Protein AF-0000000071818007 (afdb_homodimer)

InterPro domains:
  IPR000819 Peptidase M17, leucyl aminopeptidase, C-terminal [PF00883] (171-484)
  IPR000819 Peptidase M17, leucyl aminopeptidase, C-terminal [PS00631] (337-344)
  IPR008283 Peptidase M17, leucyl aminopeptidase, N-terminal [PF02789] (18-135)
  IPR011356 Peptidase M17, leucine aminopeptidase/peptidase B [PR00481] (252-269)
  IPR011356 Peptidase M17, leucine aminopeptidase/peptidase B [PR00481] (274-295)
  IPR011356 Peptidase M17, leucine aminopeptidase/peptidase B [PR00481] (311-332)
  IPR011356 Peptidase M17, leucine aminopeptidase/peptidase B [PR00481] (333-353)
  IPR011356 Peptidase M17, leucine aminopeptidase/peptidase B [PR00481] (361-376)
  IPR011356 Peptidase M17, leucine aminopeptidase/peptidase B [PTHR11963] (17-487)
  IPR011356 Peptidase M17, leucine aminopeptidase/peptidase B [cd00433] (3-487)
  IPR023042 Peptidase M17, leucine aminopeptidase [MF_00181] (4-492)
  IPR043472 Macro domain-like [G3DSA:3.40.220.10] (1-168)
  IPR043472 Macro domain-like [SSF52949] (2-147)

pLDDT: mean 92.61, std 9.54, range [42.16, 98.94]

Foldseek 3Di:
DEAEEFEWADPDDLADQTHGFLLRVLVCVVLVNVSSVCVSPDPDLPQLDWDWDADSDPVHRIYIYFHQYDDPPDPPDPQLAPNNLLSLLSRLLNVLLVVLVVLDQEYAWECGPQVLSNLLSNLQSQDDDCVPPDPVPDRHRYHYHHDPSCVVDPVSVVSNVLSNLLNVLLSQLQNQLQDAQVCNAQVNVLVVLCVVCVPFPQKDKDKDWPVVCVVLQQFLLVQQFQQDPGTKIKMKMKGALAPVDLAAQEEEEFFAQAHDWLLQAPLGDDPPCRSSCNLQRLRVSLLSSLSSSCRVVSQRGMYMYIYTGHHGYYDPRHRDQQDWGQHSVRFIEHEHTSSQSRLSSLLNRQLVCCVSVHQAYEYEGLGDVLQCVVQAQSAWEKEWLDPVLVVLLSVLCNHQVHHYDYDDQDVVLLVQQADPVTRGYCFGPVGSVCTVNNNVSSSVVRHPRSRYMYINCNRNQFDCCVPPVSHHGGGRSPPSSSVNSSSNVSSVD/DEAEEFEWADPDDLADQTHGFLLRVLLCVVLVNVSSVCVSPDPDLPQLDWDWDADSDPVHRIYIYFHQYDDPPDPPDPQLAPNNLLSLLSRLLNVLLVVLVVLDQEYAWECGPFVLSNLLSNLQSQDDDCPPPDPVPDRHRYHYHHDPSCVVDPVSVVSNVLSNLLNVLLSQLQNQLQDAQVCNAQVNVLVVLCVVCVPFPQKDKDKDWPVVCVVLQQFLLVQQFQQDPGTKIKMKMKGALAPVDLAAQEEEEFFAQAHDWLLQAPLGDDPPCRRSCNLQRLRVSLLSSLSSSCRVVSQNGIYMYIYTGHHGYYDPRHRDQQDWGQHSVRFIEHEHTSSQSRLSSLLNRQLVCCVSVHQAYEYEGLGDVLQCVVQAQSAWEKEWLDPVLVVLLSVLCNHQVRHYDYDDQDVVLLVQQADPVTRGYCFGPVGSVCTVNNNVSSSVVRHPRSRYMYINCNRNQFDCCVPPVSHHGGGRSPPSSSVNSSSNVSSVD

Organism: Trichoplax adhaerens (NCBI:txid10228)

Radius of gyration: 30.99 Å; Cα contacts (8 Å, |Δi|>4): 2451; chains: 2; bounding box: 73×96×69 Å

Nearest PDB structures (foldseek):
  2ewb-assembly1_A  TM=9.638E-01  e=7.686E-60  Bos taurus
  2j9a-assembly1_A  TM=9.688E-01  e=3.015E-58  Bos taurus
  1bll-assembly1_E  TM=9.653E-01  e=3.129E-57  Bos taurus
  4x2t-assembly1_C  TM=8.576E-01  e=1.604E-35  Plasmodium falciparum 3D7
  6oad-assembly1_F  TM=8.407E-01  e=2.219E-32  Escherichia coli str. K-12 substr. MG1655

Secondary structure (DSSP, 8-state):
-EEEEEEEE--SSTTSPPEE-HHHHHHHHHTTTHHHHHHHH-TT--TT-EEEEESS-SS-SEEEEEEPPPP---TT--S-S-HHHHHHHHHHHHHHHHHHTTT-SEEEE--TT-HHHHHHHHHHHH----TTS-TTTPPPPPEEEE-GGGTT-HHHHHHHHHHHHHHHHHHHHHHHHHS-GGGS-HHHHHHHHHHHHTT-TTEEEEEE-HHHHHHTT-HHHHHHHTT-SSPPEEEEEEEE--TT----SEEEEE----SS----TTSPPPSTTGGGGGGTTHHHHHHHHHHHHHHHHT-SSEEEEEEEE-----STTS--TT-EEE-TTS-EEE-S-TT--HHHHHHHHHHHHGGG--SSEEEEE---HHHHHHHGGG-EEEEES-HHHHHHHHHHHHHHS--EEE----HHHHHTTB-SSSSEESS-TTTTTTHHHHHHHHHHTT---SSEEEEE-GGGSEEESSSSTT--EEE--TTHHHHHHHHHHHHH-/-EEEEEEEE--SSTTSPPEE-HHHHHHHHHTTTHHHHHHHH-TT--TT-EEEEESS-SS-SEEEEEEPPPP---TT--S-S-HHHHHHHHHHHHHHHHHHTTT-SEEEE--TT-HHHHHHHHHHHH----TTS-TTT-PPPPEEEE-GGGTT-HHHHHHHHHHHHHHHHHHHHHHHHHS-GGGS-HHHHHHHHHHHHTT-TTEEEEEE-HHHHHHTT-HHHHHHHTT-SSPPEEEEEEEE--TT----SEEEEE----SS----TTSPPPSTTGGGGGGTTHHHHHHHHHHHHHHHHT-SSEEEEEEEE-----STTS--TT-EEE-TTS-EEE-S-TT--HHHHHHHHHHHHGGG--SSEEEEE---HHHHHHHGGG-EEEEES-HHHHHHHHHHHHHHS--EEE----HHHHHTTB-SSSSEESS-TTTTTTHHHHHHHHHHTT---SSEEEEE-GGGSEEESSSSTT--EEE--TTHHHHHHHHHHHHH-

Sequence (986 aa):
GRGLLLAVRKDGDKTTQPELTGAAKAFDTKTNGRLSELLKTAPGFNKGAGSLFYGLDEDYPAVYVANIESSNENSESLENIDEEKENIRTGIAGGVKQLKSLELSTIEVDPCWDAKAAAEGAYLANYDFNDLKSDQEKKCKVELLLTHFMKDDQLISKDWGFGSILAESQNFARRLMDSPSNLMTPTIFASTVEKTMAGFNNITITSYDKEWAEENNMRAFLGVSQGSCEPPVFLVVNYRGNQSTEKHALAIVGKVINLYYCSGGISIKPAANMDMMKADMGGAAVTIGTLYAASKLNLPLNIIGVIPLCENMPSGSAVKPGDVLTAMSGKTIQVDNTDAEGRLILADALHFVHQFNPETLIDIATLTGAMAVATGAGAAGVFTNSKKLWQELYECSWKSGDRLWQMPLYDLYSKQIKSNVADIRNIGKAGGIGGACTAAAFLKEFVSNSRWAHLDIAGVMSSEGDYPAYLRNGMTGRPTRTLVEFARLLSSSGRGLLLAVRKDGDKTTQPELTGAAKAFDTKTNGRLSELLKTAPGFNKGAGSLFYGLDEDYPAVYVANIESSNENSESLENIDEEKENIRTGIAGGVKQLKSLELSTIEVDPCWDAKAAAEGAYLANYDFNDLKSDQEKKCKVELLLTHFMKDDQLISKDWGFGSILAESQNFARRLMDSPSNLMTPTIFASTVEKTMAGFNNITITSYDKEWAEENNMRAFLGVSQGSCEPPVFLVVNYRGNQSTEKHALAIVGKVINLYYCSGGISIKPAANMDMMKADMGGAAVTIGTLYAASKLNLPLNIIGVIPLCENMPSGSAVKPGDVLTAMSGKTIQVDNTDAEGRLILADALHFVHQFNPETLIDIATLTGAMAVATGAGAAGVFTNSKKLWQELYECSWKSGDRLWQMPLYDLYSKQIKSNVADIRNIGKAGGIGGACTAAAFLKEFVSNSRWAHLDIAGVMSSEGDYPAYLRNGMTGRPTRTLVEFARLLSSS

Structure (mmCIF, N/CA/C/O backbone):
data_AF-0000000071818007-model_v1
#
loop_
_entity.id
_entity.type
_entity.pdbx_description
1 polymer 'Cytosol aminopeptidase'
#
loop_
_atom_site.group_PDB
_atom_site.id
_atom_site.type_symbol
_atom_site.label_atom_id
_atom_site.label_alt_id
_atom_site.label_comp_id
_atom_site.label_asym_id
_atom_site.label_entity_id
_atom_site.label_seq_id
_atom_site.pdbx_PDB_ins_code
_atom_site.Cartn_x
_atom_site.Cartn_y
_atom_site.Cartn_z
_atom_site.occupancy
_atom_site.B_iso_or_equiv
_atom_site.auth_seq_id
_atom_site.auth_comp_id
_atom_site.auth_asym_id
_atom_site.auth_atom_id
_atom_site.pdbx_PDB_model_num
ATOM 1 N N . GLY A 1 1 ? 8.617 42.844 20.234 1 85.12 1 GLY A N 1
ATOM 2 C CA . GLY A 1 1 ? 9.047 43.469 18.984 1 85.12 1 GLY A CA 1
ATOM 3 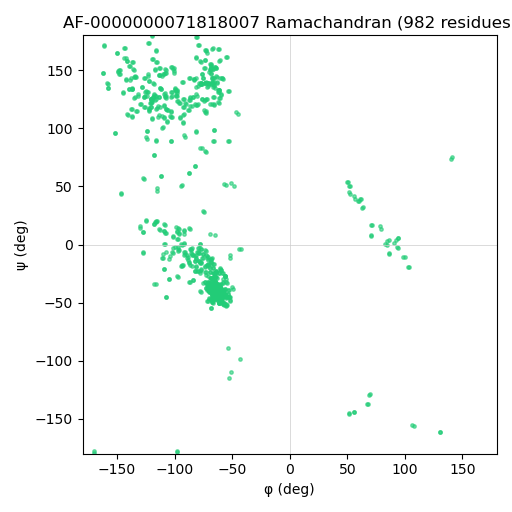C C . GLY A 1 1 ? 8.508 42.75 17.766 1 85.12 1 GLY A C 1
ATOM 4 O O . GLY A 1 1 ? 7.684 41.844 17.875 1 85.12 1 GLY A O 1
ATOM 5 N N . ARG A 1 2 ? 8.836 43.344 16.547 1 92.44 2 ARG A N 1
ATOM 6 C CA . ARG A 1 2 ? 8.352 42.844 15.266 1 92.44 2 ARG A CA 1
ATOM 7 C C . ARG A 1 2 ? 9.477 42.156 14.492 1 92.44 2 ARG A C 1
ATOM 9 O O . ARG A 1 2 ? 10.594 42.656 14.422 1 92.44 2 ARG A O 1
ATOM 16 N N . GLY A 1 3 ? 9.172 40.906 14.109 1 95.81 3 GLY A N 1
ATOM 17 C CA . GLY A 1 3 ? 10.078 40.219 13.203 1 95.81 3 GLY A CA 1
ATOM 18 C C . GLY A 1 3 ? 9.602 40.219 11.766 1 95.81 3 GLY A C 1
ATOM 19 O O . GLY A 1 3 ? 8.406 40.375 11.5 1 95.81 3 GLY A O 1
ATOM 20 N N . LEU A 1 4 ? 10.57 40.156 10.906 1 98.06 4 LEU A N 1
ATOM 21 C CA . LEU A 1 4 ? 10.273 40.094 9.477 1 98.06 4 LEU A CA 1
ATOM 22 C C . LEU A 1 4 ? 10.82 38.812 8.867 1 98.06 4 LEU A C 1
ATOM 24 O O . LEU A 1 4 ? 11.992 38.5 9.055 1 98.06 4 LEU A O 1
ATOM 28 N N . LEU A 1 5 ? 9.984 38.062 8.242 1 98.06 5 LEU A N 1
ATOM 29 C CA . LEU A 1 5 ? 10.375 36.875 7.531 1 98.06 5 LEU A CA 1
ATOM 30 C C . LEU A 1 5 ? 10.312 37.062 6.023 1 98.06 5 LEU A C 1
ATOM 32 O O . LEU A 1 5 ? 9.234 37.312 5.469 1 98.06 5 LEU A O 1
ATOM 36 N N . LEU A 1 6 ? 11.43 36.969 5.359 1 97.5 6 LEU A N 1
ATOM 37 C CA . LEU A 1 6 ? 11.547 37.125 3.912 1 97.5 6 LEU A CA 1
ATOM 38 C C . LEU A 1 6 ? 12.008 35.844 3.264 1 97.5 6 LEU A C 1
ATOM 40 O O . LEU A 1 6 ? 12.43 34.906 3.957 1 97.5 6 LEU A O 1
ATOM 44 N N . ALA A 1 7 ? 11.883 35.781 1.925 1 95.94 7 ALA A N 1
ATOM 45 C CA . ALA A 1 7 ? 12.297 34.562 1.219 1 95.94 7 ALA A CA 1
ATOM 46 C C . ALA A 1 7 ? 13.109 34.906 -0.03 1 95.94 7 ALA A C 1
ATOM 48 O O . ALA A 1 7 ? 12.922 35.969 -0.625 1 95.94 7 ALA A O 1
ATOM 49 N N . VAL A 1 8 ? 13.969 34.062 -0.381 1 93.31 8 VAL A N 1
ATOM 50 C CA . VAL A 1 8 ? 14.766 34.156 -1.604 1 93.31 8 VAL A CA 1
ATOM 51 C C . VAL A 1 8 ? 14.945 32.75 -2.197 1 93.31 8 VAL A C 1
ATOM 53 O O . VAL A 1 8 ? 14.594 31.75 -1.571 1 93.31 8 VAL A O 1
ATOM 56 N N . ARG A 1 9 ? 15.297 32.656 -3.498 1 89 9 ARG A N 1
ATOM 57 C CA . ARG A 1 9 ? 15.758 31.422 -4.125 1 89 9 ARG A CA 1
ATOM 58 C C . ARG A 1 9 ? 17.219 31.547 -4.559 1 89 9 ARG A C 1
ATOM 60 O O . ARG A 1 9 ? 17.562 32.406 -5.363 1 89 9 ARG A O 1
ATOM 67 N N . LYS A 1 10 ? 17.953 30.766 -4.031 1 78.5 10 LYS A N 1
ATOM 68 C CA . LYS A 1 10 ? 19.359 30.734 -4.43 1 78.5 10 LYS A CA 1
ATOM 69 C C . LYS A 1 10 ? 19.766 29.344 -4.887 1 78.5 10 LYS A C 1
ATOM 71 O O . LYS A 1 10 ? 19.703 28.391 -4.109 1 78.5 10 LYS A O 1
ATOM 76 N N . ASP A 1 11 ? 19.719 29.266 -6.395 1 67.69 11 ASP A N 1
ATOM 77 C CA . ASP A 1 11 ? 20.141 28 -7.004 1 67.69 11 ASP A CA 1
ATOM 78 C C . ASP A 1 11 ? 21.656 27.984 -7.223 1 67.69 11 ASP A C 1
ATOM 80 O O . ASP A 1 11 ? 22.266 29.031 -7.504 1 67.69 11 ASP A O 1
ATOM 84 N N . GLY A 1 12 ? 22.453 27.078 -6.797 1 61.38 12 GLY A N 1
ATOM 85 C CA . GLY A 1 12 ? 23.828 26.953 -7.281 1 61.38 12 GLY A CA 1
ATOM 86 C C . GLY A 1 12 ? 24.859 27.375 -6.266 1 61.38 12 GLY A C 1
ATOM 87 O O . GLY A 1 12 ? 24.609 27.344 -5.059 1 61.38 12 GLY A O 1
ATOM 88 N N . ASP A 1 13 ? 26.188 27.812 -6.742 1 60.62 13 ASP A N 1
ATOM 89 C CA . ASP A 1 13 ? 27.406 28.109 -5.996 1 60.62 13 ASP A CA 1
ATOM 90 C C . ASP A 1 13 ? 27.344 29.5 -5.367 1 60.62 13 ASP A C 1
ATOM 92 O O . ASP A 1 13 ? 26.391 30.25 -5.605 1 60.62 13 ASP A O 1
ATOM 96 N N . LYS A 1 14 ? 28.266 29.75 -4.586 1 59.03 14 LYS A N 1
ATOM 97 C CA . LYS A 1 14 ? 28.484 30.922 -3.748 1 59.03 14 LYS A CA 1
ATOM 98 C C . LYS A 1 14 ? 28.391 32.219 -4.566 1 59.03 14 LYS A C 1
ATOM 100 O O . LYS A 1 14 ? 28.125 33.281 -4.02 1 59.03 14 LYS A O 1
ATOM 105 N N . THR A 1 15 ? 28.328 32.125 -5.781 1 59.31 15 THR A N 1
ATOM 106 C CA . THR A 1 15 ? 28.531 33.344 -6.523 1 59.31 15 THR A CA 1
ATOM 107 C C . THR A 1 15 ? 27.219 33.812 -7.172 1 59.31 15 THR A C 1
ATOM 109 O O . THR A 1 15 ? 27.109 34.938 -7.625 1 59.31 15 THR A O 1
ATOM 112 N N . THR A 1 16 ? 26.219 33.031 -7.121 1 68.94 16 THR A N 1
ATOM 113 C CA . THR A 1 16 ? 24.984 33.375 -7.824 1 68.94 16 THR A CA 1
ATOM 114 C C . THR A 1 16 ? 24.094 34.25 -6.941 1 68.94 16 THR A C 1
ATOM 116 O O . THR A 1 16 ? 23.953 33.969 -5.742 1 68.94 16 THR A O 1
ATOM 119 N N . GLN A 1 17 ? 23.734 35.406 -7.473 1 75.88 17 GLN A N 1
ATOM 120 C CA . GLN A 1 17 ? 22.797 36.281 -6.777 1 75.88 17 GLN A CA 1
ATOM 121 C C . GLN A 1 17 ? 21.453 35.594 -6.547 1 75.88 17 GLN A C 1
ATOM 123 O O . GLN A 1 17 ? 20.891 35 -7.469 1 75.88 17 GLN A O 1
ATOM 128 N N . PRO A 1 18 ? 21.016 35.656 -5.336 1 86.31 18 PRO A N 1
ATOM 129 C CA . PRO A 1 18 ? 19.703 35.031 -5.07 1 86.31 18 PRO A CA 1
ATOM 130 C C . PRO A 1 18 ? 18.562 35.75 -5.746 1 86.31 18 PRO A C 1
ATOM 132 O O . PRO A 1 18 ? 18.609 37 -5.906 1 86.31 18 PRO A O 1
ATOM 135 N N . GLU A 1 19 ? 17.625 35.031 -6.195 1 89.88 19 GLU A N 1
ATOM 136 C CA . GLU A 1 19 ? 16.359 35.625 -6.645 1 89.88 19 GLU A CA 1
ATOM 137 C C . GLU A 1 19 ? 15.516 36.094 -5.465 1 89.88 19 GLU A C 1
ATOM 139 O O . GLU A 1 19 ? 15.086 35.25 -4.648 1 89.88 19 GLU A O 1
ATOM 144 N N . LEU A 1 20 ? 15.289 37.406 -5.309 1 94.06 20 LEU A N 1
ATOM 145 C CA . LEU A 1 20 ? 14.484 37.938 -4.219 1 94.06 20 LEU A CA 1
ATOM 146 C C . LEU A 1 20 ? 13 37.875 -4.547 1 94.06 20 LEU A C 1
ATOM 148 O O . LEU A 1 20 ? 12.602 38.062 -5.695 1 94.06 20 LEU A O 1
ATOM 152 N N . THR A 1 21 ? 12.227 37.594 -3.592 1 95.88 21 THR A N 1
ATOM 153 C CA . THR A 1 21 ? 10.781 37.75 -3.756 1 95.88 21 THR A CA 1
ATOM 154 C C . THR A 1 21 ? 10.43 39.219 -3.904 1 95.88 21 THR A C 1
ATOM 156 O O . THR A 1 21 ? 11.281 40.094 -3.732 1 95.88 21 THR A O 1
ATOM 159 N N . GLY A 1 22 ? 9.148 39.469 -4.301 1 95.19 22 GLY A N 1
ATOM 160 C CA . GLY A 1 22 ? 8.703 40.844 -4.352 1 95.19 22 GLY A CA 1
ATOM 161 C C . GLY A 1 22 ? 8.883 41.562 -3.037 1 95.19 22 GLY A C 1
ATOM 162 O O . GLY A 1 22 ? 9.359 42.719 -3.012 1 95.19 22 GLY A O 1
ATOM 163 N N . ALA A 1 23 ? 8.516 40.969 -1.929 1 97 23 ALA A N 1
ATOM 164 C CA . ALA A 1 23 ? 8.641 41.562 -0.601 1 97 23 ALA A CA 1
ATOM 165 C C . ALA A 1 23 ? 10.109 41.781 -0.239 1 97 23 ALA A C 1
ATOM 167 O O . ALA A 1 23 ? 10.469 42.812 0.337 1 97 23 ALA A O 1
ATOM 168 N N . ALA A 1 24 ? 10.945 40.812 -0.548 1 96.56 24 ALA A N 1
ATOM 169 C CA . ALA A 1 24 ? 12.375 40.938 -0.258 1 96.56 24 ALA A CA 1
ATOM 170 C C . ALA A 1 24 ? 13.008 42.062 -1.054 1 96.56 24 ALA A C 1
ATOM 172 O O . ALA A 1 24 ? 13.883 42.781 -0.552 1 96.56 24 ALA A O 1
ATOM 173 N N . LYS A 1 25 ? 12.57 42.25 -2.266 1 96.25 25 LYS A N 1
ATOM 174 C CA . LYS A 1 25 ? 13.062 43.344 -3.092 1 96.25 25 LYS A CA 1
ATOM 175 C C . LYS A 1 25 ? 12.68 44.688 -2.496 1 96.25 25 LYS A C 1
ATOM 177 O O . LYS A 1 25 ? 13.492 45.625 -2.459 1 96.25 25 LYS A O 1
ATOM 182 N N . ALA A 1 26 ? 11.43 44.781 -2.117 1 96.31 26 ALA A N 1
ATOM 183 C CA . ALA A 1 26 ? 10.953 46 -1.503 1 96.31 26 ALA A CA 1
ATOM 184 C C . ALA A 1 26 ? 11.734 46.344 -0.232 1 96.31 26 ALA A C 1
ATOM 186 O O . ALA A 1 26 ? 12.094 47.5 0.006 1 96.31 26 ALA A O 1
ATOM 187 N N . PHE A 1 27 ? 11.969 45.344 0.547 1 97.12 27 PHE A N 1
ATOM 188 C CA . PHE A 1 27 ? 12.719 45.562 1.779 1 97.12 27 PHE A CA 1
ATOM 189 C C . PHE A 1 27 ? 14.172 45.906 1.475 1 97.12 27 PHE A C 1
ATOM 191 O O . PHE A 1 27 ? 14.781 46.719 2.172 1 97.12 27 PHE A O 1
ATOM 198 N N . ASP A 1 28 ? 14.688 45.25 0.501 1 96.31 28 ASP A N 1
ATOM 199 C CA . ASP A 1 28 ? 16.047 45.562 0.081 1 96.31 28 ASP A CA 1
ATOM 200 C C . ASP A 1 28 ? 16.172 47.031 -0.32 1 96.31 28 ASP A C 1
ATOM 202 O O . ASP A 1 28 ? 17.172 47.688 -0.022 1 96.31 28 ASP A O 1
ATOM 206 N N . THR A 1 29 ? 15.211 47.5 -1 1 96.12 29 THR A N 1
ATOM 207 C CA . THR A 1 29 ? 15.172 48.938 -1.366 1 96.12 29 THR A CA 1
ATOM 208 C C . THR A 1 29 ? 15.125 49.812 -0.122 1 96.12 29 THR A C 1
ATOM 210 O O . THR A 1 29 ? 15.836 50.812 -0.034 1 96.12 29 THR A O 1
ATOM 213 N N . LYS A 1 30 ? 14.312 49.375 0.799 1 96.19 30 LYS A N 1
ATOM 214 C CA . LYS A 1 30 ? 14.195 50.125 2.049 1 96.19 30 LYS A CA 1
ATOM 215 C C . LYS A 1 30 ? 15.539 50.219 2.77 1 96.19 30 LYS A C 1
ATOM 217 O O . LYS A 1 30 ? 15.844 51.219 3.4 1 96.19 30 LYS A O 1
ATOM 222 N N . THR A 1 31 ? 16.297 49.25 2.67 1 96 31 THR A N 1
ATOM 223 C CA . THR A 1 31 ? 17.562 49.188 3.4 1 96 31 THR A CA 1
ATOM 224 C C . THR A 1 31 ? 18.719 49.625 2.512 1 96 31 THR A C 1
ATOM 226 O O . THR A 1 31 ? 19.891 49.344 2.812 1 96 31 THR A O 1
ATOM 229 N N . ASN A 1 32 ? 18.469 50.219 1.447 1 95.88 32 ASN A N 1
ATOM 230 C CA . ASN A 1 32 ? 19.438 50.75 0.506 1 95.88 32 ASN A CA 1
ATOM 231 C C . ASN A 1 32 ? 20.422 49.688 0.036 1 95.88 32 ASN A C 1
ATOM 233 O O . ASN A 1 32 ? 21.625 49.906 0.01 1 95.88 32 ASN A O 1
ATOM 237 N N . GLY A 1 33 ? 19.859 48.5 -0.224 1 94.38 33 GLY A N 1
ATOM 238 C CA . GLY A 1 33 ? 20.641 47.406 -0.822 1 94.38 33 GLY A CA 1
ATOM 239 C C . GLY A 1 33 ? 21.406 46.594 0.196 1 94.38 33 GLY A C 1
ATOM 240 O O . GLY A 1 33 ? 22.125 45.656 -0.164 1 94.38 33 GLY A O 1
ATOM 241 N N . ARG A 1 34 ? 21.297 46.844 1.412 1 93.94 34 ARG A N 1
ATOM 242 C CA . ARG A 1 34 ? 22.047 46.156 2.461 1 93.94 34 ARG A CA 1
ATOM 243 C C . ARG A 1 34 ? 21.672 44.688 2.545 1 93.94 34 ARG A C 1
ATOM 245 O O . ARG A 1 34 ? 22.531 43.844 2.795 1 93.94 34 ARG A O 1
ATOM 252 N N . LEU A 1 35 ? 20.391 44.344 2.4 1 93.5 35 LEU A N 1
ATOM 253 C CA . LEU A 1 35 ? 19.953 42.969 2.436 1 93.5 35 LEU A CA 1
ATOM 254 C C . LEU A 1 35 ? 20.688 42.156 1.374 1 93.5 35 LEU A C 1
ATOM 256 O O . LEU A 1 35 ? 21.25 41.094 1.676 1 93.5 35 LEU A O 1
ATOM 260 N N . SER A 1 36 ? 20.656 42.656 0.142 1 91.06 36 SER A N 1
ATOM 261 C CA . SER A 1 36 ? 21.297 41.969 -0.971 1 91.06 36 SER A CA 1
ATOM 262 C C . SER A 1 36 ? 22.797 41.781 -0.71 1 91.06 36 SER A C 1
ATOM 264 O O . SER A 1 36 ? 23.359 40.719 -1.045 1 91.06 36 SER A O 1
ATOM 266 N N . GLU A 1 37 ? 23.391 42.75 -0.161 1 88.75 37 GLU A N 1
ATOM 267 C CA . GLU A 1 37 ? 24.828 42.688 0.145 1 88.75 37 GLU A CA 1
ATOM 268 C C . GLU A 1 37 ? 25.109 41.594 1.164 1 88.75 37 GLU A C 1
ATOM 270 O O . GLU A 1 37 ? 26.078 40.812 1.014 1 88.75 37 GLU A O 1
ATOM 275 N N . LEU A 1 38 ? 24.344 41.469 2.123 1 87.75 38 LEU A N 1
ATOM 276 C CA . LEU A 1 38 ? 24.531 40.469 3.174 1 87.75 38 LEU A CA 1
ATOM 277 C C . LEU A 1 38 ? 24.266 39.062 2.646 1 87.75 38 LEU A C 1
ATOM 279 O O . LEU A 1 38 ? 24.906 38.125 3.068 1 87.75 38 LEU A O 1
ATOM 283 N N . LEU A 1 39 ? 23.266 38.875 1.822 1 87.25 39 LEU A N 1
ATOM 284 C CA . LEU A 1 39 ? 22.891 37.594 1.291 1 87.25 39 LEU A CA 1
ATOM 285 C C . LEU A 1 39 ? 24 37 0.415 1 87.25 39 LEU A C 1
ATOM 287 O O . LEU A 1 39 ? 24.109 35.781 0.259 1 87.25 39 LEU A O 1
ATOM 291 N N . LYS A 1 40 ? 24.766 37.844 -0.178 1 78.81 40 LYS A N 1
ATOM 292 C CA . LYS A 1 40 ? 25.906 37.406 -0.983 1 78.81 40 LYS A CA 1
ATOM 293 C C . LYS A 1 40 ? 26.938 36.688 -0.121 1 78.81 40 LYS A C 1
ATOM 295 O O . LYS A 1 40 ? 27.625 35.781 -0.585 1 78.81 40 LYS A O 1
ATOM 300 N N . THR A 1 41 ? 27.094 37.094 1.132 1 73.81 41 THR A N 1
ATOM 301 C CA . THR A 1 41 ? 28.172 36.594 1.981 1 73.81 41 THR A CA 1
ATOM 302 C C . THR A 1 41 ? 27.641 35.594 2.984 1 73.81 41 THR A C 1
ATOM 304 O O . THR A 1 41 ? 28.406 34.938 3.684 1 73.81 41 THR A O 1
ATOM 307 N N . ALA A 1 42 ? 26.375 35.531 3.043 1 72.12 42 ALA A N 1
ATOM 308 C CA . ALA A 1 42 ? 25.812 34.656 4.066 1 72.12 42 ALA A CA 1
ATOM 309 C C . ALA A 1 42 ? 26.078 33.188 3.752 1 72.12 42 ALA A C 1
ATOM 311 O O . ALA A 1 42 ? 25.797 32.75 2.645 1 72.12 42 ALA A O 1
ATOM 312 N N . PRO A 1 43 ? 26.781 32.469 4.699 1 61.12 43 PRO A N 1
ATOM 313 C CA . PRO A 1 43 ? 27.031 31.047 4.52 1 61.12 43 PRO A CA 1
ATOM 314 C C . PRO A 1 43 ? 25.766 30.203 4.652 1 61.12 43 PRO A C 1
ATOM 316 O O . PRO A 1 43 ? 24.844 30.594 5.359 1 61.12 43 PRO A O 1
ATOM 319 N N . GLY A 1 44 ? 25.719 29.234 4.008 1 57.59 44 GLY A N 1
ATOM 320 C CA . GLY A 1 44 ? 24.859 28.125 4.391 1 57.59 44 GLY A CA 1
ATOM 321 C C . GLY A 1 44 ? 23.484 28.188 3.746 1 57.59 44 GLY A C 1
ATOM 322 O O . GLY A 1 44 ? 22.547 27.578 4.242 1 57.59 44 GLY A O 1
ATOM 323 N N . PHE A 1 45 ? 23.359 29.172 2.904 1 58 45 PHE A N 1
ATOM 324 C CA . PHE A 1 45 ? 22.031 29.109 2.311 1 58 45 PHE A CA 1
ATOM 325 C C . PHE A 1 45 ? 21.797 27.766 1.645 1 58 45 PHE A C 1
ATOM 327 O O . PHE A 1 45 ? 22.062 27.594 0.448 1 58 45 PHE A O 1
ATOM 334 N N . ASN A 1 46 ? 22.078 26.719 2.543 1 55.66 46 ASN A N 1
ATOM 335 C CA . ASN A 1 46 ? 21.781 25.391 2.016 1 55.66 46 ASN A CA 1
ATOM 336 C C . ASN A 1 46 ? 20.281 25.141 1.913 1 55.66 46 ASN A C 1
ATOM 338 O O . ASN A 1 46 ? 19.484 25.906 2.443 1 55.66 46 ASN A O 1
ATOM 342 N N . LYS A 1 47 ? 19.969 24.141 1.192 1 56.62 47 LYS A N 1
ATOM 343 C CA . LYS A 1 47 ? 18.594 23.719 0.912 1 56.62 47 LYS A CA 1
ATOM 344 C C . LYS A 1 47 ? 17.75 23.734 2.18 1 56.62 47 LYS A C 1
ATOM 346 O O . LYS A 1 47 ? 17.969 22.938 3.09 1 56.62 47 LYS A O 1
ATOM 351 N N . GLY A 1 48 ? 16.797 24.625 2.26 1 61 48 GLY A N 1
ATOM 352 C CA . GLY A 1 48 ? 15.82 24.703 3.328 1 61 48 GLY A CA 1
ATOM 353 C C . GLY A 1 48 ? 16.312 25.469 4.539 1 61 48 GLY A C 1
ATOM 354 O O . GLY A 1 48 ? 15.594 25.625 5.527 1 61 48 GLY A O 1
ATOM 355 N N . ALA A 1 49 ? 17.562 25.922 4.402 1 76.19 49 ALA A N 1
ATOM 356 C CA . ALA A 1 49 ? 18.078 26.656 5.551 1 76.19 49 ALA A CA 1
ATOM 357 C C . ALA A 1 49 ? 18 28.172 5.305 1 76.19 49 ALA A C 1
ATOM 359 O O . ALA A 1 49 ? 17.938 28.609 4.16 1 76.19 49 ALA A O 1
ATOM 360 N N . GLY A 1 50 ? 17.797 29.016 6.27 1 88.81 50 GLY A N 1
ATOM 361 C CA . GLY A 1 50 ? 17.719 30.469 6.188 1 88.81 50 GLY A CA 1
ATOM 362 C C . GLY A 1 50 ? 18.734 31.172 7.062 1 88.81 50 GLY A C 1
ATOM 363 O O . GLY A 1 50 ? 19.641 30.531 7.605 1 88.81 50 GLY A O 1
ATOM 364 N N . SER A 1 51 ? 18.781 32.406 6.918 1 89.62 51 SER A N 1
ATOM 365 C CA . SER A 1 51 ? 19.703 33.219 7.703 1 89.62 51 SER A CA 1
ATOM 366 C C . SER A 1 51 ? 18.953 34.281 8.492 1 89.62 51 SER A C 1
ATOM 368 O O . SER A 1 51 ? 18 34.875 7.996 1 89.62 51 SER A O 1
ATOM 370 N N . LEU A 1 52 ? 19.469 34.438 9.703 1 92.25 52 LEU A N 1
ATOM 371 C CA . LEU A 1 52 ? 18.906 35.438 10.594 1 92.25 52 LEU A CA 1
ATOM 372 C C . LEU A 1 52 ? 19.812 36.688 10.641 1 92.25 52 LEU A C 1
ATOM 374 O O . LEU A 1 52 ? 21.016 36.562 10.844 1 92.25 52 LEU A O 1
ATOM 378 N N . PHE A 1 53 ? 19.281 37.844 10.406 1 92.69 53 PHE A N 1
ATOM 379 C CA . PHE A 1 53 ? 20.016 39.094 10.43 1 92.69 53 PHE A CA 1
ATOM 380 C C . PHE A 1 53 ? 19.453 40.031 11.5 1 92.69 53 PHE A C 1
ATOM 382 O O . PHE A 1 53 ? 18.234 40.156 11.664 1 92.69 53 PHE A O 1
ATOM 389 N N . TYR A 1 54 ? 20.391 40.656 12.164 1 92.38 54 TYR A N 1
ATOM 390 C CA . TYR A 1 54 ? 20.016 41.656 13.141 1 92.38 54 TYR A CA 1
ATOM 391 C C . TYR A 1 54 ? 20.469 43.031 12.688 1 92.38 54 TYR A C 1
ATOM 393 O O . TYR A 1 54 ? 21.453 43.188 11.977 1 92.38 54 TYR A O 1
ATOM 401 N N . GLY A 1 55 ? 19.641 44.062 13.047 1 89.31 55 GLY A N 1
ATOM 402 C CA . GLY A 1 55 ? 20.078 45.438 12.875 1 89.31 55 GLY A CA 1
ATOM 403 C C . GLY A 1 55 ? 19.953 45.938 11.445 1 89.31 55 GLY A C 1
ATOM 404 O O . GLY A 1 55 ? 20.547 46.938 11.086 1 89.31 55 GLY A O 1
ATOM 405 N N . LEU A 1 56 ? 19.234 45.219 10.594 1 91.69 56 LEU A N 1
ATOM 406 C CA . LEU A 1 56 ? 19.047 45.656 9.219 1 91.69 56 LEU A CA 1
ATOM 407 C C . LEU A 1 56 ? 18.078 46.844 9.133 1 91.69 56 LEU A C 1
ATOM 409 O O . LEU A 1 56 ? 18.125 47.625 8.18 1 91.69 56 LEU A O 1
ATOM 413 N N . ASP A 1 57 ? 17.188 46.875 9.977 1 92.06 57 ASP A N 1
ATOM 414 C CA . ASP A 1 57 ? 16.109 47.875 9.977 1 92.06 57 ASP A CA 1
ATOM 415 C C . ASP A 1 57 ? 15.664 48.188 11.398 1 92.06 57 ASP A C 1
ATOM 417 O O . ASP A 1 57 ? 15.641 47.312 12.266 1 92.06 57 ASP A O 1
ATOM 421 N N . GLU A 1 58 ? 15.258 49.406 11.711 1 92.44 58 GLU A N 1
ATOM 422 C CA . GLU A 1 58 ? 14.867 49.844 13.055 1 92.44 58 GLU A CA 1
ATOM 423 C C . GLU A 1 58 ? 13.523 49.25 13.453 1 92.44 58 GLU A C 1
ATOM 425 O O . GLU A 1 58 ? 13.289 48.969 14.633 1 92.44 58 GLU A O 1
ATOM 430 N N . ASP A 1 59 ? 12.734 49.094 12.484 1 93.06 59 ASP A N 1
ATOM 431 C CA . ASP A 1 59 ? 11.391 48.594 12.75 1 93.06 59 ASP A CA 1
ATOM 432 C C . ASP A 1 59 ? 11.398 47.062 12.992 1 93.06 59 ASP A C 1
ATOM 434 O O . ASP A 1 59 ? 10.492 46.531 13.617 1 93.06 59 ASP A O 1
ATOM 438 N N . TYR A 1 60 ? 12.398 46.406 12.461 1 96.06 60 TYR A N 1
ATOM 439 C CA . TYR A 1 60 ? 12.523 44.969 12.57 1 96.06 60 TYR A CA 1
ATOM 440 C C . TYR A 1 60 ? 13.852 44.562 13.195 1 96.06 60 TYR A C 1
ATOM 442 O O . TYR A 1 60 ? 14.828 44.312 12.484 1 96.06 60 TYR A O 1
ATOM 450 N N . PRO A 1 61 ? 13.836 44.438 14.461 1 93.06 61 PRO A N 1
ATOM 451 C CA . PRO A 1 61 ? 15.078 44.062 15.148 1 93.06 61 PRO A CA 1
ATOM 452 C C . PRO A 1 61 ? 15.68 42.781 14.625 1 93.06 61 PRO A C 1
ATOM 454 O O . PRO A 1 61 ? 16.891 42.562 14.727 1 93.06 61 PRO A O 1
ATOM 457 N N . ALA A 1 62 ? 14.82 41.875 14.133 1 95.38 62 ALA A N 1
ATOM 458 C CA . ALA A 1 62 ? 15.273 40.625 13.57 1 95.38 62 ALA A CA 1
ATOM 459 C C . ALA A 1 62 ? 14.609 40.344 12.219 1 95.38 62 ALA A C 1
ATOM 461 O O . ALA A 1 62 ? 13.398 40.5 12.078 1 95.38 62 ALA A O 1
ATOM 462 N N . VAL A 1 63 ? 15.43 40.031 11.219 1 96.44 63 VAL A N 1
ATOM 463 C CA . VAL A 1 63 ? 14.977 39.656 9.883 1 96.44 63 VAL A CA 1
ATOM 464 C C . VAL A 1 63 ? 15.508 38.281 9.516 1 96.44 63 VAL A C 1
ATOM 466 O O . VAL A 1 63 ? 16.719 38.062 9.5 1 96.44 63 VAL A O 1
ATOM 469 N N . TYR A 1 64 ? 14.57 37.344 9.359 1 95.88 64 TYR A N 1
ATOM 470 C CA . TYR A 1 64 ? 14.961 36.031 8.867 1 95.88 64 TYR A CA 1
ATOM 471 C C . TYR A 1 64 ? 14.703 35.906 7.367 1 95.88 64 TYR A C 1
ATOM 473 O O . TYR A 1 64 ? 13.656 36.344 6.871 1 95.88 64 TYR A O 1
ATOM 481 N N . VAL A 1 65 ? 15.656 35.438 6.621 1 95.38 65 VAL A N 1
ATOM 482 C CA . VAL A 1 65 ? 15.5 35.188 5.188 1 95.38 65 VAL A CA 1
ATOM 483 C C . VAL A 1 65 ? 15.578 33.688 4.891 1 95.38 65 VAL A C 1
ATOM 485 O O . VAL A 1 65 ? 16.641 33.094 5.02 1 95.38 65 VAL A O 1
ATOM 488 N N . ALA A 1 66 ? 14.438 33.156 4.496 1 94.69 66 ALA A N 1
ATOM 489 C CA . ALA A 1 66 ? 14.352 31.75 4.156 1 94.69 66 ALA A CA 1
ATOM 490 C C . ALA A 1 66 ? 14.844 31.5 2.732 1 94.69 66 ALA A C 1
ATOM 492 O O . ALA A 1 66 ? 14.5 32.25 1.81 1 94.69 66 ALA A O 1
ATOM 493 N N . ASN A 1 67 ? 15.648 30.484 2.521 1 92.06 67 ASN A N 1
ATOM 494 C CA . ASN A 1 67 ? 16 30.016 1.189 1 92.06 67 ASN A CA 1
ATOM 495 C C . ASN A 1 67 ? 15.055 28.922 0.706 1 92.06 67 ASN A C 1
ATOM 497 O O . ASN A 1 67 ? 15.062 27.797 1.234 1 92.06 67 ASN A O 1
ATOM 501 N N . ILE A 1 68 ? 14.266 29.266 -0.311 1 92.25 68 ILE A N 1
ATOM 502 C CA . ILE A 1 68 ? 13.297 28.312 -0.853 1 92.25 68 ILE A CA 1
ATOM 503 C C . ILE A 1 68 ? 13.922 27.516 -1.993 1 92.25 68 ILE A C 1
ATOM 505 O O . ILE A 1 68 ? 14.352 28.094 -2.998 1 92.25 68 ILE A O 1
ATOM 509 N N . GLU A 1 69 ? 13.945 26.203 -1.835 1 84.81 69 GLU A N 1
ATOM 510 C CA . GLU A 1 69 ? 14.523 25.344 -2.865 1 84.81 69 GLU A CA 1
ATOM 511 C C . GLU A 1 69 ? 13.703 25.406 -4.152 1 84.81 69 GLU A C 1
ATOM 513 O O . GLU A 1 69 ? 12.477 25.453 -4.105 1 84.81 69 GLU A O 1
ATOM 518 N N . SER A 1 70 ? 14.461 25.422 -5.266 1 80.25 70 SER A N 1
ATOM 519 C CA . SER A 1 70 ? 13.766 25.359 -6.551 1 80.25 70 SER A CA 1
ATOM 520 C C . SER A 1 70 ? 13.305 23.938 -6.863 1 80.25 70 SER A C 1
ATOM 522 O O . SER A 1 70 ? 13.906 22.969 -6.41 1 80.25 70 SER A O 1
ATOM 524 N N . SER A 1 71 ? 12.07 23.922 -7.383 1 76.62 71 SER A N 1
ATOM 525 C CA . SER A 1 71 ? 11.555 22.609 -7.746 1 76.62 71 SER A CA 1
ATOM 526 C C . SER A 1 71 ? 12.078 22.172 -9.109 1 76.62 71 SER A C 1
ATOM 528 O O . SER A 1 71 ? 12.234 23 -10.016 1 76.62 71 SER A O 1
ATOM 530 N N . ASN A 1 72 ? 12.812 21.016 -9.133 1 64.12 72 ASN A N 1
ATOM 531 C CA . ASN A 1 72 ? 13.125 20.438 -10.438 1 64.12 72 ASN A CA 1
ATOM 532 C C . ASN A 1 72 ? 11.914 19.734 -11.047 1 64.12 72 ASN A C 1
ATOM 534 O O . ASN A 1 72 ? 11.398 18.781 -10.469 1 64.12 72 ASN A O 1
ATOM 538 N N . GLU A 1 73 ? 11.039 20.516 -11.688 1 59.41 73 GLU A N 1
ATOM 539 C CA . GLU A 1 73 ? 9.859 19.938 -12.312 1 59.41 73 GLU A CA 1
ATOM 540 C C . GLU A 1 73 ? 10.234 18.719 -13.164 1 59.41 73 GLU A C 1
ATOM 542 O O . GLU A 1 73 ? 10.594 18.875 -14.336 1 59.41 73 GLU A O 1
ATOM 547 N N . ASN A 1 74 ? 10.984 17.812 -12.57 1 62.59 74 ASN A N 1
ATOM 548 C CA . ASN A 1 74 ? 11.227 16.656 -13.414 1 62.59 74 ASN A CA 1
ATOM 549 C C . ASN A 1 74 ? 10.047 15.688 -13.398 1 62.59 74 ASN A C 1
ATOM 551 O O . ASN A 1 74 ? 9.461 15.43 -12.344 1 62.59 74 ASN A O 1
ATOM 555 N N . SER A 1 75 ? 9.469 15.477 -14.648 1 63.41 75 SER A N 1
ATOM 556 C CA . SER A 1 75 ? 8.359 14.57 -14.945 1 63.41 75 SER A CA 1
ATOM 557 C C . SER A 1 75 ? 8.539 13.234 -14.242 1 63.41 75 SER A C 1
ATOM 559 O O . SER A 1 75 ? 7.582 12.484 -14.07 1 63.41 75 SER A O 1
ATOM 561 N N . GLU A 1 76 ? 9.641 13.023 -13.555 1 70.5 76 GLU A N 1
ATOM 562 C CA . GLU A 1 76 ? 9.867 11.688 -13.023 1 70.5 76 GLU A CA 1
ATOM 563 C C . GLU A 1 76 ? 9.898 11.703 -11.492 1 70.5 76 GLU A C 1
ATOM 565 O O . GLU A 1 76 ? 10.32 10.727 -10.867 1 70.5 76 GLU A O 1
ATOM 570 N N . SER A 1 77 ? 9.312 12.789 -10.961 1 85.81 77 SER A N 1
ATOM 571 C CA . SER A 1 77 ? 9.328 12.844 -9.508 1 85.81 77 SER A CA 1
ATOM 572 C C . SER A 1 77 ? 8.461 11.742 -8.906 1 85.81 77 SER A C 1
ATOM 574 O O . SER A 1 77 ? 7.363 11.477 -9.398 1 85.81 77 SER A O 1
ATOM 576 N N . LEU A 1 78 ? 8.969 11.148 -7.836 1 90.88 78 LEU A N 1
ATOM 577 C CA . LEU A 1 78 ? 8.273 10.078 -7.141 1 90.88 78 LEU A CA 1
ATOM 578 C C . LEU A 1 78 ? 7.59 10.602 -5.883 1 90.88 78 LEU A C 1
ATOM 580 O O . LEU A 1 78 ? 6.984 9.836 -5.133 1 90.88 78 LEU A O 1
ATOM 584 N N . GLU A 1 79 ? 7.594 11.922 -5.68 1 93.56 79 GLU A N 1
ATOM 585 C CA . GLU A 1 79 ? 7.191 12.477 -4.387 1 93.56 79 GLU A CA 1
ATOM 586 C C . GLU A 1 79 ? 5.684 12.703 -4.328 1 93.56 79 GLU A C 1
ATOM 588 O O . GLU A 1 79 ? 5.125 12.906 -3.25 1 93.56 79 GLU A O 1
ATOM 593 N N . ASN A 1 80 ? 4.953 12.719 -5.418 1 93.69 80 ASN A N 1
ATOM 594 C CA . ASN A 1 80 ? 3.504 12.867 -5.473 1 93.69 80 ASN A CA 1
ATOM 595 C C . ASN A 1 80 ? 3.035 14.086 -4.688 1 93.69 80 ASN A C 1
ATOM 597 O O . ASN A 1 80 ? 2.105 13.992 -3.885 1 93.69 80 ASN A O 1
ATOM 601 N N . ILE A 1 81 ? 3.715 15.203 -4.832 1 94.94 81 ILE A N 1
ATOM 602 C CA . ILE A 1 81 ? 3.381 16.469 -4.18 1 94.94 81 ILE A CA 1
ATOM 603 C C . ILE A 1 81 ? 3.803 17.641 -5.066 1 94.94 81 ILE A C 1
ATOM 605 O O . ILE A 1 81 ? 4.68 17.484 -5.918 1 94.94 81 ILE A O 1
ATOM 609 N N . ASP A 1 82 ? 3.109 18.781 -5.035 1 95.12 82 ASP A N 1
ATOM 610 C CA . ASP A 1 82 ? 3.611 20.016 -5.633 1 95.12 82 ASP A CA 1
ATOM 611 C C . ASP A 1 82 ? 4.855 20.516 -4.898 1 95.12 82 ASP A C 1
ATOM 613 O O . ASP A 1 82 ? 4.75 21.234 -3.9 1 95.12 82 ASP A O 1
ATOM 617 N N . GLU A 1 83 ? 5.98 20.234 -5.418 1 93.12 83 GLU A N 1
ATOM 618 C CA . GLU A 1 83 ? 7.246 20.453 -4.727 1 93.12 83 GLU A CA 1
ATOM 619 C C . GLU A 1 83 ? 7.492 21.938 -4.488 1 93.12 83 GLU A C 1
ATOM 621 O O . GLU A 1 83 ? 8.078 22.328 -3.477 1 93.12 83 GLU A O 1
ATOM 626 N N . GLU A 1 84 ? 7.07 22.766 -5.41 1 93.44 84 GLU A N 1
ATOM 627 C CA . GLU A 1 84 ? 7.223 24.203 -5.23 1 93.44 84 GLU A CA 1
ATOM 628 C C . GLU A 1 84 ? 6.457 24.688 -4 1 93.44 84 GLU A C 1
ATOM 630 O O . GLU A 1 84 ? 7.012 25.406 -3.16 1 93.44 84 GLU A O 1
ATOM 635 N N . LYS A 1 85 ? 5.25 24.344 -3.9 1 96 85 LYS A N 1
ATOM 636 C CA . LYS A 1 85 ? 4.434 24.734 -2.754 1 96 85 LYS A CA 1
ATOM 637 C C . LYS A 1 85 ? 4.992 24.141 -1.459 1 96 85 LYS A C 1
ATOM 639 O O . LYS A 1 85 ? 5 24.812 -0.425 1 96 85 LYS A O 1
ATOM 644 N N . GLU A 1 86 ? 5.426 22.891 -1.559 1 95.44 86 GLU A N 1
ATOM 645 C CA . GLU A 1 86 ? 5.961 22.219 -0.378 1 95.44 86 GLU A CA 1
ATOM 646 C C . GLU A 1 86 ? 7.234 22.906 0.111 1 95.44 86 GLU A C 1
ATOM 648 O O . GLU A 1 86 ? 7.449 23.031 1.318 1 95.44 86 GLU A O 1
ATOM 653 N N . ASN A 1 87 ? 8.078 23.328 -0.813 1 93.75 87 ASN A N 1
ATOM 654 C CA . ASN A 1 87 ? 9.305 24.031 -0.453 1 93.75 87 ASN A CA 1
ATOM 655 C C . ASN A 1 87 ? 9.016 25.359 0.231 1 93.75 87 ASN A C 1
ATOM 657 O O . ASN A 1 87 ? 9.719 25.75 1.162 1 93.75 87 ASN A O 1
ATOM 661 N N . ILE A 1 88 ? 8.016 26 -0.242 1 96.19 88 ILE A N 1
ATOM 662 C CA . ILE A 1 88 ? 7.613 27.266 0.361 1 96.19 88 ILE A CA 1
ATOM 663 C C . ILE A 1 88 ? 7.094 27.031 1.775 1 96.19 88 ILE A C 1
ATOM 665 O O . ILE A 1 88 ? 7.504 27.703 2.721 1 96.19 88 ILE A O 1
ATOM 669 N N . ARG A 1 89 ? 6.199 26.047 1.975 1 96.94 89 ARG A N 1
ATOM 670 C CA . ARG A 1 89 ? 5.703 25.703 3.305 1 96.94 89 ARG A CA 1
ATOM 671 C C . ARG A 1 89 ? 6.855 25.438 4.266 1 96.94 89 ARG A C 1
ATOM 673 O O . ARG A 1 89 ? 6.871 25.938 5.387 1 96.94 89 ARG A O 1
ATOM 680 N N . THR A 1 90 ? 7.781 24.688 3.764 1 95.12 90 THR A N 1
ATOM 681 C CA . THR A 1 90 ? 8.906 24.25 4.586 1 95.12 90 THR A CA 1
ATOM 682 C C . THR A 1 90 ? 9.797 25.438 4.957 1 95.12 90 THR A C 1
ATOM 684 O O . THR A 1 90 ? 10.18 25.594 6.117 1 95.12 90 THR A O 1
ATOM 687 N N . GLY A 1 91 ? 10.18 26.234 3.982 1 94.5 91 GLY A N 1
ATOM 688 C CA . GLY A 1 91 ? 11.039 27.391 4.227 1 94.5 91 GLY A CA 1
ATOM 689 C C . GLY A 1 91 ? 10.422 28.391 5.184 1 94.5 91 GLY A C 1
ATOM 690 O O . GLY A 1 91 ? 11.086 28.844 6.117 1 94.5 91 GLY A O 1
ATOM 691 N N . ILE A 1 92 ? 9.172 28.672 4.945 1 96.69 92 ILE A N 1
ATOM 692 C CA . ILE A 1 92 ? 8.484 29.656 5.781 1 96.69 92 ILE A CA 1
ATOM 693 C C . ILE A 1 92 ? 8.336 29.094 7.199 1 96.69 92 ILE A C 1
ATOM 695 O O . ILE A 1 92 ? 8.523 29.828 8.172 1 96.69 92 ILE A O 1
ATOM 699 N N . ALA A 1 93 ? 7.996 27.844 7.301 1 95.94 93 ALA A N 1
ATOM 700 C CA . ALA A 1 93 ? 7.887 27.219 8.609 1 95.94 93 ALA A CA 1
ATOM 701 C C . ALA A 1 93 ? 9.195 27.344 9.391 1 95.94 93 ALA A C 1
ATOM 703 O O . ALA A 1 93 ? 9.18 27.625 10.594 1 95.94 93 ALA A O 1
ATOM 704 N N . GLY A 1 94 ? 10.32 27.094 8.695 1 93.56 94 GLY A N 1
ATOM 705 C CA . GLY A 1 94 ? 11.617 27.25 9.336 1 93.56 94 GLY A CA 1
ATOM 706 C C . GLY A 1 94 ? 11.852 28.641 9.867 1 93.56 94 GLY A C 1
ATOM 707 O O . GLY A 1 94 ? 12.367 28.828 10.977 1 93.56 94 GLY A O 1
ATOM 708 N N . GLY A 1 95 ? 11.492 29.625 9.133 1 95.25 95 GLY A N 1
ATOM 709 C CA . GLY A 1 95 ? 11.633 31 9.547 1 95.25 95 GLY A CA 1
ATOM 710 C C . GLY A 1 95 ? 10.766 31.359 10.742 1 95.25 95 GLY A C 1
ATOM 711 O O . GLY A 1 95 ? 11.211 32.062 11.656 1 95.25 95 GLY A O 1
ATOM 712 N N . VAL A 1 96 ? 9.523 30.891 10.719 1 95.44 96 VAL A N 1
ATOM 713 C CA . VAL A 1 96 ? 8.609 31.156 11.828 1 95.44 96 VAL A CA 1
ATOM 714 C C . VAL A 1 96 ? 9.164 30.547 13.109 1 95.44 96 VAL A C 1
ATOM 716 O O . VAL A 1 96 ? 9.156 31.188 14.164 1 95.44 96 VAL A O 1
ATOM 719 N N . LYS A 1 97 ? 9.648 29.328 13.016 1 92.31 97 LYS A N 1
ATOM 720 C CA . LYS A 1 97 ? 10.227 28.656 14.18 1 92.31 97 LYS A CA 1
ATOM 721 C C . LYS A 1 97 ? 11.398 29.438 14.75 1 92.31 97 LYS A C 1
ATOM 723 O O . LYS A 1 97 ? 11.508 29.625 15.961 1 92.31 97 LYS A O 1
ATOM 728 N N . GLN A 1 98 ? 12.227 29.938 13.867 1 92.62 98 GLN A N 1
ATOM 729 C CA . GLN A 1 98 ? 13.414 30.688 14.281 1 92.62 98 GLN A CA 1
ATOM 730 C C . GLN A 1 98 ? 13.016 32 14.938 1 92.62 98 GLN A C 1
ATOM 732 O O . GLN A 1 98 ? 13.539 32.375 15.992 1 92.62 98 GLN A O 1
ATOM 737 N N . LEU A 1 99 ? 12.156 32.75 14.32 1 94.62 99 LEU A N 1
ATOM 738 C CA . LEU A 1 99 ? 11.766 34.062 14.828 1 94.62 99 LEU A CA 1
ATOM 739 C C . LEU A 1 99 ? 10.953 33.906 16.109 1 94.62 99 LEU A C 1
ATOM 741 O O . LEU A 1 99 ? 11.047 34.75 17 1 94.62 99 LEU A O 1
ATOM 745 N N . LYS A 1 100 ? 10.102 32.906 16.188 1 91.25 100 LYS A N 1
ATOM 746 C CA . LYS A 1 100 ? 9.312 32.656 17.391 1 91.25 100 LYS A CA 1
ATOM 747 C C . LYS A 1 100 ? 10.211 32.438 18.594 1 91.25 100 LYS A C 1
ATOM 749 O O . LYS A 1 100 ? 9.859 32.781 19.719 1 91.25 100 LYS A O 1
ATOM 754 N N . SER A 1 101 ? 11.383 31.844 18.375 1 90.06 101 SER A N 1
ATOM 755 C CA . SER A 1 101 ? 12.312 31.547 19.469 1 90.06 101 SER A CA 1
ATOM 756 C C . SER A 1 101 ? 12.883 32.844 20.062 1 90.06 101 SER A C 1
ATOM 758 O O . SER A 1 101 ? 13.422 32.812 21.172 1 90.06 101 SER A O 1
ATOM 760 N N . LEU A 1 102 ? 12.68 34 19.375 1 90.81 102 LEU A N 1
ATOM 761 C CA . LEU A 1 102 ? 13.195 35.281 19.844 1 90.81 102 LEU A CA 1
ATOM 762 C C . LEU A 1 102 ? 12.156 36 20.703 1 90.81 102 LEU A C 1
ATOM 764 O O . LEU A 1 102 ? 12.398 37.125 21.156 1 90.81 102 LEU A O 1
ATOM 768 N N . GLU A 1 103 ? 10.961 35.406 20.938 1 86.5 103 GLU A N 1
ATOM 769 C CA . GLU A 1 103 ? 9.891 35.938 21.781 1 86.5 103 GLU A CA 1
ATOM 770 C C . GLU A 1 103 ? 9.375 37.281 21.266 1 86.5 103 GLU A C 1
ATOM 772 O O . GLU A 1 103 ? 9.227 38.219 22.047 1 86.5 103 GLU A O 1
ATOM 777 N N . LEU A 1 104 ? 9.305 37.312 19.984 1 88.75 104 LEU A N 1
ATOM 778 C CA . LEU A 1 104 ? 8.695 38.469 19.344 1 88.75 104 LEU A CA 1
ATOM 779 C C . LEU A 1 104 ? 7.172 38.406 19.438 1 88.75 104 LEU A C 1
ATOM 781 O O . LEU A 1 104 ? 6.605 37.312 19.594 1 88.75 104 LEU A O 1
ATOM 785 N N . SER A 1 105 ? 6.504 39.562 19.344 1 91.56 105 SER A N 1
ATOM 786 C CA . SER A 1 105 ? 5.047 39.594 19.438 1 91.56 105 SER A CA 1
ATOM 787 C C . SER A 1 105 ? 4.391 39.375 18.078 1 91.56 105 SER A C 1
ATOM 789 O O . SER A 1 105 ? 3.273 38.875 18 1 91.56 105 SER A O 1
ATOM 791 N N . THR A 1 106 ? 5.125 39.875 17.078 1 95.75 106 THR A N 1
ATOM 792 C CA . THR A 1 106 ? 4.555 39.781 15.742 1 95.75 106 THR A CA 1
ATOM 793 C C . THR A 1 106 ? 5.613 39.375 14.727 1 95.75 106 THR A C 1
ATOM 795 O O . THR A 1 106 ? 6.785 39.719 14.859 1 95.75 106 THR A O 1
ATOM 798 N N . ILE A 1 107 ? 5.227 38.562 13.758 1 97.44 107 ILE A N 1
ATOM 799 C CA . ILE A 1 107 ? 6.062 38.219 12.617 1 97.44 107 ILE A CA 1
ATOM 800 C C . ILE A 1 107 ? 5.34 38.594 11.32 1 97.44 107 ILE A C 1
ATOM 802 O O . ILE A 1 107 ? 4.234 38.125 11.062 1 97.44 107 ILE A O 1
ATOM 806 N N . GLU A 1 108 ? 5.883 39.5 10.555 1 97.88 108 GLU A N 1
ATOM 807 C CA . GLU A 1 108 ? 5.406 39.75 9.203 1 97.88 108 GLU A CA 1
ATOM 808 C C . GLU A 1 108 ? 6.016 38.781 8.203 1 97.88 108 GLU A C 1
ATOM 810 O O . GLU A 1 108 ? 7.234 38.594 8.164 1 97.88 108 GLU A O 1
ATOM 815 N N . VAL A 1 109 ? 5.188 38.156 7.473 1 98.31 109 VAL A N 1
ATOM 816 C CA . VAL A 1 109 ? 5.629 37 6.684 1 98.31 109 VAL A CA 1
ATOM 817 C C . VAL A 1 109 ? 5.562 37.344 5.195 1 98.31 109 VAL A C 1
ATOM 819 O O . VAL A 1 109 ? 4.547 37.844 4.719 1 98.31 109 VAL A O 1
ATOM 822 N N . ASP A 1 110 ? 6.609 37 4.438 1 98.12 110 ASP A N 1
ATOM 823 C CA . ASP A 1 110 ? 6.707 37.094 2.984 1 98.12 110 ASP A CA 1
ATOM 824 C C . ASP A 1 110 ? 5.73 36.125 2.312 1 98.12 110 ASP A C 1
ATOM 826 O O . ASP A 1 110 ? 5.727 34.938 2.613 1 98.12 110 ASP A O 1
ATOM 830 N N . PRO A 1 111 ? 4.887 36.625 1.398 1 97.94 111 PRO A N 1
ATOM 831 C CA . PRO A 1 111 ? 3.984 35.719 0.685 1 97.94 111 PRO A CA 1
ATOM 832 C C . PRO A 1 111 ? 4.707 34.844 -0.34 1 97.94 111 PRO A C 1
ATOM 834 O O . PRO A 1 111 ? 4.105 33.938 -0.925 1 97.94 111 PRO A O 1
ATOM 837 N N . CYS A 1 112 ? 5.98 35.062 -0.543 1 96.56 112 CYS A N 1
ATOM 838 C CA . CYS A 1 112 ? 6.789 34.312 -1.494 1 96.56 112 CYS A CA 1
ATOM 839 C C . CYS A 1 112 ? 6.137 34.281 -2.871 1 96.56 112 CYS A C 1
ATOM 841 O O . CYS A 1 112 ? 5.613 35.312 -3.326 1 96.56 112 CYS A O 1
ATOM 843 N N . TRP A 1 113 ? 6.234 33.219 -3.668 1 95.25 113 TRP A N 1
ATOM 844 C CA . TRP A 1 113 ? 5.652 33.094 -5 1 95.25 113 TRP A CA 1
ATOM 845 C C . TRP A 1 113 ? 4.285 32.406 -4.93 1 95.25 113 TRP A C 1
ATOM 847 O O . TRP A 1 113 ? 3.625 32.219 -5.953 1 95.25 113 TRP A O 1
ATOM 857 N N . ASP A 1 114 ? 3.873 32.062 -3.701 1 96.88 114 ASP A N 1
ATOM 858 C CA . ASP A 1 114 ? 2.582 31.422 -3.422 1 96.88 114 ASP A CA 1
ATOM 859 C C . ASP A 1 114 ? 2.105 31.766 -2.012 1 96.88 114 ASP A C 1
ATOM 861 O O . ASP A 1 114 ? 2.422 31.047 -1.057 1 96.88 114 ASP A O 1
ATOM 865 N N . ALA A 1 115 ? 1.266 32.781 -1.895 1 98.12 115 ALA A N 1
ATOM 866 C CA . ALA A 1 115 ? 0.859 33.344 -0.6 1 98.12 115 ALA A CA 1
ATOM 867 C C . ALA A 1 115 ? 0.081 32.281 0.207 1 98.12 115 ALA A C 1
ATOM 869 O O . ALA A 1 115 ? 0.169 32.25 1.437 1 98.12 115 ALA A O 1
ATOM 870 N N . LYS A 1 116 ? -0.665 31.469 -0.488 1 98.25 116 LYS A N 1
ATOM 871 C CA . LYS A 1 116 ? -1.402 30.406 0.184 1 98.25 116 LYS A CA 1
ATOM 872 C C . LYS A 1 116 ? -0.453 29.438 0.887 1 98.25 116 LYS A C 1
ATOM 874 O O . LYS A 1 116 ? -0.62 29.156 2.074 1 98.25 116 LYS A O 1
ATOM 879 N N . ALA A 1 117 ? 0.529 28.969 0.169 1 98.31 117 ALA A N 1
ATOM 880 C CA . ALA A 1 117 ? 1.505 28.031 0.728 1 98.31 117 ALA A CA 1
ATOM 881 C C . ALA A 1 117 ? 2.301 28.688 1.856 1 98.31 117 ALA A C 1
ATOM 883 O O . ALA A 1 117 ? 2.604 28.047 2.863 1 98.31 117 ALA A O 1
ATOM 884 N N . ALA A 1 118 ? 2.645 29.938 1.673 1 98.38 118 ALA A N 1
ATOM 885 C CA . ALA A 1 118 ? 3.377 30.672 2.709 1 98.38 118 ALA A CA 1
ATOM 886 C C . ALA A 1 118 ? 2.566 30.75 3.998 1 98.38 118 ALA A C 1
ATOM 888 O O . ALA A 1 118 ? 3.088 30.5 5.086 1 98.38 118 ALA A O 1
ATOM 889 N N . ALA A 1 119 ? 1.304 31.094 3.865 1 98.56 119 ALA A N 1
ATOM 890 C CA . ALA A 1 119 ? 0.424 31.172 5.027 1 98.56 119 ALA A CA 1
ATOM 891 C C . ALA A 1 119 ? 0.283 29.812 5.707 1 98.56 119 ALA A C 1
ATOM 893 O O . ALA A 1 119 ? 0.329 29.719 6.938 1 98.56 119 ALA A O 1
ATOM 894 N N . GLU A 1 120 ? 0.091 28.781 4.91 1 98.56 120 GLU A N 1
ATOM 895 C CA . GLU A 1 120 ? -0.01 27.422 5.465 1 98.56 120 GLU A CA 1
ATOM 896 C C . GLU A 1 120 ? 1.216 27.094 6.309 1 98.56 120 GLU A C 1
ATOM 898 O O . GLU A 1 120 ? 1.088 26.672 7.461 1 98.56 120 GLU A O 1
ATOM 903 N N . GLY A 1 121 ? 2.42 27.281 5.688 1 97.69 121 GLY A N 1
ATOM 904 C CA . GLY A 1 121 ? 3.646 27 6.418 1 97.69 121 GLY A CA 1
ATOM 905 C C . GLY A 1 121 ? 3.775 27.797 7.699 1 97.69 121 GLY A C 1
ATOM 906 O O . GLY A 1 121 ? 4.188 27.266 8.734 1 97.69 121 GLY A O 1
ATOM 907 N N . ALA A 1 122 ? 3.387 29.016 7.656 1 97.88 122 ALA A N 1
ATOM 908 C CA . ALA A 1 122 ? 3.527 29.922 8.797 1 97.88 122 ALA A CA 1
ATOM 909 C C . ALA A 1 122 ? 2.6 29.5 9.938 1 97.88 122 ALA A C 1
ATOM 911 O O . ALA A 1 122 ? 3.047 29.312 11.07 1 97.88 122 ALA A O 1
ATOM 912 N N . TYR A 1 123 ? 1.315 29.375 9.625 1 98 123 TYR A N 1
ATOM 913 C CA . TYR A 1 123 ? 0.323 29.125 10.664 1 98 123 TYR A CA 1
ATOM 914 C C . TYR A 1 123 ? 0.477 27.719 11.234 1 98 123 TYR A C 1
ATOM 916 O O . TYR A 1 123 ? 0.262 27.5 12.43 1 98 123 TYR A O 1
ATOM 924 N N . LEU A 1 124 ? 0.828 26.719 10.445 1 97.5 124 LEU A N 1
ATOM 925 C CA . LEU A 1 124 ? 1.031 25.359 10.945 1 97.5 124 LEU A CA 1
ATOM 926 C C . LEU A 1 124 ? 2.25 25.297 11.859 1 97.5 124 LEU A C 1
ATOM 928 O O . LEU A 1 124 ? 2.234 24.594 12.875 1 97.5 124 LEU A O 1
ATOM 932 N N . ALA A 1 125 ? 3.291 26.031 11.5 1 95.69 125 ALA A N 1
ATOM 933 C CA . ALA A 1 125 ? 4.508 26.031 12.305 1 95.69 125 ALA A CA 1
ATOM 934 C C . ALA A 1 125 ? 4.297 26.797 13.609 1 95.69 125 ALA A C 1
ATOM 936 O O . ALA A 1 125 ? 4.934 26.5 14.625 1 95.69 125 ALA A O 1
ATOM 937 N N . ASN A 1 126 ? 3.41 27.703 13.594 1 95.69 126 ASN A N 1
ATOM 938 C CA . ASN A 1 126 ? 3.168 28.578 14.734 1 95.69 126 ASN A CA 1
ATOM 939 C C . ASN A 1 126 ? 2.361 27.875 15.82 1 95.69 126 ASN A C 1
ATOM 941 O O . ASN A 1 126 ? 2.309 28.344 16.969 1 95.69 126 ASN A O 1
ATOM 945 N N . TYR A 1 127 ? 1.734 26.766 15.539 1 93.81 127 TYR A N 1
ATOM 946 C CA . TYR A 1 127 ? 0.842 26.047 16.438 1 93.81 127 TYR A CA 1
ATOM 947 C C . TYR A 1 127 ? 1.605 25.484 17.625 1 93.81 127 TYR A C 1
ATOM 949 O O . TYR A 1 127 ? 2.723 24.984 17.484 1 93.81 127 TYR A O 1
ATOM 957 N N . ASP A 1 128 ? 1.025 25.656 18.766 1 89.25 128 ASP A N 1
ATOM 958 C CA . ASP A 1 128 ? 1.46 25.016 20 1 89.25 128 ASP A CA 1
ATOM 959 C C . ASP A 1 128 ? 0.263 24.609 20.859 1 89.25 128 ASP A C 1
ATOM 961 O O . ASP A 1 128 ? -0.739 25.328 20.922 1 89.25 128 ASP A O 1
ATOM 965 N N . PHE A 1 129 ? 0.372 23.453 21.516 1 89.56 129 PHE A N 1
ATOM 966 C CA . PHE A 1 129 ? -0.635 23.031 22.484 1 89.56 129 PHE A CA 1
ATOM 967 C C . PHE A 1 129 ? -0.135 23.234 23.906 1 89.56 129 PHE A C 1
ATOM 969 O O . PHE A 1 129 ? 0.492 22.344 24.484 1 89.56 129 PHE A O 1
ATOM 976 N N . ASN A 1 130 ? -0.381 24.375 24.422 1 86.69 130 ASN A N 1
ATOM 977 C CA . ASN A 1 130 ? 0.061 24.703 25.781 1 86.69 130 ASN A CA 1
ATOM 978 C C . ASN A 1 130 ? -1.104 25.156 26.656 1 86.69 130 ASN A C 1
ATOM 980 O O . ASN A 1 130 ? -0.897 25.766 27.703 1 86.69 130 ASN A O 1
ATOM 984 N N . ASP A 1 131 ? -2.211 24.781 26.234 1 81.81 131 ASP A N 1
ATOM 985 C CA . ASP A 1 131 ? -3.432 25.281 26.859 1 81.81 131 ASP A CA 1
ATOM 986 C C . ASP A 1 131 ? -3.557 24.781 28.297 1 81.81 131 ASP A C 1
ATOM 988 O O . ASP A 1 131 ? -4.234 25.406 29.109 1 81.81 131 ASP A O 1
ATOM 992 N N . LEU A 1 132 ? -2.926 23.688 28.547 1 87.31 132 LEU A N 1
ATOM 993 C CA . LEU A 1 132 ? -3.098 23.078 29.859 1 87.31 132 LEU A CA 1
ATOM 994 C C . LEU A 1 132 ? -1.917 23.406 30.781 1 87.31 132 LEU A C 1
ATOM 996 O O . LEU A 1 132 ? -1.919 23.047 31.953 1 87.31 132 LEU A O 1
ATOM 1000 N N . LYS A 1 133 ? -0.944 24.141 30.188 1 86.44 133 LYS A N 1
ATOM 1001 C CA . LYS A 1 133 ? 0.212 24.531 30.984 1 86.44 133 LYS A CA 1
ATOM 1002 C C . LYS A 1 133 ? -0.098 25.766 31.828 1 86.44 133 LYS A C 1
ATOM 1004 O O . LYS A 1 133 ? -1.016 26.531 31.516 1 86.44 133 LYS A O 1
ATOM 1009 N N . SER A 1 134 ? 0.689 25.969 32.812 1 85.12 134 SER A N 1
ATOM 1010 C CA . SER A 1 134 ? 0.56 27.156 33.656 1 85.12 134 SER A CA 1
ATOM 1011 C C . SER A 1 134 ? 0.958 28.406 32.875 1 85.12 134 SER A C 1
ATOM 1013 O O . SER A 1 134 ? 1.667 28.328 31.875 1 85.12 134 SER A O 1
ATOM 1015 N N . ASP A 1 135 ? 0.357 29.562 33.25 1 74 135 ASP A N 1
ATOM 1016 C CA . ASP A 1 135 ? 0.572 30.828 32.562 1 74 135 ASP A CA 1
ATOM 1017 C C . ASP A 1 135 ? 2.062 31.125 32.375 1 74 135 ASP A C 1
ATOM 1019 O O . ASP A 1 135 ? 2.48 31.672 31.375 1 74 135 ASP A O 1
ATOM 1023 N N . GLN A 1 136 ? 2.762 30.781 33.281 1 67.44 136 GLN A N 1
ATOM 1024 C CA . GLN A 1 136 ? 4.199 31.016 33.25 1 67.44 136 GLN A CA 1
ATOM 1025 C C . GLN A 1 136 ? 4.859 30.203 32.125 1 67.44 136 GLN A C 1
ATOM 1027 O O . GLN A 1 136 ? 5.891 30.609 31.594 1 67.44 136 GLN A O 1
ATOM 1032 N N . GLU A 1 137 ? 4.203 29.172 31.859 1 67.06 137 GLU A N 1
ATOM 1033 C CA . GLU A 1 137 ? 4.836 28.25 30.922 1 67.06 137 GLU A CA 1
ATOM 1034 C C . GLU A 1 137 ? 4.23 28.375 29.531 1 67.06 137 GLU A C 1
ATOM 1036 O O . GLU A 1 137 ? 4.801 27.891 28.547 1 67.06 137 GLU A O 1
ATOM 1041 N N . LYS A 1 138 ? 3.238 29.172 29.594 1 67.44 138 LYS A N 1
ATOM 1042 C CA . LYS A 1 138 ? 2.611 29.344 28.281 1 67.44 138 LYS A CA 1
ATOM 1043 C C . LYS A 1 138 ? 3.467 30.219 27.375 1 67.44 138 LYS A C 1
ATOM 1045 O O . LYS A 1 138 ? 3.932 31.281 27.797 1 67.44 138 LYS A O 1
ATOM 1050 N N . LYS A 1 139 ? 3.912 29.625 26.344 1 65.19 139 LYS A N 1
ATOM 1051 C CA . LYS A 1 139 ? 4.68 30.391 25.359 1 65.19 139 LYS A CA 1
ATOM 1052 C C . LYS A 1 139 ? 3.846 31.516 24.781 1 65.19 139 LYS A C 1
ATOM 1054 O O . LYS A 1 139 ? 2.619 31.422 24.688 1 65.19 139 LYS A O 1
ATOM 1059 N N . CYS A 1 140 ? 4.512 32.625 24.531 1 64.94 140 CYS A N 1
ATOM 1060 C CA . CYS A 1 140 ? 3.895 33.812 23.953 1 64.94 140 CYS A CA 1
ATOM 1061 C C . CYS A 1 140 ? 3.32 33.5 22.578 1 64.94 140 CYS A C 1
ATOM 1063 O O . CYS A 1 140 ? 3.959 32.812 21.766 1 64.94 140 CYS A O 1
ATOM 1065 N N . LYS A 1 141 ? 2.033 33.812 22.422 1 76.94 141 LYS A N 1
ATOM 1066 C CA . LYS A 1 141 ? 1.388 33.719 21.125 1 76.94 141 LYS A CA 1
ATOM 1067 C C . LYS A 1 141 ? 1.965 34.719 20.141 1 76.94 141 LYS A C 1
ATOM 1069 O O . LYS A 1 141 ? 2.061 35.906 20.438 1 76.94 141 LYS A O 1
ATOM 1074 N N . VAL A 1 142 ? 2.48 34.281 19.109 1 91.38 142 VAL A N 1
ATOM 1075 C CA . VAL A 1 142 ? 3.018 35.156 18.078 1 91.38 142 VAL A CA 1
ATOM 1076 C C . VAL A 1 142 ? 1.942 35.438 17.031 1 91.38 142 VAL A C 1
ATOM 1078 O O . VAL A 1 142 ? 1.273 34.531 16.562 1 91.38 142 VAL A O 1
ATOM 1081 N N . GLU A 1 143 ? 1.692 36.719 16.797 1 96 143 GLU A N 1
ATOM 1082 C CA . GLU A 1 143 ? 0.764 37.125 15.742 1 96 143 GLU A CA 1
ATOM 1083 C C . GLU A 1 143 ? 1.44 37.094 14.375 1 96 143 GLU A C 1
ATOM 1085 O O . GLU A 1 143 ? 2.539 37.625 14.211 1 96 143 GLU A O 1
ATOM 1090 N N . LEU A 1 144 ? 0.815 36.406 13.414 1 97.31 144 LEU A N 1
ATOM 1091 C CA . LEU A 1 144 ? 1.324 36.375 12.047 1 97.31 144 LEU A CA 1
ATOM 1092 C C . LEU A 1 144 ? 0.584 37.344 11.156 1 97.31 144 LEU A C 1
ATOM 1094 O O . LEU A 1 144 ? -0.637 37.5 11.258 1 97.31 144 LEU A O 1
ATOM 1098 N N . LEU A 1 145 ? 1.366 38.094 10.359 1 96.5 145 LEU A N 1
ATOM 1099 C CA . LEU A 1 145 ? 0.784 39.031 9.422 1 96.5 145 LEU A CA 1
ATOM 1100 C C . LEU A 1 145 ? 1.451 38.938 8.055 1 96.5 145 LEU A C 1
ATOM 1102 O O . LEU A 1 145 ? 2.652 38.688 7.969 1 96.5 145 LEU A O 1
ATOM 1106 N N . LEU A 1 146 ? 0.634 39.125 7.062 1 97 146 LEU A N 1
ATOM 1107 C CA . LEU A 1 146 ? 1.225 39.375 5.754 1 97 146 LEU A CA 1
ATOM 1108 C C . LEU A 1 146 ? 2.049 40.656 5.758 1 97 146 LEU A C 1
ATOM 1110 O O . LEU A 1 146 ? 1.585 41.688 6.23 1 97 146 LEU A O 1
ATOM 1114 N N . THR A 1 147 ? 3.211 40.594 5.238 1 96.69 147 THR A N 1
ATOM 1115 C CA . THR A 1 147 ? 4.078 41.75 5.281 1 96.69 147 THR A CA 1
ATOM 1116 C C . THR A 1 147 ? 3.471 42.906 4.492 1 96.69 147 THR A C 1
ATOM 1118 O O . THR A 1 147 ? 2.85 42.688 3.447 1 96.69 147 THR A O 1
ATOM 1121 N N . HIS A 1 148 ? 3.689 44.094 5.004 1 92.75 148 HIS A N 1
ATOM 1122 C CA . HIS A 1 148 ? 3.164 45.281 4.348 1 92.75 148 HIS A CA 1
ATOM 1123 C C . HIS A 1 148 ? 3.936 45.594 3.07 1 92.75 148 HIS A C 1
ATOM 1125 O O . HIS A 1 148 ? 3.498 46.438 2.262 1 92.75 148 HIS A O 1
ATOM 1131 N N . PHE A 1 149 ? 4.992 44.906 2.877 1 91.31 149 PHE A N 1
ATOM 1132 C CA . PHE A 1 149 ? 5.777 45.094 1.665 1 91.31 149 PHE A CA 1
ATOM 1133 C C . PHE A 1 149 ? 5.027 44.594 0.443 1 91.31 149 PHE A C 1
ATOM 1135 O O . PHE A 1 149 ? 5.363 44.938 -0.691 1 91.31 149 PHE A O 1
ATOM 1142 N N . MET A 1 150 ? 3.988 43.781 0.616 1 84.31 150 MET A N 1
ATOM 1143 C CA . MET A 1 150 ? 3.146 43.281 -0.462 1 84.31 150 MET A CA 1
ATOM 1144 C C . MET A 1 150 ? 1.67 43.5 -0.152 1 84.31 150 MET A C 1
ATOM 1146 O O . MET A 1 150 ? 0.798 42.906 -0.788 1 84.31 150 MET A O 1
ATOM 1150 N N . LYS A 1 151 ? 1.256 44.25 0.751 1 71.19 151 LYS A N 1
ATOM 1151 C CA . LYS A 1 151 ? -0.101 44.406 1.272 1 71.19 151 LYS A CA 1
ATOM 1152 C C . LYS A 1 151 ? -1.025 45.031 0.236 1 71.19 151 LYS A C 1
ATOM 1154 O O . LYS A 1 151 ? -2.236 44.781 0.257 1 71.19 151 LYS A O 1
ATOM 1159 N N . ASP A 1 152 ? -0.567 45.531 -0.805 1 76.06 152 ASP A N 1
ATOM 1160 C CA . ASP A 1 152 ? -1.458 46.281 -1.692 1 76.06 152 ASP A CA 1
ATOM 1161 C C . ASP A 1 152 ? -1.926 45.406 -2.855 1 76.06 152 ASP A C 1
ATOM 1163 O O . ASP A 1 152 ? -2.713 45.844 -3.693 1 76.06 152 ASP A O 1
ATOM 1167 N N . ASP A 1 153 ? -1.717 44.188 -2.668 1 87.06 153 ASP A N 1
ATOM 1168 C CA . ASP A 1 153 ? -2.15 43.25 -3.719 1 87.06 153 ASP A CA 1
ATOM 1169 C C . ASP A 1 153 ? -3.32 42.406 -3.248 1 87.06 153 ASP A C 1
ATOM 1171 O O . ASP A 1 153 ? -3.152 41.531 -2.396 1 87.06 153 ASP A O 1
ATOM 1175 N N . GLN A 1 154 ? -4.477 42.594 -3.77 1 91.5 154 GLN A N 1
ATOM 1176 C CA . GLN A 1 154 ? -5.719 41.969 -3.336 1 91.5 154 GLN A CA 1
ATOM 1177 C C . GLN A 1 154 ? -5.66 40.438 -3.533 1 91.5 154 GLN A C 1
ATOM 1179 O O . GLN A 1 154 ? -6.172 39.688 -2.707 1 91.5 154 GLN A O 1
ATOM 1184 N N . LEU A 1 155 ? -5.102 40.062 -4.629 1 94.31 155 LEU A N 1
ATOM 1185 C CA . LEU A 1 155 ? -5.004 38.656 -4.91 1 94.31 155 LEU A CA 1
ATOM 1186 C C . LEU A 1 155 ? -4.098 37.938 -3.9 1 94.31 155 LEU A C 1
ATOM 1188 O O . LEU A 1 155 ? -4.406 36.844 -3.438 1 94.31 155 LEU A O 1
ATOM 1192 N N . ILE A 1 156 ? -3.002 38.562 -3.568 1 96.5 156 ILE A N 1
ATOM 1193 C CA . ILE A 1 156 ? -2.057 38.031 -2.602 1 96.5 156 ILE A CA 1
ATOM 1194 C C . ILE A 1 156 ? -2.719 37.938 -1.229 1 96.5 156 ILE A C 1
ATOM 1196 O O . ILE A 1 156 ? -2.582 36.938 -0.531 1 96.5 156 ILE A O 1
ATOM 1200 N N . SER A 1 157 ? -3.426 38.969 -0.872 1 96.25 157 SER A N 1
ATOM 1201 C CA . SER A 1 157 ? -4.117 39 0.414 1 96.25 157 SER A CA 1
ATOM 1202 C C . SER A 1 157 ? -5.184 37.906 0.485 1 96.25 157 SER A C 1
ATOM 1204 O O . SER A 1 157 ? -5.359 37.281 1.524 1 96.25 157 SER A O 1
ATOM 1206 N N . LYS A 1 158 ? -5.871 37.75 -0.583 1 96.38 158 LYS A N 1
ATOM 1207 C CA . LYS A 1 158 ? -6.898 36.719 -0.643 1 96.38 158 LYS A CA 1
ATOM 1208 C C . LYS A 1 158 ? -6.289 35.344 -0.493 1 96.38 158 LYS A C 1
ATOM 1210 O O . LYS A 1 158 ? -6.793 34.5 0.267 1 96.38 158 LYS A O 1
ATOM 1215 N N . ASP A 1 159 ? -5.219 35.062 -1.194 1 97.19 159 ASP A N 1
ATOM 1216 C CA . ASP A 1 159 ? -4.547 33.781 -1.137 1 97.19 159 ASP A CA 1
ATOM 1217 C C . ASP A 1 159 ? -3.965 33.531 0.251 1 97.19 159 ASP A C 1
ATOM 1219 O O . ASP A 1 159 ? -4.004 32.406 0.747 1 97.19 159 ASP A O 1
ATOM 1223 N N . TRP A 1 160 ? -3.424 34.562 0.831 1 97.81 160 TRP A N 1
ATOM 1224 C CA . TRP A 1 160 ? -2.92 34.469 2.197 1 97.81 160 TRP A CA 1
ATOM 1225 C C . TRP A 1 160 ? -4.043 34.125 3.166 1 97.81 160 TRP A C 1
ATOM 1227 O O . TRP A 1 160 ? -3.871 33.25 4.027 1 97.81 160 TRP A O 1
ATOM 1237 N N . GLY A 1 161 ? -5.145 34.812 2.984 1 97.56 161 GLY A N 1
ATOM 1238 C CA . GLY A 1 161 ? -6.305 34.5 3.811 1 97.56 161 GLY A CA 1
ATOM 1239 C C . GLY A 1 161 ? -6.781 33.062 3.67 1 97.56 161 GLY A C 1
ATOM 1240 O O . GLY A 1 161 ? -7.094 32.406 4.664 1 97.56 161 GLY A O 1
ATOM 1241 N N . PHE A 1 162 ? -6.793 32.594 2.482 1 97.56 162 PHE A N 1
ATOM 1242 C CA . PHE A 1 162 ? -7.195 31.234 2.213 1 97.56 162 PHE A CA 1
ATOM 1243 C C . PHE A 1 162 ? -6.25 30.25 2.893 1 97.56 162 PHE A C 1
ATOM 1245 O O . PHE A 1 162 ? -6.695 29.312 3.564 1 97.56 162 PHE A O 1
ATOM 1252 N N . GLY A 1 163 ? -4.977 30.453 2.723 1 98.44 163 GLY A N 1
ATOM 1253 C CA . GLY A 1 163 ? -3.988 29.594 3.352 1 98.44 163 GLY A CA 1
ATOM 1254 C C . GLY A 1 163 ? -4.07 29.609 4.867 1 98.44 163 GLY A C 1
ATOM 1255 O O . GLY A 1 163 ? -3.895 28.562 5.508 1 98.44 163 GLY A O 1
ATOM 1256 N N . SER A 1 164 ? -4.328 30.766 5.418 1 98.44 164 SER A N 1
ATOM 1257 C CA . SER A 1 164 ? -4.465 30.875 6.867 1 98.44 164 SER A CA 1
ATOM 1258 C C . SER A 1 164 ? -5.664 30.078 7.371 1 98.44 164 SER A C 1
ATOM 1260 O O . SER A 1 164 ? -5.586 29.422 8.414 1 98.44 164 SER A O 1
ATOM 1262 N N . ILE A 1 165 ? -6.77 30.109 6.625 1 98.38 165 ILE A N 1
ATOM 1263 C CA . ILE A 1 165 ? -7.977 29.391 7.016 1 98.38 165 ILE A CA 1
ATOM 1264 C C . ILE A 1 165 ? -7.719 27.891 6.949 1 98.38 165 ILE A C 1
ATOM 1266 O O . ILE A 1 165 ? -8.102 27.141 7.855 1 98.38 165 ILE A O 1
ATOM 1270 N N . LEU A 1 166 ? -7.035 27.438 5.906 1 98.62 166 LEU A N 1
ATOM 1271 C CA . LEU A 1 166 ? -6.699 26.016 5.773 1 98.62 166 LEU A CA 1
ATOM 1272 C C . LEU A 1 166 ? -5.844 25.562 6.945 1 98.62 166 LEU A C 1
ATOM 1274 O O . LEU A 1 166 ? -6.145 24.531 7.57 1 98.62 166 LEU A O 1
ATOM 1278 N N . ALA A 1 167 ? -4.832 26.297 7.238 1 98.69 167 ALA A N 1
ATOM 1279 C CA . ALA A 1 167 ? -3.904 25.938 8.305 1 98.69 167 ALA A CA 1
ATOM 1280 C C . ALA A 1 167 ? -4.594 25.969 9.664 1 98.69 167 ALA A C 1
ATOM 1282 O O . ALA A 1 167 ? -4.406 25.062 10.484 1 98.69 167 ALA A O 1
ATOM 1283 N N . GLU A 1 168 ? -5.375 26.969 9.883 1 98 168 GLU A N 1
ATOM 1284 C CA . GLU A 1 168 ? -6.055 27.109 11.164 1 98 168 GLU A CA 1
ATOM 1285 C C . GLU A 1 168 ? -7.102 26.016 11.352 1 98 168 GLU A C 1
ATOM 1287 O O . GLU A 1 168 ? -7.328 25.547 12.477 1 98 168 GLU A O 1
ATOM 1292 N N . SER A 1 169 ? -7.762 25.625 10.289 1 98.56 169 SER A N 1
ATOM 1293 C CA . SER A 1 169 ? -8.711 24.516 10.367 1 98.56 169 SER A CA 1
ATOM 1294 C C . SER A 1 169 ? -8.016 23.203 10.727 1 98.56 169 SER A C 1
ATOM 1296 O O . SER A 1 169 ? -8.539 22.422 11.508 1 98.56 169 SER A O 1
ATOM 1298 N N . GLN A 1 170 ? -6.852 22.984 10.141 1 98.62 170 GLN A N 1
ATOM 1299 C CA . GLN A 1 170 ? -6.055 21.828 10.531 1 98.62 170 GLN A CA 1
ATOM 1300 C C . GLN A 1 170 ? -5.586 21.938 11.977 1 98.62 170 GLN A C 1
ATOM 1302 O O . GLN A 1 170 ? -5.551 20.953 12.703 1 98.62 170 GLN A O 1
ATOM 1307 N N . ASN A 1 171 ? -5.199 23.156 12.375 1 97.81 171 ASN A N 1
ATOM 1308 C CA . ASN A 1 171 ? -4.781 23.359 13.758 1 97.81 171 ASN A CA 1
ATOM 1309 C C . ASN A 1 171 ? -5.922 23.109 14.734 1 97.81 171 ASN A C 1
ATOM 1311 O O . ASN A 1 171 ? -5.691 22.641 15.852 1 97.81 171 ASN A O 1
ATOM 1315 N N . PHE A 1 172 ? -7.117 23.438 14.336 1 96.81 172 PHE A N 1
ATOM 1316 C CA . PHE A 1 172 ? -8.266 23.109 15.172 1 96.81 172 PHE A CA 1
ATOM 1317 C C . PHE A 1 172 ? -8.383 21.594 15.352 1 96.81 172 PHE A C 1
ATOM 1319 O O . PHE A 1 172 ? -8.57 21.109 16.469 1 96.81 172 PHE A O 1
ATOM 1326 N N . ALA A 1 173 ? -8.258 20.859 14.258 1 97.5 173 ALA A N 1
ATOM 1327 C CA . ALA A 1 173 ? -8.25 19.406 14.336 1 97.5 173 ALA A CA 1
ATOM 1328 C C . ALA A 1 173 ? -7.141 18.906 15.266 1 97.5 173 ALA A C 1
ATOM 1330 O O . ALA A 1 173 ? -7.367 18.016 16.094 1 97.5 173 ALA A O 1
ATOM 1331 N N . ARG A 1 174 ? -5.949 19.5 15.164 1 96.69 174 ARG A N 1
ATOM 1332 C CA . ARG A 1 174 ? -4.828 19.141 16.031 1 96.69 174 ARG A CA 1
ATOM 1333 C C . ARG A 1 174 ? -5.176 19.359 17.5 1 96.69 174 ARG A C 1
ATOM 1335 O O . ARG A 1 174 ? -4.852 18.516 18.344 1 96.69 174 ARG A O 1
ATOM 1342 N N . ARG A 1 175 ? -5.773 20.406 17.734 1 94.56 175 ARG A N 1
ATOM 1343 C CA . ARG A 1 175 ? -6.121 20.734 19.125 1 94.56 175 ARG A CA 1
ATOM 1344 C C . ARG A 1 175 ? -7.074 19.703 19.703 1 94.56 175 ARG A C 1
ATOM 1346 O O . ARG A 1 175 ? -6.926 19.297 20.859 1 94.56 175 ARG A O 1
ATOM 1353 N N . LEU A 1 176 ? -8.086 19.344 18.938 1 94.44 176 LEU A N 1
ATOM 1354 C CA . LEU A 1 176 ? -8.984 18.297 19.375 1 94.44 176 LEU A CA 1
ATOM 1355 C C . LEU A 1 176 ? -8.219 17.016 19.672 1 94.44 176 LEU A C 1
ATOM 1357 O O . LEU A 1 176 ? -8.391 16.406 20.719 1 94.44 176 LEU A O 1
ATOM 1361 N N . MET A 1 177 ? -7.316 16.656 18.828 1 94.5 177 MET A N 1
ATOM 1362 C CA . MET A 1 177 ? -6.57 15.406 18.922 1 94.5 177 MET A CA 1
ATOM 1363 C C . MET A 1 177 ? -5.562 15.453 20.062 1 94.5 177 MET A C 1
ATOM 1365 O O . MET A 1 177 ? -5.281 14.43 20.688 1 94.5 177 MET A O 1
ATOM 1369 N N . ASP A 1 178 ? -4.996 16.641 20.297 1 92.88 178 ASP A N 1
ATOM 1370 C CA . ASP A 1 178 ? -3.975 16.812 21.312 1 92.88 178 ASP A CA 1
ATOM 1371 C C . ASP A 1 178 ? -4.598 16.844 22.703 1 92.88 178 ASP A C 1
ATOM 1373 O O . ASP A 1 178 ? -3.9 16.688 23.719 1 92.88 178 ASP A O 1
ATOM 1377 N N . SER A 1 179 ? -5.867 17.031 22.797 1 91.44 179 SER A N 1
ATOM 1378 C CA . SER A 1 179 ? -6.539 17.156 24.094 1 91.44 179 SER A CA 1
ATOM 1379 C C . SER A 1 179 ? -6.57 15.812 24.828 1 91.44 179 SER A C 1
ATOM 1381 O O . SER A 1 179 ? -6.828 14.773 24.219 1 91.44 179 SER A O 1
ATOM 1383 N N . PRO A 1 180 ? -6.316 15.891 26.172 1 88.62 180 PRO A N 1
ATOM 1384 C CA . PRO A 1 180 ? -6.414 14.648 26.938 1 88.62 180 PRO A CA 1
ATOM 1385 C C . PRO A 1 180 ? -7.824 14.07 26.953 1 88.62 180 PRO A C 1
ATOM 1387 O O . PRO A 1 180 ? -8.805 14.82 26.953 1 88.62 180 PRO A O 1
ATOM 1390 N N . SER A 1 181 ? -7.855 12.773 27.094 1 85.69 181 SER A N 1
ATOM 1391 C CA . SER A 1 181 ? -9.117 12.047 26.953 1 85.69 181 SER A CA 1
ATOM 1392 C C . SER A 1 181 ? -10.117 12.469 28.016 1 85.69 181 SER A C 1
ATOM 1394 O O . SER A 1 181 ? -11.328 12.484 27.781 1 85.69 181 SER A O 1
ATOM 1396 N N . ASN A 1 182 ? -9.625 12.758 29.25 1 88 182 ASN A N 1
ATOM 1397 C CA . ASN A 1 182 ? -10.531 13.156 30.312 1 88 182 ASN A CA 1
ATOM 1398 C C . ASN A 1 182 ? -11.148 14.531 30.047 1 88 182 ASN A C 1
ATOM 1400 O O . ASN A 1 182 ? -12.164 14.883 30.656 1 88 182 ASN A O 1
ATOM 1404 N N . LEU A 1 183 ? -10.57 15.258 29.109 1 90.19 183 LEU A N 1
ATOM 1405 C CA . LEU A 1 183 ? -11.078 16.578 28.75 1 90.19 183 LEU A CA 1
ATOM 1406 C C . LEU A 1 183 ? -11.727 16.562 27.375 1 90.19 183 LEU A C 1
ATOM 1408 O O . LEU A 1 183 ? -12.008 17.625 26.812 1 90.19 183 LEU A O 1
ATOM 1412 N N . MET A 1 184 ? -11.945 15.375 26.859 1 91.88 184 MET A N 1
ATOM 1413 C CA . MET A 1 184 ? -12.523 15.25 25.531 1 91.88 184 MET A CA 1
ATOM 1414 C C . MET A 1 184 ? -13.414 14.016 25.438 1 91.88 184 MET A C 1
ATOM 1416 O O . MET A 1 184 ? -13.273 13.219 24.5 1 91.88 184 MET A O 1
ATOM 1420 N N . THR A 1 185 ? -14.203 13.844 26.453 1 91.81 185 THR A N 1
ATOM 1421 C CA . THR A 1 185 ? -15.203 12.781 26.406 1 91.81 185 THR A CA 1
ATOM 1422 C C . THR A 1 185 ? -16.188 13.016 25.266 1 91.81 185 THR A C 1
ATOM 1424 O O . THR A 1 185 ? -16.203 14.086 24.656 1 91.81 185 THR A O 1
ATOM 1427 N N . PRO A 1 186 ? -17 11.977 24.969 1 94.06 186 PRO A N 1
ATOM 1428 C CA . PRO A 1 186 ? -17.969 12.164 23.875 1 94.06 186 PRO A CA 1
ATOM 1429 C C . PRO A 1 186 ? -18.844 13.406 24.062 1 94.06 186 PRO A C 1
ATOM 1431 O O . PRO A 1 186 ? -19.016 14.18 23.125 1 94.06 186 PRO A O 1
ATOM 1434 N N . THR A 1 187 ? -19.297 13.625 25.25 1 95 187 THR A N 1
ATOM 1435 C CA . THR A 1 187 ? -20.156 14.758 25.531 1 95 187 THR A CA 1
ATOM 1436 C C . THR A 1 187 ? -19.375 16.062 25.438 1 95 187 THR A C 1
ATOM 1438 O O . THR A 1 187 ? -19.891 17.062 24.906 1 95 187 THR A O 1
ATOM 1441 N N . ILE A 1 188 ? -18.156 16.094 25.906 1 94.38 188 ILE A N 1
ATOM 1442 C CA . ILE A 1 188 ? -17.328 17.297 25.844 1 94.38 188 ILE A CA 1
ATOM 1443 C C . ILE A 1 188 ? -17 17.609 24.391 1 94.38 188 ILE A C 1
ATOM 1445 O O . ILE A 1 188 ? -17.016 18.781 23.984 1 94.38 188 ILE A O 1
ATOM 1449 N N . PHE A 1 189 ? -16.688 16.609 23.594 1 95.38 189 PHE A N 1
ATOM 1450 C CA . PHE A 1 189 ? -16.406 16.797 22.188 1 95.38 189 PHE A CA 1
ATOM 1451 C C . PHE A 1 189 ? -17.578 17.453 21.484 1 95.38 189 PHE A C 1
ATOM 1453 O O . PHE A 1 189 ? -17.422 18.453 20.781 1 95.38 189 PHE A O 1
ATOM 1460 N N . ALA A 1 190 ? -18.766 16.891 21.672 1 96.31 190 ALA A N 1
ATOM 1461 C CA . ALA A 1 190 ? -19.969 17.438 21.031 1 96.31 190 ALA A CA 1
ATOM 1462 C C . ALA A 1 190 ? -20.188 18.891 21.438 1 96.31 190 ALA A C 1
ATOM 1464 O O . ALA A 1 190 ? -20.469 19.734 20.578 1 96.31 190 ALA A O 1
ATOM 1465 N N . SER A 1 191 ? -20.016 19.172 22.672 1 96.69 191 SER A N 1
ATOM 1466 C CA . SER A 1 191 ? -20.188 20.531 23.188 1 96.69 191 SER A CA 1
ATOM 1467 C C . SER A 1 191 ? -19.156 21.469 22.609 1 96.69 191 SER A C 1
ATOM 1469 O O . SER A 1 191 ? -19.453 22.625 22.281 1 96.69 191 SER A O 1
ATOM 1471 N N . THR A 1 192 ? -17.938 21 22.547 1 95.38 192 THR A N 1
ATOM 1472 C CA . THR A 1 192 ? -16.859 21.812 21.969 1 95.38 192 THR A CA 1
ATOM 1473 C C . THR A 1 192 ? -17.156 22.172 20.531 1 95.38 192 THR A C 1
ATOM 1475 O O . THR A 1 192 ? -16.938 23.312 20.109 1 95.38 192 THR A O 1
ATOM 1478 N N . VAL A 1 193 ? -17.641 21.219 19.766 1 96.38 193 VAL A N 1
ATOM 1479 C CA . VAL A 1 193 ? -17.984 21.469 18.375 1 96.38 193 VAL A CA 1
ATOM 1480 C C . VAL A 1 193 ? -19.109 22.484 18.281 1 96.38 193 VAL A C 1
ATOM 1482 O O . VAL A 1 193 ? -19.047 23.438 17.5 1 96.38 193 VAL A O 1
ATOM 1485 N N . GLU A 1 194 ? -20.141 22.328 19.109 1 97.06 194 GLU A N 1
ATOM 1486 C CA . GLU A 1 194 ? -21.281 23.25 19.125 1 97.06 194 GLU A CA 1
ATOM 1487 C C . GLU A 1 194 ? -20.828 24.672 19.453 1 97.06 194 GLU A C 1
ATOM 1489 O O . GLU A 1 194 ? -21.25 25.625 18.781 1 97.06 194 GLU A O 1
ATOM 1494 N N . LYS A 1 195 ? -19.984 24.781 20.406 1 96.88 195 LYS A N 1
ATOM 1495 C CA . LYS A 1 195 ? -19.5 26.094 20.828 1 96.88 195 LYS A CA 1
ATOM 1496 C C . LYS A 1 195 ? -18.641 26.75 19.75 1 96.88 195 LYS A C 1
ATOM 1498 O O . LYS A 1 195 ? -18.797 27.938 19.469 1 96.88 195 LYS A O 1
ATOM 1503 N N . THR A 1 196 ? -17.781 25.984 19.188 1 95.12 196 THR A N 1
ATOM 1504 C CA . THR A 1 196 ? -16.859 26.5 18.188 1 95.12 196 THR A CA 1
ATOM 1505 C C . THR A 1 196 ? -17.594 26.938 16.938 1 95.12 196 THR A C 1
ATOM 1507 O O . THR A 1 196 ? -17.219 27.922 16.281 1 95.12 196 THR A O 1
ATOM 1510 N N . MET A 1 197 ? -18.688 26.25 16.625 1 95.69 197 MET A N 1
ATOM 1511 C CA . MET A 1 197 ? -19.391 26.484 15.367 1 95.69 197 MET A CA 1
ATOM 1512 C C . MET A 1 197 ? -20.562 27.438 15.586 1 95.69 197 MET A C 1
ATOM 1514 O O . MET A 1 197 ? -21.266 27.812 14.633 1 95.69 197 MET A O 1
ATOM 1518 N N . ALA A 1 198 ? -20.891 27.891 16.75 1 94.06 198 ALA A N 1
ATOM 1519 C CA . ALA A 1 198 ? -22.078 28.672 17.109 1 94.06 198 ALA A CA 1
ATOM 1520 C C . ALA A 1 198 ? -22.125 29.969 16.297 1 94.06 198 ALA A C 1
ATOM 1522 O O . ALA A 1 198 ? -23.203 30.469 15.984 1 94.06 198 ALA A O 1
ATOM 1523 N N . GLY A 1 199 ? -21.109 30.5 15.812 1 91.88 199 GLY A N 1
ATOM 1524 C CA . GLY A 1 199 ? -21.109 31.766 15.109 1 91.88 199 GLY A CA 1
ATOM 1525 C C . GLY A 1 199 ? -21.453 31.625 13.641 1 91.88 199 GLY A C 1
ATOM 1526 O O . GLY A 1 199 ? -21.766 32.625 12.969 1 91.88 199 GLY A O 1
ATOM 1527 N N . PHE A 1 200 ? -21.641 30.438 13.164 1 95.62 200 PHE A N 1
ATOM 1528 C CA . PHE A 1 200 ? -21.938 30.219 11.758 1 95.62 200 PHE A CA 1
ATOM 1529 C C . PHE A 1 200 ? -23.438 30.016 11.555 1 95.62 200 PHE A C 1
ATOM 1531 O O . PHE A 1 200 ? -24.047 29.188 12.234 1 95.62 200 PHE A O 1
ATOM 1538 N N . ASN A 1 201 ? -24.062 30.672 10.594 1 92.81 201 ASN A N 1
ATOM 1539 C CA . ASN A 1 201 ? -25.5 30.594 10.352 1 92.81 201 ASN A CA 1
ATOM 1540 C C . ASN A 1 201 ? -25.844 29.469 9.391 1 92.81 201 ASN A C 1
ATOM 1542 O O . ASN A 1 201 ? -27.016 29.078 9.281 1 92.81 201 ASN A O 1
ATOM 1546 N N . ASN A 1 202 ? -24.953 28.844 8.766 1 93.81 202 ASN A N 1
ATOM 1547 C CA . ASN A 1 202 ? -25.219 27.828 7.758 1 93.81 202 ASN A CA 1
ATOM 1548 C C . ASN A 1 202 ? -24.859 26.438 8.266 1 93.81 202 ASN A C 1
ATOM 1550 O O . ASN A 1 202 ? -24.625 25.516 7.469 1 93.81 202 ASN A O 1
ATOM 1554 N N . ILE A 1 203 ? -24.734 26.328 9.547 1 96.69 203 ILE A N 1
ATOM 1555 C CA . ILE A 1 203 ? -24.406 25.031 10.133 1 96.69 203 ILE A CA 1
ATOM 1556 C C . ILE A 1 203 ? -25.469 24.656 11.164 1 96.69 203 ILE A C 1
ATOM 1558 O O . ILE A 1 203 ? -25.938 25.5 11.93 1 96.69 203 ILE A O 1
ATOM 1562 N N . THR A 1 204 ? -25.969 23.469 11.078 1 97.19 204 THR A N 1
ATOM 1563 C CA . THR A 1 204 ? -26.859 22.875 12.086 1 97.19 204 THR A CA 1
ATOM 1564 C C . THR A 1 204 ? -26.219 21.641 12.695 1 97.19 204 THR A C 1
ATOM 1566 O O . THR A 1 204 ? -25.75 20.75 11.977 1 97.19 204 THR A O 1
ATOM 1569 N N . ILE A 1 205 ? -26.203 21.625 14.031 1 98.12 205 ILE A N 1
ATOM 1570 C CA . ILE A 1 205 ? -25.594 20.5 14.75 1 98.12 205 ILE A CA 1
ATOM 1571 C C . ILE A 1 205 ? -26.656 19.781 15.57 1 98.12 205 ILE A C 1
ATOM 1573 O O . ILE A 1 205 ? -27.422 20.422 16.297 1 98.12 205 ILE A O 1
ATOM 1577 N N . THR A 1 206 ? -26.75 18.469 15.406 1 98.12 206 THR A N 1
ATOM 1578 C CA . THR A 1 206 ? -27.625 17.625 16.188 1 98.12 206 THR A CA 1
ATOM 1579 C C . THR A 1 206 ? -26.828 16.547 16.938 1 98.12 206 THR A C 1
ATOM 1581 O O . THR A 1 206 ? -26.062 15.812 16.328 1 98.12 206 THR A O 1
ATOM 1584 N N . SER A 1 207 ? -27.047 16.531 18.266 1 97.88 207 SER A N 1
ATOM 1585 C CA . SER A 1 207 ? -26.453 15.5 19.109 1 97.88 207 SER A CA 1
ATOM 1586 C C . SER A 1 207 ? -27.5 14.492 19.562 1 97.88 207 SER A C 1
ATOM 1588 O O . SER A 1 207 ? -28.312 14.781 20.453 1 97.88 207 SER A O 1
ATOM 1590 N N . TYR A 1 208 ? -27.469 13.305 18.984 1 98.31 208 TYR A N 1
ATOM 1591 C CA . TYR A 1 208 ? -28.375 12.242 19.406 1 98.31 208 TYR A CA 1
ATOM 1592 C C . TYR A 1 208 ? -27.797 11.453 20.562 1 98.31 208 TYR A C 1
ATOM 1594 O O . TYR A 1 208 ? -26.578 11.195 20.609 1 98.31 208 TYR A O 1
ATOM 1602 N N . ASP A 1 209 ? -28.656 11.039 21.5 1 97.94 209 ASP A N 1
ATOM 1603 C CA . ASP A 1 209 ? -28.188 10.359 22.703 1 97.94 209 ASP A CA 1
ATOM 1604 C C . ASP A 1 209 ? -28.312 8.844 22.562 1 97.94 209 ASP A C 1
ATOM 1606 O O . ASP A 1 209 ? -28.625 8.336 21.484 1 97.94 209 ASP A O 1
ATOM 1610 N N . LYS A 1 210 ? -27.938 8.172 23.625 1 97.88 210 LYS A N 1
ATOM 1611 C CA . LYS A 1 210 ? -27.938 6.711 23.672 1 97.88 210 LYS A CA 1
ATOM 1612 C C . LYS A 1 210 ? -29.312 6.145 23.375 1 97.88 210 LYS A C 1
ATOM 1614 O O . LYS A 1 210 ? -29.438 5.164 22.641 1 97.88 210 LYS A O 1
ATOM 1619 N N . GLU A 1 211 ? -30.359 6.699 23.906 1 98.31 211 GLU A N 1
ATOM 1620 C CA . GLU A 1 211 ? -31.719 6.227 23.703 1 98.31 211 GLU A CA 1
ATOM 1621 C C . GLU A 1 211 ? -32.125 6.281 22.219 1 98.31 211 GLU A C 1
ATOM 1623 O O . GLU A 1 211 ? -32.719 5.355 21.703 1 98.31 211 GLU A O 1
ATOM 1628 N N . TRP A 1 212 ? -31.75 7.324 21.656 1 98.62 212 TRP A N 1
ATOM 1629 C CA . TRP A 1 212 ? -32.031 7.465 20.219 1 98.62 212 TRP A CA 1
ATOM 1630 C C . TRP A 1 212 ? -31.312 6.371 19.422 1 98.62 212 TRP A C 1
ATOM 1632 O O . TRP A 1 212 ? -31.906 5.793 18.516 1 98.62 212 TRP A O 1
ATOM 1642 N N . ALA A 1 213 ? -30.094 6.117 19.734 1 98.5 213 ALA A N 1
ATOM 1643 C CA . ALA A 1 213 ? -29.328 5.078 19.047 1 98.5 213 ALA A CA 1
ATOM 1644 C C . ALA A 1 213 ? -29.969 3.709 19.234 1 98.5 213 ALA A C 1
ATOM 1646 O O . ALA A 1 213 ? -29.984 2.887 18.312 1 98.5 213 ALA A O 1
ATOM 1647 N N . GLU A 1 214 ? -30.469 3.459 20.453 1 98.25 214 GLU A N 1
ATOM 1648 C CA . GLU A 1 214 ? -31.172 2.213 20.75 1 98.25 214 GLU A CA 1
ATOM 1649 C C . GLU A 1 214 ? -32.438 2.082 19.906 1 98.25 214 GLU A C 1
ATOM 1651 O O . GLU A 1 214 ? -32.688 1.024 19.328 1 98.25 214 GLU A O 1
ATOM 1656 N N . GLU A 1 215 ? -33.125 3.141 19.781 1 98.5 215 GLU A N 1
ATOM 1657 C CA . GLU A 1 215 ? -34.344 3.15 19 1 98.5 215 GLU A CA 1
ATOM 1658 C C . GLU A 1 215 ? -34.062 2.934 17.516 1 98.5 215 GLU A C 1
ATOM 1660 O O . GLU A 1 215 ? -34.906 2.395 16.797 1 98.5 215 GLU A O 1
ATOM 1665 N N . ASN A 1 216 ? -32.938 3.33 17.109 1 98.44 216 ASN A N 1
ATOM 1666 C CA . ASN A 1 216 ? -32.594 3.201 15.711 1 98.44 216 ASN A CA 1
ATOM 1667 C C . ASN A 1 216 ? -31.75 1.948 15.461 1 98.44 216 ASN A C 1
ATOM 1669 O O . ASN A 1 216 ? -31.156 1.797 14.391 1 98.44 216 ASN A O 1
ATOM 1673 N N . ASN A 1 217 ? -31.641 1.1 16.391 1 98.19 217 ASN A N 1
ATOM 1674 C CA . ASN A 1 217 ? -31.031 -0.22 16.297 1 98.19 217 ASN A CA 1
ATOM 1675 C C . ASN A 1 217 ? -29.562 -0.126 15.891 1 98.19 217 ASN A C 1
ATOM 1677 O O . ASN A 1 217 ? -29.094 -0.916 15.078 1 98.19 217 ASN A O 1
ATOM 1681 N N . MET A 1 218 ? -28.859 0.893 16.391 1 98.5 218 MET A N 1
ATOM 1682 C CA . MET A 1 218 ? -27.438 1.053 16.125 1 98.5 218 MET A CA 1
ATOM 1683 C C . MET A 1 218 ? -26.594 0.188 17.062 1 98.5 218 MET A C 1
ATOM 1685 O O . MET A 1 218 ? -25.75 0.7 17.781 1 98.5 218 MET A O 1
ATOM 1689 N N . ARG A 1 219 ? -26.703 -1.105 16.891 1 98.19 219 ARG A N 1
ATOM 1690 C CA . ARG A 1 219 ? -26.172 -2.018 17.906 1 98.19 219 ARG A CA 1
ATOM 1691 C C . ARG A 1 219 ? -24.672 -2.23 17.719 1 98.19 219 ARG A C 1
ATOM 1693 O O . ARG A 1 219 ? -23.984 -2.646 18.656 1 98.19 219 ARG A O 1
ATOM 1700 N N . ALA A 1 220 ? -24.141 -2.023 16.547 1 98.44 220 ALA A N 1
ATOM 1701 C CA . ALA A 1 220 ? -22.688 -2.043 16.406 1 98.44 220 ALA A CA 1
ATOM 1702 C C . ALA A 1 220 ? -22.047 -0.885 17.172 1 98.44 220 ALA A C 1
ATOM 1704 O O . ALA A 1 220 ? -21.062 -1.07 17.875 1 98.44 220 ALA A O 1
ATOM 1705 N N . PHE A 1 221 ? -22.656 0.292 17.062 1 98 221 PHE A N 1
ATOM 1706 C CA . PHE A 1 221 ? -22.234 1.49 17.766 1 98 221 PHE A CA 1
ATOM 1707 C C . PHE A 1 221 ? -22.422 1.328 19.281 1 98 221 PHE A C 1
ATOM 1709 O O . PHE A 1 221 ? -21.5 1.554 20.062 1 98 221 PHE A O 1
ATOM 1716 N N . LEU A 1 222 ? -23.547 0.825 19.641 1 97.94 222 LEU A N 1
ATOM 1717 C CA . LEU A 1 222 ? -23.891 0.658 21.047 1 97.94 222 LEU A CA 1
ATOM 1718 C C . LEU A 1 222 ? -23.062 -0.451 21.688 1 97.94 222 LEU A C 1
ATOM 1720 O O . LEU A 1 222 ? -22.703 -0.369 22.859 1 97.94 222 LEU A O 1
ATOM 1724 N N . GLY A 1 223 ? -22.828 -1.499 20.906 1 96.94 223 GLY A N 1
ATOM 1725 C CA . GLY A 1 223 ? -22 -2.586 21.391 1 96.94 223 GLY A CA 1
ATOM 1726 C C . GLY A 1 223 ? -20.625 -2.131 21.828 1 96.94 223 GLY A C 1
ATOM 1727 O O . GLY A 1 223 ? -20.125 -2.545 22.891 1 96.94 223 GLY A O 1
ATOM 1728 N N . VAL A 1 224 ? -20.016 -1.271 21.094 1 96.12 224 VAL A N 1
ATOM 1729 C CA . VAL A 1 224 ? -18.688 -0.749 21.422 1 96.12 224 VAL A CA 1
ATOM 1730 C C . VAL A 1 224 ? -18.781 0.152 22.656 1 96.12 224 VAL A C 1
ATOM 1732 O O . VAL A 1 224 ? -17.922 0.112 23.531 1 96.12 224 VAL A O 1
ATOM 1735 N N . SER A 1 225 ? -19.828 0.886 22.781 1 95.12 225 SER A N 1
ATOM 1736 C CA . SER A 1 225 ? -19.938 1.933 23.781 1 95.12 225 SER A CA 1
ATOM 1737 C C . SER A 1 225 ? -20.328 1.354 25.141 1 95.12 225 SER A C 1
ATOM 1739 O O . SER A 1 225 ? -20.125 1.987 26.172 1 95.12 225 SER A O 1
ATOM 1741 N N . GLN A 1 226 ? -20.859 0.208 25.172 1 95.25 226 GLN A N 1
ATOM 1742 C CA . GLN A 1 226 ? -21.516 -0.296 26.375 1 95.25 226 GLN A CA 1
ATOM 1743 C C . GLN A 1 226 ? -20.5 -0.625 27.469 1 95.25 226 GLN A C 1
ATOM 1745 O O . GLN A 1 226 ? -20.875 -0.823 28.625 1 95.25 226 GLN A O 1
ATOM 1750 N N . GLY A 1 227 ? -19.25 -0.631 27.141 1 92.31 227 GLY A N 1
ATOM 1751 C CA . GLY A 1 227 ? -18.25 -0.875 28.156 1 92.31 227 GLY A CA 1
ATOM 1752 C C . GLY A 1 227 ? -17.891 0.366 28.953 1 92.31 227 GLY A C 1
ATOM 1753 O O . GLY A 1 227 ? -17.25 0.272 30 1 92.31 227 GLY A O 1
ATOM 1754 N N . SER A 1 228 ? -18.266 1.517 28.5 1 92 228 SER A N 1
ATOM 1755 C CA . SER A 1 228 ? -17.891 2.779 29.125 1 92 228 SER A CA 1
ATOM 1756 C C . SER A 1 228 ? -19.047 3.357 29.938 1 92 228 SER A C 1
ATOM 1758 O O . SER A 1 228 ? -20.219 3.115 29.625 1 92 228 SER A O 1
ATOM 1760 N N . CYS A 1 229 ? -18.688 4.121 30.938 1 91.38 229 CYS A N 1
ATOM 1761 C CA . CYS A 1 229 ? -19.672 4.848 31.719 1 91.38 229 CYS A CA 1
ATOM 1762 C C . CYS A 1 229 ? -20.016 6.184 31.062 1 91.38 229 CYS A C 1
ATOM 1764 O O . CYS A 1 229 ? -21.016 6.812 31.406 1 91.38 229 CYS A O 1
ATOM 1766 N N . GLU A 1 230 ? -19.172 6.664 30.172 1 92.31 230 GLU A N 1
ATOM 1767 C CA . GLU A 1 230 ? -19.469 7.871 29.422 1 92.31 230 GLU A CA 1
ATOM 1768 C C . GLU A 1 230 ? -20.547 7.605 28.375 1 92.31 230 GLU A C 1
ATOM 1770 O O . GLU A 1 230 ? -20.438 6.672 27.578 1 92.31 230 GLU A O 1
ATOM 1775 N N . PRO A 1 231 ? -21.625 8.375 28.406 1 95.06 231 PRO A N 1
ATOM 1776 C CA . PRO A 1 231 ? -22.672 8.125 27.422 1 95.06 231 PRO A CA 1
ATOM 1777 C C . PRO A 1 231 ? -22.203 8.414 25.984 1 95.06 231 PRO A C 1
ATOM 1779 O O . PRO A 1 231 ? -21.484 9.383 25.75 1 95.06 231 PRO A O 1
ATOM 1782 N N . PRO A 1 232 ? -22.578 7.496 25.062 1 96.06 232 PRO A N 1
ATOM 1783 C CA . PRO A 1 232 ? -22.266 7.781 23.656 1 96.06 232 PRO A CA 1
ATOM 1784 C C . PRO A 1 232 ? -23.078 8.945 23.094 1 96.06 232 PRO A C 1
ATOM 1786 O O . PRO A 1 232 ? -24.156 9.242 23.609 1 96.06 232 PRO A O 1
ATOM 1789 N N . VAL A 1 233 ? -22.547 9.656 22.141 1 97.56 233 VAL A N 1
ATOM 1790 C CA . VAL A 1 233 ? -23.219 10.742 21.422 1 97.56 233 VAL A CA 1
ATOM 1791 C C . VAL A 1 233 ? -23.078 10.531 19.922 1 97.56 233 VAL A C 1
ATOM 1793 O O . VAL A 1 233 ? -21.969 10.336 19.406 1 97.56 233 VAL A O 1
ATOM 1796 N N . PHE A 1 234 ? -24.203 10.422 19.203 1 98.25 234 PHE A N 1
ATOM 1797 C CA . PHE A 1 234 ? -24.188 10.375 17.75 1 98.25 234 PHE A CA 1
ATOM 1798 C C . PHE A 1 234 ? -24.359 11.773 17.156 1 98.25 234 PHE A C 1
ATOM 1800 O O . PHE A 1 234 ? -25.469 12.312 17.141 1 98.25 234 PHE A O 1
ATOM 1807 N N . LEU A 1 235 ? -23.234 12.344 16.641 1 98.25 235 LEU A N 1
ATOM 1808 C CA . LEU A 1 235 ? -23.188 13.75 16.25 1 98.25 235 LEU A CA 1
ATOM 1809 C C . LEU A 1 235 ? -23.391 13.906 14.75 1 98.25 235 LEU A C 1
ATOM 1811 O O . LEU A 1 235 ? -22.719 13.234 13.961 1 98.25 235 LEU A O 1
ATOM 1815 N N . VAL A 1 236 ? -24.328 14.758 14.32 1 98.62 236 VAL A N 1
ATOM 1816 C CA . VAL A 1 236 ? -24.578 15.094 12.922 1 98.62 236 VAL A CA 1
ATOM 1817 C C . VAL A 1 236 ? -24.406 16.594 12.711 1 98.62 236 VAL A C 1
ATOM 1819 O O . VAL A 1 236 ? -25.031 17.406 13.398 1 98.62 236 VAL A O 1
ATOM 1822 N N . VAL A 1 237 ? -23.5 16.953 11.82 1 98.44 237 VAL A N 1
ATOM 1823 C CA . VAL A 1 237 ? -23.219 18.344 11.492 1 98.44 237 VAL A CA 1
ATOM 1824 C C . VAL A 1 237 ? -23.594 18.609 10.039 1 98.44 237 VAL A C 1
ATOM 1826 O O . VAL A 1 237 ? -23.016 18.031 9.117 1 98.44 237 VAL A O 1
ATOM 1829 N N . ASN A 1 238 ? -24.547 19.484 9.828 1 98.19 238 ASN A N 1
ATOM 1830 C CA . ASN A 1 238 ? -25.062 19.797 8.5 1 98.19 238 ASN A CA 1
ATOM 1831 C C . ASN A 1 238 ? -24.641 21.188 8.047 1 98.19 238 ASN A C 1
ATOM 1833 O O . ASN A 1 238 ? -25.094 22.188 8.602 1 98.19 238 ASN A O 1
ATOM 1837 N N . TYR A 1 239 ? -23.75 21.312 7.082 1 98.5 239 TYR A N 1
ATOM 1838 C CA . TYR A 1 239 ? -23.328 22.562 6.457 1 98.5 239 TYR A CA 1
ATOM 1839 C C . TYR A 1 239 ? -24.094 22.812 5.172 1 98.5 239 TYR A C 1
ATOM 1841 O O . TYR A 1 239 ? -24.047 22 4.238 1 98.5 239 TYR A O 1
ATOM 1849 N N . ARG A 1 240 ? -24.781 23.969 5.133 1 97.69 240 ARG A N 1
ATOM 1850 C CA . ARG A 1 240 ? -25.594 24.359 3.977 1 97.69 240 ARG A CA 1
ATOM 1851 C C . ARG A 1 240 ? -25.031 25.625 3.33 1 97.69 240 ARG A C 1
ATOM 1853 O O . ARG A 1 240 ? -25.531 26.719 3.588 1 97.69 240 ARG A O 1
ATOM 1860 N N . GLY A 1 241 ? -24.109 25.375 2.393 1 97.12 241 GLY A N 1
ATOM 1861 C CA . GLY A 1 241 ? -23.5 26.5 1.699 1 97.12 241 GLY A CA 1
ATOM 1862 C C . GLY A 1 241 ? -24.203 26.844 0.395 1 97.12 241 GLY A C 1
ATOM 1863 O O . GLY A 1 241 ? -24.016 27.938 -0.147 1 97.12 241 GLY A O 1
ATOM 1864 N N . ASN A 1 242 ? -24.969 25.922 -0.123 1 96.12 242 ASN A N 1
ATOM 1865 C CA . ASN A 1 242 ? -25.797 26.141 -1.312 1 96.12 242 ASN A CA 1
ATOM 1866 C C . ASN A 1 242 ? -27.281 25.938 -1.015 1 96.12 242 ASN A C 1
ATOM 1868 O O . ASN A 1 242 ? -27.766 24.797 -1.008 1 96.12 242 ASN A O 1
ATOM 1872 N N . GLN A 1 243 ? -28.016 26.953 -0.986 1 92.31 243 GLN A N 1
ATOM 1873 C CA . GLN A 1 243 ? -29.406 26.922 -0.576 1 92.31 243 GLN A CA 1
ATOM 1874 C C . GLN A 1 243 ? -30.328 26.547 -1.747 1 92.31 243 GLN A C 1
ATOM 1876 O O . GLN A 1 243 ? -31.5 26.234 -1.553 1 92.31 243 GLN A O 1
ATOM 1881 N N . SER A 1 244 ? -29.75 26.516 -2.844 1 93.56 244 SER A N 1
ATOM 1882 C CA . SER A 1 244 ? -30.562 26.266 -4.031 1 93.56 244 SER A CA 1
ATOM 1883 C C . SER A 1 244 ? -30.828 24.766 -4.207 1 93.56 244 SER A C 1
ATOM 1885 O O . SER A 1 244 ? -31.641 24.375 -5.055 1 93.56 244 SER A O 1
ATOM 1887 N N . THR A 1 245 ? -30.188 23.969 -3.438 1 94.25 245 THR A N 1
ATOM 1888 C CA . THR A 1 245 ? -30.391 22.516 -3.539 1 94.25 245 THR A CA 1
ATOM 1889 C C . THR A 1 245 ? -30.438 21.891 -2.152 1 94.25 245 THR A C 1
ATOM 1891 O O . THR A 1 245 ? -29.891 22.422 -1.193 1 94.25 245 THR A O 1
ATOM 1894 N N . GLU A 1 246 ? -31.125 20.766 -2.059 1 93.56 246 GLU A N 1
ATOM 1895 C CA . GLU A 1 246 ? -31.156 19.984 -0.824 1 93.56 246 GLU A CA 1
ATOM 1896 C C . GLU A 1 246 ? -30.141 18.859 -0.854 1 93.56 246 GLU A C 1
ATOM 1898 O O . GLU A 1 246 ? -29.906 18.203 0.16 1 93.56 246 GLU A O 1
ATOM 1903 N N . LYS A 1 247 ? -29.531 18.766 -2.025 1 94.94 247 LYS A N 1
ATOM 1904 C CA . LYS A 1 247 ? -28.594 17.656 -2.199 1 94.94 247 LYS A CA 1
ATOM 1905 C C . LYS A 1 247 ? -27.266 17.953 -1.493 1 94.94 247 LYS A C 1
ATOM 1907 O O . LYS A 1 247 ? -26.797 19.078 -1.504 1 94.94 247 LYS A O 1
ATOM 1912 N N . HIS A 1 248 ? -26.766 16.922 -0.87 1 97.5 248 HIS A N 1
ATOM 1913 C CA . HIS A 1 248 ? -25.422 17.016 -0.314 1 97.5 248 HIS A CA 1
ATOM 1914 C C . HIS A 1 248 ? -24.391 16.516 -1.313 1 97.5 248 HIS A C 1
ATOM 1916 O O . HIS A 1 248 ? -24.375 15.336 -1.678 1 97.5 248 HIS A O 1
ATOM 1922 N N . ALA A 1 249 ? -23.516 17.438 -1.67 1 97.94 249 ALA A N 1
ATOM 1923 C CA . ALA A 1 249 ? -22.438 17.078 -2.592 1 97.94 249 ALA A CA 1
ATOM 1924 C C . ALA A 1 249 ? -21.453 16.125 -1.931 1 97.94 249 ALA A C 1
ATOM 1926 O O . ALA A 1 249 ? -20.797 15.328 -2.607 1 97.94 249 ALA A O 1
ATOM 1927 N N . LEU A 1 250 ? -21.328 16.234 -0.621 1 98.75 250 LEU A N 1
ATOM 1928 C CA . LEU A 1 250 ? -20.312 15.492 0.117 1 98.75 250 LEU A CA 1
ATOM 1929 C C . LEU A 1 250 ? -20.828 15.078 1.492 1 98.75 250 LEU A C 1
ATOM 1931 O O . LEU A 1 250 ? -21.453 15.883 2.186 1 98.75 250 LEU A O 1
ATOM 1935 N N . ALA A 1 251 ? -20.672 13.859 1.842 1 98.88 251 ALA A N 1
ATOM 1936 C CA . ALA A 1 251 ? -20.797 13.375 3.215 1 98.88 251 ALA A CA 1
ATOM 1937 C C . ALA A 1 251 ? -19.438 12.914 3.752 1 98.88 251 ALA A C 1
ATOM 1939 O O . ALA A 1 251 ? -18.656 12.281 3.031 1 98.88 251 ALA A O 1
ATOM 1940 N N . ILE A 1 252 ? -19.109 13.312 4.957 1 98.94 252 ILE A N 1
ATOM 1941 C CA . ILE A 1 252 ? -17.906 12.867 5.641 1 98.94 252 ILE A CA 1
ATOM 1942 C C . ILE A 1 252 ? -18.281 12.164 6.945 1 98.94 252 ILE A C 1
ATOM 1944 O O . ILE A 1 252 ? -18.938 12.758 7.809 1 98.94 252 ILE A O 1
ATOM 1948 N N . VAL A 1 253 ? -17.938 10.891 7.062 1 98.81 253 VAL A N 1
ATOM 1949 C CA . VAL A 1 253 ? -18.125 10.125 8.297 1 98.81 253 VAL A CA 1
ATOM 1950 C C . VAL A 1 253 ? -16.781 9.984 9.016 1 98.81 253 VAL A C 1
ATOM 1952 O O . VAL A 1 253 ? -15.852 9.367 8.492 1 98.81 253 VAL A O 1
ATOM 1955 N N . GLY A 1 254 ? -16.672 10.578 10.195 1 98.12 254 GLY A N 1
ATOM 1956 C CA . GLY A 1 254 ? -15.406 10.602 10.914 1 98.12 254 GLY A CA 1
ATOM 1957 C C . GLY A 1 254 ? -15.398 9.703 12.141 1 98.12 254 GLY A C 1
ATOM 1958 O O . GLY A 1 254 ? -16.281 9.812 13 1 98.12 254 GLY A O 1
ATOM 1959 N N . LYS A 1 255 ? -14.375 8.844 12.211 1 89.75 255 LYS A N 1
ATOM 1960 C CA . LYS A 1 255 ? -14.234 7.914 13.328 1 89.75 255 LYS A CA 1
ATOM 1961 C C . LYS A 1 255 ? -13.672 8.617 14.555 1 89.75 255 LYS A C 1
ATOM 1963 O O . LYS A 1 255 ? -12.773 9.461 14.438 1 89.75 255 LYS A O 1
ATOM 1968 N N . VAL A 1 256 ? -14.242 8.258 15.641 1 81.56 256 VAL A N 1
ATOM 1969 C CA . VAL A 1 256 ? -13.703 8.68 16.922 1 81.56 256 VAL A CA 1
ATOM 1970 C C . VAL A 1 256 ? -13.812 7.543 17.938 1 81.56 256 VAL A C 1
ATOM 1972 O O . VAL A 1 256 ? -14.859 6.891 18.031 1 81.56 256 VAL A O 1
ATOM 1975 N N . ILE A 1 257 ? -12.781 7.094 18.266 1 68.19 257 ILE A N 1
ATOM 1976 C CA . ILE A 1 257 ? -12.805 6.281 19.469 1 68.19 257 ILE A CA 1
ATOM 1977 C C . ILE A 1 257 ? -11.969 6.953 20.562 1 68.19 257 ILE A C 1
ATOM 1979 O O . ILE A 1 257 ? -10.75 7.078 20.438 1 68.19 257 ILE A O 1
ATOM 1983 N N . ASN A 1 258 ? -12.312 8.234 20.672 1 50.69 258 ASN A N 1
ATOM 1984 C CA . ASN A 1 258 ? -11.469 9.133 21.453 1 50.69 258 ASN A CA 1
ATOM 1985 C C . ASN A 1 258 ? -11.023 8.484 22.75 1 50.69 258 ASN A C 1
ATOM 1987 O O . ASN A 1 258 ? -9.844 8.516 23.094 1 50.69 258 ASN A O 1
ATOM 1991 N N . LEU A 1 259 ? -11.891 9.008 23.562 1 42.59 259 LEU A N 1
ATOM 1992 C CA . LEU A 1 259 ? -11.453 9.586 24.828 1 42.59 259 LEU A CA 1
ATOM 1993 C C . LEU A 1 259 ? -10.602 8.594 25.609 1 42.59 259 LEU A C 1
ATOM 1995 O O . LEU A 1 259 ? -9.484 8.914 26.031 1 42.59 259 LEU A O 1
ATOM 1999 N N . TYR A 1 260 ? -11.195 8.297 26.641 1 42.16 260 TYR A N 1
ATOM 2000 C CA . TYR A 1 260 ? -10.547 7.973 27.906 1 42.16 260 TYR A CA 1
ATOM 2001 C C . TYR A 1 260 ? -9.727 6.695 27.797 1 42.16 260 TYR A C 1
ATOM 2003 O O . TYR A 1 260 ? -8.992 6.332 28.719 1 42.16 260 TYR A O 1
ATOM 2011 N N . TYR A 1 261 ? -9.625 6.199 26.422 1 51.84 261 TYR A N 1
ATOM 2012 C CA . TYR A 1 261 ? -8.711 5.062 26.5 1 51.84 261 TYR A CA 1
ATOM 2013 C C . TYR A 1 261 ? -9.18 3.922 25.609 1 51.84 261 TYR A C 1
ATOM 2015 O O . TYR A 1 261 ? -10.148 3.23 25.938 1 51.84 261 TYR A O 1
ATOM 2023 N N . CYS A 1 262 ? -8.914 4.309 24.047 1 64.56 262 CYS A N 1
ATOM 2024 C CA . CYS A 1 262 ? -9.023 3.037 23.344 1 64.56 262 CYS A CA 1
ATOM 2025 C C . CYS A 1 262 ? -8.117 1.984 23.969 1 64.56 262 CYS A C 1
ATOM 2027 O O . CYS A 1 262 ? -6.941 1.889 23.609 1 64.56 262 CYS A O 1
ATOM 2029 N N . SER A 1 263 ? -8.844 1.488 24.828 1 76.44 263 SER A N 1
ATOM 2030 C CA . SER A 1 263 ? -8.078 0.48 25.547 1 76.44 263 SER A CA 1
ATOM 2031 C C . SER A 1 263 ? -7.984 -0.817 24.75 1 76.44 263 SER A C 1
ATOM 2033 O O . SER A 1 263 ? -7.152 -1.677 25.047 1 76.44 263 SER A O 1
ATOM 2035 N N . GLY A 1 264 ? -8.852 -0.856 23.734 1 86.88 264 GLY A N 1
ATOM 2036 C CA . GLY A 1 264 ? -9 -2.119 23.031 1 86.88 264 GLY A CA 1
ATOM 2037 C C . GLY A 1 264 ? -10.141 -2.971 23.562 1 86.88 264 GLY A C 1
ATOM 2038 O O . GLY A 1 264 ? -10.492 -3.988 22.969 1 86.88 264 GLY A O 1
ATOM 2039 N N . GLY A 1 265 ? -10.805 -2.457 24.656 1 90.31 265 GLY A N 1
ATOM 2040 C CA . GLY A 1 265 ? -11.812 -3.283 25.281 1 90.31 265 GLY A CA 1
ATOM 2041 C C . GLY A 1 265 ? -11.242 -4.512 25.969 1 90.31 265 GLY A C 1
ATOM 2042 O O . GLY A 1 265 ? -10.25 -4.426 26.688 1 90.31 265 GLY A O 1
ATOM 2043 N N . ILE A 1 266 ? -11.969 -5.609 25.734 1 87.25 266 ILE A N 1
ATOM 2044 C CA . ILE A 1 266 ? -11.516 -6.848 26.359 1 87.25 266 ILE A CA 1
ATOM 2045 C C . ILE A 1 266 ? -10.211 -7.309 25.703 1 87.25 266 ILE A C 1
ATOM 2047 O O . ILE A 1 266 ? -9.328 -7.84 26.375 1 87.25 266 ILE A O 1
ATOM 2051 N N . SER A 1 267 ? -10.148 -7.18 24.359 1 89.62 267 SER A N 1
ATOM 2052 C CA . SER A 1 267 ? -8.859 -7.328 23.688 1 89.62 267 SER A CA 1
ATOM 2053 C C . SER A 1 267 ? -7.965 -6.117 23.938 1 89.62 267 SER A C 1
ATOM 2055 O O . SER A 1 267 ? -7.715 -5.328 23.031 1 89.62 267 SER A O 1
ATOM 2057 N N . ILE A 1 268 ? -7.352 -6.066 25.047 1 86.81 268 ILE A N 1
ATOM 2058 C CA . ILE A 1 268 ? -6.723 -4.867 25.594 1 86.81 268 ILE A CA 1
ATOM 2059 C C . ILE A 1 268 ? -5.402 -4.605 24.875 1 86.81 268 ILE A C 1
ATOM 2061 O O . ILE A 1 268 ? -4.648 -5.539 24.578 1 86.81 268 ILE A O 1
ATOM 2065 N N . LYS A 1 269 ? -5.156 -3.297 24.562 1 86.19 269 LYS A N 1
ATOM 2066 C CA . LYS A 1 269 ? -3.887 -2.898 23.969 1 86.19 269 LYS A CA 1
ATOM 2067 C C . LYS A 1 269 ? -2.738 -3.041 24.953 1 86.19 269 LYS A C 1
ATOM 2069 O O . LYS A 1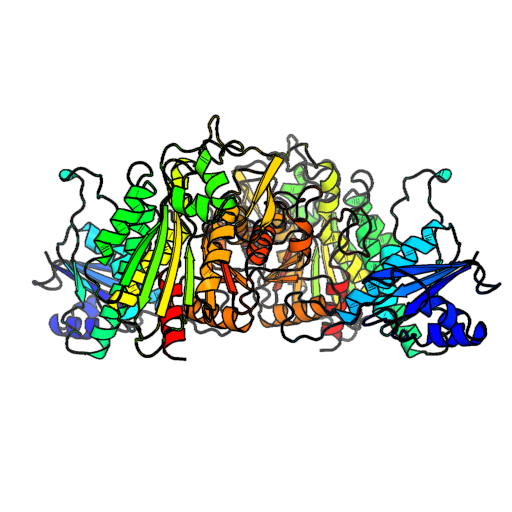 269 ? -2.945 -2.951 26.172 1 86.19 269 LYS A O 1
ATOM 2074 N N . PRO A 1 270 ? -1.506 -3.242 24.438 1 82.75 270 PRO A N 1
ATOM 2075 C CA . PRO A 1 270 ? -0.35 -3.148 25.328 1 82.75 270 PRO A CA 1
ATOM 2076 C C . PRO A 1 270 ? -0.202 -1.765 25.953 1 82.75 270 PRO A C 1
ATOM 2078 O O . PRO A 1 270 ? -0.672 -0.773 25.391 1 82.75 270 PRO A O 1
ATOM 2081 N N . ALA A 1 271 ? 0.492 -1.695 27.062 1 80.5 271 ALA A N 1
ATOM 2082 C CA . ALA A 1 271 ? 0.663 -0.446 27.797 1 80.5 271 ALA A CA 1
ATOM 2083 C C . ALA A 1 271 ? 1.505 0.548 27 1 80.5 271 ALA A C 1
ATOM 2085 O O . ALA A 1 271 ? 1.267 1.757 27.047 1 80.5 271 ALA A O 1
ATOM 2086 N N . ALA A 1 272 ? 2.42 -0.059 26.266 1 78.69 272 ALA A N 1
ATOM 2087 C CA . ALA A 1 272 ? 3.338 0.796 25.516 1 78.69 272 ALA A CA 1
ATOM 2088 C C . ALA A 1 272 ? 2.582 1.663 24.516 1 78.69 272 ALA A C 1
ATOM 2090 O O . ALA A 1 272 ? 1.776 1.158 23.734 1 78.69 272 ALA A O 1
ATOM 2091 N N . ASN A 1 273 ? 2.689 3.008 24.578 1 79.19 273 ASN A N 1
ATOM 2092 C CA . ASN A 1 273 ? 2.166 4.023 23.672 1 79.19 273 ASN A CA 1
ATOM 2093 C C . ASN A 1 273 ? 0.648 4.137 23.781 1 79.19 273 ASN A C 1
ATOM 2095 O O . ASN A 1 273 ? 0.001 4.691 22.891 1 79.19 273 ASN A O 1
ATOM 2099 N N . MET A 1 274 ? 0.068 3.611 24.844 1 80.88 274 MET A N 1
ATOM 2100 C CA . MET A 1 274 ? -1.379 3.707 25.016 1 80.88 274 MET A CA 1
ATOM 2101 C C . MET A 1 274 ? -1.81 5.156 25.203 1 80.88 274 MET A C 1
ATOM 2103 O O . MET A 1 274 ? -2.947 5.516 24.891 1 80.88 274 MET A O 1
ATOM 2107 N N . ASP A 1 275 ? -0.898 5.949 25.672 1 78.94 275 ASP A N 1
ATOM 2108 C CA . ASP A 1 275 ? -1.174 7.371 25.859 1 78.94 275 ASP A CA 1
ATOM 2109 C C . ASP A 1 275 ? -1.438 8.055 24.516 1 78.94 275 ASP A C 1
ATOM 2111 O O . ASP A 1 275 ? -2.178 9.039 24.453 1 78.94 275 ASP A O 1
ATOM 2115 N N . MET A 1 276 ? -0.923 7.473 23.438 1 79.12 276 MET A N 1
ATOM 2116 C CA . MET A 1 276 ? -1.066 8.055 22.109 1 79.12 276 MET A CA 1
ATOM 2117 C C . MET A 1 276 ? -2.449 7.766 21.531 1 79.12 276 MET A C 1
ATOM 2119 O O . MET A 1 276 ? -2.84 8.352 20.516 1 79.12 276 MET A O 1
ATOM 2123 N N . MET A 1 277 ? -3.248 7.027 22.219 1 82.19 277 MET A N 1
ATOM 2124 C CA . MET A 1 277 ? -4.559 6.625 21.703 1 82.19 277 MET A CA 1
ATOM 2125 C C . MET A 1 277 ? -5.555 7.777 21.797 1 82.19 277 MET A C 1
ATOM 2127 O O . MET A 1 277 ? -6.652 7.695 21.25 1 82.19 277 MET A O 1
ATOM 2131 N N . LYS A 1 278 ? -5.125 8.906 22.391 1 79.56 278 LYS A N 1
ATOM 2132 C CA . LYS A 1 278 ? -5.934 10.117 22.266 1 79.56 278 LYS A CA 1
ATOM 2133 C C . LYS A 1 278 ? -6.105 10.516 20.797 1 79.56 278 LYS A C 1
ATOM 2135 O O . LYS A 1 278 ? -7.07 11.195 20.453 1 79.56 278 LYS A O 1
ATOM 2140 N N . ALA A 1 279 ? -5.152 10.016 19.969 1 83.06 279 ALA A N 1
ATOM 2141 C CA . ALA A 1 279 ? -5.184 10.312 18.547 1 83.06 279 ALA A CA 1
ATOM 2142 C C . ALA A 1 279 ? -6.27 9.5 17.844 1 83.06 279 ALA A C 1
ATOM 2144 O O . ALA A 1 279 ? -6.617 9.781 16.688 1 83.06 279 ALA A O 1
ATOM 2145 N N . ASP A 1 280 ? -6.879 8.555 18.578 1 89.19 280 ASP A N 1
ATOM 2146 C CA . ASP A 1 280 ? -7.859 7.656 17.984 1 89.19 280 ASP A CA 1
ATOM 2147 C C . ASP A 1 280 ? -9.188 8.375 17.734 1 89.19 280 ASP A C 1
ATOM 2149 O O . ASP A 1 280 ? -10.258 7.777 17.891 1 89.19 280 ASP A O 1
ATOM 2153 N N . MET A 1 281 ? -9.164 9.695 17.516 1 93.44 281 MET A N 1
ATOM 2154 C CA . MET A 1 281 ? -10.297 10.547 17.156 1 93.44 281 MET A CA 1
ATOM 2155 C C . MET A 1 281 ? -9.977 11.367 15.906 1 93.44 281 MET A C 1
ATOM 2157 O O . MET A 1 281 ? -10.695 12.312 15.586 1 93.44 281 MET A O 1
ATOM 2161 N N . GLY A 1 282 ? -8.867 11.023 15.25 1 95.5 282 GLY A N 1
ATOM 2162 C CA . GLY A 1 282 ? -8.406 11.781 14.094 1 95.5 282 GLY A CA 1
ATOM 2163 C C . GLY A 1 282 ? -9.469 11.953 13.031 1 95.5 282 GLY A C 1
ATOM 2164 O O . GLY A 1 282 ? -9.586 13.023 12.422 1 95.5 282 GLY A O 1
ATOM 2165 N N . GLY A 1 283 ? -10.289 10.883 12.781 1 97.62 283 GLY A N 1
ATOM 2166 C CA . GLY A 1 283 ? -11.359 10.977 11.797 1 97.62 283 GLY A CA 1
ATOM 2167 C C . GLY A 1 283 ? -12.367 12.055 12.125 1 97.62 283 GLY A C 1
ATOM 2168 O O . GLY A 1 283 ? -12.734 12.859 11.258 1 97.62 283 GLY A O 1
ATOM 2169 N N . ALA A 1 284 ? -12.805 12.086 13.336 1 97.5 284 ALA A N 1
ATOM 2170 C CA . ALA A 1 284 ? -13.75 13.102 13.797 1 97.5 284 ALA A CA 1
ATOM 2171 C C . ALA A 1 284 ? -13.148 14.5 13.719 1 97.5 284 ALA A C 1
ATOM 2173 O O . ALA A 1 284 ? -13.797 15.438 13.25 1 97.5 284 ALA A O 1
ATOM 2174 N N . ALA A 1 285 ? -11.906 14.617 14.172 1 97.5 285 ALA A N 1
ATOM 2175 C CA . ALA A 1 285 ? -11.227 15.914 14.195 1 97.5 285 ALA A CA 1
ATOM 2176 C C . ALA A 1 285 ? -11.078 16.484 12.789 1 97.5 285 ALA A C 1
ATOM 2178 O O . ALA A 1 285 ? -11.367 17.656 12.562 1 97.5 285 ALA A O 1
ATOM 2179 N N . VAL A 1 286 ? -10.68 15.672 11.852 1 98.56 286 VAL A N 1
ATOM 2180 C CA . VAL A 1 286 ? -10.484 16.094 10.477 1 98.56 286 VAL A CA 1
ATOM 2181 C C . VAL A 1 286 ? -11.828 16.469 9.852 1 98.56 286 VAL A C 1
ATOM 2183 O O . VAL A 1 286 ? -11.922 17.438 9.086 1 98.56 286 VAL A O 1
ATOM 2186 N N . THR A 1 287 ? -12.859 15.711 10.164 1 98.69 287 THR A N 1
ATOM 2187 C CA . THR A 1 287 ? -14.203 16.016 9.68 1 98.69 287 THR A CA 1
ATOM 2188 C C . THR A 1 287 ? -14.641 17.406 10.141 1 98.69 287 THR A C 1
ATOM 2190 O O . THR A 1 287 ? -15.055 18.234 9.32 1 98.69 287 THR A O 1
ATOM 2193 N N . ILE A 1 288 ? -14.484 17.656 11.43 1 98.25 288 ILE A N 1
ATOM 2194 C CA . ILE A 1 288 ? -14.906 18.938 11.984 1 98.25 288 ILE A CA 1
ATOM 2195 C C . ILE A 1 288 ? -14.023 20.062 11.438 1 98.25 288 ILE A C 1
ATOM 2197 O O . ILE A 1 288 ? -14.508 21.141 11.133 1 98.25 288 ILE A O 1
ATOM 2201 N N . GLY A 1 289 ? -12.688 19.797 11.328 1 98.62 289 GLY A N 1
ATOM 2202 C CA . GLY A 1 289 ? -11.797 20.766 10.711 1 98.62 289 GLY A CA 1
ATOM 2203 C C . GLY A 1 289 ? -12.195 21.125 9.297 1 98.62 289 GLY A C 1
ATOM 2204 O O . GLY A 1 289 ? -12.125 22.297 8.906 1 98.62 289 GLY A O 1
ATOM 2205 N N . THR A 1 290 ? -12.633 20.188 8.523 1 98.81 290 THR A N 1
ATOM 2206 C CA . THR A 1 290 ? -13.055 20.406 7.148 1 98.81 290 THR A CA 1
ATOM 2207 C C . THR A 1 290 ? -14.328 21.25 7.109 1 98.81 290 THR A C 1
ATOM 2209 O O . THR A 1 290 ? -14.438 22.188 6.316 1 98.81 290 THR A O 1
ATOM 2212 N N . LEU A 1 291 ? -15.266 20.953 7.98 1 98.62 291 LEU A N 1
ATOM 2213 C CA . LEU A 1 291 ? -16.516 21.703 8.039 1 98.62 291 LEU A CA 1
ATOM 2214 C C . LEU A 1 291 ? -16.281 23.125 8.531 1 98.62 291 LEU A C 1
ATOM 2216 O O . LEU A 1 291 ? -16.938 24.062 8.062 1 98.62 291 LEU A O 1
ATOM 2220 N N . TYR A 1 292 ? -15.367 23.25 9.469 1 98.25 292 TYR A N 1
ATOM 2221 C CA . TYR A 1 292 ? -14.977 24.578 9.945 1 98.25 292 TYR A CA 1
ATOM 2222 C C . TYR A 1 292 ? -14.445 25.422 8.797 1 98.25 292 TYR A C 1
ATOM 2224 O O . TYR A 1 292 ? -14.859 26.562 8.617 1 98.25 292 TYR A O 1
ATOM 2232 N N . ALA A 1 293 ? -13.57 24.906 7.984 1 98.5 293 ALA A N 1
ATOM 2233 C CA . ALA A 1 293 ? -13.008 25.609 6.836 1 98.5 293 ALA A CA 1
ATOM 2234 C C . ALA A 1 293 ? -14.094 25.953 5.82 1 98.5 293 ALA A C 1
ATOM 2236 O O . ALA A 1 293 ? -14.117 27.062 5.289 1 98.5 293 ALA A O 1
ATOM 2237 N N . ALA A 1 294 ? -14.945 24.984 5.547 1 98.19 294 ALA A N 1
ATOM 2238 C CA . ALA A 1 294 ? -16.016 25.219 4.59 1 98.19 294 ALA A CA 1
ATOM 2239 C C . ALA A 1 294 ? -16.906 26.375 5.023 1 98.19 294 ALA A C 1
ATOM 2241 O O . ALA A 1 294 ? -17.328 27.188 4.195 1 98.19 294 ALA A O 1
ATOM 2242 N N . SER A 1 295 ? -17.172 26.453 6.277 1 97.75 295 SER A N 1
ATOM 2243 C CA . SER A 1 295 ? -18 27.516 6.828 1 97.75 295 SER A CA 1
ATOM 2244 C C . SER A 1 295 ? -17.297 28.875 6.738 1 97.75 295 SER A C 1
ATOM 2246 O O . SER A 1 295 ? -17.906 29.859 6.309 1 97.75 295 SER A O 1
ATOM 2248 N N . LYS A 1 296 ? -16.047 28.906 7.133 1 97.12 296 LYS A N 1
ATOM 2249 C CA . LYS A 1 296 ? -15.266 30.125 7.09 1 97.12 296 LYS A CA 1
ATOM 2250 C C . LYS A 1 296 ? -15.133 30.656 5.664 1 97.12 296 LYS A C 1
ATOM 2252 O O . LYS A 1 296 ? -15.117 31.859 5.441 1 97.12 296 LYS A O 1
ATOM 2257 N N . LEU A 1 297 ? -15.062 29.75 4.688 1 97 297 LEU A N 1
ATOM 2258 C CA . LEU A 1 297 ? -14.844 30.109 3.289 1 97 297 LEU A CA 1
ATOM 2259 C C . LEU A 1 297 ? -16.172 30.297 2.562 1 97 297 LEU A C 1
ATOM 2261 O O . LEU A 1 297 ? -16.203 30.719 1.406 1 97 297 LEU A O 1
ATOM 2265 N N . ASN A 1 298 ? -17.266 29.938 3.209 1 96.62 298 ASN A N 1
ATOM 2266 C CA . ASN A 1 298 ? -18.578 29.969 2.605 1 96.62 298 ASN A CA 1
ATOM 2267 C C . ASN A 1 298 ? -18.609 29.219 1.278 1 96.62 298 ASN A C 1
ATOM 2269 O O . ASN A 1 298 ? -19.031 29.766 0.256 1 96.62 298 ASN A O 1
ATOM 2273 N N . LEU A 1 299 ? -18.109 28 1.28 1 97.81 299 LEU A N 1
ATOM 2274 C CA . LEU A 1 299 ? -18.094 27.219 0.056 1 97.81 299 LEU A CA 1
ATOM 2275 C C . LEU A 1 299 ? -19.516 26.938 -0.428 1 97.81 299 LEU A C 1
ATOM 2277 O O . LEU A 1 299 ? -20.391 26.594 0.37 1 97.81 299 LEU A O 1
ATOM 2281 N N . PRO A 1 300 ? -19.75 27.016 -1.718 1 97.81 300 PRO A N 1
ATOM 2282 C CA . PRO A 1 300 ? -21.125 26.875 -2.238 1 97.81 300 PRO A CA 1
ATOM 2283 C C . PRO A 1 300 ? -21.516 25.422 -2.506 1 97.81 300 PRO A C 1
ATOM 2285 O O . PRO A 1 300 ? -21.844 25.078 -3.637 1 97.81 300 PRO A O 1
ATOM 2288 N N . LEU A 1 301 ? -21.531 24.609 -1.488 1 98.31 301 LEU A N 1
ATOM 2289 C CA . LEU A 1 301 ? -22.016 23.219 -1.509 1 98.31 301 LEU A CA 1
ATOM 2290 C C . LEU A 1 301 ? -22.578 22.828 -0.149 1 98.31 301 LEU A C 1
ATOM 2292 O O . LEU A 1 301 ? -22.438 23.562 0.828 1 98.31 301 LEU A O 1
ATOM 2296 N N . ASN A 1 302 ? -23.281 21.766 -0.151 1 98.56 302 ASN A N 1
ATOM 2297 C CA . ASN A 1 302 ? -23.766 21.203 1.1 1 98.56 302 ASN A CA 1
ATOM 2298 C C . ASN A 1 302 ? -22.953 19.984 1.523 1 98.56 302 ASN A C 1
ATOM 2300 O O . ASN A 1 302 ? -22.641 19.125 0.698 1 98.56 302 ASN A O 1
ATOM 2304 N N . ILE A 1 303 ? -22.531 19.984 2.797 1 98.75 303 ILE A N 1
ATOM 2305 C CA . ILE A 1 303 ? -21.766 18.891 3.367 1 98.75 303 ILE A CA 1
ATOM 2306 C C . ILE A 1 303 ? -22.469 18.375 4.625 1 98.75 303 ILE A C 1
ATOM 2308 O O . ILE A 1 303 ? -22.906 19.156 5.465 1 98.75 303 ILE A O 1
ATOM 2312 N N . ILE A 1 304 ? -22.641 17.078 4.762 1 98.75 304 ILE A N 1
ATOM 2313 C CA . ILE A 1 304 ? -23.125 16.484 5.996 1 98.75 304 ILE A CA 1
ATOM 2314 C C . ILE A 1 304 ? -22 15.711 6.68 1 98.75 304 ILE A C 1
ATOM 2316 O O . ILE A 1 304 ? -21.328 14.883 6.055 1 98.75 304 ILE A O 1
ATOM 2320 N N . GLY A 1 305 ? -21.625 16.094 7.906 1 98.69 305 GLY A N 1
ATOM 2321 C CA . GLY A 1 305 ? -20.672 15.375 8.758 1 98.69 305 GLY A CA 1
ATOM 2322 C C . GLY A 1 305 ? -21.359 14.492 9.789 1 98.69 305 GLY A C 1
ATOM 2323 O O . GLY A 1 305 ? -22.312 14.914 10.445 1 98.69 305 GLY A O 1
ATOM 2324 N N . VAL A 1 306 ? -20.938 13.227 9.875 1 98.75 306 VAL A N 1
ATOM 2325 C CA . VAL A 1 306 ? -21.5 12.273 10.836 1 98.75 306 VAL A CA 1
ATOM 2326 C C . VAL A 1 306 ? -20.375 11.672 11.672 1 98.75 306 VAL A C 1
ATOM 2328 O O . VAL A 1 306 ? -19.375 11.18 11.133 1 98.75 306 VAL A O 1
ATOM 2331 N N . ILE A 1 307 ? -20.516 11.719 13.031 1 98.31 307 ILE A N 1
ATOM 2332 C CA . ILE A 1 307 ? -19.453 11.266 13.938 1 98.31 307 ILE A CA 1
ATOM 2333 C C . ILE A 1 307 ? -20.078 10.453 15.078 1 98.31 307 ILE A C 1
ATOM 2335 O O . ILE A 1 307 ? -20.734 11.008 15.953 1 98.31 307 ILE A O 1
ATOM 2339 N N . PRO A 1 308 ? -19.828 9.141 15.078 1 98.06 308 PRO A N 1
ATOM 2340 C CA . PRO A 1 308 ? -20.281 8.305 16.203 1 98.06 308 PRO A CA 1
ATOM 2341 C C . PRO A 1 308 ? -19.344 8.367 17.391 1 98.06 308 PRO A C 1
ATOM 2343 O O . PRO A 1 308 ? -18.438 7.535 17.516 1 98.06 308 PRO A O 1
ATOM 2346 N N . LEU A 1 309 ? -19.641 9.211 18.375 1 96.12 309 LEU A N 1
ATOM 2347 C CA . LEU A 1 309 ? -18.766 9.453 19.531 1 96.12 309 LEU A CA 1
ATOM 2348 C C . LEU A 1 309 ? -19 8.414 20.625 1 96.12 309 LEU A C 1
ATOM 2350 O O . LEU A 1 309 ? -20.109 8.305 21.156 1 96.12 309 LEU A O 1
ATOM 2354 N N . CYS A 1 310 ? -17.938 7.664 20.938 1 93.56 310 CYS A N 1
ATOM 2355 C CA . CYS A 1 310 ? -18.047 6.75 22.062 1 93.56 310 CYS A CA 1
ATOM 2356 C C . CYS A 1 310 ? -16.672 6.34 22.562 1 93.56 310 CYS A C 1
ATOM 2358 O O . CYS A 1 310 ? -15.648 6.746 22 1 93.56 310 CYS A O 1
ATOM 2360 N N . GLU A 1 311 ? -16.672 5.633 23.703 1 92 311 GLU A N 1
ATOM 2361 C CA . GLU A 1 311 ? -15.453 5.059 24.281 1 92 311 GLU A CA 1
ATOM 2362 C C . GLU A 1 311 ? -15.484 3.533 24.219 1 92 311 GLU A C 1
ATOM 2364 O O . GLU A 1 311 ? -16.562 2.928 24.25 1 92 311 GLU A O 1
ATOM 2369 N N . ASN A 1 312 ? -14.328 3.004 24.031 1 93.12 312 ASN A N 1
ATOM 2370 C CA . ASN A 1 312 ? -14.148 1.559 24.109 1 93.12 312 ASN A CA 1
ATOM 2371 C C . ASN A 1 312 ? -13.328 1.162 25.328 1 93.12 312 ASN A C 1
ATOM 2373 O O . ASN A 1 312 ? -12.102 1.239 25.312 1 93.12 312 ASN A O 1
ATOM 2377 N N . MET A 1 313 ? -14.047 0.703 26.406 1 91.62 313 MET A N 1
ATOM 2378 C CA . MET A 1 313 ? -13.414 0.398 27.688 1 91.62 313 MET A CA 1
ATOM 2379 C C . MET A 1 313 ? -13.688 -1.043 28.094 1 91.62 313 MET A C 1
ATOM 2381 O O . MET A 1 313 ? -14.75 -1.593 27.781 1 91.62 313 MET A O 1
ATOM 2385 N N . PRO A 1 314 ? -12.711 -1.629 28.766 1 91.69 314 PRO A N 1
ATOM 2386 C CA . PRO A 1 314 ? -13.039 -2.91 29.391 1 91.69 314 PRO A CA 1
ATOM 2387 C C . PRO A 1 314 ? -13.922 -2.756 30.625 1 91.69 314 PRO A C 1
ATOM 2389 O O . PRO A 1 314 ? -13.773 -1.788 31.375 1 91.69 314 PRO A O 1
ATOM 2392 N N . SER A 1 315 ? -14.836 -3.594 30.75 1 93.38 315 SER A N 1
ATOM 2393 C CA . SER A 1 315 ? -15.719 -3.635 31.922 1 93.38 315 SER A CA 1
ATOM 2394 C C . SER A 1 315 ? -16.562 -4.902 31.922 1 93.38 315 SER A C 1
ATOM 2396 O O . SER A 1 315 ? -16.438 -5.738 31.016 1 93.38 315 SER A O 1
ATOM 2398 N N . GLY A 1 316 ? -17.391 -4.969 32.906 1 89.75 316 GLY A N 1
ATOM 2399 C CA . GLY A 1 316 ? -18.281 -6.105 33 1 89.75 316 GLY A CA 1
ATOM 2400 C C . GLY A 1 316 ? -19.375 -6.09 31.938 1 89.75 316 GLY A C 1
ATOM 2401 O O . GLY A 1 316 ? -20 -7.117 31.672 1 89.75 316 GLY A O 1
ATOM 2402 N N . SER A 1 317 ? -19.562 -4.961 31.266 1 93.88 317 SER A N 1
ATOM 2403 C CA . SER A 1 317 ? -20.609 -4.844 30.25 1 93.88 317 SER A CA 1
ATOM 2404 C C . SER A 1 317 ? -20.016 -4.785 28.844 1 93.88 317 SER A C 1
ATOM 2406 O O . SER A 1 317 ? -20.75 -4.746 27.859 1 93.88 317 SER A O 1
ATOM 2408 N N . ALA A 1 318 ? -18.75 -4.863 28.797 1 94.44 318 ALA A N 1
ATOM 2409 C CA . ALA A 1 318 ? -18.062 -4.664 27.516 1 94.44 318 ALA A CA 1
ATOM 2410 C C . ALA A 1 318 ? -18.359 -5.812 26.547 1 94.44 318 ALA A C 1
ATOM 2412 O O . ALA A 1 318 ? -18.609 -6.941 26.984 1 94.44 318 ALA A O 1
ATOM 2413 N N . VAL A 1 319 ? -18.422 -5.484 25.234 1 93.62 319 VAL A N 1
ATOM 2414 C CA . VAL A 1 319 ? -18.484 -6.508 24.203 1 93.62 319 VAL A CA 1
ATOM 2415 C C . VAL A 1 319 ? -17.281 -7.43 24.297 1 93.62 319 VAL A C 1
ATOM 2417 O O . VAL A 1 319 ? -16.172 -6.984 24.641 1 93.62 319 VAL A O 1
ATOM 2420 N N . LYS A 1 320 ? -17.531 -8.766 24.031 1 94.06 320 LYS A N 1
ATOM 2421 C CA . LYS A 1 320 ? -16.484 -9.781 24.141 1 94.06 320 LYS A CA 1
ATOM 2422 C C . LYS A 1 320 ? -16.203 -10.43 22.797 1 94.06 320 LYS A C 1
ATOM 2424 O O . LYS A 1 320 ? -17.094 -10.508 21.938 1 94.06 320 LYS A O 1
ATOM 2429 N N . PRO A 1 321 ? -14.914 -10.859 22.656 1 93.69 321 PRO A N 1
ATOM 2430 C CA . PRO A 1 321 ? -14.68 -11.688 21.484 1 93.69 321 PRO A CA 1
ATOM 2431 C C . PRO A 1 321 ? -15.648 -12.867 21.391 1 93.69 321 PRO A C 1
ATOM 2433 O O . PRO A 1 321 ? -15.906 -13.539 22.391 1 93.69 321 PRO A O 1
ATOM 2436 N N . GLY A 1 322 ? -16.219 -13.023 20.172 1 93.69 322 GLY A N 1
ATOM 2437 C CA . GLY A 1 322 ? -17.172 -14.094 19.984 1 93.69 322 GLY A CA 1
ATOM 2438 C C . GLY A 1 322 ? -18.609 -13.609 19.984 1 93.69 322 GLY A C 1
ATOM 2439 O O . GLY A 1 322 ? -19.5 -14.312 19.484 1 93.69 322 GLY A O 1
ATOM 2440 N N . ASP A 1 323 ? -18.859 -12.438 20.516 1 95.81 323 ASP A N 1
ATOM 2441 C CA . ASP A 1 323 ? -20.203 -11.852 20.484 1 95.81 323 ASP A CA 1
ATOM 2442 C C . ASP A 1 323 ? -20.625 -11.562 19.047 1 95.81 323 ASP A C 1
ATOM 2444 O O . ASP A 1 323 ? -19.781 -11.445 18.156 1 95.81 323 ASP A O 1
ATOM 2448 N N . VAL A 1 324 ? -21.906 -11.57 18.797 1 97.81 324 VAL A N 1
ATOM 2449 C CA . VAL A 1 324 ? -22.484 -11.188 17.516 1 97.81 324 VAL A CA 1
ATOM 2450 C C . VAL A 1 324 ? -23.375 -9.953 17.703 1 97.81 324 VAL A C 1
ATOM 2452 O O . VAL A 1 324 ? -24.234 -9.922 18.562 1 97.81 324 VAL A O 1
ATOM 2455 N N . LEU A 1 325 ? -23.094 -8.906 16.938 1 98.19 325 LEU A N 1
ATOM 2456 C CA . LEU A 1 325 ? -23.875 -7.664 16.938 1 98.19 325 LEU A CA 1
ATOM 2457 C C . LEU A 1 325 ? -24.688 -7.535 15.648 1 98.19 325 LEU A C 1
ATOM 2459 O O . LEU A 1 325 ? -24.281 -8.008 14.594 1 98.19 325 LEU A O 1
ATOM 2463 N N . THR A 1 326 ? -25.828 -6.934 15.758 1 98.44 326 THR A N 1
ATOM 2464 C CA . THR A 1 326 ? -26.625 -6.602 14.586 1 98.44 326 THR A CA 1
ATOM 2465 C C . THR A 1 326 ? -26.562 -5.105 14.289 1 98.44 326 THR A C 1
ATOM 2467 O O . THR A 1 326 ? -27.078 -4.297 15.055 1 98.44 326 THR A O 1
ATOM 2470 N N . ALA A 1 327 ? -26.016 -4.719 13.172 1 98.62 327 ALA A N 1
ATOM 2471 C CA . ALA A 1 327 ? -25.859 -3.314 12.789 1 98.62 327 ALA A CA 1
ATOM 2472 C C . ALA A 1 327 ? -27.203 -2.697 12.398 1 98.62 327 ALA A C 1
ATOM 2474 O O . ALA A 1 327 ? -28.188 -3.41 12.219 1 98.62 327 ALA A O 1
ATOM 2475 N N . MET A 1 328 ? -27.156 -1.409 12.297 1 98.56 328 MET A N 1
ATOM 2476 C CA . MET A 1 328 ? -28.344 -0.664 11.875 1 98.56 328 MET A CA 1
ATOM 2477 C C . MET A 1 328 ? -28.859 -1.18 10.539 1 98.56 328 MET A C 1
ATOM 2479 O O . MET A 1 328 ? -30.078 -1.19 10.305 1 98.56 328 MET A O 1
ATOM 2483 N N . SER A 1 329 ? -28.031 -1.642 9.664 1 98.19 329 SER A N 1
ATOM 2484 C CA . SER A 1 329 ? -28.375 -2.135 8.336 1 98.19 329 SER A CA 1
ATOM 2485 C C . SER A 1 329 ? -29.094 -3.48 8.414 1 98.19 329 SER A C 1
ATOM 2487 O O . SER A 1 329 ? -29.672 -3.934 7.426 1 98.19 329 SER A O 1
ATOM 2489 N N . GLY A 1 330 ? -29.016 -4.176 9.523 1 98.38 330 GLY A N 1
ATOM 2490 C CA . GLY A 1 330 ? -29.531 -5.527 9.672 1 98.38 330 GLY A CA 1
ATOM 2491 C C . GLY A 1 330 ? -28.469 -6.594 9.531 1 98.38 330 GLY A C 1
ATOM 2492 O O . GLY A 1 330 ? -28.672 -7.746 9.922 1 98.38 330 GLY A O 1
ATOM 2493 N N . LYS A 1 331 ? -27.312 -6.258 9.094 1 98.25 331 LYS A N 1
ATOM 2494 C CA . LYS A 1 331 ? -26.219 -7.207 8.938 1 98.25 331 LYS A CA 1
ATOM 2495 C C . LYS A 1 331 ? -25.672 -7.641 10.297 1 98.25 331 LYS A C 1
ATOM 2497 O O . LYS A 1 331 ? -25.469 -6.812 11.188 1 98.25 331 LYS A O 1
ATOM 2502 N N . THR A 1 332 ? -25.422 -8.93 10.438 1 98.5 332 THR A N 1
ATOM 2503 C CA . THR A 1 332 ? -24.844 -9.445 11.68 1 98.5 332 THR A CA 1
ATOM 2504 C C . THR A 1 332 ? -23.328 -9.523 11.594 1 98.5 332 THR A C 1
ATOM 2506 O O . THR A 1 332 ? -22.781 -9.852 10.539 1 98.5 332 THR A O 1
ATOM 2509 N N . ILE A 1 333 ? -22.688 -9.141 12.75 1 98.62 333 ILE A N 1
ATOM 2510 C CA . ILE A 1 333 ? -21.234 -9.047 12.789 1 98.62 333 ILE A CA 1
ATOM 2511 C C . ILE A 1 333 ? -20.688 -9.883 13.945 1 98.62 333 ILE A C 1
ATOM 2513 O O . ILE A 1 333 ? -21 -9.617 15.109 1 98.62 333 ILE A O 1
ATOM 2517 N N . GLN A 1 334 ? -19.906 -10.859 13.648 1 97.88 334 GLN A N 1
ATOM 2518 C CA . GLN A 1 334 ? -19.125 -11.562 14.672 1 97.88 334 GLN A CA 1
ATOM 2519 C C . GLN A 1 334 ? -17.922 -10.734 15.102 1 97.88 334 GLN A C 1
ATOM 2521 O O . GLN A 1 334 ? -17.109 -10.32 14.266 1 97.88 334 GLN A O 1
ATOM 2526 N N . VAL A 1 335 ? -17.812 -10.484 16.406 1 97.12 335 VAL A N 1
ATOM 2527 C CA . VAL A 1 335 ? -16.703 -9.703 16.938 1 97.12 335 VAL A CA 1
ATOM 2528 C C . VAL A 1 335 ? -1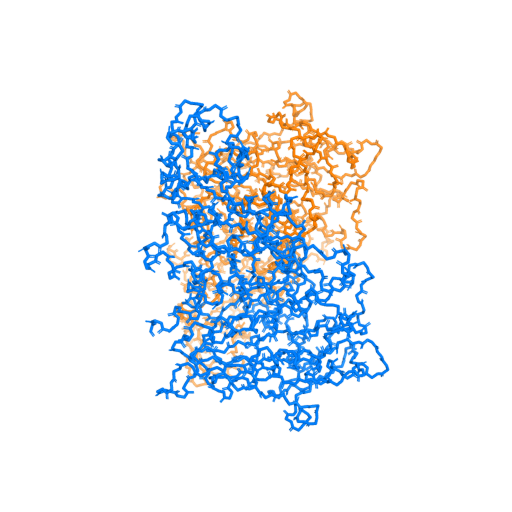5.594 -10.641 17.406 1 97.12 335 VAL A C 1
ATOM 2530 O O . VAL A 1 335 ? -15.703 -11.258 18.469 1 97.12 335 VAL A O 1
ATOM 2533 N N . ASP A 1 336 ? -14.492 -10.641 16.656 1 95.5 336 ASP A N 1
ATOM 2534 C CA . ASP A 1 336 ? -13.375 -11.508 17.016 1 95.5 336 ASP A CA 1
ATOM 2535 C C . ASP A 1 336 ? -12.312 -10.742 17.812 1 95.5 336 ASP A C 1
ATOM 2537 O O . ASP A 1 336 ? -11.555 -11.336 18.578 1 95.5 336 ASP A O 1
ATOM 2541 N N . ASN A 1 337 ? -12.172 -9.469 17.625 1 94.94 337 ASN A N 1
ATOM 2542 C CA . ASN A 1 337 ? -11.242 -8.586 18.297 1 94.94 337 ASN A CA 1
ATOM 2543 C C . ASN A 1 337 ? -11.898 -7.262 18.688 1 94.94 337 ASN A C 1
ATOM 2545 O O . ASN A 1 337 ? -12.273 -6.477 17.812 1 94.94 337 ASN A O 1
ATOM 2549 N N . THR A 1 338 ? -12 -6.961 19.938 1 94.12 338 THR A N 1
ATOM 2550 C CA . THR A 1 338 ? -12.719 -5.793 20.422 1 94.12 338 THR A CA 1
ATOM 2551 C C . THR A 1 338 ? -11.883 -4.527 20.266 1 94.12 338 THR A C 1
ATOM 2553 O O . THR A 1 338 ? -12.375 -3.418 20.453 1 94.12 338 THR A O 1
ATOM 2556 N N . ASP A 1 339 ? -10.555 -4.707 19.844 1 91.81 339 ASP A N 1
ATOM 2557 C CA . ASP A 1 339 ? -9.703 -3.572 19.516 1 91.81 339 ASP A CA 1
ATOM 2558 C C . ASP A 1 339 ? -9.93 -3.123 18.062 1 91.81 339 ASP A C 1
ATOM 2560 O O . ASP A 1 339 ? -9.422 -2.08 17.656 1 91.81 339 ASP A O 1
ATOM 2564 N N . ALA A 1 340 ? -10.656 -3.906 17.344 1 94.31 340 ALA A N 1
ATOM 2565 C CA . ALA A 1 340 ? -11.117 -3.482 16.016 1 94.31 340 ALA A CA 1
ATOM 2566 C C . ALA A 1 340 ? -12.508 -2.846 16.109 1 94.31 340 ALA A C 1
ATOM 2568 O O . ALA A 1 340 ? -13.414 -3.217 15.359 1 94.31 340 ALA A O 1
ATOM 2569 N N . GLU A 1 341 ? -12.672 -1.918 16.984 1 94.31 341 GLU A N 1
ATOM 2570 C CA . GLU A 1 341 ? -13.945 -1.303 17.344 1 94.31 341 GLU A CA 1
ATOM 2571 C C . GLU A 1 341 ? -14.305 -0.181 16.375 1 94.31 341 GLU A C 1
ATOM 2573 O O . GLU A 1 341 ? -15.484 0.124 16.188 1 94.31 341 GLU A O 1
ATOM 2578 N N . GLY A 1 342 ? -13.305 0.548 15.773 1 96.12 342 GLY A N 1
ATOM 2579 C CA . GLY A 1 342 ? -13.562 1.673 14.883 1 96.12 342 GLY A CA 1
ATOM 2580 C C . GLY A 1 342 ? -14.469 1.321 13.719 1 96.12 342 GLY A C 1
ATOM 2581 O O . GLY A 1 342 ? -15.383 2.074 13.391 1 96.12 342 GLY A O 1
ATOM 2582 N N . ARG A 1 343 ? -14.164 0.159 13.109 1 97.19 343 ARG A N 1
ATOM 2583 C CA . ARG A 1 343 ? -14.969 -0.229 11.953 1 97.19 343 ARG A CA 1
ATOM 2584 C C . ARG A 1 343 ? -16.375 -0.604 12.375 1 97.19 343 ARG A C 1
ATOM 2586 O O . ARG A 1 343 ? -17.328 -0.466 11.586 1 97.19 343 ARG A O 1
ATOM 2593 N N . LEU A 1 344 ? -16.641 -1.006 13.617 1 97.62 344 LEU A N 1
ATOM 2594 C CA . LEU A 1 344 ? -17.969 -1.312 14.109 1 97.62 344 LEU A CA 1
ATOM 2595 C C . LEU A 1 344 ? -18.812 -0.044 14.234 1 97.62 344 LEU A C 1
ATOM 2597 O O . LEU A 1 344 ? -19.953 0.003 13.758 1 97.62 344 LEU A O 1
ATOM 2601 N N . ILE A 1 345 ? -18.234 0.998 14.82 1 97.56 345 ILE A N 1
ATOM 2602 C CA . ILE A 1 345 ? -19.016 2.217 14.992 1 97.56 345 ILE A CA 1
ATOM 2603 C C . ILE A 1 345 ? -19.234 2.881 13.633 1 97.56 345 ILE A C 1
ATOM 2605 O O . ILE A 1 345 ? -20.281 3.486 13.398 1 97.56 345 ILE A O 1
ATOM 2609 N N . LEU A 1 346 ? -18.297 2.766 12.742 1 98.62 346 LEU A N 1
ATOM 2610 C CA . LEU A 1 346 ? -18.453 3.324 11.406 1 98.62 346 LEU A CA 1
ATOM 2611 C C . LEU A 1 346 ? -19.516 2.578 10.617 1 98.62 346 LEU A C 1
ATOM 2613 O O . LEU A 1 346 ? -20.172 3.158 9.75 1 98.62 346 LEU A O 1
ATOM 2617 N N . ALA A 1 347 ? -19.719 1.271 10.914 1 98.69 347 ALA A N 1
ATOM 2618 C CA . ALA A 1 347 ? -20.75 0.489 10.219 1 98.69 347 ALA A CA 1
ATOM 2619 C C . ALA A 1 347 ? -22.109 1.156 10.32 1 98.69 347 ALA A C 1
ATOM 2621 O O . ALA A 1 347 ? -22.766 1.405 9.305 1 98.69 347 ALA A O 1
ATOM 2622 N N . ASP A 1 348 ? -22.516 1.481 11.5 1 98.75 348 ASP A N 1
ATOM 2623 C CA . ASP A 1 348 ? -23.812 2.111 11.711 1 98.75 348 ASP A CA 1
ATOM 2624 C C . ASP A 1 348 ? -23.859 3.52 11.125 1 98.75 348 ASP A C 1
ATOM 2626 O O . ASP A 1 348 ? -24.844 3.918 10.508 1 98.75 348 ASP A O 1
ATOM 2630 N N . ALA A 1 349 ? -22.766 4.27 11.297 1 98.81 349 ALA A N 1
ATOM 2631 C CA . ALA A 1 349 ? -22.719 5.645 10.805 1 98.81 349 ALA A CA 1
ATOM 2632 C C . ALA A 1 349 ? -22.766 5.684 9.281 1 98.81 349 ALA A C 1
ATOM 2634 O O . ALA A 1 349 ? -23.438 6.539 8.695 1 98.81 349 ALA A O 1
ATOM 2635 N N . LEU A 1 350 ? -22.047 4.789 8.641 1 98.88 350 LEU A N 1
ATOM 2636 C CA . LEU A 1 350 ? -22.031 4.723 7.18 1 98.88 350 LEU A CA 1
ATOM 2637 C C . LEU A 1 350 ? -23.406 4.359 6.637 1 98.88 350 LEU A C 1
ATOM 2639 O O . LEU A 1 350 ? -23.844 4.914 5.629 1 98.88 350 LEU A O 1
ATOM 2643 N N . HIS A 1 351 ? -24.016 3.42 7.25 1 98.75 351 HIS A N 1
ATOM 2644 C CA . HIS A 1 351 ? -25.375 3.098 6.828 1 98.75 351 HIS A CA 1
ATOM 2645 C C . HIS A 1 351 ? -26.312 4.285 7.027 1 98.75 351 HIS A C 1
ATOM 2647 O O . HIS A 1 351 ? -27.094 4.621 6.137 1 98.75 351 HIS A O 1
ATOM 2653 N N . PHE A 1 352 ? -26.25 4.938 8.18 1 98.69 352 PHE A N 1
ATOM 2654 C CA . PHE A 1 352 ? -27.109 6.062 8.547 1 98.69 352 PHE A CA 1
ATOM 2655 C C . PHE A 1 352 ? -27 7.184 7.523 1 98.69 352 PHE A C 1
ATOM 2657 O O . PHE A 1 352 ? -28.016 7.766 7.133 1 98.69 352 PHE A O 1
ATOM 2664 N N . VAL A 1 353 ? -25.812 7.508 7.051 1 98.5 353 VAL A N 1
ATOM 2665 C CA . VAL A 1 353 ? -25.578 8.711 6.262 1 98.5 353 VAL A CA 1
ATOM 2666 C C . VAL A 1 353 ? -26.234 8.57 4.891 1 98.5 353 VAL A C 1
ATOM 2668 O O . VAL A 1 353 ? -26.516 9.562 4.223 1 98.5 353 VAL A O 1
ATOM 2671 N N . HIS A 1 354 ? -26.531 7.348 4.461 1 98.31 354 HIS A N 1
ATOM 2672 C CA . HIS A 1 354 ? -27.141 7.109 3.154 1 98.31 354 HIS A CA 1
ATOM 2673 C C . HIS A 1 354 ? -28.531 7.723 3.072 1 98.31 354 HIS A C 1
ATOM 2675 O O . HIS A 1 354 ? -29.031 8.008 1.979 1 98.31 354 HIS A O 1
ATOM 2681 N N . GLN A 1 355 ? -29.172 7.934 4.246 1 97.75 355 GLN A N 1
ATOM 2682 C CA . GLN A 1 355 ? -30.5 8.547 4.246 1 97.75 355 GLN A CA 1
ATOM 2683 C C . GLN A 1 355 ? -30.469 9.938 3.633 1 97.75 355 GLN A C 1
ATOM 2685 O O . GLN A 1 355 ? -31.484 10.438 3.148 1 97.75 355 GLN A O 1
ATOM 2690 N N . PHE A 1 356 ? -29.297 10.586 3.576 1 97.75 356 PHE A N 1
ATOM 2691 C CA . PHE A 1 356 ? -29.156 11.93 3.027 1 97.75 356 PHE A CA 1
ATOM 2692 C C . PHE A 1 356 ? -28.828 11.875 1.541 1 97.75 356 PHE A C 1
ATOM 2694 O O . PHE A 1 356 ? -28.719 12.914 0.887 1 97.75 356 PHE A O 1
ATOM 2701 N N . ASN A 1 357 ? -28.594 10.727 0.967 1 97.12 357 ASN A N 1
ATOM 2702 C CA . ASN A 1 357 ? -28.297 10.477 -0.441 1 97.12 357 ASN A CA 1
ATOM 2703 C C . ASN A 1 357 ? -27.188 11.383 -0.955 1 97.12 357 ASN A C 1
ATOM 2705 O O . ASN A 1 357 ? -27.375 12.102 -1.943 1 97.12 357 ASN A O 1
ATOM 2709 N N . PRO A 1 358 ? -26.047 11.406 -0.299 1 98.5 358 PRO A N 1
ATOM 2710 C CA . PRO A 1 358 ? -24.953 12.258 -0.759 1 98.5 358 PRO A CA 1
ATOM 2711 C C . PRO A 1 358 ? -24.391 11.82 -2.109 1 98.5 358 PRO A C 1
ATOM 2713 O O . PRO A 1 358 ? -24.391 10.633 -2.424 1 98.5 358 PRO A O 1
ATOM 2716 N N . GLU A 1 359 ? -23.875 12.758 -2.867 1 98.25 359 GLU A N 1
ATOM 2717 C CA . GLU A 1 359 ? -23.25 12.445 -4.156 1 98.25 359 GLU A CA 1
ATOM 2718 C C . GLU A 1 359 ? -21.922 11.734 -3.975 1 98.25 359 GLU A C 1
ATOM 2720 O O . GLU A 1 359 ? -21.562 10.875 -4.781 1 98.25 359 GLU A O 1
ATOM 2725 N N . THR A 1 360 ? -21.188 12.141 -3.035 1 98.75 360 THR A N 1
ATOM 2726 C CA . THR A 1 360 ? -19.891 11.555 -2.684 1 98.75 360 THR A CA 1
ATOM 2727 C C . THR A 1 360 ? -19.844 11.227 -1.192 1 98.75 360 THR A C 1
ATOM 2729 O O . THR A 1 360 ? -20.312 12.016 -0.364 1 98.75 360 THR A O 1
ATOM 2732 N N . LEU A 1 361 ? -19.344 10.055 -0.869 1 98.88 361 LEU A N 1
ATOM 2733 C CA . LEU A 1 361 ? -19.203 9.625 0.52 1 98.88 361 LEU A CA 1
ATOM 2734 C C . LEU A 1 361 ? -17.75 9.336 0.868 1 98.88 361 LEU A C 1
ATOM 2736 O O . LEU A 1 361 ? -17.109 8.516 0.214 1 98.88 361 LEU A O 1
ATOM 2740 N N . ILE A 1 362 ? -17.219 10.039 1.914 1 98.94 362 ILE A N 1
ATOM 2741 C CA . ILE A 1 362 ? -15.891 9.789 2.445 1 98.94 362 ILE A CA 1
ATOM 2742 C C . ILE A 1 362 ? -15.984 9.398 3.918 1 98.94 362 ILE A C 1
ATOM 2744 O O . ILE A 1 362 ? -16.656 10.07 4.703 1 98.94 362 ILE A O 1
ATOM 2748 N N . ASP A 1 363 ? -15.438 8.312 4.254 1 98.88 363 ASP A N 1
ATOM 2749 C CA . ASP A 1 363 ? -15.188 8.102 5.676 1 98.88 363 ASP A CA 1
ATOM 2750 C C . ASP A 1 363 ? -13.695 8.156 5.984 1 98.88 363 ASP A C 1
ATOM 2752 O O . ASP A 1 363 ? -12.867 7.824 5.133 1 98.88 363 ASP A O 1
ATOM 2756 N N . ILE A 1 364 ? -13.375 8.648 7.152 1 98.75 364 ILE A N 1
ATOM 2757 C CA . ILE A 1 364 ? -12 8.891 7.566 1 98.75 364 ILE A CA 1
ATOM 2758 C C . ILE A 1 364 ? -11.797 8.422 9.008 1 98.75 364 ILE A C 1
ATOM 2760 O O . ILE A 1 364 ? -12.672 8.617 9.859 1 98.75 364 ILE A O 1
ATOM 2764 N N . ALA A 1 365 ? -10.641 7.691 9.211 1 98.25 365 ALA A N 1
ATOM 2765 C CA . ALA A 1 365 ? -10.453 7.07 10.523 1 98.25 365 ALA A CA 1
ATOM 2766 C C . ALA A 1 365 ? -8.984 6.785 10.789 1 98.25 365 ALA A C 1
ATOM 2768 O O . ALA A 1 365 ? -8.25 6.363 9.891 1 98.25 365 ALA A O 1
ATOM 2769 N N . THR A 1 366 ? -8.516 7.117 12 1 96.56 366 THR A N 1
ATOM 2770 C CA . THR A 1 366 ? -7.375 6.367 12.508 1 96.56 366 THR A CA 1
ATOM 2771 C C . THR A 1 366 ? -7.754 4.91 12.766 1 96.56 366 THR A C 1
ATOM 2773 O O . THR A 1 366 ? -8.109 4.547 13.891 1 96.56 366 THR A O 1
ATOM 2776 N N . LEU A 1 367 ? -7.609 4.059 11.758 1 96.31 367 LEU A N 1
ATOM 2777 C CA . LEU A 1 367 ? -8.344 2.799 11.828 1 96.31 367 LEU A CA 1
ATOM 2778 C C . LEU A 1 367 ? -7.395 1.637 12.109 1 96.31 367 LEU A C 1
ATOM 2780 O O . LEU A 1 367 ? -7.695 0.768 12.93 1 96.31 367 LEU A O 1
ATOM 2784 N N . THR A 1 368 ? -6.285 1.581 11.438 1 95.88 368 THR A N 1
ATOM 2785 C CA . THR A 1 368 ? -5.539 0.333 11.555 1 95.88 368 THR A CA 1
ATOM 2786 C C . THR A 1 368 ? -4.051 0.607 11.727 1 95.88 368 THR A C 1
ATOM 2788 O O . THR A 1 368 ? -3.482 1.452 11.031 1 95.88 368 THR A O 1
ATOM 2791 N N . GLY A 1 369 ? -3.42 -0.093 12.711 1 94.38 369 GLY A N 1
ATOM 2792 C CA . GLY A 1 369 ? -1.966 -0.125 12.766 1 94.38 369 GLY A CA 1
ATOM 2793 C C . GLY A 1 369 ? -1.333 -0.635 11.484 1 94.38 369 GLY A C 1
ATOM 2794 O O . GLY A 1 369 ? -0.233 -0.215 11.125 1 94.38 369 GLY A O 1
ATOM 2795 N N . ALA A 1 370 ? -2.045 -1.45 10.773 1 97.31 370 ALA A N 1
ATOM 2796 C CA . ALA A 1 370 ? -1.574 -2.014 9.516 1 97.31 370 ALA A CA 1
ATOM 2797 C C . ALA A 1 370 ? -1.272 -0.913 8.5 1 97.31 370 ALA A C 1
ATOM 2799 O O . ALA A 1 370 ? -0.336 -1.031 7.707 1 97.31 370 ALA A O 1
ATOM 2800 N N . MET A 1 371 ? -2.062 0.113 8.477 1 97.75 371 MET A N 1
ATOM 2801 C CA . MET A 1 371 ? -1.81 1.208 7.547 1 97.75 371 MET A CA 1
ATOM 2802 C C . MET A 1 371 ? -0.52 1.939 7.902 1 97.75 371 MET A C 1
ATOM 2804 O O . MET A 1 371 ? 0.218 2.373 7.016 1 97.75 371 MET A O 1
ATOM 2808 N N . ALA A 1 372 ? -0.273 2.148 9.203 1 96.44 372 ALA A N 1
ATOM 2809 C CA . ALA A 1 372 ? 0.994 2.736 9.633 1 96.44 372 ALA A CA 1
ATOM 2810 C C . ALA A 1 372 ? 2.176 1.893 9.164 1 96.44 372 ALA A C 1
ATOM 2812 O O . ALA A 1 372 ? 3.189 2.43 8.711 1 96.44 372 ALA A O 1
ATOM 2813 N N . VAL A 1 373 ? 2.023 0.616 9.25 1 97.5 373 VAL A N 1
ATOM 2814 C CA . VAL A 1 373 ? 3.076 -0.293 8.805 1 97.5 373 VAL A CA 1
ATOM 2815 C C . VAL A 1 373 ? 3.283 -0.148 7.297 1 97.5 373 VAL A C 1
ATOM 2817 O O . VAL A 1 373 ? 4.414 -0.213 6.812 1 97.5 373 VAL A O 1
ATOM 2820 N N . ALA A 1 374 ? 2.26 0.053 6.539 1 98.25 374 ALA A N 1
ATOM 2821 C CA . ALA A 1 374 ? 2.311 0.067 5.082 1 98.25 374 ALA A CA 1
ATOM 2822 C C . ALA A 1 374 ? 3.018 1.316 4.57 1 98.25 374 ALA A C 1
ATOM 2824 O O . ALA A 1 374 ? 3.91 1.229 3.721 1 98.25 374 ALA A O 1
ATOM 2825 N N . THR A 1 375 ? 2.609 2.555 5.102 1 97.62 375 THR A N 1
ATOM 2826 C CA . THR A 1 375 ? 3.115 3.76 4.453 1 97.62 375 THR A CA 1
ATOM 2827 C C . THR A 1 375 ? 3.762 4.691 5.473 1 97.62 375 THR A C 1
ATOM 2829 O O . THR A 1 375 ? 4.355 5.707 5.102 1 97.62 375 THR A O 1
ATOM 2832 N N . GLY A 1 376 ? 3.656 4.379 6.777 1 96.38 376 GLY A N 1
ATOM 2833 C CA . GLY A 1 376 ? 4.18 5.281 7.793 1 96.38 376 GLY A CA 1
ATOM 2834 C C . GLY A 1 376 ? 3.604 6.684 7.695 1 96.38 376 GLY A C 1
ATOM 2835 O O . GLY A 1 376 ? 2.42 6.855 7.402 1 96.38 376 GLY A O 1
ATOM 2836 N N . ALA A 1 377 ? 4.438 7.668 7.988 1 95.88 377 ALA A N 1
ATOM 2837 C CA . ALA A 1 377 ? 4.02 9.062 7.977 1 95.88 377 ALA A CA 1
ATOM 2838 C C . ALA A 1 377 ? 3.941 9.602 6.551 1 95.88 377 ALA A C 1
ATOM 2840 O O . ALA A 1 377 ? 3.545 10.75 6.336 1 95.88 377 ALA A O 1
ATOM 2841 N N . GLY A 1 378 ? 4.234 8.766 5.574 1 96.69 378 GLY A N 1
ATOM 2842 C CA . GLY A 1 378 ? 4.395 9.234 4.207 1 96.69 378 GLY A CA 1
ATOM 2843 C C . GLY A 1 378 ? 3.084 9.617 3.547 1 96.69 378 GLY A C 1
ATOM 2844 O O . GLY A 1 378 ? 3.029 10.57 2.768 1 96.69 378 GLY A O 1
ATOM 2845 N N . ALA A 1 379 ? 2.064 8.852 3.854 1 98.12 379 ALA A N 1
ATOM 2846 C CA . ALA A 1 379 ? 0.784 9.102 3.195 1 98.12 379 ALA A CA 1
ATOM 2847 C C . ALA A 1 379 ? -0.363 8.445 3.963 1 98.12 379 ALA A C 1
ATOM 2849 O O . ALA A 1 379 ? -0.184 7.398 4.586 1 98.12 379 ALA A O 1
ATOM 2850 N N . ALA A 1 380 ? -1.51 9.07 3.914 1 98.44 380 ALA A N 1
ATOM 2851 C CA . ALA A 1 380 ? -2.734 8.398 4.336 1 98.44 380 ALA A CA 1
ATOM 2852 C C . ALA A 1 380 ? -3.195 7.391 3.287 1 98.44 380 ALA A C 1
ATOM 2854 O O . ALA A 1 380 ? -3.057 7.633 2.086 1 98.44 380 ALA A O 1
ATOM 2855 N N . GLY A 1 381 ? -3.719 6.293 3.771 1 98.81 381 GLY A N 1
ATOM 2856 C CA . GLY A 1 381 ? -4.211 5.277 2.855 1 98.81 381 GLY A CA 1
ATOM 2857 C C . GLY A 1 381 ? -5.617 5.551 2.359 1 98.81 381 GLY A C 1
ATOM 2858 O O . GLY A 1 381 ? -6.473 6.004 3.121 1 98.81 381 GLY A O 1
ATOM 2859 N N . VAL A 1 382 ? -5.871 5.238 1.039 1 98.88 382 VAL A N 1
ATOM 2860 C CA . VAL A 1 382 ? -7.195 5.434 0.463 1 98.88 382 VAL A CA 1
ATOM 2861 C C . VAL A 1 382 ? -7.676 4.133 -0.181 1 98.88 382 VAL A C 1
ATOM 2863 O O . VAL A 1 382 ? -6.953 3.525 -0.974 1 98.88 382 VAL A O 1
ATOM 2866 N N . PHE A 1 383 ? -8.797 3.705 0.182 1 98.88 383 PHE A N 1
ATOM 2867 C CA . PHE A 1 383 ? -9.547 2.615 -0.434 1 98.88 383 PHE A CA 1
ATOM 2868 C C . PHE A 1 383 ? -10.828 3.135 -1.07 1 98.88 383 PHE A C 1
ATOM 2870 O O . PHE A 1 383 ? -11.617 3.828 -0.421 1 98.88 383 PHE A O 1
ATOM 2877 N N . THR A 1 384 ? -11.07 2.836 -2.373 1 98.69 384 THR A N 1
ATOM 2878 C CA . THR A 1 384 ? -12.211 3.463 -3.023 1 98.69 384 THR A CA 1
ATOM 2879 C C . THR A 1 384 ? -12.812 2.535 -4.078 1 98.69 384 THR A C 1
ATOM 2881 O O . THR A 1 384 ? -12.117 1.673 -4.617 1 98.69 384 THR A O 1
ATOM 2884 N N . ASN A 1 385 ? -14.102 2.648 -4.309 1 97.25 385 ASN A N 1
ATOM 2885 C CA . ASN A 1 385 ? -14.789 1.918 -5.367 1 97.25 385 ASN A CA 1
ATOM 2886 C C . ASN A 1 385 ? -14.938 2.764 -6.629 1 97.25 385 ASN A C 1
ATOM 2888 O O . ASN A 1 385 ? -15.68 2.4 -7.543 1 97.25 385 ASN A O 1
ATOM 2892 N N . SER A 1 386 ? -14.25 3.955 -6.66 1 97.38 386 SER A N 1
ATOM 2893 C CA . SER A 1 386 ? -14.391 4.879 -7.781 1 97.38 386 SER A CA 1
ATOM 2894 C C . SER A 1 386 ? -13.031 5.375 -8.266 1 97.38 386 SER A C 1
ATOM 2896 O O . SER A 1 386 ? -12.352 6.121 -7.555 1 97.38 386 SER A O 1
ATOM 2898 N N . LYS A 1 387 ? -12.68 5.012 -9.508 1 95.69 387 LYS A N 1
ATOM 2899 C CA . LYS A 1 387 ? -11.414 5.453 -10.086 1 95.69 387 LYS A CA 1
ATOM 2900 C C . LYS A 1 387 ? -11.375 6.973 -10.234 1 95.69 387 LYS A C 1
ATOM 2902 O O . LYS A 1 387 ? -10.344 7.598 -10.008 1 95.69 387 LYS A O 1
ATOM 2907 N N . LYS A 1 388 ? -12.523 7.496 -10.57 1 97.06 388 LYS A N 1
ATOM 2908 C CA . LYS A 1 388 ? -12.617 8.945 -10.727 1 97.06 388 LYS A CA 1
ATOM 2909 C C . LYS A 1 388 ? -12.422 9.656 -9.391 1 97.06 388 LYS A C 1
ATOM 2911 O O . LYS A 1 388 ? -11.711 10.656 -9.312 1 97.06 388 LYS A O 1
ATOM 2916 N N . LEU A 1 389 ? -13.047 9.164 -8.352 1 98.25 389 LEU A N 1
ATOM 2917 C CA . LEU A 1 389 ? -12.898 9.758 -7.031 1 98.25 389 LEU A CA 1
ATOM 2918 C C . LEU A 1 389 ? -11.445 9.719 -6.578 1 98.25 389 LEU A C 1
ATOM 2920 O O . LEU A 1 389 ? -10.938 10.695 -6.008 1 98.25 389 LEU A O 1
ATOM 2924 N N . TRP A 1 390 ? -10.75 8.625 -6.879 1 98.19 390 TRP A N 1
ATOM 2925 C CA . TRP A 1 390 ? -9.336 8.539 -6.531 1 98.19 390 TRP A CA 1
ATOM 2926 C C . TRP A 1 390 ? -8.539 9.648 -7.207 1 98.19 390 TRP A C 1
ATOM 2928 O O . TRP A 1 390 ? -7.73 10.32 -6.562 1 98.19 390 TRP A O 1
ATOM 2938 N N . GLN A 1 391 ? -8.773 9.82 -8.445 1 98.12 391 GLN A N 1
ATOM 2939 C CA . GLN A 1 391 ? -8.016 10.82 -9.195 1 98.12 391 GLN A CA 1
ATOM 2940 C C . GLN A 1 391 ? -8.25 12.219 -8.633 1 98.12 391 GLN A C 1
ATOM 2942 O O . GLN A 1 391 ? -7.312 13.016 -8.531 1 98.12 391 GLN A O 1
ATOM 2947 N N . GLU A 1 392 ? -9.461 12.523 -8.312 1 98.69 392 GLU A N 1
ATOM 2948 C CA . GLU A 1 392 ? -9.797 13.828 -7.75 1 98.69 392 GLU A CA 1
ATOM 2949 C C . GLU A 1 392 ? -9.133 14.023 -6.391 1 98.69 392 GLU A C 1
ATOM 2951 O O . GLU A 1 392 ? -8.57 15.086 -6.121 1 98.69 392 GLU A O 1
ATOM 2956 N N . LEU A 1 393 ? -9.195 12.977 -5.555 1 98.81 393 LEU A N 1
ATOM 2957 C CA . LEU A 1 393 ? -8.562 13.055 -4.242 1 98.81 393 LEU A CA 1
ATOM 2958 C C . LEU A 1 393 ? -7.051 13.18 -4.379 1 98.81 393 LEU A C 1
ATOM 2960 O O . LEU A 1 393 ? -6.418 13.938 -3.641 1 98.81 393 LEU A O 1
ATOM 2964 N N . TYR A 1 394 ? -6.488 12.477 -5.312 1 98.25 394 TYR A N 1
ATOM 2965 C CA . TYR A 1 394 ? -5.051 12.523 -5.555 1 98.25 394 TYR A CA 1
ATOM 2966 C C . TYR A 1 394 ? -4.613 13.938 -5.941 1 98.25 394 TYR A C 1
ATOM 2968 O O . TYR A 1 394 ? -3.623 14.453 -5.414 1 98.25 394 TYR A O 1
ATOM 2976 N N . GLU A 1 395 ? -5.355 14.539 -6.816 1 98.06 395 GLU A N 1
ATOM 2977 C CA . GLU A 1 395 ? -5.023 15.891 -7.258 1 98.06 395 GLU A CA 1
ATOM 2978 C C . GLU A 1 395 ? -5.055 16.875 -6.094 1 98.06 395 GLU A C 1
ATOM 2980 O O . GLU A 1 395 ? -4.184 17.734 -5.984 1 98.06 395 GLU A O 1
ATOM 2985 N N . CYS A 1 396 ? -6.023 16.719 -5.277 1 98.5 396 CYS A N 1
ATOM 2986 C CA . CYS A 1 396 ? -6.145 17.594 -4.117 1 98.5 396 CYS A CA 1
ATOM 2987 C C . CYS A 1 396 ? -5.008 17.359 -3.131 1 98.5 396 CYS A C 1
ATOM 2989 O O . CYS A 1 396 ? -4.48 18.312 -2.541 1 98.5 396 CYS A O 1
ATOM 2991 N N . SER A 1 397 ? -4.641 16.094 -2.979 1 98.38 397 SER A N 1
ATOM 2992 C CA . SER A 1 397 ? -3.547 15.766 -2.068 1 98.38 397 SER A CA 1
ATOM 2993 C C . SER A 1 397 ? -2.211 16.266 -2.605 1 98.38 397 SER A C 1
ATOM 2995 O O . SER A 1 397 ? -1.342 16.688 -1.834 1 98.38 397 SER A O 1
ATOM 2997 N N . TRP A 1 398 ? -2.049 16.266 -3.949 1 96.69 398 TRP A N 1
ATOM 2998 C CA . TRP A 1 398 ? -0.846 16.781 -4.598 1 96.69 398 TRP A CA 1
ATOM 2999 C C . TRP A 1 398 ? -0.675 18.266 -4.316 1 96.69 398 TRP A C 1
ATOM 3001 O O . TRP A 1 398 ? 0.427 18.719 -4.004 1 96.69 398 TRP A O 1
ATOM 3011 N N . LYS A 1 399 ? -1.737 18.969 -4.312 1 96.38 399 LYS A N 1
ATOM 3012 C CA . LYS A 1 399 ? -1.716 20.422 -4.125 1 96.38 399 LYS A CA 1
ATOM 3013 C C . LYS A 1 399 ? -1.506 20.781 -2.658 1 96.38 399 LYS A C 1
ATOM 3015 O O . LYS A 1 399 ? -0.77 21.719 -2.342 1 96.38 399 LYS A O 1
ATOM 3020 N N . SER A 1 400 ? -2.164 20.031 -1.798 1 97.38 400 SER A N 1
ATOM 3021 C CA . SER A 1 400 ? -2.168 20.375 -0.381 1 97.38 400 SER A CA 1
ATOM 3022 C C . SER A 1 400 ? -0.882 19.922 0.304 1 97.38 400 SER A C 1
ATOM 3024 O O . SER A 1 400 ? -0.545 20.422 1.385 1 97.38 400 SER A O 1
ATOM 3026 N N . GLY A 1 401 ? -0.189 18.953 -0.245 1 95.94 401 GLY A N 1
ATOM 3027 C CA . GLY A 1 401 ? 1.021 18.422 0.362 1 95.94 401 GLY A CA 1
ATOM 3028 C C . GLY A 1 401 ? 0.75 17.328 1.379 1 95.94 401 GLY A C 1
ATOM 3029 O O . GLY A 1 401 ? 1.683 16.734 1.91 1 95.94 401 GLY A O 1
ATOM 3030 N N . ASP A 1 402 ? -0.477 17.094 1.698 1 96.88 402 ASP A N 1
ATOM 3031 C CA . ASP A 1 402 ? -0.855 15.945 2.529 1 96.88 402 ASP A CA 1
ATOM 3032 C C . ASP A 1 402 ? -1.196 14.734 1.67 1 96.88 402 ASP A C 1
ATOM 3034 O O . ASP A 1 402 ? -2.369 14.469 1.39 1 96.88 402 ASP A O 1
ATOM 3038 N N . ARG A 1 403 ? -0.214 13.938 1.485 1 96.94 403 ARG A N 1
ATOM 3039 C CA . ARG A 1 403 ? -0.218 12.883 0.473 1 96.94 403 ARG A CA 1
ATOM 3040 C C . ARG A 1 403 ? -1.218 11.789 0.824 1 96.94 403 ARG A C 1
ATOM 3042 O O . ARG A 1 403 ? -1.341 11.406 1.989 1 96.94 403 ARG A O 1
ATOM 3049 N N . LEU A 1 404 ? -1.92 11.352 -0.176 1 98.69 404 LEU A N 1
ATOM 3050 C CA . LEU A 1 404 ? -2.729 10.133 -0.143 1 98.69 404 LEU A CA 1
ATOM 3051 C C . LEU A 1 404 ? -2.086 9.031 -0.979 1 98.69 404 LEU A C 1
ATOM 3053 O O . LEU A 1 404 ? -1.354 9.312 -1.93 1 98.69 404 LEU A O 1
ATOM 3057 N N . TRP A 1 405 ? -2.314 7.84 -0.594 1 98.69 405 TRP A N 1
ATOM 3058 C CA . TRP A 1 405 ? -1.853 6.691 -1.366 1 98.69 405 TRP A CA 1
ATOM 3059 C C . TRP A 1 405 ? -2.955 5.648 -1.503 1 98.69 405 TRP A C 1
ATOM 3061 O O . TRP A 1 405 ? -3.555 5.234 -0.507 1 98.69 405 TRP A O 1
ATOM 3071 N N . GLN A 1 406 ? -3.215 5.27 -2.729 1 98.56 406 GLN A N 1
ATOM 3072 C CA . GLN A 1 406 ? -4.266 4.281 -2.965 1 98.56 406 GLN A CA 1
ATOM 3073 C C . GLN A 1 406 ? -3.809 2.885 -2.551 1 98.56 406 GLN A C 1
ATOM 3075 O O . GLN A 1 406 ? -2.664 2.5 -2.803 1 98.56 406 GLN A O 1
ATOM 3080 N N . MET A 1 407 ? -4.699 2.141 -1.924 1 98.75 407 MET A N 1
ATOM 3081 C CA . MET A 1 407 ? -4.492 0.744 -1.553 1 98.75 407 MET A CA 1
ATOM 3082 C C . MET A 1 407 ? -5.52 -0.158 -2.229 1 98.75 407 MET A C 1
ATOM 3084 O O . MET A 1 407 ? -6.566 0.312 -2.672 1 98.75 407 MET A O 1
ATOM 3088 N N . PRO A 1 408 ? -5.242 -1.462 -2.346 1 98 408 PRO A N 1
ATOM 3089 C CA . PRO A 1 408 ? -6.148 -2.346 -3.084 1 98 408 PRO A CA 1
ATOM 3090 C C . PRO A 1 408 ? -7.406 -2.699 -2.289 1 98 408 PRO A C 1
ATOM 3092 O O . PRO A 1 408 ? -7.34 -2.869 -1.069 1 98 408 PRO A O 1
ATOM 3095 N N . LEU A 1 409 ? -8.461 -2.861 -2.979 1 97.81 409 LEU A N 1
ATOM 3096 C CA . LEU A 1 409 ? -9.758 -3.277 -2.453 1 97.81 409 LEU A CA 1
ATOM 3097 C C . LEU A 1 409 ? -10.289 -4.48 -3.219 1 97.81 409 LEU A C 1
ATOM 3099 O O . LEU A 1 409 ? -11.422 -4.457 -3.709 1 97.81 409 LEU A O 1
ATOM 3103 N N . TYR A 1 410 ? -9.547 -5.523 -3.27 1 96.31 410 TYR A N 1
ATOM 3104 C CA . TYR A 1 410 ? -9.883 -6.727 -4.027 1 96.31 410 TYR A CA 1
ATOM 3105 C C . TYR A 1 410 ? -11 -7.512 -3.338 1 96.31 410 TYR A C 1
ATOM 3107 O O . TYR A 1 410 ? -11.164 -7.426 -2.119 1 96.31 410 TYR A O 1
ATOM 3115 N N . ASP A 1 411 ? -11.703 -8.383 -4.125 1 94.81 411 ASP A N 1
ATOM 3116 C CA . ASP A 1 411 ? -12.727 -9.281 -3.605 1 94.81 411 ASP A CA 1
ATOM 3117 C C . ASP A 1 411 ? -12.141 -10.258 -2.592 1 94.81 411 ASP A C 1
ATOM 3119 O O . ASP A 1 411 ? -12.836 -10.719 -1.685 1 94.81 411 ASP A O 1
ATOM 3123 N N . LEU A 1 412 ? -10.906 -10.477 -2.719 1 95.19 412 LEU A N 1
ATOM 3124 C CA . LEU A 1 412 ? -10.188 -11.336 -1.785 1 95.19 412 LEU A CA 1
ATOM 3125 C C . LEU A 1 412 ? -10.43 -10.898 -0.345 1 95.19 412 LEU A C 1
ATOM 3127 O O . LEU A 1 412 ? -10.703 -11.727 0.523 1 95.19 412 LEU A O 1
ATOM 3131 N N . TYR A 1 413 ? -10.352 -9.641 -0.117 1 97.12 413 TYR A N 1
ATOM 3132 C CA . TYR A 1 413 ? -10.445 -9.109 1.238 1 97.12 413 TYR A CA 1
ATOM 3133 C C . TYR A 1 413 ? -11.867 -9.234 1.774 1 97.12 413 TYR A C 1
ATOM 3135 O O . TYR A 1 413 ? -12.062 -9.469 2.969 1 97.12 413 TYR A O 1
ATOM 3143 N N . SER A 1 414 ? -12.844 -9.07 0.908 1 96.69 414 SER A N 1
ATOM 3144 C CA . SER A 1 414 ? -14.227 -9.297 1.303 1 96.69 414 SER A CA 1
ATOM 3145 C C . SER A 1 414 ? -14.453 -10.758 1.689 1 96.69 414 SER A C 1
ATOM 3147 O O . SER A 1 414 ? -15.172 -11.047 2.65 1 96.69 414 SER A O 1
ATOM 3149 N N . LYS A 1 415 ? -13.875 -11.656 0.992 1 95.19 415 LYS A N 1
ATOM 3150 C CA . LYS A 1 415 ? -14 -13.078 1.296 1 95.19 415 LYS A CA 1
ATOM 3151 C C . LYS A 1 415 ? -13.367 -13.406 2.643 1 95.19 415 LYS A C 1
ATOM 3153 O O . LYS A 1 415 ? -13.844 -14.297 3.355 1 95.19 415 LYS A O 1
ATOM 3158 N N . GLN A 1 416 ? -12.391 -12.719 2.984 1 96.12 416 GLN A N 1
ATOM 3159 C CA . GLN A 1 416 ? -11.617 -13.016 4.188 1 96.12 416 GLN A CA 1
ATOM 3160 C C . GLN A 1 416 ? -12.367 -12.586 5.445 1 96.12 416 GLN A C 1
ATOM 3162 O O . GLN A 1 416 ? -12 -12.961 6.559 1 96.12 416 GLN A O 1
ATOM 3167 N N . ILE A 1 417 ? -13.453 -11.805 5.297 1 97.19 417 ILE A N 1
ATOM 3168 C CA . ILE A 1 417 ? -14.164 -11.359 6.492 1 97.19 417 ILE A CA 1
ATOM 3169 C C . ILE A 1 417 ? -15.5 -12.102 6.598 1 97.19 417 ILE A C 1
ATOM 3171 O O . ILE A 1 417 ? -16.359 -11.719 7.387 1 97.19 417 ILE A O 1
ATOM 3175 N N . LYS A 1 418 ? -15.703 -13.07 5.828 1 96 418 LYS A N 1
ATOM 3176 C CA . LYS A 1 418 ? -16.891 -13.906 5.973 1 96 418 LYS A CA 1
ATOM 3177 C C . LYS A 1 418 ? -16.875 -14.688 7.281 1 96 418 LYS A C 1
ATOM 3179 O O . LYS A 1 418 ? -15.797 -15.078 7.754 1 96 418 LYS A O 1
ATOM 3184 N N . SER A 1 419 ? -18.062 -14.828 7.863 1 95.31 419 SER A N 1
ATOM 3185 C CA . SER A 1 419 ? -18.203 -15.516 9.141 1 95.31 419 SER A CA 1
ATOM 3186 C C . SER A 1 419 ? -19 -16.812 8.977 1 95.31 419 SER A C 1
ATOM 3188 O O . SER A 1 419 ? -19.828 -16.938 8.078 1 95.31 419 SER A O 1
ATOM 3190 N N . ASN A 1 420 ? -18.734 -17.766 9.828 1 92.62 420 ASN A N 1
ATOM 3191 C CA . ASN A 1 420 ? -19.5 -19.016 9.852 1 92.62 420 ASN A CA 1
ATOM 3192 C C . ASN A 1 420 ? -20.719 -18.891 10.773 1 92.62 420 ASN A C 1
ATOM 3194 O O . ASN A 1 420 ? -21.609 -19.734 10.727 1 92.62 420 ASN A O 1
ATOM 3198 N N . VAL A 1 421 ? -20.75 -17.875 11.562 1 95.25 421 VAL A N 1
ATOM 3199 C CA . VAL A 1 421 ? -21.797 -17.75 12.578 1 95.25 421 VAL A CA 1
ATOM 3200 C C . VAL A 1 421 ? -22.656 -16.516 12.289 1 95.25 421 VAL A C 1
ATOM 3202 O O . VAL A 1 421 ? -23.859 -16.5 12.602 1 95.25 421 VAL A O 1
ATOM 3205 N N . ALA A 1 422 ? -22.078 -15.453 11.758 1 97.44 422 ALA A N 1
ATOM 3206 C CA . ALA A 1 422 ? -22.734 -14.211 11.375 1 97.44 422 ALA A CA 1
ATOM 3207 C C . ALA A 1 422 ? -22.562 -13.938 9.883 1 97.44 422 ALA A C 1
ATOM 3209 O O . ALA A 1 422 ? -22.016 -14.758 9.148 1 97.44 422 ALA A O 1
ATOM 3210 N N . ASP A 1 423 ? -23.141 -12.82 9.422 1 98 423 ASP A N 1
ATOM 3211 C CA . ASP A 1 423 ? -22.922 -12.461 8.023 1 98 423 ASP A CA 1
ATOM 3212 C C . ASP A 1 423 ? -21.438 -12.203 7.754 1 98 423 ASP A C 1
ATOM 3214 O O . ASP A 1 423 ? -20.891 -12.656 6.742 1 98 423 ASP A O 1
ATOM 3218 N N . ILE A 1 424 ? -20.797 -11.453 8.633 1 98.12 424 ILE A N 1
ATOM 3219 C CA . ILE A 1 424 ? -19.391 -11.141 8.469 1 98.12 424 ILE A CA 1
ATOM 3220 C C . ILE A 1 424 ? -18.703 -11.109 9.836 1 98.12 424 ILE A C 1
ATOM 3222 O O . ILE A 1 424 ? -19.375 -11.211 10.875 1 98.12 424 ILE A O 1
ATOM 3226 N N . ARG A 1 425 ? -17.406 -11.055 9.867 1 97.25 425 ARG A N 1
ATOM 3227 C CA . ARG A 1 425 ? -16.609 -10.836 11.07 1 97.25 425 ARG A CA 1
ATOM 3228 C C . ARG A 1 425 ? -15.836 -9.523 10.984 1 97.25 425 ARG A C 1
ATOM 3230 O O . ARG A 1 425 ? -15.57 -9.023 9.891 1 97.25 425 ARG A O 1
ATOM 3237 N N . ASN A 1 426 ? -15.453 -8.969 12.172 1 96.5 426 ASN A N 1
ATOM 3238 C CA . ASN A 1 426 ? -14.922 -7.613 12.164 1 96.5 426 ASN A CA 1
ATOM 3239 C C . ASN A 1 426 ? -13.422 -7.598 11.891 1 96.5 426 ASN A C 1
ATOM 3241 O O . ASN A 1 426 ? -12.82 -6.527 11.766 1 96.5 426 ASN A O 1
ATOM 3245 N N . ILE A 1 427 ? -12.75 -8.758 11.773 1 94.88 427 ILE A N 1
ATOM 3246 C CA . ILE A 1 427 ? -11.359 -8.82 11.336 1 94.88 427 ILE A CA 1
ATOM 3247 C C . ILE A 1 427 ? -11.18 -9.969 10.344 1 94.88 427 ILE A C 1
ATOM 3249 O O . ILE A 1 427 ? -11.961 -10.922 10.344 1 94.88 427 ILE A O 1
ATOM 3253 N N . GLY A 1 428 ? -10.148 -9.836 9.539 1 92.06 428 GLY A N 1
ATOM 3254 C CA . GLY A 1 428 ? -9.883 -10.883 8.57 1 92.06 428 GLY A CA 1
ATOM 3255 C C . GLY A 1 428 ? -9.422 -12.18 9.203 1 92.06 428 GLY A C 1
ATOM 3256 O O . GLY A 1 428 ? -8.781 -12.172 10.258 1 92.06 428 GLY A O 1
ATOM 3257 N N . LYS A 1 429 ? -9.633 -13.25 8.523 1 86.94 429 LYS A N 1
ATOM 3258 C CA . LYS A 1 429 ? -9.234 -14.578 8.984 1 86.94 429 LYS A CA 1
ATOM 3259 C C . LYS A 1 429 ? -7.719 -14.703 9.078 1 86.94 429 LYS A C 1
ATOM 3261 O O . LYS A 1 429 ? -7.199 -15.461 9.898 1 86.94 429 LYS A O 1
ATOM 3266 N N . ALA A 1 430 ? -7.078 -13.977 8.289 1 80.81 430 ALA A N 1
ATOM 3267 C CA . ALA A 1 430 ? -5.621 -14.055 8.234 1 80.81 430 ALA A CA 1
ATOM 3268 C C . ALA A 1 430 ? -4.977 -13.141 9.273 1 80.81 430 ALA A C 1
ATOM 3270 O O . ALA A 1 430 ? -3.783 -12.844 9.195 1 80.81 430 ALA A O 1
ATOM 3271 N N . GLY A 1 431 ? -5.805 -12.648 10.219 1 80.06 431 GLY A N 1
ATOM 3272 C CA . GLY A 1 431 ? -5.27 -11.781 11.266 1 80.06 431 GLY A CA 1
ATOM 3273 C C . GLY A 1 431 ? -4.832 -10.43 10.75 1 80.06 431 GLY A C 1
ATOM 3274 O O . GLY A 1 431 ? -5.586 -9.75 10.055 1 80.06 431 GLY A O 1
ATOM 3275 N N . GLY A 1 432 ? -3.572 -10.055 11.117 1 88.06 432 GLY A N 1
ATOM 3276 C CA . GLY A 1 432 ? -3.045 -8.742 10.773 1 88.06 432 GLY A CA 1
ATOM 3277 C C . GLY A 1 432 ? -2.549 -8.664 9.336 1 88.06 432 GLY A C 1
ATOM 3278 O O . GLY A 1 432 ? -2.285 -7.566 8.828 1 88.06 432 GLY A O 1
ATOM 3279 N N . ILE A 1 433 ? -2.508 -9.727 8.602 1 93.94 433 ILE A N 1
ATOM 3280 C CA . ILE A 1 433 ? -2.029 -9.773 7.223 1 93.94 433 ILE A CA 1
ATOM 3281 C C . ILE A 1 433 ? -3.068 -9.148 6.293 1 93.94 433 ILE A C 1
ATOM 3283 O O . ILE A 1 433 ? -4.227 -9.562 6.277 1 93.94 433 ILE A O 1
ATOM 3287 N N . GLY A 1 434 ? -2.674 -8.117 5.512 1 97 434 GLY A N 1
ATOM 3288 C CA . GLY A 1 434 ? -3.629 -7.355 4.723 1 97 434 GLY A CA 1
ATOM 3289 C C . GLY A 1 434 ? -4.648 -6.617 5.57 1 97 434 GLY A C 1
ATOM 3290 O O . GLY A 1 434 ? -5.801 -6.449 5.164 1 97 434 GLY A O 1
ATOM 3291 N N . GLY A 1 435 ? -4.238 -6.211 6.715 1 97.62 435 GLY A N 1
ATOM 3292 C CA . GLY A 1 435 ? -5.172 -5.766 7.738 1 97.62 435 GLY A CA 1
ATOM 3293 C C . GLY A 1 435 ? -5.961 -4.539 7.332 1 97.62 435 GLY A C 1
ATOM 3294 O O . GLY A 1 435 ? -7.168 -4.461 7.578 1 97.62 435 GLY A O 1
ATOM 3295 N N . ALA A 1 436 ? -5.305 -3.537 6.785 1 98.5 436 ALA A N 1
ATOM 3296 C CA . ALA A 1 436 ? -6.012 -2.326 6.367 1 98.5 436 ALA A CA 1
ATOM 3297 C C . ALA A 1 436 ? -6.973 -2.619 5.223 1 98.5 436 ALA A C 1
ATOM 3299 O O . ALA A 1 436 ? -8.047 -2.023 5.141 1 98.5 436 ALA A O 1
ATOM 3300 N N . CYS A 1 437 ? -6.586 -3.527 4.34 1 98.56 437 CYS A N 1
ATOM 3301 C CA . CYS A 1 437 ? -7.426 -3.898 3.209 1 98.56 437 CYS A CA 1
ATOM 3302 C C . CYS A 1 437 ? -8.703 -4.594 3.678 1 98.56 437 CYS A C 1
ATOM 3304 O O . CYS A 1 437 ? -9.797 -4.273 3.209 1 98.56 437 CYS A O 1
ATOM 3306 N N . THR A 1 438 ? -8.594 -5.508 4.613 1 98.19 438 THR A N 1
ATOM 3307 C CA . THR A 1 438 ? -9.773 -6.207 5.117 1 98.19 438 THR A CA 1
ATOM 3308 C C . THR A 1 438 ? -10.672 -5.258 5.902 1 98.19 438 THR A C 1
ATOM 3310 O O . THR A 1 438 ? -11.898 -5.402 5.891 1 98.19 438 THR A O 1
ATOM 3313 N N . ALA A 1 439 ? -10.031 -4.32 6.629 1 98.5 439 ALA A N 1
ATOM 3314 C CA . ALA A 1 439 ? -10.828 -3.32 7.336 1 98.5 439 ALA A CA 1
ATOM 3315 C C . ALA A 1 439 ? -11.672 -2.498 6.363 1 98.5 439 ALA A C 1
ATOM 3317 O O . ALA A 1 439 ? -12.852 -2.238 6.613 1 98.5 439 ALA A O 1
ATOM 3318 N N . ALA A 1 440 ? -11.07 -2.074 5.297 1 98.69 440 ALA A N 1
ATOM 3319 C CA . ALA A 1 440 ? -11.789 -1.319 4.273 1 98.69 440 ALA A CA 1
ATOM 3320 C C . ALA A 1 440 ? -12.891 -2.162 3.643 1 98.69 440 ALA A C 1
ATOM 3322 O O . ALA A 1 440 ? -13.984 -1.658 3.354 1 98.69 440 ALA A O 1
ATOM 3323 N N . ALA A 1 441 ? -12.586 -3.443 3.396 1 98.5 441 ALA A N 1
ATOM 3324 C CA . ALA A 1 441 ? -13.594 -4.348 2.861 1 98.5 441 ALA A CA 1
ATOM 3325 C C . ALA A 1 441 ? -14.789 -4.453 3.807 1 98.5 441 ALA A C 1
ATOM 3327 O O . ALA A 1 441 ? -15.938 -4.512 3.359 1 98.5 441 ALA A O 1
ATOM 3328 N N . PHE A 1 442 ? -14.531 -4.508 5.047 1 98.62 442 PHE A N 1
ATOM 3329 C CA . PHE A 1 442 ? -15.594 -4.523 6.051 1 98.62 442 PHE A CA 1
ATOM 3330 C C . PHE A 1 442 ? -16.469 -3.289 5.918 1 98.62 442 PHE A C 1
ATOM 3332 O O . PHE A 1 442 ? -17.703 -3.4 5.891 1 98.62 442 PHE A O 1
ATOM 3339 N N . LEU A 1 443 ? -15.852 -2.109 5.867 1 98.88 443 LEU A N 1
ATOM 3340 C CA . LEU A 1 443 ? -16.609 -0.867 5.754 1 98.88 443 LEU A CA 1
ATOM 3341 C C . LEU A 1 443 ? -17.453 -0.86 4.484 1 98.88 443 LEU A C 1
ATOM 3343 O O . LEU A 1 443 ? -18.578 -0.375 4.488 1 98.88 443 LEU A O 1
ATOM 3347 N N . LYS A 1 444 ? -16.891 -1.387 3.434 1 98.62 444 LYS A N 1
ATOM 3348 C CA . LYS A 1 444 ? -17.562 -1.434 2.141 1 98.62 444 LYS A CA 1
ATOM 3349 C C . LYS A 1 444 ? -18.906 -2.152 2.246 1 98.62 444 LYS A C 1
ATOM 3351 O O . LYS A 1 444 ? -19.844 -1.832 1.518 1 98.62 444 LYS A O 1
ATOM 3356 N N . GLU A 1 445 ? -19.078 -3.059 3.191 1 98.44 445 GLU A N 1
ATOM 3357 C CA . GLU A 1 445 ? -20.297 -3.832 3.385 1 98.44 445 GLU A CA 1
ATOM 3358 C C . GLU A 1 445 ? -21.469 -2.936 3.805 1 98.44 445 GLU A C 1
ATOM 3360 O O . GLU A 1 445 ? -22.625 -3.32 3.68 1 98.44 445 GLU A O 1
ATOM 3365 N N . PHE A 1 446 ? -21.172 -1.779 4.242 1 98.75 446 PHE A N 1
ATOM 3366 C CA . PHE A 1 446 ? -22.219 -0.901 4.762 1 98.75 446 PHE A CA 1
ATOM 3367 C C . PHE A 1 446 ? -22.391 0.315 3.861 1 98.75 446 PHE A C 1
ATOM 3369 O O . PHE A 1 446 ? -22.984 1.318 4.277 1 98.75 446 PHE A O 1
ATOM 3376 N N . VAL A 1 447 ? -21.828 0.308 2.674 1 98.5 447 VAL A N 1
ATOM 3377 C CA . VAL A 1 447 ? -21.844 1.412 1.721 1 98.5 447 VAL A CA 1
ATOM 3378 C C . VAL A 1 447 ? -22.547 0.971 0.433 1 98.5 447 VAL A C 1
ATOM 3380 O O . VAL A 1 447 ? -22.219 -0.079 -0.126 1 98.5 447 VAL A O 1
ATOM 3383 N N . SER A 1 448 ? -23.5 1.678 -0.009 1 97.88 448 SER A N 1
ATOM 3384 C CA . SER A 1 448 ? -24.141 1.445 -1.302 1 97.88 448 SER A CA 1
ATOM 3385 C C . SER A 1 448 ? -23.812 2.562 -2.287 1 97.88 448 SER A C 1
ATOM 3387 O O . SER A 1 448 ? -24.047 2.426 -3.49 1 97.88 448 SER A O 1
ATOM 3389 N N . ASN A 1 449 ? -23.234 3.654 -1.778 1 97.69 449 ASN A N 1
ATOM 3390 C CA . ASN A 1 449 ? -22.812 4.77 -2.625 1 97.69 449 ASN A CA 1
ATOM 3391 C C . ASN A 1 449 ? -21.75 4.344 -3.629 1 97.69 449 ASN A C 1
ATOM 3393 O O . ASN A 1 449 ? -20.766 3.695 -3.26 1 97.69 449 ASN A O 1
ATOM 3397 N N . SER A 1 450 ? -21.938 4.691 -4.887 1 96.62 450 SER A N 1
ATOM 3398 C CA . SER A 1 450 ? -21.016 4.27 -5.941 1 96.62 450 SER A CA 1
ATOM 3399 C C . SER A 1 450 ? -19.781 5.164 -5.988 1 96.62 450 SER A C 1
ATOM 3401 O O . SER A 1 450 ? -18.828 4.871 -6.707 1 96.62 450 SER A O 1
ATOM 3403 N N . ARG A 1 451 ? -19.844 6.266 -5.301 1 98.19 451 ARG A N 1
ATOM 3404 C CA . ARG A 1 451 ? -18.734 7.203 -5.195 1 98.19 451 ARG A CA 1
ATOM 3405 C C . ARG A 1 451 ? -18.266 7.336 -3.748 1 98.19 451 ARG A C 1
ATOM 3407 O O . ARG A 1 451 ? -18.5 8.367 -3.109 1 98.19 451 ARG A O 1
ATOM 3414 N N . TRP A 1 452 ? -17.516 6.293 -3.314 1 98.69 452 TRP A N 1
ATOM 3415 C CA . TRP A 1 452 ? -17.109 6.172 -1.919 1 98.69 452 TRP A CA 1
ATOM 3416 C C . TRP A 1 452 ? -15.594 6.008 -1.804 1 98.69 452 TRP A C 1
ATOM 3418 O O . TRP A 1 452 ? -14.969 5.344 -2.635 1 98.69 452 TRP A O 1
ATOM 3428 N N . ALA A 1 453 ? -14.984 6.645 -0.707 1 98.88 453 ALA A N 1
ATOM 3429 C CA . ALA A 1 453 ? -13.594 6.414 -0.34 1 98.88 453 ALA A CA 1
ATOM 3430 C C . ALA A 1 453 ? -13.43 6.328 1.175 1 98.88 453 ALA A C 1
ATOM 3432 O O . ALA A 1 453 ? -14.055 7.09 1.917 1 98.88 453 ALA A O 1
ATOM 3433 N N . HIS A 1 454 ? -12.703 5.348 1.611 1 98.94 454 HIS A N 1
ATOM 3434 C CA . HIS A 1 454 ? -12.219 5.262 2.984 1 98.94 454 HIS A CA 1
ATOM 3435 C C . HIS A 1 454 ? -10.789 5.77 3.102 1 98.94 454 HIS A C 1
ATOM 3437 O O . HIS A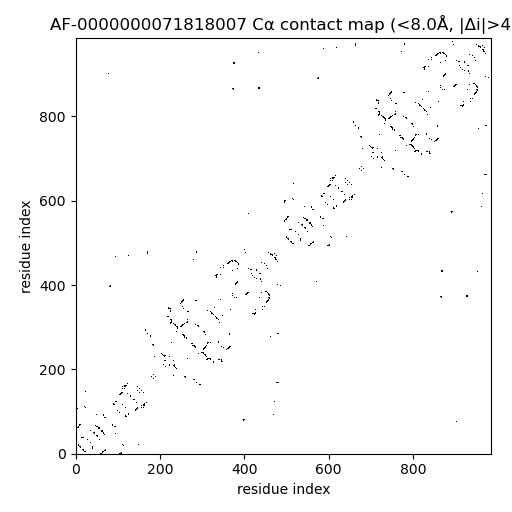 1 454 ? -9.906 5.312 2.375 1 98.94 454 HIS A O 1
ATOM 3443 N N . LEU A 1 455 ? -10.578 6.75 3.973 1 98.88 455 LEU A N 1
ATOM 3444 C CA . LEU A 1 455 ? -9.242 7.238 4.293 1 98.88 455 LEU A CA 1
ATOM 3445 C C . LEU A 1 455 ? -8.773 6.699 5.641 1 98.88 455 LEU A C 1
ATOM 3447 O O . LEU A 1 455 ? -9.336 7.051 6.68 1 98.88 455 LEU A O 1
ATOM 3451 N N . ASP A 1 456 ? -7.812 5.809 5.633 1 98.75 456 ASP A N 1
ATOM 3452 C CA . ASP A 1 456 ? -7.133 5.379 6.852 1 98.75 456 ASP A CA 1
ATOM 3453 C C . ASP A 1 456 ? -5.945 6.289 7.168 1 98.75 456 ASP A C 1
ATOM 3455 O O . ASP A 1 456 ? -4.938 6.273 6.461 1 98.75 456 ASP A O 1
ATOM 3459 N N . ILE A 1 457 ? -6.016 7.012 8.32 1 98.19 457 ILE A N 1
ATOM 3460 C CA . ILE A 1 457 ? -5.047 8.078 8.562 1 98.19 457 ILE A CA 1
ATOM 3461 C C . ILE A 1 457 ? -4.191 7.723 9.781 1 98.19 457 ILE A C 1
ATOM 3463 O O . ILE A 1 457 ? -3.576 8.602 10.391 1 98.19 457 ILE A O 1
ATOM 3467 N N . ALA A 1 458 ? -4.16 6.434 10.125 1 96.38 458 ALA A N 1
ATOM 3468 C CA . ALA A 1 458 ? -3.393 5.984 11.289 1 96.38 458 ALA A CA 1
ATOM 3469 C C . ALA A 1 458 ? -1.911 6.309 11.125 1 96.38 458 ALA A C 1
ATOM 3471 O O . ALA A 1 458 ? -1.249 6.711 12.086 1 96.38 458 ALA A O 1
ATOM 3472 N N . GLY A 1 459 ? -1.413 6.215 9.969 1 95.44 459 GLY A N 1
ATOM 3473 C CA . GLY A 1 459 ? 0.01 6.41 9.742 1 95.44 459 GLY A CA 1
ATOM 3474 C C . GLY A 1 459 ? 0.437 7.863 9.828 1 95.44 459 GLY A C 1
ATOM 3475 O O . GLY A 1 459 ? 1.614 8.156 10.047 1 95.44 459 GLY A O 1
ATOM 3476 N N . VAL A 1 460 ? -0.473 8.797 9.711 1 97 460 VAL A N 1
ATOM 3477 C CA . VAL A 1 460 ? -0.091 10.203 9.625 1 97 460 VAL A CA 1
ATOM 3478 C C . VAL A 1 460 ? -0.669 10.969 10.805 1 97 460 VAL A C 1
ATOM 3480 O O . VAL A 1 460 ? -0.731 12.203 10.789 1 97 460 VAL A O 1
ATOM 3483 N N . MET A 1 461 ? -1.069 10.297 11.828 1 94.81 461 MET A N 1
ATOM 3484 C CA . MET A 1 461 ? -1.839 10.914 12.898 1 94.81 461 MET A CA 1
ATOM 3485 C C . MET A 1 461 ? -0.936 11.734 13.812 1 94.81 461 MET A C 1
ATOM 3487 O O . MET A 1 461 ? -1.397 12.664 14.477 1 94.81 461 MET A O 1
ATOM 3491 N N . SER A 1 462 ? 0.364 11.43 13.812 1 93.69 462 SER A N 1
ATOM 3492 C CA . SER A 1 462 ? 1.271 12.109 14.734 1 93.69 462 SER A CA 1
ATOM 3493 C C . SER A 1 462 ? 2.611 12.406 14.062 1 93.69 462 SER A C 1
ATOM 3495 O O . SER A 1 462 ? 2.934 11.836 13.023 1 93.69 462 SER A O 1
ATOM 3497 N N . SER A 1 463 ? 3.273 13.383 14.633 1 92.44 463 SER A N 1
ATOM 3498 C CA . SER A 1 463 ? 4.613 13.766 14.203 1 92.44 463 SER A CA 1
ATOM 3499 C C . SER A 1 463 ? 5.543 13.961 15.391 1 92.44 463 SER A C 1
ATOM 3501 O O . SER A 1 463 ? 5.121 14.438 16.453 1 92.44 463 SER A O 1
ATOM 3503 N N . GLU A 1 464 ? 6.809 13.586 15.172 1 86.94 464 GLU A N 1
ATOM 3504 C CA . GLU A 1 464 ? 7.82 13.867 16.188 1 86.94 464 GLU A CA 1
ATOM 3505 C C . GLU A 1 464 ? 8.5 15.211 15.93 1 86.94 464 GLU A C 1
ATOM 3507 O O . GLU A 1 464 ? 9.562 15.492 16.5 1 86.94 464 GLU A O 1
ATOM 3512 N N . GLY A 1 465 ? 7.949 15.906 15.086 1 84.88 465 GLY A N 1
ATOM 3513 C CA . GLY A 1 465 ? 8.484 17.234 14.781 1 84.88 465 GLY A CA 1
ATOM 3514 C C . GLY A 1 465 ? 9.43 17.219 13.602 1 84.88 465 GLY A C 1
ATOM 3515 O O . GLY A 1 465 ? 9.961 18.281 13.219 1 84.88 465 GLY A O 1
ATOM 3516 N N . ASP A 1 466 ? 9.539 16.078 12.961 1 81.38 466 ASP A N 1
ATOM 3517 C CA . ASP A 1 466 ? 10.516 15.977 11.883 1 81.38 466 ASP A CA 1
ATOM 3518 C C . ASP A 1 466 ? 9.828 15.898 10.523 1 81.38 466 ASP A C 1
ATOM 3520 O O . ASP A 1 466 ? 10.438 16.203 9.492 1 81.38 466 ASP A O 1
ATOM 3524 N N . TYR A 1 467 ? 8.586 15.508 10.508 1 89.12 467 TYR A N 1
ATOM 3525 C CA . TYR A 1 467 ? 7.863 15.383 9.242 1 89.12 467 TYR A CA 1
ATOM 3526 C C . TYR A 1 467 ? 6.359 15.461 9.461 1 89.12 467 TYR A C 1
ATOM 3528 O O . TYR A 1 467 ? 5.82 14.828 10.375 1 89.12 467 TYR A O 1
ATOM 3536 N N . PRO A 1 468 ? 5.691 16.219 8.508 1 92.38 468 PRO A N 1
ATOM 3537 C CA . PRO A 1 468 ? 6.262 17.25 7.641 1 92.38 468 PRO A CA 1
ATOM 3538 C C . PRO A 1 468 ? 6.969 18.344 8.43 1 92.38 468 PRO A C 1
ATOM 3540 O O . PRO A 1 468 ? 6.66 18.578 9.602 1 92.38 468 PRO A O 1
ATOM 3543 N N . ALA A 1 469 ? 7.832 19.109 7.758 1 91.06 469 ALA A N 1
ATOM 3544 C CA . ALA A 1 469 ? 8.734 20.031 8.422 1 91.06 469 ALA A CA 1
ATOM 3545 C C . ALA A 1 469 ? 7.961 21.172 9.094 1 91.06 469 ALA A C 1
ATOM 3547 O O . ALA A 1 469 ? 8.461 21.797 10.023 1 91.06 469 ALA A O 1
ATOM 3548 N N . TYR A 1 470 ? 6.758 21.391 8.664 1 94.88 470 TYR A N 1
ATOM 3549 C CA . TYR A 1 470 ? 6 22.516 9.172 1 94.88 470 TYR A CA 1
ATOM 3550 C C . TYR A 1 470 ? 5.062 22.094 10.289 1 94.88 470 TYR A C 1
ATOM 3552 O O . TYR A 1 470 ? 4.254 22.891 10.773 1 94.88 470 TYR A O 1
ATOM 3560 N N . LEU A 1 471 ? 5.125 20.812 10.711 1 94.31 471 LEU A N 1
ATOM 3561 C CA . LEU A 1 471 ? 4.355 20.328 11.852 1 94.31 471 LEU A CA 1
ATOM 3562 C C . LEU A 1 471 ? 5.266 20.062 13.047 1 94.31 471 LEU A C 1
ATOM 3564 O O . LEU A 1 471 ? 6.324 19.438 12.898 1 94.31 471 LEU A O 1
ATOM 3568 N N . ARG A 1 472 ? 4.93 20.562 14.172 1 88.81 472 ARG A N 1
ATOM 3569 C CA . ARG A 1 472 ? 5.684 20.328 15.398 1 88.81 472 ARG A CA 1
ATOM 3570 C C . ARG A 1 472 ? 5.312 18.984 16.016 1 88.81 472 ARG A C 1
ATOM 3572 O O . ARG A 1 472 ? 4.5 18.25 15.469 1 88.81 472 ARG A O 1
ATOM 3579 N N . ASN A 1 473 ? 5.965 18.688 17.094 1 91.25 473 ASN A N 1
ATOM 3580 C CA . ASN A 1 473 ? 5.688 17.453 17.812 1 91.25 473 ASN A CA 1
ATOM 3581 C C . ASN A 1 473 ? 4.242 17.406 18.312 1 91.25 473 ASN A C 1
ATOM 3583 O O . ASN A 1 473 ? 3.727 18.391 18.828 1 91.25 473 ASN A O 1
ATOM 3587 N N . GLY A 1 474 ? 3.582 16.25 18.078 1 93.31 474 GLY A N 1
ATOM 3588 C CA . GLY A 1 474 ? 2.199 16.094 18.5 1 93.31 474 GLY A CA 1
ATOM 3589 C C . GLY A 1 474 ? 1.303 15.562 17.391 1 93.31 474 GLY A C 1
ATOM 3590 O O . GLY A 1 474 ? 1.773 14.891 16.469 1 93.31 474 GLY A O 1
ATOM 3591 N N . MET A 1 475 ? -0.007 15.766 17.578 1 95.44 475 MET A N 1
ATOM 3592 C CA . MET A 1 475 ? -0.981 15.305 16.594 1 95.44 475 MET A CA 1
ATOM 3593 C C . MET A 1 475 ? -0.961 16.203 15.359 1 95.44 475 MET A C 1
ATOM 3595 O O . MET A 1 475 ? -0.604 17.375 15.438 1 95.44 475 MET A O 1
ATOM 3599 N N . THR A 1 476 ? -1.304 15.656 14.219 1 96.94 476 THR A N 1
ATOM 3600 C CA . THR A 1 476 ? -0.994 16.359 12.969 1 96.94 476 THR A CA 1
ATOM 3601 C C . THR A 1 476 ? -2.25 16.984 12.383 1 96.94 476 THR A C 1
ATOM 3603 O O . THR A 1 476 ? -2.164 17.953 11.625 1 96.94 476 THR A O 1
ATOM 3606 N N . GLY A 1 477 ? -3.445 16.375 12.633 1 97.62 477 GLY A N 1
ATOM 3607 C CA . GLY A 1 477 ? -4.66 16.859 11.992 1 97.62 477 GLY A CA 1
ATOM 3608 C C . GLY A 1 477 ? -4.707 16.562 10.5 1 97.62 477 GLY A C 1
ATOM 3609 O O . GLY A 1 477 ? -5.582 17.047 9.789 1 97.62 477 GLY A O 1
ATOM 3610 N N . ARG A 1 478 ? -3.771 15.789 9.945 1 97.69 478 ARG A N 1
ATOM 3611 C CA . ARG A 1 478 ? -3.748 15.375 8.555 1 97.69 478 ARG A CA 1
ATOM 3612 C C . ARG A 1 478 ? -4.852 14.359 8.266 1 97.69 478 ARG A C 1
ATOM 3614 O O . ARG A 1 478 ? -5.223 13.57 9.141 1 97.69 478 ARG A O 1
ATOM 3621 N N . PRO A 1 479 ? -5.543 14.5 7.062 1 98.5 479 PRO A N 1
ATOM 3622 C CA . PRO A 1 479 ? -5.27 15.414 5.957 1 98.5 479 PRO A CA 1
ATOM 3623 C C . PRO A 1 479 ? -6.348 16.484 5.793 1 98.5 479 PRO A C 1
ATOM 3625 O O . PRO A 1 479 ? -6.871 16.672 4.691 1 98.5 479 PRO A O 1
ATOM 3628 N N . THR A 1 480 ? -6.609 17.281 6.766 1 98.81 480 THR A N 1
ATOM 3629 C CA . THR A 1 480 ? -7.68 18.281 6.777 1 98.81 480 THR A CA 1
ATOM 3630 C C . THR A 1 480 ? -7.609 19.156 5.531 1 98.81 480 THR A C 1
ATOM 3632 O O . THR A 1 480 ? -8.617 19.359 4.852 1 98.81 480 THR A O 1
ATOM 3635 N N . ARG A 1 481 ? -6.453 19.688 5.164 1 98.75 481 ARG A N 1
ATOM 3636 C CA . ARG A 1 481 ? -6.316 20.609 4.043 1 98.75 481 ARG A CA 1
ATOM 3637 C C . ARG A 1 481 ? -6.66 19.922 2.723 1 98.75 481 ARG A C 1
ATOM 3639 O O . ARG A 1 481 ? -7.215 20.547 1.817 1 98.75 481 ARG A O 1
ATOM 3646 N N . THR A 1 482 ? -6.305 18.656 2.633 1 98.75 482 THR A N 1
ATOM 3647 C CA . THR A 1 482 ? -6.648 17.891 1.438 1 98.75 482 THR A CA 1
ATOM 3648 C C . THR A 1 482 ? -8.164 17.797 1.273 1 98.75 482 THR A C 1
ATOM 3650 O O . THR A 1 482 ? -8.688 17.984 0.172 1 98.75 482 THR A O 1
ATOM 3653 N N . LEU A 1 483 ? -8.891 17.562 2.33 1 98.81 483 LEU A N 1
ATOM 3654 C CA . LEU A 1 483 ? -10.336 17.438 2.24 1 98.81 483 LEU A CA 1
ATOM 3655 C C . LEU A 1 483 ? -10.992 18.781 1.949 1 98.81 483 LEU A C 1
ATOM 3657 O O . LEU A 1 483 ? -12.016 18.844 1.26 1 98.81 483 LEU A O 1
ATOM 3661 N N . VAL A 1 484 ? -10.43 19.859 2.428 1 98.69 484 VAL A N 1
ATOM 3662 C CA . VAL A 1 484 ? -10.953 21.172 2.109 1 98.69 484 VAL A CA 1
ATOM 3663 C C . VAL A 1 484 ? -10.766 21.469 0.621 1 98.69 484 VAL A C 1
ATOM 3665 O O . VAL A 1 484 ? -11.672 21.969 -0.042 1 98.69 484 VAL A O 1
ATOM 3668 N N . GLU A 1 485 ? -9.539 21.172 0.082 1 98.38 485 GLU A N 1
ATOM 3669 C CA . GLU A 1 485 ? -9.312 21.312 -1.353 1 98.38 485 GLU A CA 1
ATOM 3670 C C . GLU A 1 485 ? -10.312 20.484 -2.158 1 98.38 485 GLU A C 1
ATOM 3672 O O . GLU A 1 485 ? -10.781 20.922 -3.211 1 98.38 485 GLU A O 1
ATOM 3677 N N . PHE A 1 486 ? -10.609 19.328 -1.664 1 98.75 486 PHE A N 1
ATOM 3678 C CA . PHE A 1 486 ? -11.547 18.453 -2.357 1 98.75 486 PHE A CA 1
ATOM 3679 C C . PHE A 1 486 ? -12.953 19.047 -2.336 1 98.75 486 PHE A C 1
ATOM 3681 O O . PHE A 1 486 ? -13.656 19.031 -3.35 1 98.75 486 PHE A O 1
ATOM 3688 N N . ALA A 1 487 ? -13.359 19.562 -1.192 1 98.62 487 ALA A N 1
ATOM 3689 C CA . ALA A 1 487 ? -14.648 20.234 -1.104 1 98.62 487 ALA A CA 1
ATOM 3690 C C . ALA A 1 487 ? -14.734 21.406 -2.086 1 98.62 487 ALA A C 1
ATOM 3692 O O . ALA A 1 487 ? -15.758 21.609 -2.734 1 98.62 487 ALA A O 1
ATOM 3693 N N . ARG A 1 488 ? -13.703 22.094 -2.178 1 97.69 488 ARG A N 1
ATOM 3694 C CA . ARG A 1 488 ? -13.656 23.219 -3.117 1 97.69 488 ARG A CA 1
ATOM 3695 C C . ARG A 1 488 ? -13.781 22.719 -4.555 1 97.69 488 ARG A C 1
ATOM 3697 O O . ARG A 1 488 ? -14.469 23.344 -5.367 1 97.69 488 ARG A O 1
ATOM 3704 N N . LEU A 1 489 ? -13.07 21.656 -4.828 1 97.62 489 LEU A N 1
ATOM 3705 C CA . LEU A 1 489 ? -13.148 21.078 -6.164 1 97.62 489 LEU A CA 1
ATOM 3706 C C . LEU A 1 489 ? -14.586 20.688 -6.492 1 97.62 489 LEU A C 1
ATOM 3708 O O . LEU A 1 489 ? -15.07 20.953 -7.598 1 97.62 489 LEU A O 1
ATOM 3712 N N . LEU A 1 490 ? -15.266 20.094 -5.551 1 97.25 490 LEU A N 1
ATOM 3713 C CA . LEU A 1 490 ? -16.641 19.672 -5.746 1 97.25 490 LEU A CA 1
ATOM 3714 C C . LEU A 1 490 ? -17.562 20.875 -5.965 1 97.25 490 LEU A C 1
ATOM 3716 O O . LEU A 1 490 ? -18.547 20.781 -6.703 1 97.25 490 LEU A O 1
ATOM 3720 N N . SER A 1 491 ? -17.281 21.953 -5.344 1 94.62 491 SER A N 1
ATOM 3721 C CA . SER A 1 491 ? -18.109 23.141 -5.43 1 94.62 491 SER A CA 1
ATOM 3722 C C . SER A 1 491 ? -17.969 23.812 -6.793 1 94.62 491 SER A C 1
ATOM 3724 O O . SER A 1 491 ? -18.875 24.547 -7.219 1 94.62 491 SER A O 1
ATOM 3726 N N . SER A 1 492 ? -16.875 23.578 -7.461 1 89.06 492 SER A N 1
ATOM 3727 C CA . SER A 1 492 ? -16.625 24.203 -8.758 1 89.06 492 SER A CA 1
ATOM 3728 C C . SER A 1 492 ? -17.094 23.312 -9.898 1 89.06 492 SER A C 1
ATOM 3730 O O . SER A 1 492 ? -17.172 23.75 -11.047 1 89.06 492 SER A O 1
ATOM 3732 N N . SER A 1 493 ? -17.328 22.031 -9.711 1 77.62 493 SER A N 1
ATOM 3733 C CA . SER A 1 493 ? -17.734 21.094 -10.75 1 77.62 493 SER A CA 1
ATOM 3734 C C . SER A 1 493 ? -19.25 21.062 -10.898 1 77.62 493 SER A C 1
ATOM 3736 O O . SER A 1 493 ? -19.984 21.219 -9.914 1 77.62 493 SER A O 1
ATOM 3738 N N . GLY B 1 1 ? -7.062 -44.906 -15.961 1 85.38 1 GLY B N 1
ATOM 3739 C CA . GLY B 1 1 ? -7.977 -44.469 -17 1 85.38 1 GLY B CA 1
ATOM 3740 C C . GLY B 1 1 ? -7.785 -43.031 -17.406 1 85.38 1 GLY B C 1
ATOM 3741 O O . GLY B 1 1 ? -6.84 -42.375 -16.969 1 85.38 1 GLY B O 1
ATOM 3742 N N . ARG B 1 2 ? -8.586 -42.594 -18.469 1 92.5 2 ARG B N 1
ATOM 3743 C CA . ARG B 1 2 ? -8.484 -41.25 -19.031 1 92.5 2 ARG B CA 1
ATOM 3744 C C . ARG B 1 2 ? -9.688 -40.406 -18.625 1 92.5 2 ARG B C 1
ATOM 3746 O O . ARG B 1 2 ? -10.82 -40.875 -18.641 1 92.5 2 ARG B O 1
ATOM 3753 N N . GLY B 1 3 ? -9.336 -39.25 -18.078 1 95.88 3 GLY B N 1
ATOM 3754 C CA . GLY B 1 3 ? -10.375 -38.25 -17.812 1 95.88 3 GLY B CA 1
ATOM 3755 C C . GLY B 1 3 ? -10.414 -37.156 -18.844 1 95.88 3 GLY B C 1
ATOM 3756 O O . GLY B 1 3 ? -9.414 -36.875 -19.531 1 95.88 3 GLY B O 1
ATOM 3757 N N . LEU B 1 4 ? -11.602 -36.625 -19 1 98.06 4 LEU B N 1
ATOM 3758 C CA . LEU B 1 4 ? -11.789 -35.5 -19.922 1 98.06 4 LEU B CA 1
ATOM 3759 C C . LEU B 1 4 ? -12.32 -34.281 -19.188 1 98.06 4 LEU B C 1
ATOM 3761 O O . LEU B 1 4 ? -13.297 -34.375 -18.438 1 98.06 4 LEU B O 1
ATOM 3765 N N . LEU B 1 5 ? -11.641 -33.219 -19.312 1 98.12 5 LEU B N 1
ATOM 3766 C CA . LEU B 1 5 ? -12.055 -31.938 -18.734 1 98.12 5 LEU B CA 1
ATOM 3767 C C . LEU B 1 5 ? -12.539 -30.984 -19.828 1 98.12 5 LEU B C 1
ATOM 3769 O O . LEU B 1 5 ? -11.758 -30.594 -20.688 1 98.12 5 LEU B O 1
ATOM 3773 N N . LEU B 1 6 ? -13.789 -30.609 -19.797 1 97.62 6 LEU B N 1
ATOM 3774 C CA . LEU B 1 6 ? -14.398 -29.688 -20.734 1 97.62 6 LEU B CA 1
ATOM 3775 C C . LEU B 1 6 ? -14.852 -28.422 -20.031 1 97.62 6 LEU B C 1
ATOM 3777 O O . LEU B 1 6 ? -14.875 -28.359 -18.797 1 97.62 6 LEU B O 1
ATOM 3781 N N . ALA B 1 7 ? -15.188 -27.406 -20.844 1 96.06 7 ALA B N 1
ATOM 3782 C CA . ALA B 1 7 ? -15.625 -26.141 -20.25 1 96.06 7 ALA B CA 1
ATOM 3783 C C . ALA B 1 7 ? -16.844 -25.594 -20.984 1 96.06 7 ALA B C 1
ATOM 3785 O O . ALA B 1 7 ? -17.031 -25.844 -22.172 1 96.06 7 ALA B O 1
ATOM 3786 N N . VAL B 1 8 ? -17.641 -24.875 -20.281 1 93.38 8 VAL B N 1
ATOM 3787 C CA . VAL B 1 8 ? -18.797 -24.172 -20.828 1 93.38 8 VAL B CA 1
ATOM 3788 C C . VAL B 1 8 ? -18.969 -22.828 -20.109 1 93.38 8 VAL B C 1
ATOM 3790 O O . VAL B 1 8 ? -18.281 -22.562 -19.125 1 93.38 8 VAL B O 1
ATOM 3793 N N . ARG B 1 9 ? -19.703 -21.891 -20.719 1 89.12 9 ARG B N 1
ATOM 3794 C CA . ARG B 1 9 ? -20.156 -20.672 -20.062 1 89.12 9 ARG B CA 1
ATOM 3795 C C . ARG B 1 9 ? -21.672 -20.672 -19.906 1 89.12 9 ARG B C 1
ATOM 3797 O O . ARG B 1 9 ? -22.406 -20.719 -20.906 1 89.12 9 ARG B O 1
ATOM 3804 N N . LYS B 1 10 ? -22.078 -20.641 -18.797 1 78.75 10 LYS B N 1
ATOM 3805 C CA . LYS B 1 10 ? -23.5 -20.547 -18.531 1 78.75 10 LYS B CA 1
ATOM 3806 C C . LYS B 1 10 ? -23.828 -19.344 -17.656 1 78.75 10 LYS B C 1
ATOM 3808 O O . LYS B 1 10 ? -23.375 -19.25 -16.531 1 78.75 10 LYS B O 1
ATOM 3813 N N . ASP B 1 11 ? -24.281 -18.203 -18.516 1 67.75 11 ASP B N 1
ATOM 3814 C CA . ASP B 1 11 ? -24.688 -16.969 -17.828 1 67.75 11 ASP B CA 1
ATOM 3815 C C . ASP B 1 11 ? -26.172 -17.031 -17.438 1 67.75 11 ASP B C 1
ATOM 3817 O O . ASP B 1 11 ? -26.984 -17.625 -18.156 1 67.75 11 ASP B O 1
ATOM 3821 N N . GLY B 1 12 ? -26.641 -16.828 -16.266 1 61.53 12 GLY B N 1
ATOM 3822 C CA . GLY B 1 12 ? -28.047 -16.594 -16 1 61.53 12 GLY B CA 1
ATOM 3823 C C . GLY B 1 12 ? -28.734 -17.781 -15.367 1 61.53 12 GLY B C 1
ATOM 3824 O O . GLY B 1 12 ? -28.094 -18.609 -14.711 1 61.53 12 GLY B O 1
ATOM 3825 N N . ASP B 1 13 ? -30.188 -17.938 -15.531 1 60.59 13 ASP B N 1
ATOM 3826 C CA . ASP B 1 13 ? -31.109 -18.859 -14.891 1 60.59 13 ASP B CA 1
ATOM 3827 C C . ASP B 1 13 ? -31.047 -20.234 -15.539 1 60.59 13 ASP B C 1
ATOM 3829 O O . ASP B 1 13 ? -30.359 -20.422 -16.547 1 60.59 13 ASP B O 1
ATOM 3833 N N . LYS B 1 14 ? -31.688 -21.094 -14.945 1 58.94 14 LYS B N 1
ATOM 3834 C CA . LYS B 1 14 ? -31.781 -22.531 -15.227 1 58.94 14 LYS B CA 1
ATOM 3835 C C . LYS B 1 14 ? -32.156 -22.781 -16.688 1 58.94 14 LYS B C 1
ATOM 3837 O O . LYS B 1 14 ? -31.906 -23.859 -17.219 1 58.94 14 LYS B O 1
ATOM 3842 N N . THR B 1 15 ? -32.531 -21.844 -17.359 1 59 15 THR B N 1
ATOM 3843 C CA . THR B 1 15 ? -33.125 -22.172 -18.656 1 59 15 THR B CA 1
ATOM 3844 C C . THR B 1 15 ? -32.188 -21.797 -19.797 1 59 15 THR B C 1
ATOM 3846 O O . THR B 1 15 ? -32.406 -22.219 -20.938 1 59 15 THR B O 1
ATOM 3849 N N . THR B 1 16 ? -31.125 -21.172 -19.547 1 68.56 16 THR B N 1
ATOM 3850 C CA . THR B 1 16 ? -30.266 -20.703 -20.625 1 68.56 16 THR B CA 1
ATOM 3851 C C . THR B 1 16 ? -29.266 -21.797 -21.016 1 68.56 16 THR B C 1
ATOM 3853 O O . THR B 1 16 ? -28.688 -22.453 -20.156 1 68.56 16 THR B O 1
ATOM 3856 N N . GLN B 1 17 ? -29.281 -22.141 -22.297 1 76 17 GLN B N 1
ATOM 3857 C CA . GLN B 1 17 ? -28.312 -23.094 -22.828 1 76 17 GLN B CA 1
ATOM 3858 C C . GLN B 1 17 ? -26.891 -22.594 -22.641 1 76 17 GLN B C 1
ATOM 3860 O O . GLN B 1 17 ? -26.578 -21.438 -22.953 1 76 17 GLN B O 1
ATOM 3865 N N . PRO B 1 18 ? -26.078 -23.438 -22.078 1 86.38 18 PRO B N 1
ATOM 3866 C CA . PRO B 1 18 ? -24.688 -23 -21.906 1 86.38 18 PRO B CA 1
ATOM 3867 C C . PRO B 1 18 ? -23.953 -22.844 -23.234 1 86.38 18 PRO B C 1
ATOM 3869 O O . PRO B 1 18 ? -24.234 -23.562 -24.203 1 86.38 18 PRO B O 1
ATOM 3872 N N . GLU B 1 19 ? -23.141 -21.891 -23.297 1 90 19 GLU B N 1
ATOM 3873 C CA . GLU B 1 19 ? -22.203 -21.766 -24.406 1 90 19 GLU B CA 1
ATOM 3874 C C . GLU B 1 19 ? -21.078 -22.797 -24.312 1 90 19 GLU B C 1
ATOM 3876 O O . GLU B 1 19 ? -20.297 -22.781 -23.375 1 90 19 GLU B O 1
ATOM 3881 N N . LEU B 1 20 ? -21.016 -23.781 -25.266 1 94.19 20 LEU B N 1
ATOM 3882 C CA . LEU B 1 20 ? -19.984 -24.812 -25.266 1 94.19 20 LEU B CA 1
ATOM 3883 C C . LEU B 1 20 ? -18.703 -24.297 -25.891 1 94.19 20 LEU B C 1
ATOM 3885 O O . LEU B 1 20 ? -18.734 -23.531 -26.875 1 94.19 20 LEU B O 1
ATOM 3889 N N . THR B 1 21 ? -17.625 -24.688 -25.375 1 96.06 21 THR B N 1
ATOM 3890 C CA . THR B 1 21 ? -16.359 -24.453 -26.062 1 96.06 21 THR B CA 1
ATOM 3891 C C . THR B 1 21 ? -16.297 -25.297 -27.344 1 96.06 21 THR B C 1
ATOM 3893 O O . THR B 1 21 ? -17.172 -26.141 -27.594 1 96.06 21 THR B O 1
ATOM 3896 N N . GLY B 1 22 ? -15.273 -24.969 -28.188 1 95.38 22 GLY B N 1
ATOM 3897 C CA . GLY B 1 22 ? -15.086 -25.797 -29.359 1 95.38 22 GLY B CA 1
ATOM 3898 C C . GLY B 1 22 ? -14.914 -27.266 -29.047 1 95.38 22 GLY B C 1
ATOM 3899 O O . GLY B 1 22 ? -15.523 -28.125 -29.688 1 95.38 22 GLY B O 1
ATOM 3900 N N . ALA B 1 23 ? -14.109 -27.594 -28.047 1 97.12 23 ALA B N 1
ATOM 3901 C CA . ALA B 1 23 ? -13.875 -28.969 -27.641 1 97.12 23 ALA B CA 1
ATOM 3902 C C . ALA B 1 23 ? -15.156 -29.609 -27.078 1 97.12 23 ALA B C 1
ATOM 3904 O O . ALA B 1 23 ? -15.445 -30.766 -27.359 1 97.12 23 ALA B O 1
ATOM 3905 N N . ALA B 1 24 ? -15.891 -28.859 -26.297 1 96.69 24 ALA B N 1
ATOM 3906 C CA . ALA B 1 24 ? -17.141 -29.375 -25.734 1 96.69 24 ALA B CA 1
ATOM 3907 C C . ALA B 1 24 ? -18.156 -29.656 -26.828 1 96.69 24 ALA B C 1
ATOM 3909 O O . ALA B 1 24 ? -18.922 -30.625 -26.734 1 96.69 24 ALA B O 1
ATOM 3910 N N . LYS B 1 25 ? -18.188 -28.828 -27.828 1 96.44 25 LYS B N 1
ATOM 3911 C CA . LYS B 1 25 ? -19.078 -29.047 -28.953 1 96.44 25 LYS B CA 1
ATOM 3912 C C . LYS B 1 25 ? -18.734 -30.328 -29.703 1 96.44 25 LYS B C 1
ATOM 3914 O O . LYS B 1 25 ? -19.609 -31.094 -30.078 1 96.44 25 LYS B O 1
ATOM 3919 N N . ALA B 1 26 ? -17.453 -30.469 -29.953 1 96.5 26 ALA B N 1
ATOM 3920 C CA . ALA B 1 26 ? -17 -31.688 -30.625 1 96.5 26 ALA B CA 1
ATOM 3921 C C . ALA B 1 26 ? -17.344 -32.938 -29.828 1 96.5 26 ALA B C 1
ATOM 3923 O O . ALA B 1 26 ? -17.781 -33.938 -30.406 1 96.5 26 ALA B O 1
ATOM 3924 N N . PHE B 1 27 ? -17.141 -32.875 -28.578 1 97.19 27 PHE B N 1
ATOM 3925 C CA . PHE B 1 27 ? -17.469 -34 -27.719 1 97.19 27 PHE B CA 1
ATOM 3926 C C . PHE B 1 27 ? -18.969 -34.219 -27.672 1 97.19 27 PHE B C 1
ATOM 3928 O O . PHE B 1 27 ? -19.422 -35.375 -27.625 1 97.19 27 PHE B O 1
ATOM 3935 N N . ASP B 1 28 ? -19.672 -33.156 -27.625 1 96.31 28 ASP B N 1
ATOM 3936 C CA . ASP B 1 28 ? -21.125 -33.281 -27.656 1 96.31 28 ASP B CA 1
ATOM 3937 C C . ASP B 1 28 ? -21.594 -34 -28.906 1 96.31 28 ASP B C 1
ATOM 3939 O O . ASP B 1 28 ? -22.531 -34.812 -28.859 1 96.31 28 ASP B O 1
ATOM 3943 N N . THR B 1 29 ? -21 -33.688 -30 1 96.25 29 THR B N 1
ATOM 3944 C CA . THR B 1 29 ? -21.312 -34.375 -31.25 1 96.25 29 THR B CA 1
ATOM 3945 C C . THR B 1 29 ? -20.969 -35.844 -31.156 1 96.25 29 THR B C 1
ATOM 3947 O O . THR B 1 29 ? -21.766 -36.719 -31.594 1 96.25 29 THR B O 1
ATOM 3950 N N . LYS B 1 30 ? -19.844 -36.125 -30.547 1 96.25 30 LYS B N 1
ATOM 3951 C CA . LYS B 1 30 ? -19.422 -37.5 -30.375 1 96.25 30 LYS B CA 1
ATOM 3952 C C . LYS B 1 30 ? -20.453 -38.281 -29.547 1 96.25 30 LYS B C 1
ATOM 3954 O O . LYS B 1 30 ? -20.672 -39.469 -29.797 1 96.25 30 LYS B O 1
ATOM 3959 N N . THR B 1 31 ? -21.047 -37.688 -28.656 1 96 31 THR B N 1
ATOM 3960 C CA . THR B 1 31 ? -21.969 -38.344 -27.75 1 96 31 THR B CA 1
ATOM 3961 C C . THR B 1 31 ? -23.422 -38.188 -28.219 1 96 31 THR B C 1
ATOM 3963 O O . THR B 1 31 ? -24.359 -38.375 -27.453 1 96 31 THR B O 1
ATOM 3966 N N . ASN B 1 32 ? -23.609 -37.781 -29.391 1 95.81 32 ASN B N 1
ATOM 3967 C CA . ASN B 1 32 ? -24.906 -37.625 -30.016 1 95.81 32 ASN B CA 1
ATOM 3968 C C . ASN B 1 32 ? -25.812 -36.688 -29.203 1 95.81 32 ASN B C 1
ATOM 3970 O O . ASN B 1 32 ? -26.984 -37 -28.984 1 95.81 32 ASN B O 1
ATOM 3974 N N . GLY B 1 33 ? -25.203 -35.625 -28.672 1 94.38 33 GLY B N 1
ATOM 3975 C CA . GLY B 1 33 ? -25.984 -34.562 -28 1 94.38 33 GLY B CA 1
ATOM 3976 C C . GLY B 1 33 ? -26.234 -34.875 -26.547 1 94.38 33 GLY B C 1
ATOM 3977 O O . GLY B 1 33 ? -26.891 -34.094 -25.844 1 94.38 33 GLY B O 1
ATOM 3978 N N . ARG B 1 34 ? -25.75 -35.875 -26.016 1 93.88 34 ARG B N 1
ATOM 3979 C CA . ARG B 1 34 ? -26 -36.312 -24.641 1 93.88 34 ARG B CA 1
ATOM 3980 C C . ARG B 1 34 ? -25.406 -35.312 -23.641 1 93.88 34 ARG B C 1
ATOM 3982 O O . ARG B 1 34 ? -26 -35.062 -22.594 1 93.88 34 ARG B O 1
ATOM 3989 N N . LEU B 1 35 ? -24.219 -34.812 -23.938 1 93.5 35 LEU B N 1
ATOM 3990 C CA . LEU B 1 35 ? -23.594 -33.812 -23.047 1 93.5 35 LEU B CA 1
ATOM 3991 C C . LEU B 1 35 ? -24.5 -32.594 -22.859 1 93.5 35 LEU B C 1
ATOM 3993 O O . LEU B 1 35 ? -24.766 -32.188 -21.719 1 93.5 35 LEU B O 1
ATOM 3997 N N . SER B 1 36 ? -24.953 -32.062 -23.984 1 91.12 36 SER B N 1
ATOM 3998 C CA . SER B 1 36 ? -25.828 -30.875 -23.938 1 91.12 36 SER B CA 1
ATOM 3999 C C . SER B 1 36 ? -27.109 -31.156 -23.156 1 91.12 36 SER B C 1
ATOM 4001 O O . SER B 1 36 ? -27.594 -30.297 -22.422 1 91.12 36 SER B O 1
ATOM 4003 N N . GLU B 1 37 ? -27.625 -32.312 -23.312 1 88.81 37 GLU B N 1
ATOM 4004 C CA . GLU B 1 37 ? -28.844 -32.688 -22.609 1 88.81 37 GLU B CA 1
ATOM 4005 C C . GLU B 1 37 ? -28.609 -32.75 -21.094 1 88.81 37 GLU B C 1
ATOM 4007 O O . GLU B 1 37 ? -29.438 -32.25 -20.328 1 88.81 37 GLU B O 1
ATOM 4012 N N . LEU B 1 38 ? -27.562 -33.25 -20.688 1 87.69 38 LEU B N 1
ATOM 4013 C CA . LEU B 1 38 ? -27.234 -33.375 -19.281 1 87.69 38 LEU B CA 1
ATOM 4014 C C . LEU B 1 38 ? -26.953 -31.984 -18.672 1 87.69 38 LEU B C 1
ATOM 4016 O O . LEU B 1 38 ? -27.281 -31.75 -17.5 1 87.69 38 LEU B O 1
ATOM 4020 N N . LEU B 1 39 ? -26.266 -31.125 -19.375 1 87.31 39 LEU B N 1
ATOM 4021 C CA . LEU B 1 39 ? -25.906 -29.797 -18.875 1 87.31 39 LEU B CA 1
ATOM 4022 C C . LEU B 1 39 ? -27.141 -28.953 -18.625 1 87.31 39 LEU B C 1
ATOM 4024 O O . LEU B 1 39 ? -27.125 -28.031 -17.812 1 87.31 39 LEU B O 1
ATOM 4028 N N . LYS B 1 40 ? -28.188 -29.188 -19.312 1 78.94 40 LYS B N 1
ATOM 4029 C CA . LYS B 1 40 ? -29.438 -28.484 -19.094 1 78.94 40 LYS B CA 1
ATOM 4030 C C . LYS B 1 40 ? -30.016 -28.797 -17.719 1 78.94 40 LYS B C 1
ATOM 4032 O O . LYS B 1 40 ? -30.672 -27.938 -17.109 1 78.94 40 LYS B O 1
ATOM 4037 N N . THR B 1 41 ? -29.797 -30 -17.203 1 73.81 41 THR B N 1
ATOM 4038 C CA . THR B 1 41 ? -30.453 -30.438 -15.969 1 73.81 41 THR B CA 1
ATOM 4039 C C . THR B 1 41 ? -29.469 -30.406 -14.797 1 73.81 41 THR B C 1
ATOM 4041 O O . THR B 1 41 ? -29.859 -30.609 -13.648 1 73.81 41 THR B O 1
ATOM 4044 N N . ALA B 1 42 ? -28.266 -30.266 -15.148 1 71.69 42 ALA B N 1
ATOM 4045 C CA . ALA B 1 42 ? -27.266 -30.344 -14.094 1 71.69 42 ALA B CA 1
ATOM 4046 C C . ALA B 1 42 ? -27.406 -29.188 -13.109 1 71.69 42 ALA B C 1
ATOM 4048 O O . ALA B 1 42 ? -27.469 -28.016 -13.516 1 71.69 42 ALA B O 1
ATOM 4049 N N . PRO B 1 43 ? -27.641 -29.531 -11.797 1 60.91 43 PRO B N 1
ATOM 4050 C CA . PRO B 1 43 ? -27.734 -28.5 -10.758 1 60.91 43 PRO B CA 1
ATOM 4051 C C . PRO B 1 43 ? -26.391 -27.828 -10.469 1 60.91 43 PRO B C 1
ATOM 4053 O O . PRO B 1 43 ? -25.344 -28.438 -10.664 1 60.91 43 PRO B O 1
ATOM 4056 N N . GLY B 1 44 ? -26.406 -26.688 -10.102 1 57.38 44 GLY B N 1
ATOM 4057 C CA . GLY B 1 44 ? -25.297 -26.094 -9.359 1 57.38 44 GLY B CA 1
ATOM 4058 C C . GLY B 1 44 ? -24.25 -25.453 -10.258 1 57.38 44 GLY B C 1
ATOM 4059 O O . GLY B 1 44 ? -23.109 -25.25 -9.836 1 57.38 44 GLY B O 1
ATOM 4060 N N . PHE B 1 45 ? -24.562 -25.531 -11.523 1 57.72 45 PHE B N 1
ATOM 4061 C CA . PHE B 1 45 ? -23.547 -24.859 -12.328 1 57.72 45 PHE B CA 1
ATOM 4062 C C . PHE B 1 45 ? -23.359 -23.422 -11.875 1 57.72 45 PHE B C 1
ATOM 4064 O O . PHE B 1 45 ? -23.984 -22.516 -12.406 1 57.72 45 PHE B O 1
ATOM 4071 N N . ASN B 1 46 ? -23.141 -23.359 -10.5 1 54.88 46 ASN B N 1
ATOM 4072 C CA . ASN B 1 46 ? -22.875 -22.031 -9.984 1 54.88 46 ASN B CA 1
ATOM 4073 C C . ASN B 1 46 ? -21.469 -21.547 -10.383 1 54.88 46 ASN B C 1
ATOM 4075 O O . ASN B 1 46 ? -20.656 -22.328 -10.859 1 54.88 46 ASN B O 1
ATOM 4079 N N . LYS B 1 47 ? -21.266 -20.312 -10.203 1 55.88 47 LYS B N 1
ATOM 4080 C CA . LYS B 1 47 ? -20.031 -19.594 -10.539 1 55.88 47 LYS B CA 1
ATOM 4081 C C . LYS B 1 47 ? -18.812 -20.344 -10.055 1 55.88 47 LYS B C 1
ATOM 4083 O O . LYS B 1 47 ? -18.594 -20.484 -8.844 1 55.88 47 LYS B O 1
ATOM 4088 N N . GLY B 1 48 ? -18 -20.828 -10.938 1 60.25 48 GLY B N 1
ATOM 4089 C CA . GLY B 1 48 ? -16.734 -21.484 -10.672 1 60.25 48 GLY B CA 1
ATOM 4090 C C . GLY B 1 48 ? -16.891 -22.953 -10.32 1 60.25 48 GLY B C 1
ATOM 4091 O O . GLY B 1 48 ? -15.906 -23.641 -10.047 1 60.25 48 GLY B O 1
ATOM 4092 N N . ALA B 1 49 ? -18.141 -23.375 -10.32 1 76.06 49 ALA B N 1
ATOM 4093 C CA . ALA B 1 49 ? -18.344 -24.781 -10 1 76.06 49 ALA B CA 1
ATOM 4094 C C . ALA B 1 49 ? -18.578 -25.609 -11.266 1 76.06 49 ALA B C 1
ATOM 4096 O O . ALA B 1 49 ? -18.891 -25.062 -12.32 1 76.06 49 ALA B O 1
ATOM 4097 N N . GLY B 1 50 ? -18.219 -26.859 -11.352 1 88.75 50 GLY B N 1
ATOM 4098 C CA . GLY B 1 50 ? -18.391 -27.766 -12.469 1 88.75 50 GLY B CA 1
ATOM 4099 C C . GLY B 1 50 ? -19.156 -29.016 -12.109 1 88.75 50 GLY B C 1
ATOM 4100 O O . GLY B 1 50 ? -19.719 -29.125 -11.023 1 88.75 50 GLY B O 1
ATOM 4101 N N . SER B 1 51 ? -19.422 -29.75 -13.078 1 89.69 51 SER B N 1
ATOM 4102 C CA . SER B 1 51 ? -20.141 -31.016 -12.891 1 89.69 51 SER B CA 1
ATOM 4103 C C . SER B 1 51 ? -19.344 -32.188 -13.422 1 89.69 51 SER B C 1
ATOM 4105 O O . SER B 1 51 ? -18.703 -32.094 -14.477 1 89.69 51 SER B O 1
ATOM 4107 N N . LEU B 1 52 ? -19.438 -33.25 -12.633 1 92.25 52 LEU B N 1
ATOM 4108 C CA . LEU B 1 52 ? -18.766 -34.5 -13.008 1 92.25 52 LEU B CA 1
ATOM 4109 C C . LEU B 1 52 ? -19.781 -35.5 -13.57 1 92.25 52 LEU B C 1
ATOM 4111 O O . LEU B 1 52 ? -20.812 -35.75 -12.961 1 92.25 52 LEU B O 1
ATOM 4115 N N . PHE B 1 53 ? -19.516 -36.031 -14.734 1 92.69 53 PHE B N 1
ATOM 4116 C CA . PHE B 1 53 ? -20.375 -37 -15.391 1 92.69 53 PHE B CA 1
ATOM 4117 C C . PHE B 1 53 ? -19.641 -38.344 -15.594 1 92.69 53 PHE B C 1
ATOM 4119 O O . PHE B 1 53 ? -18.469 -38.344 -15.977 1 92.69 53 PHE B O 1
ATOM 4126 N N . TYR B 1 54 ? -20.391 -39.375 -15.328 1 92.19 54 TYR B N 1
ATOM 4127 C CA . TYR B 1 54 ? -19.859 -40.688 -15.586 1 92.19 54 TYR B CA 1
ATOM 4128 C C . TYR B 1 54 ? -20.641 -41.375 -16.719 1 92.19 54 TYR B C 1
ATOM 4130 O O . TYR B 1 54 ? -21.828 -41.094 -16.906 1 92.19 54 TYR B O 1
ATOM 4138 N N . GLY B 1 55 ? -19.922 -42.188 -17.516 1 89.25 55 GLY B N 1
ATOM 4139 C CA . GLY B 1 55 ? -20.578 -43.062 -18.469 1 89.25 55 GLY B CA 1
ATOM 4140 C C . GLY B 1 55 ? -21.031 -42.344 -19.734 1 89.25 55 GLY B C 1
ATOM 4141 O O . GLY B 1 55 ? -21.859 -42.844 -20.469 1 89.25 55 GLY B O 1
ATOM 4142 N N . LEU B 1 56 ? -20.516 -41.156 -19.984 1 91.62 56 LEU B N 1
ATOM 4143 C CA . LEU B 1 56 ? -20.875 -40.406 -21.188 1 91.62 56 LEU B CA 1
ATOM 4144 C C . LEU B 1 56 ? -20.188 -41 -22.406 1 91.62 56 LEU B C 1
ATOM 4146 O O . LEU B 1 56 ? -20.656 -40.844 -23.531 1 91.62 56 LEU B O 1
ATOM 4150 N N . ASP B 1 57 ? -19.062 -41.5 -22.219 1 92 57 ASP B N 1
ATOM 4151 C CA . ASP B 1 57 ? -18.219 -42 -23.297 1 92 57 ASP B CA 1
ATOM 4152 C C . ASP B 1 57 ? -17.375 -43.188 -22.812 1 92 57 ASP B C 1
ATOM 4154 O O . ASP B 1 57 ? -16.938 -43.188 -21.672 1 92 57 ASP B O 1
ATOM 4158 N N . GLU B 1 58 ? -17.078 -44.156 -23.656 1 92.44 58 GLU B N 1
ATOM 4159 C CA . GLU B 1 58 ? -16.328 -45.375 -23.266 1 92.44 58 GLU B CA 1
ATOM 4160 C C . GLU B 1 58 ? -14.852 -45.031 -23.047 1 92.44 58 GLU B C 1
ATOM 4162 O O . GLU B 1 58 ? -14.195 -45.656 -22.203 1 92.44 58 GLU B O 1
ATOM 4167 N N . ASP B 1 59 ? -14.422 -44.094 -23.797 1 93.06 59 ASP B N 1
ATOM 4168 C CA . ASP B 1 59 ? -13.008 -43.75 -23.719 1 93.06 59 ASP B CA 1
ATOM 4169 C C . ASP B 1 59 ? -12.711 -42.906 -22.484 1 93.06 59 ASP B C 1
ATOM 4171 O O . ASP B 1 59 ? -11.57 -42.875 -22.016 1 93.06 59 ASP B O 1
ATOM 4175 N N . TYR B 1 60 ? -13.727 -42.25 -21.984 1 96 60 TYR B N 1
ATOM 4176 C CA . TYR B 1 60 ? -13.586 -41.375 -20.828 1 96 60 TYR B CA 1
ATOM 4177 C C . TYR B 1 60 ? -14.555 -41.75 -19.719 1 96 60 TYR B C 1
ATOM 4179 O O . TYR B 1 60 ? -15.664 -41.219 -19.641 1 96 60 TYR B O 1
ATOM 4187 N N . PRO B 1 61 ? -14.086 -42.562 -18.844 1 93 61 PRO B N 1
ATOM 4188 C CA . PRO B 1 61 ? -14.961 -43 -17.75 1 93 61 PRO B CA 1
ATOM 4189 C C . PRO B 1 61 ? -15.5 -41.844 -16.938 1 93 61 PRO B C 1
ATOM 4191 O O . PRO B 1 61 ? -16.562 -41.969 -16.312 1 93 61 PRO B O 1
ATOM 4194 N N . ALA B 1 62 ? -14.727 -40.781 -16.875 1 95.38 62 ALA B N 1
ATOM 4195 C CA . ALA B 1 62 ? -15.148 -39.562 -16.141 1 95.38 62 ALA B CA 1
ATOM 4196 C C . ALA B 1 62 ? -14.945 -38.312 -16.984 1 95.38 62 ALA B C 1
ATOM 4198 O O . ALA B 1 62 ? -13.891 -38.125 -17.594 1 95.38 62 ALA B O 1
ATOM 4199 N N . VAL B 1 63 ? -15.992 -37.5 -17.109 1 96.44 63 VAL B N 1
ATOM 4200 C CA . VAL B 1 63 ? -15.969 -36.219 -17.797 1 96.44 63 VAL B CA 1
ATOM 4201 C C . VAL B 1 63 ? -16.391 -35.125 -16.844 1 96.44 63 VAL B C 1
ATOM 4203 O O . VAL B 1 63 ? -17.484 -35.156 -16.297 1 96.44 63 VAL B O 1
ATOM 4206 N N . TYR B 1 64 ? -15.422 -34.219 -16.578 1 95.88 64 TYR B N 1
ATOM 4207 C CA . TYR B 1 64 ? -15.75 -33.031 -15.797 1 95.88 64 TYR B CA 1
ATOM 4208 C C . TYR B 1 64 ? -15.992 -31.828 -16.703 1 95.88 64 TYR B C 1
ATOM 4210 O O . TYR B 1 64 ? -15.242 -31.594 -17.656 1 95.88 64 TYR B O 1
ATOM 4218 N N . VAL B 1 65 ? -17.062 -31.109 -16.484 1 95.38 65 VAL B N 1
ATOM 4219 C CA . VAL B 1 65 ? -17.375 -29.906 -17.25 1 95.38 65 VAL B CA 1
ATOM 4220 C C . VAL B 1 65 ? -17.312 -28.688 -16.328 1 95.38 65 VAL B C 1
ATOM 4222 O O . VAL B 1 65 ? -18.172 -28.531 -15.445 1 95.38 65 VAL B O 1
ATOM 4225 N N . ALA B 1 66 ? -16.297 -27.875 -16.547 1 94.69 66 ALA B N 1
ATOM 4226 C CA . ALA B 1 66 ? -16.125 -26.656 -15.758 1 94.69 66 ALA B CA 1
ATOM 4227 C C . ALA B 1 66 ? -17.031 -25.547 -16.266 1 94.69 66 ALA B C 1
ATOM 4229 O O . ALA B 1 66 ? -17.125 -25.328 -17.484 1 94.69 66 ALA B O 1
ATOM 4230 N N . ASN B 1 67 ? -17.688 -24.812 -15.398 1 92.12 67 ASN B N 1
ATOM 4231 C CA . ASN B 1 67 ? -18.391 -23.594 -15.742 1 92.12 67 ASN B CA 1
ATOM 4232 C C . ASN B 1 67 ? -17.516 -22.359 -15.562 1 92.12 67 ASN B C 1
ATOM 4234 O O . ASN B 1 67 ? -17.172 -22 -14.438 1 92.12 67 ASN B O 1
ATOM 4238 N N . ILE B 1 68 ? -17.172 -21.75 -16.688 1 92.44 68 ILE B N 1
ATOM 4239 C CA . ILE B 1 68 ? -16.297 -20.578 -16.672 1 92.44 68 ILE B CA 1
ATOM 4240 C C . ILE B 1 68 ? -17.156 -19.312 -16.562 1 92.44 68 ILE B C 1
ATOM 4242 O O . ILE B 1 68 ? -17.969 -19.031 -17.438 1 92.44 68 ILE B O 1
ATOM 4246 N N . GLU B 1 69 ? -16.922 -18.531 -15.508 1 85.19 69 GLU B N 1
ATOM 4247 C CA . GLU B 1 69 ? -17.688 -17.297 -15.312 1 85.19 69 GLU B CA 1
ATOM 4248 C C . GLU B 1 69 ? -17.359 -16.281 -16.391 1 85.19 69 GLU B C 1
ATOM 4250 O O . GLU B 1 69 ? -16.219 -16.172 -16.828 1 85.19 69 GLU B O 1
ATOM 4255 N N . SER B 1 70 ? -18.438 -15.602 -16.828 1 80.81 70 SER B N 1
ATOM 4256 C CA . SER B 1 70 ? -18.219 -14.531 -17.781 1 80.81 70 SER B CA 1
ATOM 4257 C C . SER B 1 70 ? -17.672 -13.281 -17.109 1 80.81 70 SER B C 1
ATOM 4259 O O . SER B 1 70 ? -17.922 -13.047 -15.922 1 80.81 70 SER B O 1
ATOM 4261 N N . SER B 1 71 ? -16.703 -12.711 -17.828 1 76.81 71 SER B N 1
ATOM 4262 C CA . SER B 1 71 ? -16.141 -11.484 -17.266 1 76.81 71 SER B CA 1
ATOM 4263 C C . SER B 1 71 ? -17.016 -10.281 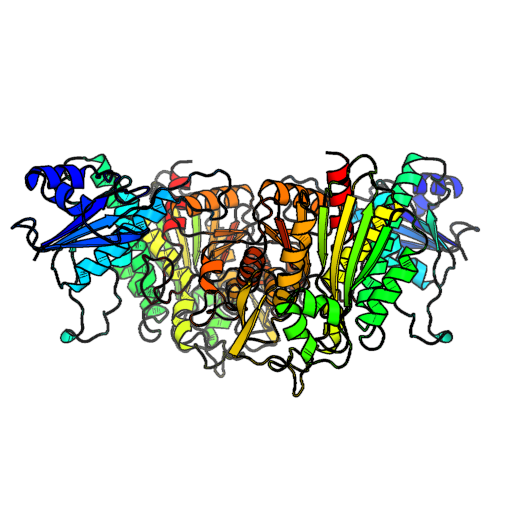-17.594 1 76.81 71 SER B C 1
ATOM 4265 O O . SER B 1 71 ? -17.594 -10.203 -18.672 1 76.81 71 SER B O 1
ATOM 4267 N N . ASN B 1 72 ? -17.5 -9.586 -16.516 1 64.31 72 ASN B N 1
ATOM 4268 C CA . ASN B 1 72 ? -18.141 -8.297 -16.781 1 64.31 72 ASN B CA 1
ATOM 4269 C C . ASN B 1 72 ? -17.109 -7.203 -17.031 1 64.31 72 ASN B C 1
ATOM 4271 O O . ASN B 1 72 ? -16.297 -6.895 -16.156 1 64.31 72 ASN B O 1
ATOM 4275 N N . GLU B 1 73 ? -16.625 -7.145 -18.281 1 59.59 73 GLU B N 1
ATOM 4276 C CA . GLU B 1 73 ? -15.633 -6.125 -18.594 1 59.59 73 GLU B CA 1
ATOM 4277 C C . GLU B 1 73 ? -16.109 -4.742 -18.156 1 59.59 73 GLU B C 1
ATOM 4279 O O . GLU B 1 73 ? -16.828 -4.062 -18.891 1 59.59 73 GLU B O 1
ATOM 4284 N N . ASN B 1 74 ? -16.5 -4.648 -16.906 1 62.59 74 ASN B N 1
ATOM 4285 C CA . ASN B 1 74 ? -16.844 -3.279 -16.531 1 62.59 74 ASN B CA 1
ATOM 4286 C C . ASN B 1 74 ? -15.609 -2.455 -16.219 1 62.59 74 ASN B C 1
ATOM 4288 O O . ASN B 1 74 ? -14.68 -2.949 -15.57 1 62.59 74 ASN B O 1
ATOM 4292 N N . SER B 1 75 ? -15.445 -1.333 -17.016 1 63.81 75 SER B N 1
ATOM 4293 C CA . SER B 1 75 ? -14.391 -0.335 -16.906 1 63.81 75 SER B CA 1
ATOM 4294 C C . SER B 1 75 ? -14.125 0.032 -15.445 1 63.81 75 SER B C 1
ATOM 4296 O O . SER B 1 75 ? -13.07 0.58 -15.125 1 63.81 75 SER B O 1
ATOM 4298 N N . GLU B 1 76 ? -14.875 -0.496 -14.516 1 70.75 76 GLU B N 1
ATOM 4299 C CA . GLU B 1 76 ? -14.711 -0.011 -13.148 1 70.75 76 GLU B CA 1
ATOM 4300 C C . GLU B 1 76 ? -14.227 -1.122 -12.219 1 70.75 76 GLU B C 1
ATOM 4302 O O . GLU B 1 76 ? -14.25 -0.975 -11 1 70.75 76 GLU B O 1
ATOM 4307 N N . SER B 1 77 ? -13.664 -2.158 -12.891 1 85.88 77 SER B N 1
ATOM 4308 C CA . SER B 1 77 ? -13.195 -3.248 -12.039 1 85.88 77 SER B CA 1
ATOM 4309 C C . SER B 1 77 ? -12.016 -2.809 -11.18 1 85.88 77 SER B C 1
ATOM 4311 O O . SER B 1 77 ? -11.125 -2.102 -11.656 1 85.88 77 SER B O 1
ATOM 4313 N N . LEU B 1 78 ? -12.039 -3.254 -9.938 1 90.81 78 LEU B N 1
ATOM 4314 C CA . LEU B 1 78 ? -10.992 -2.924 -8.977 1 90.81 78 LEU B CA 1
ATOM 4315 C C . LEU B 1 78 ? -10.016 -4.086 -8.82 1 90.81 78 LEU B C 1
ATOM 4317 O O . LEU B 1 78 ? -9.086 -4.016 -8.008 1 90.81 78 LEU B O 1
ATOM 4321 N N . GLU B 1 79 ? -10.164 -5.129 -9.648 1 93.56 79 GLU B N 1
ATOM 4322 C CA . GLU B 1 79 ? -9.438 -6.375 -9.398 1 93.56 79 GLU B CA 1
ATOM 4323 C C . GLU B 1 79 ? -8.055 -6.344 -10.039 1 93.56 79 GLU B C 1
ATOM 4325 O O . GLU B 1 79 ? -7.203 -7.18 -9.719 1 93.56 79 GLU B O 1
ATOM 4330 N N . ASN B 1 80 ? -7.738 -5.457 -10.945 1 93.75 80 ASN B N 1
ATOM 4331 C CA . ASN B 1 80 ? -6.434 -5.301 -11.578 1 93.75 80 ASN B CA 1
ATOM 4332 C C . ASN B 1 80 ? -5.918 -6.625 -12.133 1 93.75 80 ASN B C 1
ATOM 4334 O O . ASN B 1 80 ? -4.77 -7.004 -11.891 1 93.75 80 ASN B O 1
ATOM 4338 N N . ILE B 1 81 ? -6.77 -7.371 -12.805 1 95 81 ILE B N 1
ATOM 4339 C CA . ILE B 1 81 ? -6.438 -8.648 -13.422 1 95 81 ILE B CA 1
ATOM 4340 C C . ILE B 1 81 ? -7.301 -8.867 -14.664 1 95 81 ILE B C 1
ATOM 4342 O O . ILE B 1 81 ? -8.383 -8.289 -14.781 1 95 81 ILE B O 1
ATOM 4346 N N . ASP B 1 82 ? -6.809 -9.555 -15.695 1 95.19 82 ASP B N 1
ATOM 4347 C CA . ASP B 1 82 ? -7.656 -10.039 -16.781 1 95.19 82 ASP B CA 1
ATOM 4348 C C . ASP B 1 82 ? -8.641 -11.094 -16.281 1 95.19 82 ASP B C 1
ATOM 4350 O O . ASP B 1 82 ? -8.312 -12.281 -16.234 1 95.19 82 ASP B O 1
ATOM 4354 N N . GLU B 1 83 ? -9.82 -10.703 -16.016 1 93.19 83 GLU B N 1
ATOM 4355 C CA . GLU B 1 83 ? -10.797 -11.547 -15.344 1 93.19 83 GLU B CA 1
ATOM 4356 C C . GLU B 1 83 ? -11.172 -12.758 -16.188 1 93.19 83 GLU B C 1
ATOM 4358 O O . GLU B 1 83 ? -11.438 -13.836 -15.656 1 93.19 83 GLU B O 1
ATOM 4363 N N . GLU B 1 84 ? -11.211 -12.578 -17.484 1 93.56 84 GLU B N 1
ATOM 4364 C CA . GLU B 1 84 ? -11.508 -13.711 -18.359 1 93.56 84 GLU B CA 1
ATOM 4365 C C . GLU B 1 84 ? -10.461 -14.805 -18.219 1 93.56 84 GLU B C 1
ATOM 4367 O O . GLU B 1 84 ? -10.805 -15.977 -18.047 1 93.56 84 GLU B O 1
ATOM 4372 N N . LYS B 1 85 ? -9.25 -14.461 -18.312 1 96.12 85 LYS B N 1
ATOM 4373 C CA . LYS B 1 85 ? -8.164 -15.43 -18.172 1 96.12 85 LYS B CA 1
ATOM 4374 C C . LYS B 1 85 ? -8.164 -16.062 -16.781 1 96.12 85 LYS B C 1
ATOM 4376 O O . LYS B 1 85 ? -7.926 -17.25 -16.641 1 96.12 85 LYS B O 1
ATOM 4381 N N . GLU B 1 86 ? -8.406 -15.203 -15.797 1 95.44 86 GLU B N 1
ATOM 4382 C CA . GLU B 1 86 ? -8.406 -15.688 -14.422 1 95.44 86 GLU B CA 1
ATOM 4383 C C . GLU B 1 86 ? -9.531 -16.688 -14.188 1 95.44 86 GLU B C 1
ATOM 4385 O O . GLU B 1 86 ? -9.352 -17.688 -13.484 1 95.44 86 GLU B O 1
ATOM 4390 N N . ASN B 1 87 ? -10.688 -16.422 -14.773 1 93.81 87 ASN B N 1
ATOM 4391 C CA . ASN B 1 87 ? -11.82 -17.344 -14.648 1 93.81 87 ASN B CA 1
ATOM 4392 C C . ASN B 1 87 ? -11.516 -18.688 -15.297 1 93.81 87 ASN B C 1
ATOM 4394 O O . ASN B 1 87 ? -11.914 -19.734 -14.781 1 93.81 87 ASN B O 1
ATOM 4398 N N . ILE B 1 88 ? -10.844 -18.641 -16.375 1 96.25 88 ILE B N 1
ATOM 4399 C CA . ILE B 1 88 ? -10.461 -19.875 -17.062 1 96.25 88 ILE B CA 1
ATOM 4400 C C . ILE B 1 88 ? -9.461 -20.641 -16.203 1 96.25 88 ILE B C 1
ATOM 4402 O O . ILE B 1 88 ? -9.625 -21.844 -15.992 1 96.25 88 ILE B O 1
ATOM 4406 N N . ARG B 1 89 ? -8.414 -20 -15.688 1 96.94 89 ARG B N 1
ATOM 4407 C CA . ARG B 1 89 ? -7.457 -20.656 -14.805 1 96.94 89 ARG B CA 1
ATOM 4408 C C . ARG B 1 89 ? -8.164 -21.344 -13.633 1 96.94 89 ARG B C 1
ATOM 4410 O O . ARG B 1 89 ? -7.879 -22.5 -13.328 1 96.94 89 ARG B O 1
ATOM 4417 N N . THR B 1 90 ? -9.078 -20.609 -13.078 1 95.12 90 THR B N 1
ATOM 4418 C CA . THR B 1 90 ? -9.789 -21.078 -11.898 1 95.12 90 THR B CA 1
ATOM 4419 C C . THR B 1 90 ? -10.664 -22.281 -12.227 1 95.12 90 THR B C 1
ATOM 4421 O O . THR B 1 90 ? -10.656 -23.281 -11.516 1 95.12 90 THR B O 1
ATOM 4424 N N . GLY B 1 91 ? -11.469 -22.172 -13.273 1 94.56 91 GLY B N 1
ATOM 4425 C CA . GLY B 1 91 ? -12.359 -23.266 -13.664 1 94.56 91 GLY B CA 1
ATOM 4426 C C . GLY B 1 91 ? -11.617 -24.531 -14.023 1 94.56 91 GLY B C 1
ATOM 4427 O O . GLY B 1 91 ? -11.992 -25.625 -13.57 1 94.56 91 GLY B O 1
ATOM 4428 N N . ILE B 1 92 ? -10.586 -24.359 -14.797 1 96.75 92 ILE B N 1
ATOM 4429 C CA . ILE B 1 92 ? -9.812 -25.516 -15.227 1 96.75 92 ILE B CA 1
ATOM 4430 C C . ILE B 1 92 ? -9.117 -26.156 -14.016 1 96.75 92 ILE B C 1
ATOM 4432 O O . ILE B 1 92 ? -9.07 -27.375 -13.891 1 96.75 92 ILE B O 1
ATOM 4436 N N . ALA B 1 93 ? -8.578 -25.328 -13.164 1 95.94 93 ALA B N 1
ATOM 4437 C CA . ALA B 1 93 ? -7.941 -25.828 -11.945 1 95.94 93 ALA B CA 1
ATOM 4438 C C . ALA B 1 93 ? -8.914 -26.672 -11.133 1 95.94 93 ALA B C 1
ATOM 4440 O O . ALA B 1 93 ? -8.547 -27.734 -10.617 1 95.94 93 ALA B O 1
ATOM 4441 N N . GLY B 1 94 ? -10.156 -26.172 -10.992 1 93.56 94 GLY B N 1
ATOM 4442 C CA . GLY B 1 94 ? -11.172 -26.938 -10.281 1 93.56 94 GLY B CA 1
ATOM 4443 C C . GLY B 1 94 ? -11.422 -28.297 -10.898 1 93.56 94 GLY B C 1
ATOM 4444 O O . GLY B 1 94 ? -11.555 -29.297 -10.18 1 93.56 94 GLY B O 1
ATOM 4445 N N . GLY B 1 95 ? -11.484 -28.359 -12.164 1 95.25 95 GLY B N 1
ATOM 4446 C CA . GLY B 1 95 ? -11.68 -29.625 -12.867 1 95.25 95 GLY B CA 1
ATOM 4447 C C . GLY B 1 95 ? -10.523 -30.594 -12.688 1 95.25 95 GLY B C 1
ATOM 4448 O O . GLY B 1 95 ? -10.734 -31.797 -12.492 1 95.25 95 GLY B O 1
ATOM 4449 N N . VAL B 1 96 ? -9.312 -30.078 -12.797 1 95.44 96 VAL B N 1
ATOM 4450 C CA . VAL B 1 96 ? -8.133 -30.922 -12.617 1 95.44 96 VAL B CA 1
ATOM 4451 C C . VAL B 1 96 ? -8.133 -31.516 -11.211 1 95.44 96 VAL B C 1
ATOM 4453 O O . VAL B 1 96 ? -7.867 -32.719 -11.039 1 95.44 96 VAL B O 1
ATOM 4456 N N . LYS B 1 97 ? -8.414 -30.703 -10.219 1 92.25 97 LYS B N 1
ATOM 4457 C CA . LYS B 1 97 ? -8.453 -31.172 -8.836 1 92.25 97 LYS B CA 1
ATOM 4458 C C . LYS B 1 97 ? -9.484 -32.281 -8.672 1 92.25 97 LYS B C 1
ATOM 4460 O O . LYS B 1 97 ? -9.203 -33.312 -8.031 1 92.25 97 LYS B O 1
ATOM 4465 N N . GLN B 1 98 ? -10.625 -32.125 -9.281 1 92.56 98 GLN B N 1
ATOM 4466 C CA . GLN B 1 98 ? -11.695 -33.094 -9.18 1 92.56 98 GLN B CA 1
ATOM 4467 C C . GLN B 1 98 ? -11.312 -34.406 -9.867 1 92.56 98 GLN B C 1
ATOM 4469 O O . GLN B 1 98 ? -11.492 -35.5 -9.305 1 92.56 98 GLN B O 1
ATOM 4474 N N . LEU B 1 99 ? -10.82 -34.312 -11.062 1 94.62 99 LEU B N 1
ATOM 4475 C CA . LEU B 1 99 ? -10.484 -35.531 -11.828 1 94.62 99 LEU B CA 1
ATOM 4476 C C . LEU B 1 99 ? -9.281 -36.219 -11.219 1 94.62 99 LEU B C 1
ATOM 4478 O O . LEU B 1 99 ? -9.195 -37.469 -11.266 1 94.62 99 LEU B O 1
ATOM 4482 N N . LYS B 1 100 ? -8.305 -35.469 -10.742 1 91.19 100 LYS B N 1
ATOM 4483 C CA . LYS B 1 100 ? -7.133 -36.062 -10.086 1 91.19 100 LYS B CA 1
ATOM 4484 C C . LYS B 1 100 ? -7.531 -36.906 -8.891 1 91.19 100 LYS B C 1
ATOM 4486 O O . LYS B 1 100 ? -6.879 -37.906 -8.586 1 91.19 100 LYS B O 1
ATOM 4491 N N . SER B 1 101 ? -8.609 -36.531 -8.211 1 90.06 101 SER B N 1
ATOM 4492 C CA . SER B 1 101 ? -9.062 -37.25 -7.031 1 90.06 101 SER B CA 1
ATOM 4493 C C . SER B 1 101 ? -9.586 -38.656 -7.402 1 90.06 101 SER B C 1
ATOM 4495 O O . SER B 1 101 ? -9.711 -39.531 -6.539 1 90.06 101 SER B O 1
ATOM 4497 N N . LEU B 1 102 ? -9.797 -38.906 -8.727 1 90.81 102 LEU B N 1
ATOM 4498 C CA . LEU B 1 102 ? -10.312 -40.188 -9.203 1 90.81 102 LEU B CA 1
ATOM 4499 C C . LEU B 1 102 ? -9.172 -41.125 -9.547 1 90.81 102 LEU B C 1
ATOM 4501 O O . LEU B 1 102 ? -9.406 -42.25 -10.008 1 90.81 102 LEU B O 1
ATOM 4505 N N . GLU B 1 103 ? -7.895 -40.719 -9.375 1 86.44 103 GLU B N 1
ATOM 4506 C CA . GLU B 1 103 ? -6.691 -41.531 -9.594 1 86.44 103 GLU B CA 1
ATOM 4507 C C . GLU B 1 103 ? -6.586 -41.969 -11.047 1 86.44 103 GLU B C 1
ATOM 4509 O O . GLU B 1 103 ? -6.328 -43.156 -11.312 1 86.44 103 GLU B O 1
ATOM 4514 N N . LEU B 1 104 ? -6.949 -41.062 -11.875 1 88.69 104 LEU B N 1
ATOM 4515 C CA . LEU B 1 104 ? -6.766 -41.312 -13.305 1 88.69 104 LEU B CA 1
ATOM 4516 C C . LEU B 1 104 ? -5.312 -41.094 -13.703 1 88.69 104 LEU B C 1
ATOM 4518 O O . LEU B 1 104 ? -4.57 -40.375 -13.016 1 88.69 104 LEU B O 1
ATOM 4522 N N . SER B 1 105 ? -4.898 -41.719 -14.836 1 91.56 105 SER B N 1
ATOM 4523 C CA . SER B 1 105 ? -3.516 -41.594 -15.281 1 91.56 105 SER B CA 1
ATOM 4524 C C . SER B 1 105 ? -3.328 -40.344 -16.156 1 91.56 105 SER B C 1
ATOM 4526 O O . SER B 1 105 ? -2.238 -39.781 -16.203 1 91.56 105 SER B O 1
ATOM 4528 N N . THR B 1 106 ? -4.418 -40.062 -16.859 1 95.75 106 THR B N 1
ATOM 4529 C CA . THR B 1 106 ? -4.328 -38.969 -17.812 1 95.75 106 THR B CA 1
ATOM 4530 C C . THR B 1 106 ? -5.594 -38.125 -17.781 1 95.75 106 THR B C 1
ATOM 4532 O O . THR B 1 106 ? -6.691 -38.625 -17.578 1 95.75 106 THR B O 1
ATOM 4535 N N . ILE B 1 107 ? -5.438 -36.812 -17.906 1 97.44 107 ILE B N 1
ATOM 4536 C CA . ILE B 1 107 ? -6.547 -35.875 -18.078 1 97.44 107 ILE B CA 1
ATOM 4537 C C . ILE B 1 107 ? -6.367 -35.094 -19.359 1 97.44 107 ILE B C 1
ATOM 4539 O O . ILE B 1 107 ? -5.352 -34.406 -19.547 1 97.44 107 ILE B O 1
ATOM 4543 N N . GLU B 1 108 ? -7.262 -35.219 -20.297 1 98 108 GLU B N 1
ATOM 4544 C CA . GLU B 1 108 ? -7.312 -34.344 -21.469 1 98 108 GLU B CA 1
ATOM 4545 C C . GLU B 1 108 ? -8.07 -33.062 -21.172 1 98 108 GLU B C 1
ATOM 4547 O O . GLU B 1 108 ? -9.188 -33.094 -20.656 1 98 108 GLU B O 1
ATOM 4552 N N . VAL B 1 109 ? -7.453 -31.984 -21.438 1 98.44 109 VAL B N 1
ATOM 4553 C CA . VAL B 1 109 ? -7.957 -30.703 -20.938 1 98.44 109 VAL B CA 1
ATOM 4554 C C . VAL B 1 109 ? -8.438 -29.859 -22.109 1 98.44 109 VAL B C 1
ATOM 4556 O O . VAL B 1 109 ? -7.738 -29.703 -23.109 1 98.44 109 VAL B O 1
ATOM 4559 N N . ASP B 1 110 ? -9.617 -29.234 -21.969 1 98.19 110 ASP B N 1
ATOM 4560 C CA . ASP B 1 110 ? -10.203 -28.25 -22.875 1 98.19 110 ASP B CA 1
ATOM 4561 C C . ASP B 1 110 ? -9.375 -26.969 -22.906 1 98.19 110 ASP B C 1
ATOM 4563 O O . ASP B 1 110 ? -9.086 -26.391 -21.859 1 98.19 110 ASP B O 1
ATOM 4567 N N . PRO B 1 111 ? -8.984 -26.516 -24.109 1 98 111 PRO B N 1
ATOM 4568 C CA . PRO B 1 111 ? -8.242 -25.25 -24.188 1 98 111 PRO B CA 1
ATOM 4569 C C . PRO B 1 111 ? -9.133 -24.031 -23.938 1 98 111 PRO B C 1
ATOM 4571 O O . PRO B 1 111 ? -8.633 -22.906 -23.844 1 98 111 PRO B O 1
ATOM 4574 N N . CYS B 1 112 ? -10.414 -24.219 -23.781 1 96.62 112 CYS B N 1
ATOM 4575 C CA . CYS B 1 112 ? -11.375 -23.141 -23.547 1 96.62 112 CYS B CA 1
ATOM 4576 C C . CYS B 1 112 ? -11.227 -22.047 -24.578 1 96.62 112 CYS B C 1
ATOM 4578 O O . CYS B 1 112 ? -11.047 -22.328 -25.766 1 96.62 112 CYS B O 1
ATOM 4580 N N . TRP B 1 113 ? -11.43 -20.766 -24.266 1 95.44 113 TRP B N 1
ATOM 4581 C CA . TRP B 1 113 ? -11.312 -19.625 -25.172 1 95.44 113 TRP B CA 1
ATOM 4582 C C . TRP B 1 113 ? -9.914 -19.016 -25.094 1 95.44 113 TRP B C 1
ATOM 4584 O O . TRP B 1 113 ? -9.617 -18.047 -25.797 1 95.44 113 TRP B O 1
ATOM 4594 N N . ASP B 1 114 ? -9.07 -19.594 -24.234 1 96.94 114 ASP B N 1
ATOM 4595 C CA . ASP B 1 114 ? -7.68 -19.172 -24.047 1 96.94 114 ASP B CA 1
ATOM 4596 C C . ASP B 1 114 ? -6.816 -20.359 -23.594 1 96.94 114 ASP B C 1
ATOM 4598 O O . ASP B 1 114 ? -6.684 -20.609 -22.391 1 96.94 114 ASP B O 1
ATOM 4602 N N . ALA B 1 115 ? -6.152 -21 -24.547 1 98.19 115 ALA B N 1
ATOM 4603 C CA . ALA B 1 115 ? -5.422 -22.234 -24.297 1 98.19 115 ALA B CA 1
ATOM 4604 C C . ALA B 1 115 ? -4.273 -22.016 -23.312 1 98.19 115 ALA B C 1
ATOM 4606 O O . ALA B 1 115 ? -3.938 -22.891 -22.516 1 98.19 115 ALA B O 1
ATOM 4607 N N . LYS B 1 116 ? -3.684 -20.828 -23.391 1 98.31 116 LYS B N 1
ATOM 4608 C CA . LYS B 1 116 ? -2.611 -20.484 -22.453 1 98.31 116 LYS B CA 1
ATOM 4609 C C . LYS B 1 116 ? -3.113 -20.484 -21.016 1 98.31 116 LYS B C 1
ATOM 4611 O O . LYS B 1 116 ? -2.518 -21.125 -20.141 1 98.31 116 LYS B O 1
ATOM 4616 N N . ALA B 1 117 ? -4.195 -19.797 -20.781 1 98.31 117 ALA B N 1
ATOM 4617 C CA . ALA B 1 117 ? -4.777 -19.734 -19.438 1 98.31 117 ALA B CA 1
ATOM 4618 C C . ALA B 1 117 ? -5.234 -21.109 -18.969 1 98.31 117 ALA B C 1
ATOM 4620 O O . ALA B 1 117 ? -5.082 -21.438 -17.781 1 98.31 117 ALA B O 1
ATOM 4621 N N . ALA B 1 118 ? -5.801 -21.859 -19.859 1 98.38 118 ALA B N 1
ATOM 4622 C CA . ALA B 1 118 ? -6.242 -23.219 -19.516 1 98.38 118 ALA B CA 1
ATOM 4623 C C . ALA B 1 118 ? -5.07 -24.078 -19.062 1 98.38 118 ALA B C 1
ATOM 4625 O O . ALA B 1 118 ? -5.152 -24.766 -18.047 1 98.38 118 ALA B O 1
ATOM 4626 N N . ALA B 1 119 ? -3.998 -24.016 -19.812 1 98.56 119 ALA B N 1
ATOM 4627 C CA . ALA B 1 119 ? -2.805 -24.781 -19.469 1 98.56 119 ALA B CA 1
ATOM 4628 C C . ALA B 1 119 ? -2.242 -24.344 -18.125 1 98.56 119 ALA B C 1
ATOM 4630 O O . ALA B 1 119 ? -1.859 -25.172 -17.297 1 98.56 119 ALA B O 1
ATOM 4631 N N . GLU B 1 120 ? -2.17 -23.031 -17.922 1 98.5 120 GLU B N 1
ATOM 4632 C CA . GLU B 1 120 ? -1.687 -22.516 -16.641 1 98.5 120 GLU B CA 1
ATOM 4633 C C . GLU B 1 120 ? -2.494 -23.078 -15.484 1 98.5 120 GLU B C 1
ATOM 4635 O O . GLU B 1 120 ? -1.927 -23.609 -14.531 1 98.5 120 GLU B O 1
ATOM 4640 N N . GLY B 1 121 ? -3.85 -22.938 -15.586 1 97.62 121 GLY B N 1
ATOM 4641 C CA . GLY B 1 121 ? -4.703 -23.453 -14.531 1 97.62 121 GLY B CA 1
ATOM 4642 C C . GLY B 1 121 ? -4.512 -24.938 -14.289 1 97.62 121 GLY B C 1
ATOM 4643 O O . GLY B 1 121 ? -4.469 -25.391 -13.141 1 97.62 121 GLY B O 1
ATOM 4644 N N . ALA B 1 122 ? -4.348 -25.688 -15.344 1 97.81 122 ALA B N 1
ATOM 4645 C CA . ALA B 1 122 ? -4.23 -27.141 -15.25 1 97.81 122 ALA B CA 1
ATOM 4646 C C . ALA B 1 122 ? -2.926 -27.531 -14.57 1 97.81 122 ALA B C 1
ATOM 4648 O O . ALA B 1 122 ? -2.934 -28.281 -13.594 1 97.81 122 ALA B O 1
ATOM 4649 N N . TYR B 1 123 ? -1.822 -27.031 -15.094 1 98 123 TYR B N 1
ATOM 4650 C CA . TYR B 1 123 ? -0.513 -27.453 -14.617 1 98 123 TYR B CA 1
ATOM 4651 C C . TYR B 1 123 ? -0.253 -26.953 -13.203 1 98 123 TYR B C 1
ATOM 4653 O O . TYR B 1 123 ? 0.38 -27.641 -12.398 1 98 123 TYR B O 1
ATOM 4661 N N . LEU B 1 124 ? -0.695 -25.75 -12.836 1 97.44 124 LEU B N 1
ATOM 4662 C CA . LEU B 1 124 ? -0.51 -25.234 -11.492 1 97.44 124 LEU B CA 1
ATOM 4663 C C . LEU B 1 124 ? -1.327 -26.047 -10.484 1 97.44 124 LEU B C 1
ATOM 4665 O O . LEU B 1 124 ? -0.867 -26.297 -9.367 1 97.44 124 LEU B O 1
ATOM 4669 N N . ALA B 1 125 ? -2.521 -26.422 -10.883 1 95.62 125 ALA B N 1
ATOM 4670 C CA . ALA B 1 125 ? -3.387 -27.203 -9.992 1 95.62 125 ALA B CA 1
ATOM 4671 C C . ALA B 1 125 ? -2.869 -28.625 -9.828 1 95.62 125 ALA B C 1
ATOM 4673 O O . ALA B 1 125 ? -3.076 -29.25 -8.789 1 95.62 125 ALA B O 1
ATOM 4674 N N . ASN B 1 126 ? -2.184 -29.094 -10.789 1 95.69 126 ASN B N 1
ATOM 4675 C CA . ASN B 1 126 ? -1.707 -30.469 -10.812 1 95.69 126 ASN B CA 1
ATOM 4676 C C . ASN B 1 126 ? -0.488 -30.656 -9.914 1 95.69 126 ASN B C 1
ATOM 4678 O O . ASN B 1 126 ? -0.126 -31.781 -9.578 1 95.69 126 ASN B O 1
ATOM 4682 N N . TYR B 1 127 ? 0.167 -29.609 -9.5 1 93.75 127 TYR B N 1
ATOM 4683 C CA . TYR B 1 127 ? 1.405 -29.625 -8.727 1 93.75 127 TYR B CA 1
ATOM 4684 C C . TYR B 1 127 ? 1.179 -30.234 -7.352 1 93.75 127 TYR B C 1
ATOM 4686 O O . TYR B 1 127 ? 0.166 -29.969 -6.703 1 93.75 127 TYR B O 1
ATOM 4694 N N . ASP B 1 128 ? 2.068 -31.078 -6.977 1 89.19 128 ASP B N 1
ATOM 4695 C CA . ASP B 1 128 ? 2.172 -31.609 -5.625 1 89.19 128 ASP B CA 1
ATOM 4696 C C . ASP B 1 128 ? 3.633 -31.766 -5.207 1 89.19 128 ASP B C 1
ATOM 4698 O O . ASP B 1 128 ? 4.477 -32.156 -6.023 1 89.19 128 ASP B O 1
ATOM 4702 N N . PHE B 1 129 ? 3.93 -31.469 -3.943 1 89.56 129 PHE B N 1
ATOM 4703 C CA . PHE B 1 129 ? 5.254 -31.734 -3.389 1 89.56 129 PHE B CA 1
ATOM 4704 C C . PHE B 1 129 ? 5.238 -32.969 -2.506 1 89.56 129 PHE B C 1
ATOM 4706 O O . PHE B 1 129 ? 4.992 -32.875 -1.302 1 89.56 129 PHE B O 1
ATOM 4713 N N . ASN B 1 130 ? 5.469 -34.062 -3.09 1 86.69 130 ASN B N 1
ATOM 4714 C CA . ASN B 1 130 ? 5.461 -35.344 -2.365 1 86.69 130 ASN B CA 1
ATOM 4715 C C . ASN B 1 130 ? 6.773 -36.094 -2.549 1 86.69 130 ASN B C 1
ATOM 4717 O O . ASN B 1 130 ? 6.84 -37.312 -2.291 1 86.69 130 ASN B O 1
ATOM 4721 N N . ASP B 1 131 ? 7.715 -35.375 -2.904 1 81.69 131 ASP B N 1
ATOM 4722 C CA . ASP B 1 131 ? 8.984 -35.969 -3.291 1 81.69 131 ASP B CA 1
ATOM 4723 C C . ASP B 1 131 ? 9.656 -36.656 -2.1 1 81.69 131 ASP B C 1
ATOM 4725 O O . ASP B 1 131 ? 10.469 -37.562 -2.275 1 81.69 131 ASP B O 1
ATOM 4729 N N . LEU B 1 132 ? 9.312 -36.219 -0.947 1 87.12 132 LEU B N 1
ATOM 4730 C CA . LEU B 1 132 ? 10.008 -36.719 0.233 1 87.12 132 LEU B CA 1
ATOM 4731 C C . LEU B 1 132 ? 9.164 -37.781 0.94 1 87.12 132 LEU B C 1
ATOM 4733 O O . LEU B 1 132 ? 9.617 -38.406 1.91 1 87.12 132 LEU B O 1
ATOM 4737 N N . LYS B 1 133 ? 7.945 -38 0.382 1 86.12 133 LYS B N 1
ATOM 4738 C CA . LYS B 1 133 ? 7.082 -39.031 0.969 1 86.12 133 LYS B CA 1
ATOM 4739 C C . LYS B 1 133 ? 7.469 -40.406 0.482 1 86.12 133 LYS B C 1
ATOM 4741 O O . LYS B 1 133 ? 8.109 -40.562 -0.563 1 86.12 133 LYS B O 1
ATOM 4746 N N . SER B 1 134 ? 7.051 -41.375 1.207 1 84.88 134 SER B N 1
ATOM 4747 C CA . SER B 1 134 ? 7.273 -42.75 0.797 1 84.88 134 SER B CA 1
ATOM 4748 C C . SER B 1 134 ? 6.461 -43.094 -0.446 1 84.88 134 SER B C 1
ATOM 4750 O O . SER B 1 134 ? 5.477 -42.438 -0.757 1 84.88 134 SER B O 1
ATOM 4752 N N . ASP B 1 135 ? 6.969 -44.062 -1.261 1 73.69 135 ASP B N 1
ATOM 4753 C CA . ASP B 1 135 ? 6.348 -44.469 -2.523 1 73.69 135 ASP B CA 1
ATOM 4754 C C . ASP B 1 135 ? 4.863 -44.75 -2.336 1 73.69 135 ASP B C 1
ATOM 4756 O O . ASP B 1 135 ? 4.047 -44.438 -3.207 1 73.69 135 ASP B O 1
ATOM 4760 N N . GLN B 1 136 ? 4.57 -45.281 -1.319 1 67.12 136 GLN B N 1
ATOM 4761 C CA . GLN B 1 136 ? 3.186 -45.625 -1.032 1 67.12 136 GLN B CA 1
ATOM 4762 C C . GLN B 1 136 ? 2.32 -44.375 -0.894 1 67.12 136 GLN B C 1
ATOM 4764 O O . GLN B 1 136 ? 1.119 -44.406 -1.169 1 67.12 136 GLN B O 1
ATOM 4769 N N . GLU B 1 137 ? 2.984 -43.406 -0.529 1 66.69 137 GLU B N 1
ATOM 4770 C CA . GLU B 1 137 ? 2.217 -42.188 -0.214 1 66.69 137 GLU B CA 1
ATOM 4771 C C . GLU B 1 137 ? 2.295 -41.188 -1.35 1 66.69 137 GLU B C 1
ATOM 4773 O O . GLU B 1 137 ? 1.505 -40.219 -1.397 1 66.69 137 GLU B O 1
ATOM 4778 N N . LYS B 1 138 ? 3.131 -41.594 -2.236 1 67.25 138 LYS B N 1
ATOM 4779 C CA . LYS B 1 138 ? 3.248 -40.688 -3.361 1 67.25 138 LYS B CA 1
ATOM 4780 C C . LYS B 1 138 ? 2.014 -40.75 -4.258 1 67.25 138 LYS B C 1
ATOM 4782 O O . LYS B 1 138 ? 1.557 -41.844 -4.613 1 67.25 138 LYS B O 1
ATOM 4787 N N . LYS B 1 139 ? 1.331 -39.656 -4.281 1 65 139 LYS B N 1
ATOM 4788 C CA . LYS B 1 139 ? 0.173 -39.562 -5.164 1 65 139 LYS B CA 1
ATOM 4789 C C . LYS B 1 139 ? 0.578 -39.781 -6.621 1 65 139 LYS B C 1
ATOM 4791 O O . LYS B 1 139 ? 1.706 -39.5 -7.012 1 65 139 LYS B O 1
ATOM 4796 N N . CYS B 1 140 ? -0.303 -40.438 -7.328 1 65 140 CYS B N 1
ATOM 4797 C CA . CYS B 1 140 ? -0.11 -40.75 -8.742 1 65 140 CYS B CA 1
ATOM 4798 C C . CYS B 1 140 ? 0.019 -39.438 -9.555 1 65 140 CYS B C 1
ATOM 4800 O O . CYS B 1 140 ? -0.738 -38.5 -9.352 1 65 140 CYS B O 1
ATOM 4802 N N . LYS B 1 141 ? 1.125 -39.375 -10.305 1 77 141 LYS B N 1
ATOM 4803 C CA . LYS B 1 141 ? 1.313 -38.25 -11.227 1 77 141 LYS B CA 1
ATOM 4804 C C . LYS B 1 141 ? 0.299 -38.312 -12.367 1 77 141 LYS B C 1
ATOM 4806 O O . LYS B 1 141 ? 0.139 -39.344 -13.016 1 77 141 LYS B O 1
ATOM 4811 N N . VAL B 1 142 ? -0.456 -37.344 -12.484 1 91.31 142 VAL B N 1
ATOM 4812 C CA . VAL B 1 142 ? -1.432 -37.281 -13.57 1 91.31 142 VAL B CA 1
ATOM 4813 C C . VAL B 1 142 ? -0.826 -36.562 -14.766 1 91.31 142 VAL B C 1
ATOM 4815 O O . VAL B 1 142 ? -0.23 -35.5 -14.617 1 91.31 142 VAL B O 1
ATOM 4818 N N . GLU B 1 143 ? -0.85 -37.219 -15.922 1 96 143 GLU B N 1
ATOM 4819 C CA . GLU B 1 143 ? -0.399 -36.562 -17.156 1 96 143 GLU B CA 1
ATOM 4820 C C . GLU B 1 143 ? -1.485 -35.688 -17.734 1 96 143 GLU B C 1
ATOM 4822 O O . GLU B 1 143 ? -2.641 -36.094 -17.859 1 96 143 GLU B O 1
ATOM 4827 N N . LEU B 1 144 ? -1.134 -34.438 -18.047 1 97.31 144 LEU B N 1
ATOM 4828 C CA . LEU B 1 144 ? -2.059 -33.5 -18.672 1 97.31 144 LEU B CA 1
ATOM 4829 C C . LEU B 1 144 ? -1.817 -33.406 -20.172 1 97.31 144 LEU B C 1
ATOM 4831 O O . LEU B 1 144 ? -0.668 -33.406 -20.625 1 97.31 144 LEU B O 1
ATOM 4835 N N . LEU B 1 145 ? -2.91 -33.469 -20.922 1 96.62 145 LEU B N 1
ATOM 4836 C CA . LEU B 1 145 ? -2.826 -33.344 -22.375 1 96.62 145 LEU B CA 1
ATOM 4837 C C . LEU B 1 145 ? -3.889 -32.375 -22.891 1 96.62 145 LEU B C 1
ATOM 4839 O O . LEU B 1 145 ? -5 -32.312 -22.359 1 96.62 145 LEU B O 1
ATOM 4843 N N . LEU B 1 146 ? -3.492 -31.656 -23.906 1 97.19 146 LEU B N 1
ATOM 4844 C CA . LEU B 1 146 ? -4.52 -30.969 -24.688 1 97.19 146 LEU B CA 1
ATOM 4845 C C . LEU B 1 146 ? -5.48 -31.969 -25.328 1 97.19 146 LEU B C 1
ATOM 4847 O O . LEU B 1 146 ? -5.043 -32.938 -25.938 1 97.19 146 LEU B O 1
ATOM 4851 N N . THR B 1 147 ? -6.727 -31.719 -25.219 1 96.81 147 THR B N 1
ATOM 4852 C CA . THR B 1 147 ? -7.691 -32.688 -25.75 1 96.81 147 THR B CA 1
ATOM 4853 C C . THR B 1 147 ? -7.555 -32.812 -27.266 1 96.81 147 THR B C 1
ATOM 4855 O O . THR B 1 147 ? -7.293 -31.812 -27.953 1 96.81 147 THR B O 1
ATOM 4858 N N . HIS B 1 148 ? -7.773 -34 -27.734 1 92.88 148 HIS B N 1
ATOM 4859 C CA . HIS B 1 148 ? -7.672 -34.281 -29.156 1 92.88 148 HIS B CA 1
ATOM 4860 C C . HIS B 1 148 ? -8.844 -33.656 -29.922 1 92.88 148 HIS B C 1
ATOM 4862 O O . HIS B 1 148 ? -8.82 -33.562 -31.141 1 92.88 148 HIS B O 1
ATOM 4868 N N . PHE B 1 149 ? -9.789 -33.188 -29.188 1 91.44 149 PHE B N 1
ATOM 4869 C CA . PHE B 1 149 ? -10.938 -32.562 -29.812 1 91.44 149 PHE B CA 1
ATOM 4870 C C . PHE B 1 149 ? -10.555 -31.219 -30.422 1 91.44 149 PHE B C 1
ATOM 4872 O O . PHE B 1 149 ? -11.273 -30.672 -31.266 1 91.44 149 PHE B O 1
ATOM 4879 N N . MET B 1 150 ? -9.438 -30.625 -30.062 1 85.06 150 MET B N 1
ATOM 4880 C CA . MET B 1 150 ? -8.93 -29.375 -30.609 1 85.06 150 MET B CA 1
ATOM 4881 C C . MET B 1 150 ? -7.461 -29.516 -31.016 1 85.06 150 MET B C 1
ATOM 4883 O O . MET B 1 150 ? -6.777 -28.516 -31.234 1 85.06 150 MET B O 1
ATOM 4887 N N . LYS B 1 151 ? -6.883 -30.609 -31.156 1 74.31 151 LYS B N 1
ATOM 4888 C CA . LYS B 1 151 ? -5.453 -30.859 -31.344 1 74.31 151 LYS B CA 1
ATOM 4889 C C . LYS B 1 151 ? -4.996 -30.406 -32.719 1 74.31 151 LYS B C 1
ATOM 4891 O O . LYS B 1 151 ? -3.828 -30.078 -32.938 1 74.31 151 LYS B O 1
ATOM 4896 N N . ASP B 1 152 ? -5.805 -30.203 -33.625 1 77.81 152 ASP B N 1
ATOM 4897 C CA . ASP B 1 152 ? -5.371 -29.938 -35 1 77.81 152 ASP B CA 1
ATOM 4898 C C . ASP B 1 152 ? -5.223 -28.438 -35.25 1 77.81 152 ASP B C 1
ATOM 4900 O O . ASP B 1 152 ? -4.781 -28.031 -36.312 1 77.81 152 ASP B O 1
ATOM 4904 N N . ASP B 1 153 ? -5.312 -27.719 -34.219 1 88.06 153 ASP B N 1
ATOM 4905 C CA . ASP B 1 153 ? -5.148 -26.281 -34.344 1 88.06 153 ASP B CA 1
ATOM 4906 C C . ASP B 1 153 ? -3.775 -25.844 -33.844 1 88.06 153 ASP B C 1
ATOM 4908 O O . ASP B 1 153 ? -3.51 -25.875 -32.625 1 88.06 153 ASP B O 1
ATOM 4912 N N . GLN B 1 154 ? -2.916 -25.422 -34.688 1 91.94 154 GLN B N 1
ATOM 4913 C CA . GLN B 1 154 ? -1.521 -25.109 -34.375 1 91.94 154 GLN B CA 1
ATOM 4914 C C . GLN B 1 154 ? -1.413 -23.953 -33.406 1 91.94 154 GLN B C 1
ATOM 4916 O O . GLN B 1 154 ? -0.545 -23.953 -32.531 1 91.94 154 GLN B O 1
ATOM 4921 N N . LEU B 1 155 ? -2.254 -22.984 -33.594 1 94.56 155 LEU B N 1
ATOM 4922 C CA . LEU B 1 155 ? -2.225 -21.828 -32.719 1 94.56 155 LEU B CA 1
ATOM 4923 C C . LEU B 1 155 ? -2.621 -22.219 -31.281 1 94.56 155 LEU B C 1
ATOM 4925 O O . LEU B 1 155 ? -2.01 -21.781 -30.312 1 94.56 155 LEU B O 1
ATOM 4929 N N . ILE B 1 156 ? -3.623 -23.062 -31.172 1 96.75 156 ILE B N 1
ATOM 4930 C CA . ILE B 1 156 ? -4.094 -23.531 -29.875 1 96.75 156 ILE B CA 1
ATOM 4931 C C . ILE B 1 156 ? -3.002 -24.359 -29.203 1 96.75 156 ILE B C 1
ATOM 4933 O O . ILE B 1 156 ? -2.74 -24.203 -28 1 96.75 156 ILE B O 1
ATOM 4937 N N . SER B 1 157 ? -2.379 -25.219 -29.969 1 96.5 157 SER B N 1
ATOM 4938 C CA . SER B 1 157 ? -1.309 -26.047 -29.438 1 96.5 157 SER B CA 1
ATOM 4939 C C . SER B 1 157 ? -0.127 -25.203 -28.969 1 96.5 157 SER B C 1
ATOM 4941 O O . SER B 1 157 ? 0.48 -25.5 -27.938 1 96.5 157 SER B O 1
ATOM 4943 N N . LYS B 1 158 ? 0.175 -24.219 -29.734 1 96.56 158 LYS B N 1
ATOM 4944 C CA . LYS B 1 158 ? 1.268 -23.328 -29.375 1 96.56 158 LYS B CA 1
ATOM 4945 C C . LYS B 1 158 ? 0.96 -22.594 -28.078 1 96.56 158 LYS B C 1
ATOM 4947 O O . LYS B 1 158 ? 1.812 -22.5 -27.188 1 96.56 158 LYS B O 1
ATOM 4952 N N . ASP B 1 159 ? -0.232 -22.062 -27.953 1 97.38 159 ASP B N 1
ATOM 4953 C CA . ASP B 1 159 ? -0.639 -21.344 -26.75 1 97.38 159 ASP B CA 1
ATOM 4954 C C . ASP B 1 159 ? -0.677 -22.25 -25.531 1 97.38 159 ASP B C 1
ATOM 4956 O O . ASP B 1 159 ? -0.305 -21.844 -24.438 1 97.38 159 ASP B O 1
ATOM 4960 N N . TRP B 1 160 ? -1.141 -23.469 -25.75 1 97.94 160 TRP B N 1
ATOM 4961 C CA . TRP B 1 160 ? -1.137 -24.453 -24.688 1 97.94 160 TRP B CA 1
ATOM 4962 C C . TRP B 1 160 ? 0.285 -24.75 -24.219 1 97.94 160 TRP B C 1
ATOM 4964 O O . TRP B 1 160 ? 0.547 -24.812 -23.016 1 97.94 160 TRP B O 1
ATOM 4974 N N . GLY B 1 161 ? 1.149 -24.922 -25.188 1 97.69 161 GLY B N 1
ATOM 4975 C CA . GLY B 1 161 ? 2.549 -25.141 -24.859 1 97.69 161 GLY B CA 1
ATOM 4976 C C . GLY B 1 161 ? 3.16 -24 -24.078 1 97.69 161 GLY B C 1
ATOM 4977 O O . GLY B 1 161 ? 3.885 -24.219 -23.109 1 97.69 161 GLY B O 1
ATOM 4978 N N . PHE B 1 162 ? 2.846 -22.828 -24.469 1 97.62 162 PHE B N 1
ATOM 4979 C CA . PHE B 1 162 ? 3.338 -21.641 -23.781 1 97.62 162 PHE B CA 1
ATOM 4980 C C . PHE B 1 162 ? 2.836 -21.609 -22.344 1 97.62 162 PHE B C 1
ATOM 4982 O O . PHE B 1 162 ? 3.613 -21.391 -21.406 1 97.62 162 PHE B O 1
ATOM 4989 N N . GLY B 1 163 ? 1.562 -21.828 -22.172 1 98.44 163 GLY B N 1
ATOM 4990 C CA . GLY B 1 163 ? 0.984 -21.844 -20.828 1 98.44 163 GLY B CA 1
ATOM 4991 C C . GLY B 1 163 ? 1.566 -22.922 -19.938 1 98.44 163 GLY B C 1
ATOM 4992 O O . GLY B 1 163 ? 1.774 -22.719 -18.75 1 98.44 163 GLY B O 1
ATOM 4993 N N . SER B 1 164 ? 1.814 -24.078 -20.531 1 98.44 164 SER B N 1
ATOM 4994 C CA . SER B 1 164 ? 2.412 -25.172 -19.781 1 98.44 164 SER B CA 1
ATOM 4995 C C . SER B 1 164 ? 3.814 -24.812 -19.297 1 98.44 164 SER B C 1
ATOM 4997 O O . SER B 1 164 ? 4.191 -25.141 -18.172 1 98.44 164 SER B O 1
ATOM 4999 N N . ILE B 1 165 ? 4.59 -24.141 -20.156 1 98.44 165 ILE B N 1
ATOM 5000 C CA . ILE B 1 165 ? 5.949 -23.75 -19.797 1 98.44 165 ILE B CA 1
ATOM 5001 C C . ILE B 1 165 ? 5.914 -22.719 -18.672 1 98.44 165 ILE B C 1
ATOM 5003 O O . ILE B 1 165 ? 6.688 -22.812 -17.703 1 98.44 165 ILE B O 1
ATOM 5007 N N . LEU B 1 166 ? 4.996 -21.766 -18.75 1 98.62 166 LEU B N 1
ATOM 5008 C CA . LEU B 1 166 ? 4.852 -20.766 -17.688 1 98.62 166 LEU B CA 1
ATOM 5009 C C . LEU B 1 166 ? 4.52 -21.438 -16.359 1 98.62 166 LEU B C 1
ATOM 5011 O O . LEU B 1 166 ? 5.16 -21.156 -15.344 1 98.62 166 LEU B O 1
ATOM 5015 N N . ALA B 1 167 ? 3.57 -22.297 -16.375 1 98.69 167 ALA B N 1
ATOM 5016 C CA . ALA B 1 167 ? 3.117 -22.969 -15.156 1 98.69 167 ALA B CA 1
ATOM 5017 C C . ALA B 1 167 ? 4.211 -23.859 -14.594 1 98.69 167 ALA B C 1
ATOM 5019 O O . ALA B 1 167 ? 4.445 -23.875 -13.383 1 98.69 167 ALA B O 1
ATOM 5020 N N . GLU B 1 168 ? 4.855 -24.578 -15.438 1 98 168 GLU B N 1
ATOM 5021 C CA . GLU B 1 168 ? 5.898 -25.5 -14.992 1 98 168 GLU B CA 1
ATOM 5022 C C . GLU B 1 168 ? 7.102 -24.734 -14.438 1 98 168 GLU B C 1
ATOM 5024 O O . GLU B 1 168 ? 7.754 -25.203 -13.5 1 98 168 GLU B O 1
ATOM 5029 N N . SER B 1 169 ? 7.414 -23.609 -15.023 1 98.56 169 SER B N 1
ATOM 5030 C CA . SER B 1 169 ? 8.492 -22.766 -14.5 1 98.56 169 SER B CA 1
ATOM 5031 C C . SER B 1 169 ? 8.156 -22.25 -13.102 1 98.56 169 SER B C 1
ATOM 5033 O O . SER B 1 169 ? 9.023 -22.203 -12.227 1 98.56 169 SER B O 1
ATOM 5035 N N . GLN B 1 170 ? 6.906 -21.844 -12.906 1 98.62 170 GLN B N 1
ATOM 5036 C CA . GLN B 1 170 ? 6.469 -21.469 -11.562 1 98.62 170 GLN B CA 1
ATOM 5037 C C . GLN B 1 170 ? 6.5 -22.672 -10.617 1 98.62 170 GLN B C 1
ATOM 5039 O O . GLN B 1 170 ? 6.863 -22.531 -9.445 1 98.62 170 GLN B O 1
ATOM 5044 N N . ASN B 1 171 ? 6.098 -23.828 -11.117 1 97.81 171 ASN B N 1
ATOM 5045 C CA . ASN B 1 171 ? 6.137 -25.031 -10.297 1 97.81 171 ASN B CA 1
ATOM 5046 C C . ASN B 1 171 ? 7.566 -25.391 -9.898 1 97.81 171 ASN B C 1
ATOM 5048 O O . ASN B 1 171 ? 7.793 -25.922 -8.805 1 97.81 171 ASN B O 1
ATOM 5052 N N . PHE B 1 172 ? 8.492 -25.156 -10.789 1 96.75 172 PHE B N 1
ATOM 5053 C CA . PHE B 1 172 ? 9.891 -25.359 -10.422 1 96.75 172 PHE B CA 1
ATOM 5054 C C . PHE B 1 172 ? 10.289 -24.453 -9.266 1 96.75 172 PHE B C 1
ATOM 5056 O O . PHE B 1 172 ? 10.914 -24.906 -8.297 1 96.75 172 PHE B O 1
ATOM 5063 N N . ALA B 1 173 ? 9.906 -23.188 -9.352 1 97.5 173 ALA B N 1
ATOM 5064 C CA . ALA B 1 173 ? 10.148 -22.25 -8.242 1 97.5 173 ALA B CA 1
ATOM 5065 C C . ALA B 1 173 ? 9.508 -22.766 -6.957 1 97.5 173 ALA B C 1
ATOM 5067 O O . ALA B 1 173 ? 10.125 -22.719 -5.891 1 97.5 173 ALA B O 1
ATOM 5068 N N . ARG B 1 174 ? 8.281 -23.266 -7.039 1 96.69 174 ARG B N 1
ATOM 5069 C CA . ARG B 1 174 ? 7.578 -23.812 -5.887 1 96.69 174 ARG B CA 1
ATOM 5070 C C . ARG B 1 174 ? 8.359 -24.969 -5.27 1 96.69 174 ARG B C 1
ATOM 5072 O O . ARG B 1 174 ? 8.469 -25.078 -4.047 1 96.69 174 ARG B O 1
ATOM 5079 N N . ARG B 1 175 ? 8.836 -25.766 -6.094 1 94.5 175 ARG B N 1
ATOM 5080 C CA . ARG B 1 175 ? 9.57 -26.938 -5.609 1 94.5 175 ARG B CA 1
ATOM 5081 C C . ARG B 1 175 ? 10.812 -26.5 -4.824 1 94.5 175 ARG B C 1
ATOM 5083 O O . ARG B 1 175 ? 11.117 -27.094 -3.779 1 94.5 175 ARG B O 1
ATOM 5090 N N . LEU B 1 176 ? 11.547 -25.562 -5.375 1 94.44 176 LEU B N 1
ATOM 5091 C CA . LEU B 1 176 ? 12.695 -25.031 -4.645 1 94.44 176 LEU B CA 1
ATOM 5092 C C . LEU B 1 176 ? 12.266 -24.5 -3.283 1 94.44 176 LEU B C 1
ATOM 5094 O O . LEU B 1 176 ? 12.883 -24.828 -2.262 1 94.44 176 LEU B O 1
ATOM 5098 N N . MET B 1 177 ? 11.203 -23.781 -3.234 1 94.44 177 MET B N 1
ATOM 5099 C CA . MET B 1 177 ? 10.727 -23.125 -2.025 1 94.44 177 MET B CA 1
ATOM 5100 C C . MET B 1 177 ? 10.164 -24.141 -1.032 1 94.44 177 MET B C 1
ATOM 5102 O O . MET B 1 177 ? 10.266 -23.938 0.181 1 94.44 177 MET B O 1
ATOM 5106 N N . ASP B 1 178 ? 9.539 -25.188 -1.564 1 92.94 178 ASP B N 1
ATOM 5107 C CA . ASP B 1 178 ? 8.906 -26.188 -0.719 1 92.94 178 ASP B CA 1
ATOM 5108 C C . ASP B 1 178 ? 9.945 -27.125 -0.112 1 92.94 178 ASP B C 1
ATOM 5110 O O . ASP B 1 178 ? 9.656 -27.859 0.84 1 92.94 178 ASP B O 1
ATOM 5114 N N . SER B 1 179 ? 11.125 -27.125 -0.616 1 91.44 179 SER B N 1
ATOM 5115 C CA . SER B 1 179 ? 12.164 -28.031 -0.146 1 91.44 179 SER B CA 1
ATOM 5116 C C . SER B 1 179 ? 12.641 -27.656 1.252 1 91.44 179 SER B C 1
ATOM 5118 O O . SER B 1 179 ? 12.828 -26.469 1.549 1 91.44 179 SER B O 1
ATOM 5120 N N . PRO B 1 180 ? 12.844 -28.719 2.1 1 88.69 180 PRO B N 1
ATOM 5121 C CA . PRO B 1 180 ? 13.375 -28.422 3.434 1 88.69 180 PRO B CA 1
ATOM 5122 C C . PRO B 1 180 ? 14.781 -27.828 3.389 1 88.69 180 PRO B C 1
ATOM 5124 O O . PRO B 1 180 ? 15.578 -28.188 2.52 1 88.69 180 PRO B O 1
ATOM 5127 N N . SER B 1 181 ? 15.047 -27.047 4.395 1 85.94 181 SER B N 1
ATOM 5128 C CA . SER B 1 181 ? 16.281 -26.266 4.418 1 85.94 181 SER B CA 1
ATOM 5129 C C . SER B 1 181 ? 17.5 -27.172 4.43 1 85.94 181 SER B C 1
ATOM 5131 O O . SER B 1 181 ? 18.547 -26.812 3.867 1 85.94 181 SER B O 1
ATOM 5133 N N . ASN B 1 182 ? 17.422 -28.328 5.121 1 88 182 ASN B N 1
ATOM 5134 C CA . ASN B 1 182 ? 18.562 -29.234 5.18 1 88 182 ASN B CA 1
ATOM 5135 C C . ASN B 1 182 ? 18.844 -29.875 3.824 1 88 182 ASN B C 1
ATOM 5137 O O . ASN B 1 182 ? 19.938 -30.391 3.592 1 88 182 ASN B O 1
ATOM 5141 N N . LEU B 1 183 ? 17.875 -29.766 2.924 1 90.12 183 LEU B N 1
ATOM 5142 C CA . LEU B 1 183 ? 18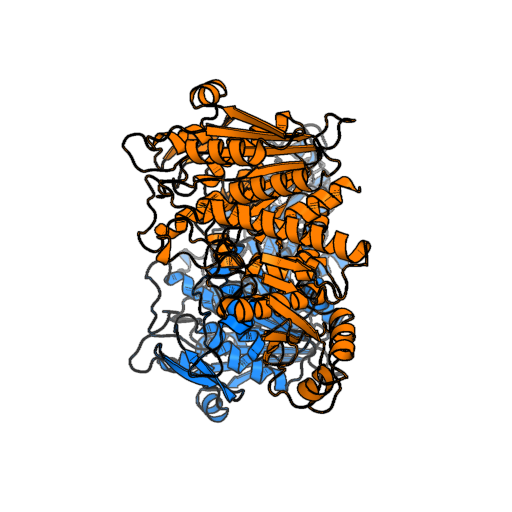.031 -30.328 1.591 1 90.12 183 LEU B CA 1
ATOM 5143 C C . LEU B 1 183 ? 18.188 -29.234 0.544 1 90.12 183 LEU B C 1
ATOM 5145 O O . LEU B 1 183 ? 18.094 -29.5 -0.657 1 90.12 183 LEU B O 1
ATOM 5149 N N . MET B 1 184 ? 18.391 -28.031 1.014 1 91.88 184 MET B N 1
ATOM 5150 C CA . MET B 1 184 ? 18.5 -26.891 0.099 1 91.88 184 MET B CA 1
ATOM 5151 C C . MET B 1 184 ? 19.484 -25.859 0.633 1 91.88 184 MET B C 1
ATOM 5153 O O . MET B 1 184 ? 19.172 -24.672 0.684 1 91.88 184 MET B O 1
ATOM 5157 N N . THR B 1 185 ? 20.578 -26.359 1.114 1 91.81 185 THR B N 1
ATOM 5158 C CA . THR B 1 185 ? 21.656 -25.453 1.521 1 91.81 185 THR B CA 1
ATOM 5159 C C . THR B 1 185 ? 22.172 -24.641 0.331 1 91.81 185 THR B C 1
ATOM 5161 O O . THR B 1 185 ? 21.812 -24.938 -0.816 1 91.81 185 THR B O 1
ATOM 5164 N N . PRO B 1 186 ? 22.984 -23.609 0.63 1 94.06 186 PRO B N 1
ATOM 5165 C CA . PRO B 1 186 ? 23.484 -22.812 -0.486 1 94.06 186 PRO B CA 1
ATOM 5166 C C . PRO B 1 186 ? 24.172 -23.656 -1.561 1 94.06 186 PRO B C 1
ATOM 5168 O O . PRO B 1 186 ? 23.906 -23.469 -2.752 1 94.06 186 PRO B O 1
ATOM 5171 N N . THR B 1 187 ? 24.953 -24.594 -1.144 1 95 187 THR B N 1
ATOM 5172 C CA . THR B 1 187 ? 25.688 -25.422 -2.088 1 95 187 THR B CA 1
ATOM 5173 C C . THR B 1 187 ? 24.734 -26.359 -2.834 1 95 187 THR B C 1
ATOM 5175 O O . THR B 1 187 ? 24.891 -26.578 -4.035 1 95 187 THR B O 1
ATOM 5178 N N . ILE B 1 188 ? 23.75 -26.891 -2.162 1 94.38 188 ILE B N 1
ATOM 5179 C CA . ILE B 1 188 ? 22.781 -27.781 -2.789 1 94.38 188 ILE B CA 1
ATOM 5180 C C . ILE B 1 188 ? 21.922 -27 -3.789 1 94.38 188 ILE B C 1
ATOM 5182 O O . ILE B 1 188 ? 21.641 -27.484 -4.883 1 94.38 188 ILE B O 1
ATOM 5186 N N . PHE B 1 189 ? 21.531 -25.797 -3.436 1 95.25 189 PHE B N 1
ATOM 5187 C CA . PHE B 1 189 ? 20.766 -24.938 -4.34 1 95.25 189 PHE B CA 1
ATOM 5188 C C . PHE B 1 189 ? 21.531 -24.703 -5.633 1 95.25 189 PHE B C 1
ATOM 5190 O O . PHE B 1 189 ? 20.984 -24.891 -6.727 1 95.25 189 PHE B O 1
ATOM 5197 N N . ALA B 1 190 ? 22.781 -24.281 -5.5 1 96.31 190 ALA B N 1
ATOM 5198 C CA . ALA B 1 190 ? 23.609 -24 -6.68 1 96.31 190 ALA B CA 1
ATOM 5199 C C . ALA B 1 190 ? 23.719 -25.25 -7.562 1 96.31 190 ALA B C 1
ATOM 5201 O O . ALA B 1 190 ? 23.562 -25.156 -8.781 1 96.31 190 ALA B O 1
ATOM 5202 N N . SER B 1 191 ? 23.922 -26.359 -6.945 1 96.62 191 SER B N 1
ATOM 5203 C CA . SER B 1 191 ? 24.047 -27.609 -7.68 1 96.62 191 SER B CA 1
ATOM 5204 C C . SER B 1 191 ? 22.75 -27.984 -8.367 1 96.62 191 SER B C 1
ATOM 5206 O O . SER B 1 191 ? 22.75 -28.484 -9.492 1 96.62 191 SER B O 1
ATOM 5208 N N . THR B 1 192 ? 21.672 -27.812 -7.668 1 95.31 192 THR B N 1
ATOM 5209 C CA . THR B 1 192 ? 20.359 -28.094 -8.227 1 95.31 192 THR B CA 1
ATOM 5210 C C . THR B 1 192 ? 20.094 -27.25 -9.469 1 95.31 192 THR B C 1
ATOM 5212 O O . THR B 1 192 ? 19.594 -27.766 -10.477 1 95.31 192 THR B O 1
ATOM 5215 N N . VAL B 1 193 ? 20.438 -25.984 -9.406 1 96.25 193 VAL B N 1
ATOM 5216 C CA . VAL B 1 193 ? 20.25 -25.094 -10.539 1 96.25 193 VAL B CA 1
ATOM 5217 C C . VAL B 1 193 ? 21.125 -25.562 -11.711 1 96.25 193 VAL B C 1
ATOM 5219 O O . VAL B 1 193 ? 20.656 -25.641 -12.844 1 96.25 193 VAL B O 1
ATOM 5222 N N . GLU B 1 194 ? 22.375 -25.891 -11.445 1 97 194 GLU B N 1
ATOM 5223 C CA . GLU B 1 194 ? 23.297 -26.359 -12.477 1 97 194 GLU B CA 1
ATOM 5224 C C . GLU B 1 194 ? 22.781 -27.625 -13.156 1 97 194 GLU B C 1
ATOM 5226 O O . GLU B 1 194 ? 22.797 -27.719 -14.391 1 97 194 GLU B O 1
ATOM 5231 N N . LYS B 1 195 ? 22.297 -28.516 -12.367 1 96.88 195 LYS B N 1
ATOM 5232 C CA . LYS B 1 195 ? 21.781 -29.781 -12.898 1 96.88 195 LYS B CA 1
ATOM 5233 C C . LYS B 1 195 ? 20.531 -29.562 -13.742 1 96.88 195 LYS B C 1
ATOM 5235 O O . LYS B 1 195 ? 20.406 -30.125 -14.828 1 96.88 195 LYS B O 1
ATOM 5240 N N . THR B 1 196 ? 19.656 -28.766 -13.25 1 95.12 196 THR B N 1
ATOM 5241 C CA . THR B 1 196 ? 18.391 -28.547 -13.914 1 95.12 196 THR B CA 1
ATOM 5242 C C . THR B 1 196 ? 18.594 -27.812 -15.242 1 95.12 196 THR B C 1
ATOM 5244 O O . THR B 1 196 ? 17.875 -28.062 -16.203 1 95.12 196 THR B O 1
ATOM 5247 N N . MET B 1 197 ? 19.609 -26.953 -15.289 1 95.69 197 MET B N 1
ATOM 5248 C CA . MET B 1 197 ? 19.797 -26.109 -16.469 1 95.69 197 MET B CA 1
ATOM 5249 C C . MET B 1 197 ? 20.828 -26.719 -17.422 1 95.69 197 MET B C 1
ATOM 5251 O O . MET B 1 197 ? 21.094 -26.172 -18.484 1 95.69 197 MET B O 1
ATOM 5255 N N . ALA B 1 198 ? 21.438 -27.828 -17.125 1 94.06 198 ALA B N 1
ATOM 5256 C CA . ALA B 1 198 ? 22.531 -28.438 -17.875 1 94.06 198 ALA B CA 1
ATOM 5257 C C . ALA B 1 198 ? 22.125 -28.719 -19.328 1 94.06 198 ALA B C 1
ATOM 5259 O O . ALA B 1 198 ? 22.953 -28.656 -20.234 1 94.06 198 ALA B O 1
ATOM 5260 N N . GLY B 1 199 ? 20.938 -28.875 -19.656 1 91.81 199 GLY B N 1
ATOM 5261 C CA . GLY B 1 199 ? 20.516 -29.219 -21 1 91.81 199 GLY B CA 1
ATOM 5262 C C . GLY B 1 199 ? 20.359 -28.016 -21.906 1 91.81 199 GLY B C 1
ATOM 5263 O O . GLY B 1 199 ? 20.266 -28.156 -23.125 1 91.81 199 GLY B O 1
ATOM 5264 N N . PHE B 1 200 ? 20.531 -26.844 -21.406 1 95.56 200 PHE B N 1
ATOM 5265 C CA . PHE B 1 200 ? 20.391 -25.641 -22.203 1 95.56 200 PHE B CA 1
ATOM 5266 C C . PHE B 1 200 ? 21.734 -25.125 -22.672 1 95.56 200 PHE B C 1
ATOM 5268 O O . PHE B 1 200 ? 22.656 -24.969 -21.875 1 95.56 200 PHE B O 1
ATOM 5275 N N . ASN B 1 201 ? 21.906 -24.781 -23.938 1 92.81 201 ASN B N 1
ATOM 5276 C CA . ASN B 1 201 ? 23.172 -24.344 -24.516 1 92.81 201 ASN B CA 1
ATOM 5277 C C . ASN B 1 201 ? 23.359 -22.828 -24.391 1 92.81 201 ASN B C 1
ATOM 5279 O O . ASN B 1 201 ? 24.469 -22.312 -24.562 1 92.81 201 ASN B O 1
ATOM 5283 N N . ASN B 1 202 ? 22.406 -22.094 -24.031 1 93.88 202 ASN B N 1
ATOM 5284 C CA . ASN B 1 202 ? 22.469 -20.641 -24 1 93.88 202 ASN B CA 1
ATOM 5285 C C . ASN B 1 202 ? 22.516 -20.109 -22.562 1 93.88 202 ASN B C 1
ATOM 5287 O O . ASN B 1 202 ? 22.156 -18.953 -22.312 1 93.88 202 ASN B O 1
ATOM 5291 N N . ILE B 1 203 ? 22.844 -21 -21.656 1 96.69 203 ILE B N 1
ATOM 5292 C CA . ILE B 1 203 ? 22.938 -20.594 -20.25 1 96.69 203 ILE B CA 1
ATOM 5293 C C . ILE B 1 203 ? 24.328 -20.922 -19.719 1 96.69 203 ILE B C 1
ATOM 5295 O O . ILE B 1 203 ? 24.875 -21.969 -20.016 1 96.69 203 ILE B O 1
ATOM 5299 N N . THR B 1 204 ? 24.938 -19.984 -19.078 1 97.19 204 THR B N 1
ATOM 5300 C CA . THR B 1 204 ? 26.172 -20.172 -18.344 1 97.19 204 THR B CA 1
ATOM 5301 C C . THR B 1 204 ? 25.984 -19.875 -16.859 1 97.19 204 THR B C 1
ATOM 5303 O O . THR B 1 204 ? 25.438 -18.828 -16.5 1 97.19 204 THR B O 1
ATOM 5306 N N . ILE B 1 205 ? 26.422 -20.828 -16.031 1 98.12 205 ILE B N 1
ATOM 5307 C CA . ILE B 1 205 ? 26.266 -20.688 -14.594 1 98.12 205 ILE B CA 1
ATOM 5308 C C . ILE B 1 205 ? 27.641 -20.625 -13.93 1 98.12 205 ILE B C 1
ATOM 5310 O O . ILE B 1 205 ? 28.5 -21.469 -14.203 1 98.12 205 ILE B O 1
ATOM 5314 N N . THR B 1 206 ? 27.859 -19.609 -13.125 1 98.12 206 THR B N 1
ATOM 5315 C CA . THR B 1 206 ? 29.078 -19.469 -12.328 1 98.12 206 THR B CA 1
ATOM 5316 C C . THR B 1 206 ? 28.75 -19.406 -10.836 1 98.12 206 THR B C 1
ATOM 5318 O O . THR B 1 206 ? 27.938 -18.578 -10.414 1 98.12 206 THR B O 1
ATOM 5321 N N . SER B 1 207 ? 29.391 -20.312 -10.078 1 97.81 207 SER B N 1
ATOM 5322 C CA . SER B 1 207 ? 29.281 -20.328 -8.625 1 97.81 207 SER B CA 1
ATOM 5323 C C . SER B 1 207 ? 30.562 -19.812 -7.969 1 97.81 207 SER B C 1
ATOM 5325 O O . SER B 1 207 ? 31.562 -20.531 -7.914 1 97.81 207 SER B O 1
ATOM 5327 N N . TYR B 1 208 ? 30.516 -18.609 -7.457 1 98.31 208 TYR B N 1
ATOM 5328 C CA . TYR B 1 208 ? 31.672 -18.062 -6.738 1 98.31 208 TYR B CA 1
ATOM 5329 C C . TYR B 1 208 ? 31.625 -18.453 -5.27 1 98.31 208 TYR B C 1
ATOM 5331 O O . TYR B 1 208 ? 30.562 -18.484 -4.656 1 98.31 208 TYR B O 1
ATOM 5339 N N . ASP B 1 209 ? 32.812 -18.719 -4.684 1 97.88 209 ASP B N 1
ATOM 5340 C CA . ASP B 1 209 ? 32.875 -19.203 -3.307 1 97.88 209 ASP B CA 1
ATOM 5341 C C . ASP B 1 209 ? 33.156 -18.062 -2.336 1 97.88 209 ASP B C 1
ATOM 5343 O O . ASP B 1 209 ? 33.188 -16.891 -2.73 1 97.88 209 ASP B O 1
ATOM 5347 N N . LYS B 1 210 ? 33.281 -18.438 -1.091 1 97.88 210 LYS B N 1
ATOM 5348 C CA . LYS B 1 210 ? 33.5 -17.484 -0.005 1 97.88 210 LYS B CA 1
ATOM 5349 C C . LYS B 1 210 ? 34.781 -16.672 -0.245 1 97.88 210 LYS B C 1
ATOM 5351 O O . LYS B 1 210 ? 34.781 -15.461 -0.021 1 97.88 210 LYS B O 1
ATOM 5356 N N . GLU B 1 211 ? 35.844 -17.266 -0.665 1 98.31 211 GLU B N 1
ATOM 5357 C CA . GLU B 1 211 ? 37.094 -16.594 -0.899 1 98.31 211 GLU B CA 1
ATOM 5358 C C . GLU B 1 211 ? 36.969 -15.516 -1.964 1 98.31 211 GLU B C 1
ATOM 5360 O O . GLU B 1 211 ? 37.5 -14.422 -1.815 1 98.31 211 GLU B O 1
ATOM 5365 N N . TRP B 1 212 ? 36.281 -15.867 -2.949 1 98.56 212 TRP B N 1
ATOM 5366 C CA . TRP B 1 212 ? 36.031 -14.891 -4.004 1 98.56 212 TRP B CA 1
ATOM 5367 C C . TRP B 1 212 ? 35.281 -13.68 -3.461 1 98.56 212 TRP B C 1
ATOM 5369 O O . TRP B 1 212 ? 35.625 -12.539 -3.789 1 98.56 212 TRP B O 1
ATOM 5379 N N . ALA B 1 213 ? 34.281 -13.914 -2.684 1 98.5 213 ALA B N 1
ATOM 5380 C CA . ALA B 1 213 ? 33.5 -12.828 -2.088 1 98.5 213 ALA B CA 1
ATOM 5381 C C . ALA B 1 213 ? 34.375 -11.953 -1.198 1 98.5 213 ALA B C 1
ATOM 5383 O O . ALA B 1 213 ? 34.188 -10.727 -1.168 1 98.5 213 ALA B O 1
ATOM 5384 N N . GLU B 1 214 ? 35.281 -12.578 -0.445 1 98.25 214 GLU B N 1
ATOM 5385 C CA . GLU B 1 214 ? 36.219 -11.844 0.397 1 98.25 214 GLU B CA 1
ATOM 5386 C C . GLU B 1 214 ? 37.125 -10.961 -0.441 1 98.25 214 GLU B C 1
ATOM 5388 O O . GLU B 1 214 ? 37.344 -9.797 -0.112 1 98.25 214 GLU B O 1
ATOM 5393 N N . GLU B 1 215 ? 37.562 -11.477 -1.509 1 98.5 215 GLU B N 1
ATOM 5394 C CA . GLU B 1 215 ? 38.438 -10.742 -2.398 1 98.5 215 GLU B CA 1
ATOM 5395 C C . GLU B 1 215 ? 37.75 -9.562 -3.049 1 98.5 215 GLU B C 1
ATOM 5397 O O . GLU B 1 215 ? 38.375 -8.555 -3.379 1 98.5 215 GLU B O 1
ATOM 5402 N N . ASN B 1 216 ? 36.5 -9.711 -3.199 1 98.44 216 ASN B N 1
ATOM 5403 C CA . ASN B 1 216 ? 35.719 -8.656 -3.836 1 98.44 216 ASN B CA 1
ATOM 5404 C C . ASN B 1 216 ? 35.031 -7.758 -2.805 1 98.44 216 ASN B C 1
ATOM 5406 O O . ASN B 1 216 ? 34.156 -6.977 -3.143 1 98.44 216 ASN B O 1
ATOM 5410 N N . ASN B 1 217 ? 35.375 -7.875 -1.591 1 98.12 217 ASN B N 1
ATOM 5411 C CA . ASN B 1 217 ? 34.969 -7.012 -0.488 1 98.12 217 ASN B CA 1
ATOM 5412 C C . ASN B 1 217 ? 33.438 -7.004 -0.311 1 98.12 217 ASN B C 1
ATOM 5414 O O . ASN B 1 217 ? 32.844 -5.949 -0.079 1 98.12 217 ASN B O 1
ATOM 5418 N N . MET B 1 218 ? 32.812 -8.156 -0.519 1 98.5 218 MET B N 1
ATOM 5419 C CA . MET B 1 218 ? 31.359 -8.281 -0.325 1 98.5 218 MET B CA 1
ATOM 5420 C C . MET B 1 218 ? 31.031 -8.5 1.146 1 98.5 218 MET B C 1
ATOM 5422 O O . MET B 1 218 ? 30.406 -9.508 1.505 1 98.5 218 MET B O 1
ATOM 5426 N N . ARG B 1 219 ? 31.266 -7.484 1.951 1 98.19 219 ARG B N 1
ATOM 5427 C CA . ARG B 1 219 ? 31.25 -7.676 3.398 1 98.19 219 ARG B CA 1
ATOM 5428 C C . ARG B 1 219 ? 29.828 -7.625 3.941 1 98.19 219 ARG B C 1
ATOM 5430 O O . ARG B 1 219 ? 29.562 -8.117 5.039 1 98.19 219 ARG B O 1
ATOM 5437 N N . ALA B 1 220 ? 28.906 -7 3.256 1 98.38 220 ALA B N 1
ATOM 5438 C CA . ALA B 1 220 ? 27.516 -7.109 3.672 1 98.38 220 ALA B CA 1
ATOM 5439 C C . ALA B 1 220 ? 27 -8.539 3.516 1 98.38 220 ALA B C 1
ATOM 5441 O O . ALA B 1 220 ? 26.344 -9.078 4.414 1 98.38 220 ALA B O 1
ATOM 5442 N N . PHE B 1 221 ? 27.359 -9.156 2.398 1 97.94 221 PHE B N 1
ATOM 5443 C CA . PHE B 1 221 ? 27.016 -10.547 2.109 1 97.94 221 PHE B CA 1
ATOM 5444 C C . PHE B 1 221 ? 27.734 -11.492 3.072 1 97.94 221 PHE B C 1
ATOM 5446 O O . PHE B 1 221 ? 27.094 -12.344 3.691 1 97.94 221 PHE B O 1
ATOM 5453 N N . LEU B 1 222 ? 28.969 -11.25 3.281 1 97.94 222 LEU B N 1
ATOM 5454 C CA . LEU B 1 222 ? 29.781 -12.094 4.137 1 97.94 222 LEU B CA 1
ATOM 5455 C C . LEU B 1 222 ? 29.391 -11.93 5.602 1 97.94 222 LEU B C 1
ATOM 5457 O O . LEU B 1 222 ? 29.453 -12.891 6.375 1 97.94 222 LEU B O 1
ATOM 5461 N N . GLY B 1 223 ? 29.078 -10.695 5.961 1 96.88 223 GLY B N 1
ATOM 5462 C CA . GLY B 1 223 ? 28.641 -10.445 7.324 1 96.88 223 GLY B CA 1
ATOM 5463 C C . GLY B 1 223 ? 27.438 -11.273 7.723 1 96.88 223 GLY B C 1
ATOM 5464 O O . GLY B 1 223 ? 27.391 -11.828 8.82 1 96.88 223 GLY B O 1
ATOM 5465 N N . VAL B 1 224 ? 26.484 -11.406 6.855 1 96 224 VAL B N 1
ATOM 5466 C CA . VAL B 1 224 ? 25.297 -12.203 7.125 1 96 224 VAL B CA 1
ATOM 5467 C C . VAL B 1 224 ? 25.656 -13.68 7.184 1 96 224 VAL B C 1
ATOM 5469 O O . VAL B 1 224 ? 25.141 -14.422 8.031 1 96 224 VAL B O 1
ATOM 5472 N N . SER B 1 225 ? 26.562 -14.109 6.375 1 95.12 225 SER B N 1
ATOM 5473 C CA . SER B 1 225 ? 26.844 -15.531 6.188 1 95.12 225 SER B CA 1
ATOM 5474 C C . SER B 1 225 ? 27.75 -16.062 7.293 1 95.12 225 SER B C 1
ATOM 5476 O O . SER B 1 225 ? 27.797 -17.266 7.531 1 95.12 225 SER B O 1
ATOM 5478 N N . GLN B 1 226 ? 28.422 -15.242 7.973 1 95.19 226 GLN B N 1
ATOM 5479 C CA . GLN B 1 226 ? 29.516 -15.672 8.844 1 95.19 226 GLN B CA 1
ATOM 5480 C C . GLN B 1 226 ? 28.984 -16.391 10.078 1 95.19 226 GLN B C 1
ATOM 5482 O O . GLN B 1 226 ? 29.75 -17.047 10.805 1 95.19 226 GLN B O 1
ATOM 5487 N N . GLY B 1 227 ? 27.703 -16.328 10.305 1 92.31 227 GLY B N 1
ATOM 5488 C CA . GLY B 1 227 ? 27.141 -17.062 11.438 1 92.31 227 GLY B CA 1
ATOM 5489 C C . GLY B 1 227 ? 26.891 -18.516 11.141 1 92.31 227 GLY B C 1
ATOM 5490 O O . GLY B 1 227 ? 26.656 -19.312 12.055 1 92.31 227 GLY B O 1
ATOM 5491 N N . SER B 1 228 ? 26.906 -18.922 9.906 1 91.94 228 SER B N 1
ATOM 5492 C CA . SER B 1 228 ? 26.578 -20.281 9.5 1 91.94 228 SER B CA 1
ATOM 5493 C C . SER B 1 228 ? 27.844 -21.078 9.188 1 91.94 228 SER B C 1
ATOM 5495 O O . SER B 1 228 ? 28.859 -20.516 8.781 1 91.94 228 SER B O 1
ATOM 5497 N N . CYS B 1 229 ? 27.703 -22.375 9.367 1 91.38 229 CYS B N 1
ATOM 5498 C CA . CYS B 1 229 ? 28.781 -23.266 8.977 1 91.38 229 CYS B CA 1
ATOM 5499 C C . CYS B 1 229 ? 28.672 -23.656 7.512 1 91.38 229 CYS B C 1
ATOM 5501 O O . CYS B 1 229 ? 29.625 -24.188 6.934 1 91.38 229 CYS B O 1
ATOM 5503 N N . GLU B 1 230 ? 27.531 -23.469 6.906 1 92.25 230 GLU B N 1
ATOM 5504 C CA . GLU B 1 230 ? 27.375 -23.688 5.473 1 92.25 230 GLU B CA 1
ATOM 5505 C C . GLU B 1 230 ? 28.078 -22.578 4.672 1 92.25 230 GLU B C 1
ATOM 5507 O O . GLU B 1 230 ? 27.844 -21.391 4.898 1 92.25 230 GLU B O 1
ATOM 5512 N N . PRO B 1 231 ? 28.969 -22.969 3.779 1 94.94 231 PRO B N 1
ATOM 5513 C CA . PRO B 1 231 ? 29.641 -21.922 3.004 1 94.94 231 PRO B CA 1
ATOM 5514 C C . PRO B 1 231 ? 28.703 -21.156 2.086 1 94.94 231 PRO B C 1
ATOM 5516 O O . PRO B 1 231 ? 27.797 -21.75 1.489 1 94.94 231 PRO B O 1
ATOM 5519 N N . PRO B 1 232 ? 28.859 -19.812 2.061 1 96 232 PRO B N 1
ATOM 5520 C CA . PRO B 1 232 ? 28.062 -19.047 1.109 1 96 232 PRO B CA 1
ATOM 5521 C C . PRO B 1 232 ? 28.453 -19.297 -0.342 1 96 232 PRO B C 1
ATOM 5523 O O . PRO B 1 232 ? 29.594 -19.719 -0.612 1 96 232 PRO B O 1
ATOM 5526 N N . VAL B 1 233 ? 27.547 -19.156 -1.263 1 97.5 233 VAL B N 1
ATOM 5527 C CA . VAL B 1 233 ? 27.766 -19.281 -2.701 1 97.5 233 VAL B CA 1
ATOM 5528 C C . VAL B 1 233 ? 27.172 -18.062 -3.414 1 97.5 233 VAL B C 1
ATOM 5530 O O . VAL B 1 233 ? 26 -17.734 -3.207 1 97.5 233 VAL B O 1
ATOM 5533 N N . PHE B 1 234 ? 27.984 -17.312 -4.141 1 98.19 234 PHE B N 1
ATOM 5534 C CA . PHE B 1 234 ? 27.484 -16.234 -4.984 1 98.19 234 PHE B CA 1
ATOM 5535 C C . PHE B 1 234 ? 27.234 -16.719 -6.406 1 98.19 234 PHE B C 1
ATOM 5537 O O . PHE B 1 234 ? 28.188 -16.906 -7.18 1 98.19 234 PHE B O 1
ATOM 5544 N N . LEU B 1 235 ? 25.953 -16.891 -6.762 1 98.25 235 LEU B N 1
ATOM 5545 C CA . LEU B 1 235 ? 25.547 -17.578 -7.992 1 98.25 235 LEU B CA 1
ATOM 5546 C C . LEU B 1 235 ? 25.219 -16.562 -9.086 1 98.25 235 LEU B C 1
ATOM 5548 O O . LEU B 1 235 ? 24.438 -15.633 -8.852 1 98.25 235 LEU B O 1
ATOM 5552 N N . VAL B 1 236 ? 25.812 -16.688 -10.273 1 98.62 236 VAL B N 1
ATOM 5553 C CA . VAL B 1 236 ? 25.531 -15.875 -11.445 1 98.62 236 VAL B CA 1
ATOM 5554 C C . VAL B 1 236 ? 25.062 -16.766 -12.602 1 98.62 236 VAL B C 1
ATOM 5556 O O . VAL B 1 236 ? 25.75 -17.703 -12.984 1 98.62 236 VAL B O 1
ATOM 5559 N N . VAL B 1 237 ? 23.891 -16.484 -13.086 1 98.44 237 VAL B N 1
ATOM 5560 C CA . VAL B 1 237 ? 23.297 -17.234 -14.195 1 98.44 237 VAL B CA 1
ATOM 5561 C C . VAL B 1 237 ? 23.125 -16.312 -15.398 1 98.44 237 VAL B C 1
ATOM 5563 O O . VAL B 1 237 ? 22.359 -15.344 -15.344 1 98.44 237 VAL B O 1
ATOM 5566 N N . ASN B 1 238 ? 23.797 -16.609 -16.469 1 98.12 238 ASN B N 1
ATOM 5567 C CA . ASN B 1 238 ? 23.781 -15.781 -17.672 1 98.12 238 ASN B CA 1
ATOM 5568 C C . ASN B 1 238 ? 23.031 -16.453 -18.812 1 98.12 238 ASN B C 1
ATOM 5570 O O . ASN B 1 238 ? 23.5 -17.469 -19.359 1 98.12 238 ASN B O 1
ATOM 5574 N N . TYR B 1 239 ? 21.859 -15.969 -19.188 1 98.5 239 TYR B N 1
ATOM 5575 C CA . TYR B 1 239 ? 21.062 -16.422 -20.328 1 98.5 239 TYR B CA 1
ATOM 5576 C C . TYR B 1 239 ? 21.328 -15.547 -21.547 1 98.5 239 TYR B C 1
ATOM 5578 O O . TYR B 1 239 ? 21.078 -14.336 -21.516 1 98.5 239 TYR B O 1
ATOM 5586 N N . ARG B 1 240 ? 21.781 -16.203 -22.641 1 97.69 240 ARG B N 1
ATOM 5587 C CA . ARG B 1 240 ? 22.078 -15.508 -23.891 1 97.69 240 ARG B CA 1
ATOM 5588 C C . ARG B 1 240 ? 21.156 -15.977 -25.016 1 97.69 240 ARG B C 1
ATOM 5590 O O . ARG B 1 240 ? 21.531 -16.844 -25.812 1 97.69 240 ARG B O 1
ATOM 5597 N N . GLY B 1 241 ? 20.016 -15.266 -25.109 1 97.12 241 GLY B N 1
ATOM 5598 C CA . GLY B 1 241 ? 19.062 -15.617 -26.125 1 97.12 241 GLY B CA 1
ATOM 5599 C C . GLY B 1 241 ? 19.219 -14.805 -27.406 1 97.12 241 GLY B C 1
ATOM 5600 O O . GLY B 1 241 ? 18.688 -15.18 -28.453 1 97.12 241 GLY B O 1
ATOM 5601 N N . ASN B 1 242 ? 19.891 -13.695 -27.297 1 96.19 242 ASN B N 1
ATOM 5602 C CA . ASN B 1 242 ? 20.234 -12.859 -28.453 1 96.19 242 ASN B CA 1
ATOM 5603 C C . ASN B 1 242 ? 21.734 -12.711 -28.625 1 96.19 242 ASN B C 1
ATOM 5605 O O . ASN B 1 242 ? 22.359 -11.875 -27.969 1 96.19 242 ASN B O 1
ATOM 5609 N N . GLN B 1 243 ? 22.281 -13.312 -29.594 1 92.38 243 GLN B N 1
ATOM 5610 C CA . GLN B 1 243 ? 23.734 -13.375 -29.781 1 92.38 243 GLN B CA 1
ATOM 5611 C C . GLN B 1 243 ? 24.234 -12.141 -30.531 1 92.38 243 GLN B C 1
ATOM 5613 O O . GLN B 1 243 ? 25.438 -11.891 -30.562 1 92.38 243 GLN B O 1
ATOM 5618 N N . SER B 1 244 ? 23.344 -11.398 -30.969 1 93.69 244 SER B N 1
ATOM 5619 C CA . SER B 1 244 ? 23.734 -10.25 -31.781 1 93.69 244 SER B CA 1
ATOM 5620 C C . SER B 1 244 ? 24.156 -9.078 -30.891 1 93.69 244 SER B C 1
ATOM 5622 O O . SER B 1 244 ? 24.688 -8.078 -31.391 1 93.69 244 SER B O 1
ATOM 5624 N N . THR B 1 245 ? 23.938 -9.18 -29.641 1 94.31 245 THR B N 1
ATOM 5625 C CA . THR B 1 245 ? 24.312 -8.109 -28.719 1 94.31 245 THR B CA 1
ATOM 5626 C C . THR B 1 245 ? 24.922 -8.672 -27.438 1 94.31 245 THR B C 1
ATOM 5628 O O . THR B 1 245 ? 24.641 -9.812 -27.062 1 94.31 245 THR B O 1
ATOM 5631 N N . GLU B 1 246 ? 25.75 -7.887 -26.797 1 93.62 246 GLU B N 1
ATOM 5632 C CA . GLU B 1 246 ? 26.312 -8.25 -25.5 1 93.62 246 GLU B CA 1
ATOM 5633 C C . GLU B 1 246 ? 25.516 -7.613 -24.359 1 93.62 246 GLU B C 1
ATOM 5635 O O . GLU B 1 246 ? 25.734 -7.938 -23.188 1 93.62 246 GLU B O 1
ATOM 5640 N N . LYS B 1 247 ? 24.578 -6.793 -24.797 1 94.94 247 LYS B N 1
ATOM 5641 C CA . LYS B 1 247 ? 23.812 -6.066 -23.781 1 94.94 247 LYS B CA 1
ATOM 5642 C C . LYS B 1 247 ? 22.781 -6.969 -23.125 1 94.94 247 LYS B C 1
ATOM 5644 O O . LYS B 1 247 ? 22.156 -7.805 -23.797 1 94.94 247 LYS B O 1
ATOM 5649 N N . HIS B 1 248 ? 22.672 -6.809 -21.859 1 97.5 248 HIS B N 1
ATOM 5650 C CA . HIS B 1 248 ? 21.594 -7.469 -21.125 1 97.5 248 HIS B CA 1
ATOM 5651 C C . HIS B 1 248 ? 20.375 -6.57 -21.031 1 97.5 248 HIS B C 1
ATOM 5653 O O . HIS B 1 248 ? 20.422 -5.512 -20.391 1 97.5 248 HIS B O 1
ATOM 5659 N N . ALA B 1 249 ? 19.312 -7.074 -21.609 1 97.94 249 ALA B N 1
ATOM 5660 C CA . ALA B 1 249 ? 18.062 -6.324 -21.547 1 97.94 249 ALA B CA 1
ATOM 5661 C C . ALA B 1 249 ? 17.5 -6.312 -20.141 1 97.94 249 ALA B C 1
ATOM 5663 O O . ALA B 1 249 ? 16.781 -5.379 -19.75 1 97.94 249 ALA B O 1
ATOM 5664 N N . LEU B 1 250 ? 17.797 -7.352 -19.375 1 98.75 250 LEU B N 1
ATOM 5665 C CA . LEU B 1 250 ? 17.219 -7.535 -18.062 1 98.75 250 LEU B CA 1
ATOM 5666 C C . LEU B 1 250 ? 18.219 -8.172 -17.094 1 98.75 250 LEU B C 1
ATOM 5668 O O . LEU B 1 250 ? 18.922 -9.117 -17.469 1 98.75 250 LEU B O 1
ATOM 5672 N N . ALA B 1 251 ? 18.375 -7.617 -15.953 1 98.88 251 ALA B N 1
ATOM 5673 C CA . ALA B 1 251 ? 19.016 -8.258 -14.812 1 98.88 251 ALA B CA 1
ATOM 5674 C C . ALA B 1 251 ? 18.016 -8.539 -13.703 1 98.88 251 ALA B C 1
ATOM 5676 O O . ALA B 1 251 ? 17.141 -7.715 -13.43 1 98.88 251 ALA B O 1
ATOM 5677 N N . ILE B 1 252 ? 18.062 -9.742 -13.156 1 98.88 252 ILE B N 1
ATOM 5678 C CA . ILE B 1 252 ? 17.219 -10.109 -12.016 1 98.88 252 ILE B CA 1
ATOM 5679 C C . ILE B 1 252 ? 18.109 -10.523 -10.844 1 98.88 252 ILE B C 1
ATOM 5681 O O . ILE B 1 252 ? 18.922 -11.453 -10.961 1 98.88 252 ILE B O 1
ATOM 5685 N N . VAL B 1 253 ? 18.016 -9.797 -9.734 1 98.81 253 VAL B N 1
ATOM 5686 C CA . VAL B 1 253 ? 18.719 -10.141 -8.5 1 98.81 253 VAL B CA 1
ATOM 5687 C C . VAL B 1 253 ? 17.734 -10.766 -7.508 1 98.81 253 VAL B C 1
ATOM 5689 O O . VAL B 1 253 ? 16.797 -10.117 -7.066 1 98.81 253 VAL B O 1
ATOM 5692 N N . GLY B 1 254 ? 17.922 -12.055 -7.188 1 98.06 254 GLY B N 1
ATOM 5693 C CA . GLY B 1 254 ? 16.984 -12.781 -6.348 1 98.06 254 GLY B CA 1
ATOM 5694 C C . GLY B 1 254 ? 17.531 -13.062 -4.957 1 98.06 254 GLY B C 1
ATOM 5695 O O . GLY B 1 254 ? 18.625 -13.625 -4.809 1 98.06 254 GLY B O 1
ATOM 5696 N N . LYS B 1 255 ? 16.734 -12.656 -3.949 1 89.75 255 LYS B N 1
ATOM 5697 C CA . LYS B 1 255 ? 17.125 -12.867 -2.557 1 89.75 255 LYS B CA 1
ATOM 5698 C C . LYS B 1 255 ? 16.906 -14.312 -2.131 1 89.75 255 LYS B C 1
ATOM 5700 O O . LYS B 1 255 ? 15.898 -14.93 -2.506 1 89.75 255 LYS B O 1
ATOM 5705 N N . VAL B 1 256 ? 17.844 -14.773 -1.403 1 81.38 256 VAL B N 1
ATOM 5706 C CA . VAL B 1 256 ? 17.703 -16.062 -0.742 1 81.38 256 VAL B CA 1
ATOM 5707 C C . VAL B 1 256 ? 18.297 -16 0.661 1 81.38 256 VAL B C 1
ATOM 5709 O O . VAL B 1 256 ? 19.391 -15.461 0.85 1 81.38 256 VAL B O 1
ATOM 5712 N N . ILE B 1 257 ? 17.469 -16.078 1.546 1 66 257 ILE B N 1
ATOM 5713 C CA . ILE B 1 257 ? 18.031 -16.391 2.857 1 66 257 ILE B CA 1
ATOM 5714 C C . ILE B 1 257 ? 17.531 -17.75 3.324 1 66 257 ILE B C 1
ATOM 5716 O O . ILE B 1 257 ? 16.328 -17.938 3.572 1 66 257 ILE B O 1
ATOM 5720 N N . ASN B 1 258 ? 17.578 -18.672 2.451 1 50.84 258 ASN B N 1
ATOM 5721 C CA . ASN B 1 258 ? 16.875 -19.953 2.637 1 50.84 258 ASN B CA 1
ATOM 5722 C C . ASN B 1 258 ? 17.25 -20.609 3.957 1 50.84 258 ASN B C 1
ATOM 5724 O O . ASN B 1 258 ? 16.391 -21.062 4.699 1 50.84 258 ASN B O 1
ATOM 5728 N N . LEU B 1 259 ? 18.312 -21.328 3.604 1 43.31 259 LEU B N 1
ATOM 5729 C CA . LEU B 1 259 ? 18.234 -22.719 4.004 1 43.31 259 LEU B CA 1
ATOM 5730 C C . LEU B 1 259 ? 17.891 -22.844 5.484 1 43.31 259 LEU B C 1
ATOM 5732 O O . LEU B 1 259 ? 16.969 -23.562 5.852 1 43.31 259 LEU B O 1
ATOM 5736 N N . TYR B 1 260 ? 18.812 -23.25 6.152 1 42.34 260 TYR B N 1
ATOM 5737 C CA . TYR B 1 260 ? 18.656 -24.062 7.355 1 42.34 260 TYR B CA 1
ATOM 5738 C C . TYR B 1 260 ? 18.047 -23.25 8.484 1 42.34 260 TYR B C 1
ATOM 5740 O O . TYR B 1 260 ? 17.672 -23.797 9.523 1 42.34 260 TYR B O 1
ATOM 5748 N N . TYR B 1 261 ? 17.547 -21.891 8.078 1 52.56 261 TYR B N 1
ATOM 5749 C CA . TYR B 1 261 ? 16.875 -21.344 9.25 1 52.56 261 TYR B CA 1
ATOM 5750 C C . TYR B 1 261 ? 17.172 -19.844 9.398 1 52.56 261 TYR B C 1
ATOM 5752 O O . TYR B 1 261 ? 18.281 -19.469 9.773 1 52.56 261 TYR B O 1
ATOM 5760 N N . CYS B 1 262 ? 16.312 -18.984 8.289 1 64.94 262 CYS B N 1
ATOM 5761 C CA . CYS B 1 262 ? 16.359 -17.594 8.75 1 64.94 262 CYS B CA 1
ATOM 5762 C C . CYS B 1 262 ? 15.891 -17.484 10.195 1 64.94 262 CYS B C 1
ATOM 5764 O O . CYS B 1 262 ? 14.695 -17.344 10.453 1 64.94 262 CYS B O 1
ATOM 5766 N N . SER B 1 263 ? 16.938 -17.656 10.828 1 76.5 263 SER B N 1
ATOM 5767 C CA . SER B 1 263 ? 16.625 -17.625 12.258 1 76.5 263 SER B CA 1
ATOM 5768 C C . SER B 1 263 ? 16.453 -16.188 12.75 1 76.5 263 SER B C 1
ATOM 5770 O O . SER B 1 263 ? 15.922 -15.953 13.836 1 76.5 263 SER B O 1
ATOM 5772 N N . GLY B 1 264 ? 16.922 -15.289 11.867 1 86.44 264 GLY B N 1
ATOM 5773 C CA . GLY B 1 264 ? 17.016 -13.906 12.305 1 86.44 264 GLY B CA 1
ATOM 5774 C C . GLY B 1 264 ? 18.375 -13.547 12.867 1 86.44 264 GLY B C 1
ATOM 5775 O O . GLY B 1 264 ? 18.656 -12.375 13.133 1 86.44 264 GLY B O 1
ATOM 5776 N N . GLY B 1 265 ? 19.281 -14.562 12.93 1 90.06 265 GLY B N 1
ATOM 5777 C CA . GLY B 1 265 ? 20.562 -14.312 13.57 1 90.06 265 GLY B CA 1
ATOM 5778 C C . GLY B 1 265 ? 20.438 -14.062 15.062 1 90.06 265 GLY B C 1
ATOM 5779 O O . GLY B 1 265 ? 19.75 -14.797 15.766 1 90.06 265 GLY B O 1
ATOM 5780 N N . ILE B 1 266 ? 21.203 -13.047 15.469 1 86.75 266 ILE B N 1
ATOM 5781 C CA . ILE B 1 266 ? 21.172 -12.734 16.891 1 86.75 266 ILE B CA 1
ATOM 5782 C C . ILE B 1 266 ? 19.812 -12.141 17.266 1 86.75 266 ILE B C 1
ATOM 5784 O O . ILE B 1 266 ? 19.297 -12.414 18.359 1 86.75 266 ILE B O 1
ATOM 5788 N N . SER B 1 267 ? 19.297 -11.273 16.391 1 89.31 267 SER B N 1
ATOM 5789 C CA . SER B 1 267 ? 17.891 -10.883 16.531 1 89.31 267 SER B CA 1
ATOM 5790 C C . SER B 1 267 ? 16.969 -12.016 16.094 1 89.31 267 SER B C 1
ATOM 5792 O O . SER B 1 267 ? 16.312 -11.93 15.055 1 89.31 267 SER B O 1
ATOM 5794 N N . ILE B 1 268 ? 16.766 -12.945 16.953 1 86.75 268 ILE B N 1
ATOM 5795 C CA . ILE B 1 268 ? 16.188 -14.234 16.625 1 86.75 268 ILE B CA 1
ATOM 5796 C C . ILE B 1 268 ? 14.672 -14.094 16.438 1 86.75 268 ILE B C 1
ATOM 5798 O O . ILE B 1 268 ? 14.016 -13.367 17.188 1 86.75 268 ILE B O 1
ATOM 5802 N N . LYS B 1 269 ? 14.156 -14.789 15.375 1 84.75 269 LYS B N 1
ATOM 5803 C CA . LYS B 1 269 ? 12.719 -14.805 15.141 1 84.75 269 LYS B CA 1
ATOM 5804 C C . LYS B 1 269 ? 11.992 -15.594 16.234 1 84.75 269 LYS B C 1
ATOM 5806 O O . LYS B 1 269 ? 12.57 -16.484 16.844 1 84.75 269 LYS B O 1
ATOM 5811 N N . PRO B 1 270 ? 10.695 -15.266 16.469 1 82.69 270 PRO B N 1
ATOM 5812 C CA . PRO B 1 270 ? 9.898 -16.141 17.328 1 82.69 270 PRO B CA 1
ATOM 5813 C C . PRO B 1 270 ? 9.773 -17.562 16.781 1 82.69 270 PRO B C 1
ATOM 5815 O O . PRO B 1 270 ? 9.867 -17.766 15.562 1 82.69 270 PRO B O 1
ATOM 5818 N N . ALA B 1 271 ? 9.477 -18.484 17.641 1 79.94 271 ALA B N 1
ATOM 5819 C CA . ALA B 1 271 ? 9.383 -19.891 17.25 1 79.94 271 ALA B CA 1
ATOM 5820 C C . ALA B 1 271 ? 8.18 -20.125 16.344 1 79.94 271 ALA B C 1
ATOM 5822 O O . ALA B 1 271 ? 8.234 -20.953 15.43 1 79.94 271 ALA B O 1
ATOM 5823 N N . ALA B 1 272 ? 7.176 -19.312 16.641 1 77.88 272 ALA B N 1
ATOM 5824 C CA . ALA B 1 272 ? 5.938 -19.5 15.875 1 77.88 272 ALA B CA 1
ATOM 5825 C C . ALA B 1 272 ? 6.168 -19.25 14.391 1 77.88 272 ALA B C 1
ATOM 5827 O O . ALA B 1 272 ? 6.73 -18.234 14 1 77.88 272 ALA B O 1
ATOM 5828 N N . ASN B 1 273 ? 5.887 -20.234 13.5 1 79.12 273 ASN B N 1
ATOM 5829 C CA . ASN B 1 273 ? 5.91 -20.203 12.039 1 79.12 273 ASN B CA 1
ATOM 5830 C C . ASN B 1 273 ? 7.336 -20.125 11.5 1 79.12 273 ASN B C 1
ATOM 5832 O O . ASN B 1 273 ? 7.547 -19.75 10.344 1 79.12 273 ASN B O 1
ATOM 5836 N N . MET B 1 274 ? 8.32 -20.438 12.336 1 80.56 274 MET B N 1
ATOM 5837 C CA . MET B 1 274 ? 9.703 -20.406 11.883 1 80.56 274 MET B CA 1
ATOM 5838 C C . MET B 1 274 ? 9.945 -21.453 10.805 1 80.56 274 MET B C 1
ATOM 5840 O O . MET B 1 274 ? 10.844 -21.297 9.977 1 80.56 274 MET B O 1
ATOM 5844 N N . ASP B 1 275 ? 9.141 -22.469 10.828 1 78.5 275 ASP B N 1
ATOM 5845 C CA . ASP B 1 275 ? 9.242 -23.516 9.82 1 78.5 275 ASP B CA 1
ATOM 5846 C C . ASP B 1 275 ? 8.938 -22.984 8.422 1 78.5 275 ASP B C 1
ATOM 5848 O O . ASP B 1 275 ? 9.453 -23.5 7.43 1 78.5 275 ASP B O 1
ATOM 5852 N N . MET B 1 276 ? 8.188 -21.875 8.359 1 78.81 276 MET B N 1
ATOM 5853 C CA . MET B 1 276 ? 7.785 -21.297 7.082 1 78.81 276 MET B CA 1
ATOM 5854 C C . MET B 1 276 ? 8.922 -20.484 6.477 1 78.81 276 MET B C 1
ATOM 5856 O O . MET B 1 276 ? 8.859 -20.078 5.312 1 78.81 276 MET B O 1
ATOM 5860 N N . MET B 1 277 ? 10.008 -20.359 7.152 1 82.06 277 MET B N 1
ATOM 5861 C CA . MET B 1 277 ? 11.117 -19.516 6.691 1 82.06 277 MET B CA 1
ATOM 5862 C C . MET B 1 277 ? 11.891 -20.219 5.582 1 82.06 277 MET B C 1
ATOM 5864 O O . MET B 1 277 ? 12.742 -19.609 4.934 1 82.06 277 MET B O 1
ATOM 5868 N N . LYS B 1 278 ? 11.516 -21.469 5.27 1 79.25 278 LYS B N 1
ATOM 5869 C CA . LYS B 1 278 ? 12.039 -22.078 4.047 1 79.25 278 LYS B CA 1
ATOM 5870 C C . LYS B 1 278 ? 11.648 -21.266 2.818 1 79.25 278 LYS B C 1
ATOM 5872 O O . LYS B 1 278 ? 12.32 -21.328 1.786 1 79.25 278 LYS B O 1
ATOM 5877 N N . ALA B 1 279 ? 10.57 -20.469 3.002 1 82.62 279 ALA B N 1
ATOM 5878 C CA . ALA B 1 279 ? 10.07 -19.625 1.917 1 82.62 279 ALA B CA 1
ATOM 5879 C C . ALA B 1 279 ? 10.977 -18.406 1.706 1 82.62 279 ALA B C 1
ATOM 5881 O O . ALA B 1 279 ? 10.867 -17.719 0.689 1 82.62 279 ALA B O 1
ATOM 5882 N N . ASP B 1 280 ? 11.938 -18.219 2.629 1 89.06 280 ASP B N 1
ATOM 5883 C CA . ASP B 1 280 ? 12.781 -17.031 2.582 1 89.06 280 ASP B CA 1
ATOM 5884 C C . ASP B 1 280 ? 13.828 -17.141 1.477 1 89.06 280 ASP B C 1
ATOM 5886 O O . ASP B 1 280 ? 14.969 -16.703 1.647 1 89.06 280 ASP B O 1
ATOM 5890 N N . MET B 1 281 ? 13.531 -17.875 0.386 1 93.38 281 MET B N 1
ATOM 5891 C CA . MET B 1 281 ? 14.328 -18.016 -0.825 1 93.38 281 MET B CA 1
ATOM 5892 C C . MET B 1 281 ? 13.5 -17.719 -2.068 1 93.38 281 MET B C 1
ATOM 5894 O O . MET B 1 281 ? 13.914 -18.016 -3.188 1 93.38 281 MET B O 1
ATOM 5898 N N . GLY B 1 282 ? 12.297 -17.172 -1.846 1 95.44 282 GLY B N 1
ATOM 5899 C CA . GLY B 1 282 ? 11.367 -16.922 -2.938 1 95.44 282 GLY B CA 1
ATOM 5900 C C . GLY B 1 282 ? 11.977 -16.094 -4.062 1 95.44 282 GLY B C 1
ATOM 5901 O O . GLY B 1 282 ? 11.719 -16.359 -5.238 1 95.44 282 GLY B O 1
ATOM 5902 N N . GLY B 1 283 ? 12.812 -15.07 -3.703 1 97.56 283 GLY B N 1
ATOM 5903 C CA . GLY B 1 283 ? 13.469 -14.266 -4.723 1 97.56 283 GLY B CA 1
ATOM 5904 C C . GLY B 1 283 ? 14.352 -15.086 -5.645 1 97.56 283 GLY B C 1
ATOM 5905 O O . GLY B 1 283 ? 14.281 -14.945 -6.867 1 97.56 283 GLY B O 1
ATOM 5906 N N . ALA B 1 284 ? 15.164 -15.906 -5.082 1 97.5 284 ALA B N 1
ATOM 5907 C CA . ALA B 1 284 ? 16.047 -16.781 -5.848 1 97.5 284 ALA B CA 1
ATOM 5908 C C . ALA B 1 284 ? 15.242 -17.766 -6.703 1 97.5 284 ALA B C 1
ATOM 5910 O O . ALA B 1 284 ? 15.547 -17.953 -7.883 1 97.5 284 ALA B O 1
ATOM 5911 N N . ALA B 1 285 ? 14.219 -18.359 -6.105 1 97.5 285 ALA B N 1
ATOM 5912 C CA . ALA B 1 285 ? 13.406 -19.359 -6.797 1 97.5 285 ALA B CA 1
ATOM 5913 C C . ALA B 1 285 ? 12.711 -18.75 -8.016 1 97.5 285 ALA B C 1
ATOM 5915 O O . ALA B 1 285 ? 12.727 -19.328 -9.102 1 97.5 285 ALA B O 1
ATOM 5916 N N . VAL B 1 286 ? 12.148 -17.578 -7.863 1 98.56 286 VAL B N 1
ATOM 5917 C CA . VAL B 1 286 ? 11.445 -16.906 -8.945 1 98.56 286 VAL B CA 1
ATOM 5918 C C . VAL B 1 286 ? 12.43 -16.5 -10.039 1 98.56 286 VAL B C 1
ATOM 5920 O O . VAL B 1 286 ? 12.117 -16.578 -11.227 1 98.56 286 VAL B O 1
ATOM 5923 N N . THR B 1 287 ? 13.609 -16.062 -9.641 1 98.62 287 THR B N 1
ATOM 5924 C CA . THR B 1 287 ? 14.656 -15.711 -10.602 1 98.62 287 THR B CA 1
ATOM 5925 C C . THR B 1 287 ? 15 -16.906 -11.477 1 98.62 287 THR B C 1
ATOM 5927 O O . THR B 1 287 ? 14.984 -16.812 -12.703 1 98.62 287 THR B O 1
ATOM 5930 N N . ILE B 1 288 ? 15.25 -18.031 -10.82 1 98.25 288 ILE B N 1
ATOM 5931 C CA . ILE B 1 288 ? 15.641 -19.234 -11.555 1 98.25 288 ILE B CA 1
ATOM 5932 C C . ILE B 1 288 ? 14.469 -19.734 -12.391 1 98.25 288 ILE B C 1
ATOM 5934 O O . ILE B 1 288 ? 14.648 -20.172 -13.531 1 98.25 288 ILE B O 1
ATOM 5938 N N . GLY B 1 289 ? 13.219 -19.672 -11.828 1 98.62 289 GLY B N 1
ATOM 5939 C CA . GLY B 1 289 ? 12.039 -20.031 -12.602 1 98.62 289 GLY B CA 1
ATOM 5940 C C . GLY B 1 289 ? 11.883 -19.188 -13.859 1 98.62 289 GLY B C 1
ATOM 5941 O O . GLY B 1 289 ? 11.508 -19.703 -14.914 1 98.62 289 GLY B O 1
ATOM 5942 N N . THR B 1 290 ? 12.172 -17.922 -13.781 1 98.81 290 THR B N 1
ATOM 5943 C CA . THR B 1 290 ? 12.078 -17.016 -14.922 1 98.81 290 THR B CA 1
ATOM 5944 C C . THR B 1 290 ? 13.117 -17.375 -15.977 1 98.81 290 THR B C 1
ATOM 5946 O O . THR B 1 290 ? 12.812 -17.422 -17.172 1 98.81 290 THR B O 1
ATOM 5949 N N . LEU B 1 291 ? 14.32 -17.656 -15.555 1 98.62 291 LEU B N 1
ATOM 5950 C CA . LEU B 1 291 ? 15.398 -18.016 -16.469 1 98.62 291 LEU B CA 1
ATOM 5951 C C . LEU B 1 291 ? 15.125 -19.359 -17.125 1 98.62 291 LEU B C 1
ATOM 5953 O O . LEU B 1 291 ? 15.438 -19.562 -18.312 1 98.62 291 LEU B O 1
ATOM 5957 N N . TYR B 1 292 ? 14.57 -20.266 -16.344 1 98.25 292 TYR B N 1
ATOM 5958 C CA . TYR B 1 292 ? 14.164 -21.562 -16.875 1 98.25 292 TYR B CA 1
ATOM 5959 C C . TYR B 1 292 ? 13.156 -21.391 -18 1 98.25 292 TYR B C 1
ATOM 5961 O O . TYR B 1 292 ? 13.312 -21.969 -19.078 1 98.25 292 TYR B O 1
ATOM 5969 N N . ALA B 1 293 ? 12.156 -20.578 -17.844 1 98.5 293 ALA B N 1
ATOM 5970 C CA . ALA B 1 293 ? 11.141 -20.312 -18.859 1 98.5 293 ALA B CA 1
ATOM 5971 C C . ALA B 1 293 ? 11.758 -19.641 -20.078 1 98.5 293 ALA B C 1
ATOM 5973 O O . ALA B 1 293 ? 11.445 -20.016 -21.219 1 98.5 293 ALA B O 1
ATOM 5974 N N . ALA B 1 294 ? 12.609 -18.672 -19.828 1 98.19 294 ALA B N 1
ATOM 5975 C CA . ALA B 1 294 ? 13.258 -17.969 -20.938 1 98.19 294 ALA B CA 1
ATOM 5976 C C . ALA B 1 294 ? 14.047 -18.938 -21.812 1 98.19 294 ALA B C 1
ATOM 5978 O O . ALA B 1 294 ? 14.031 -18.828 -23.031 1 98.19 294 ALA B O 1
ATOM 5979 N N . SER B 1 295 ? 14.711 -19.859 -21.188 1 97.75 295 SER B N 1
ATOM 5980 C CA . SER B 1 295 ? 15.5 -20.844 -21.906 1 97.75 295 SER B CA 1
ATOM 5981 C C . SER B 1 295 ? 14.617 -21.797 -22.703 1 97.75 295 SER B C 1
ATOM 5983 O O . SER B 1 295 ? 14.875 -22.062 -23.875 1 97.75 295 SER B O 1
ATOM 5985 N N . LYS B 1 296 ? 13.578 -22.297 -22.078 1 97.12 296 LYS B N 1
ATOM 5986 C CA . LYS B 1 296 ? 12.648 -23.219 -22.719 1 97.12 296 LYS B CA 1
ATOM 5987 C C . LYS B 1 296 ? 11.969 -22.547 -23.922 1 97.12 296 LYS B C 1
ATOM 5989 O O . LYS B 1 296 ? 11.688 -23.219 -24.922 1 97.12 296 LYS B O 1
ATOM 5994 N N . LEU B 1 297 ? 11.703 -21.25 -23.828 1 97 297 LEU B N 1
ATOM 5995 C CA . LEU B 1 297 ? 10.984 -20.516 -24.875 1 97 297 LEU B CA 1
ATOM 5996 C C . LEU B 1 297 ? 11.953 -19.922 -25.875 1 97 297 LEU B C 1
ATOM 5998 O O . LEU B 1 297 ? 11.523 -19.359 -26.906 1 97 297 LEU B O 1
ATOM 6002 N N . ASN B 1 298 ? 13.227 -19.984 -25.594 1 96.62 298 ASN B N 1
ATOM 6003 C CA . ASN B 1 298 ? 14.258 -19.359 -26.422 1 96.62 298 ASN B CA 1
ATOM 6004 C C . ASN B 1 298 ? 13.961 -17.891 -26.703 1 96.62 298 ASN B C 1
ATOM 6006 O O . ASN B 1 298 ? 13.922 -17.469 -27.859 1 96.62 298 ASN B O 1
ATOM 6010 N N . LEU B 1 299 ? 13.672 -17.156 -25.641 1 97.81 299 LEU B N 1
ATOM 6011 C CA . LEU B 1 299 ? 13.367 -15.734 -25.812 1 97.81 299 LEU B CA 1
ATOM 6012 C C . LEU B 1 299 ? 14.57 -14.984 -26.375 1 97.81 299 LEU B C 1
ATOM 6014 O O . LEU B 1 299 ? 15.703 -15.203 -25.953 1 97.81 299 LEU B O 1
ATOM 6018 N N . PRO B 1 300 ? 14.352 -14.062 -27.297 1 97.81 300 PRO B N 1
ATOM 6019 C CA . PRO B 1 300 ? 15.461 -13.391 -27.984 1 97.81 300 PRO B CA 1
ATOM 6020 C C . PRO B 1 300 ? 15.953 -12.164 -27.219 1 97.81 300 PRO B C 1
ATOM 6022 O O . PRO B 1 300 ? 15.945 -11.055 -27.766 1 97.81 300 PRO B O 1
ATOM 6025 N N . LEU B 1 301 ? 16.438 -12.328 -26.016 1 98.31 301 LEU B N 1
ATOM 6026 C CA . LEU B 1 301 ? 17.078 -11.312 -25.203 1 98.31 301 LEU B CA 1
ATOM 6027 C C . LEU B 1 301 ? 18.125 -11.938 -24.266 1 98.31 301 LEU B C 1
ATOM 6029 O O . LEU B 1 301 ? 18.203 -13.164 -24.156 1 98.31 301 LEU B O 1
ATOM 6033 N N . ASN B 1 302 ? 18.938 -11.117 -23.75 1 98.56 302 ASN B N 1
ATOM 6034 C CA . ASN B 1 302 ? 19.891 -11.562 -22.75 1 98.56 302 ASN B CA 1
ATOM 6035 C C . ASN B 1 302 ? 19.453 -11.172 -21.344 1 98.56 302 ASN B C 1
ATOM 6037 O O . ASN B 1 302 ? 19.016 -10.047 -21.109 1 98.56 302 ASN B O 1
ATOM 6041 N N . ILE B 1 303 ? 19.5 -12.164 -20.422 1 98.75 303 ILE B N 1
ATOM 6042 C CA . ILE B 1 303 ? 19.141 -11.953 -19.031 1 98.75 303 ILE B CA 1
ATOM 6043 C C . ILE B 1 303 ? 20.281 -12.406 -18.125 1 98.75 303 ILE B C 1
ATOM 6045 O O . ILE B 1 303 ? 20.859 -13.484 -18.328 1 98.75 303 ILE B O 1
ATOM 6049 N N . ILE B 1 304 ? 20.688 -11.602 -17.172 1 98.75 304 ILE B N 1
ATOM 6050 C CA . ILE B 1 304 ? 21.656 -12.016 -16.156 1 98.75 304 ILE B CA 1
ATOM 6051 C C . ILE B 1 304 ? 20.938 -12.164 -14.812 1 98.75 304 ILE B C 1
ATOM 6053 O O . ILE B 1 304 ? 20.25 -11.25 -14.367 1 98.75 304 ILE B O 1
ATOM 6057 N N . GLY B 1 305 ? 20.953 -13.367 -14.219 1 98.69 305 GLY B N 1
ATOM 6058 C CA . GLY B 1 305 ? 20.469 -13.648 -12.875 1 98.69 305 GLY B CA 1
ATOM 6059 C C . GLY B 1 305 ? 21.578 -13.695 -11.836 1 98.69 305 GLY B C 1
ATOM 6060 O O . GLY B 1 305 ? 22.625 -14.305 -12.062 1 98.69 305 GLY B O 1
ATOM 6061 N N . VAL B 1 306 ? 21.422 -12.953 -10.727 1 98.75 306 VAL B N 1
ATOM 6062 C CA . VAL B 1 306 ? 22.391 -12.93 -9.641 1 98.75 306 VAL B CA 1
ATOM 6063 C C . VAL B 1 306 ? 21.719 -13.297 -8.32 1 98.75 306 VAL B C 1
ATOM 6065 O O . VAL B 1 306 ? 20.688 -12.719 -7.969 1 98.75 306 VAL B O 1
ATOM 6068 N N . ILE B 1 307 ? 22.281 -14.281 -7.582 1 98.25 307 ILE B N 1
ATOM 6069 C CA . ILE B 1 307 ? 21.688 -14.789 -6.355 1 98.25 307 ILE B CA 1
ATOM 6070 C C . ILE B 1 307 ? 22.766 -14.969 -5.285 1 98.25 307 ILE B C 1
ATOM 6072 O O . ILE B 1 307 ? 23.594 -15.875 -5.379 1 98.25 307 ILE B O 1
ATOM 6076 N N . PRO B 1 308 ? 22.734 -14.117 -4.254 1 98.06 308 PRO B N 1
ATOM 6077 C CA . PRO B 1 308 ? 23.656 -14.297 -3.125 1 98.06 308 PRO B CA 1
ATOM 6078 C C . PRO B 1 308 ? 23.156 -15.344 -2.127 1 98.06 308 PRO B C 1
ATOM 6080 O O . PRO B 1 308 ? 22.484 -15 -1.158 1 98.06 308 PRO B O 1
ATOM 6083 N N . LEU B 1 309 ? 23.656 -16.594 -2.232 1 96.06 309 LEU B N 1
ATOM 6084 C CA . LEU B 1 309 ? 23.188 -17.703 -1.425 1 96.06 309 LEU B CA 1
ATOM 6085 C C . LEU B 1 309 ? 23.922 -17.766 -0.092 1 96.06 309 LEU B C 1
ATOM 6087 O O . LEU B 1 309 ? 25.156 -17.906 -0.062 1 96.06 309 LEU B O 1
ATOM 6091 N N . CYS B 1 310 ? 23.156 -17.641 1.003 1 93.5 310 CYS B N 1
ATOM 6092 C CA . CYS B 1 310 ? 23.766 -17.828 2.312 1 93.5 310 CYS B CA 1
ATOM 6093 C C . CYS B 1 310 ? 22.719 -18.109 3.373 1 93.5 310 CYS B C 1
ATOM 6095 O O . CYS B 1 310 ? 21.516 -18.125 3.076 1 93.5 310 CYS B O 1
ATOM 6097 N N . GLU B 1 311 ? 23.203 -18.484 4.57 1 92 311 GLU B N 1
ATOM 6098 C CA . GLU B 1 311 ? 22.344 -18.688 5.738 1 92 311 GLU B CA 1
ATOM 6099 C C . GLU B 1 311 ? 22.594 -17.609 6.793 1 92 311 GLU B C 1
ATOM 6101 O O . GLU B 1 311 ? 23.703 -17.062 6.895 1 92 311 GLU B O 1
ATOM 6106 N N . ASN B 1 312 ? 21.531 -17.266 7.445 1 93.12 312 ASN B N 1
ATOM 6107 C CA . ASN B 1 312 ? 21.625 -16.375 8.602 1 93.12 312 ASN B CA 1
ATOM 6108 C C . ASN B 1 312 ? 21.328 -17.125 9.898 1 93.12 312 ASN B C 1
ATOM 6110 O O . ASN B 1 312 ? 20.172 -17.344 10.25 1 93.12 312 ASN B O 1
ATOM 6114 N N . MET B 1 313 ? 22.422 -17.484 10.633 1 91.62 313 MET B N 1
ATOM 6115 C CA . MET B 1 313 ? 22.312 -18.297 11.844 1 91.62 313 MET B CA 1
ATOM 6116 C C . MET B 1 313 ? 22.922 -17.594 13.039 1 91.62 313 MET B C 1
ATOM 6118 O O . MET B 1 313 ? 23.891 -16.828 12.891 1 91.62 313 MET B O 1
ATOM 6122 N N . PRO B 1 314 ? 22.312 -17.812 14.195 1 91.62 314 PRO B N 1
ATOM 6123 C CA . PRO B 1 314 ? 23.016 -17.344 15.391 1 91.62 314 PRO B CA 1
ATOM 6124 C C . PRO B 1 314 ? 24.234 -18.219 15.727 1 91.62 314 PRO B C 1
ATOM 6126 O O . PRO B 1 314 ? 24.203 -19.422 15.531 1 91.62 314 PRO B O 1
ATOM 6129 N N . SER B 1 315 ? 25.25 -17.594 16.109 1 93.19 315 SER B N 1
ATOM 6130 C CA . SER B 1 315 ? 26.469 -18.266 16.547 1 93.19 315 SER B CA 1
ATOM 6131 C C . SER B 1 315 ? 27.453 -17.297 17.172 1 93.19 315 SER B C 1
ATOM 6133 O O . SER B 1 315 ? 27.156 -16.094 17.281 1 93.19 315 SER B O 1
ATOM 6135 N N . GLY B 1 316 ? 28.562 -17.844 17.562 1 89.44 316 GLY B N 1
ATOM 6136 C CA . GLY B 1 316 ? 29.594 -17 18.125 1 89.44 316 GLY B CA 1
ATOM 6137 C C . GLY B 1 316 ? 30.25 -16.078 17.109 1 89.44 316 GLY B C 1
ATOM 6138 O O . GLY B 1 316 ? 30.891 -15.094 17.484 1 89.44 316 GLY B O 1
ATOM 6139 N N . SER B 1 317 ? 30.016 -16.328 15.828 1 93.69 317 SER B N 1
ATOM 6140 C CA . SER B 1 317 ? 30.641 -15.523 14.781 1 93.69 317 SER B CA 1
ATOM 6141 C C . SER B 1 317 ? 29.609 -14.633 14.086 1 93.69 317 SER B C 1
ATOM 6143 O O . SER B 1 317 ? 29.953 -13.828 13.219 1 93.69 317 SER B O 1
ATOM 6145 N N . ALA B 1 318 ? 28.422 -14.734 14.523 1 94.31 318 ALA B N 1
ATOM 6146 C CA . ALA B 1 318 ? 27.328 -14.047 13.836 1 94.31 318 ALA B CA 1
ATOM 6147 C C . ALA B 1 318 ? 27.453 -12.531 13.984 1 94.31 318 ALA B C 1
ATOM 6149 O O . ALA B 1 318 ? 28 -12.047 14.984 1 94.31 318 ALA B O 1
ATOM 6150 N N . VAL B 1 319 ? 27.016 -11.797 12.953 1 93.5 319 VAL B N 1
ATOM 6151 C CA . VAL B 1 319 ? 26.891 -10.344 13.039 1 93.5 319 VAL B CA 1
ATOM 6152 C C . VAL B 1 319 ? 25.938 -9.977 14.164 1 93.5 319 VAL B C 1
ATOM 6154 O O . VAL B 1 319 ? 24.953 -10.688 14.414 1 93.5 319 VAL B O 1
ATOM 6157 N N . LYS B 1 320 ? 26.266 -8.852 14.883 1 94.06 320 LYS B N 1
ATOM 6158 C CA . LYS B 1 320 ? 25.484 -8.398 16.031 1 94.06 320 LYS B CA 1
ATOM 6159 C C . LYS B 1 320 ? 24.875 -7.031 15.766 1 94.06 320 LYS B C 1
ATOM 6161 O O . LYS B 1 320 ? 25.422 -6.23 15.016 1 94.06 320 LYS B O 1
ATOM 6166 N N . PRO B 1 321 ? 23.703 -6.848 16.438 1 93.69 321 PRO B N 1
ATOM 6167 C CA . PRO B 1 321 ? 23.203 -5.469 16.391 1 93.69 321 PRO B CA 1
ATOM 6168 C C . PRO B 1 321 ? 24.25 -4.457 16.859 1 93.69 321 PRO B C 1
ATOM 6170 O O . PRO B 1 321 ? 24.922 -4.684 17.875 1 93.69 321 PRO B O 1
ATOM 6173 N N . GLY B 1 322 ? 24.406 -3.387 16.047 1 93.62 322 GLY B N 1
ATOM 6174 C CA . GLY B 1 322 ? 25.391 -2.375 16.391 1 93.62 322 GLY B CA 1
ATOM 6175 C C . GLY B 1 322 ? 26.656 -2.479 15.555 1 93.62 322 GLY B C 1
ATOM 6176 O O . GLY B 1 322 ? 27.422 -1.52 15.461 1 93.62 322 GLY B O 1
ATOM 6177 N N . ASP B 1 323 ? 26.875 -3.635 14.953 1 95.75 323 ASP B N 1
ATOM 6178 C CA . ASP B 1 323 ? 28.031 -3.799 14.062 1 95.75 323 ASP B CA 1
ATOM 6179 C C . ASP B 1 323 ? 27.906 -2.895 12.836 1 95.75 323 ASP B C 1
ATOM 6181 O O . ASP B 1 323 ? 26.812 -2.459 12.484 1 95.75 323 ASP B O 1
ATOM 6185 N N . VAL B 1 324 ? 29.031 -2.521 12.266 1 97.75 324 VAL B N 1
ATOM 6186 C CA . VAL B 1 324 ? 29.078 -1.771 11.016 1 97.75 324 VAL B CA 1
ATOM 6187 C C . VAL B 1 324 ? 29.766 -2.604 9.938 1 97.75 324 VAL B C 1
ATOM 6189 O O . VAL B 1 324 ? 30.859 -3.121 10.156 1 97.75 324 VAL B O 1
ATOM 6192 N N . LEU B 1 325 ? 29.094 -2.793 8.812 1 98.19 325 LEU B N 1
ATOM 6193 C CA . LEU B 1 325 ? 29.625 -3.512 7.66 1 98.19 325 LEU B CA 1
ATOM 6194 C C . LEU B 1 325 ? 29.953 -2.551 6.52 1 98.19 325 LEU B C 1
ATOM 6196 O O . LEU B 1 325 ? 29.281 -1.528 6.359 1 98.19 325 LEU B O 1
ATOM 6200 N N . THR B 1 326 ? 30.953 -2.867 5.758 1 98.38 326 THR B N 1
ATOM 6201 C CA . THR B 1 326 ? 31.266 -2.121 4.543 1 98.38 326 THR B CA 1
ATOM 6202 C C . THR B 1 326 ? 30.875 -2.926 3.305 1 98.38 326 THR B C 1
ATOM 6204 O O . THR B 1 326 ? 31.5 -3.949 3.008 1 98.38 326 THR B O 1
ATOM 6207 N N . ALA B 1 327 ? 29.938 -2.457 2.537 1 98.62 327 ALA B N 1
ATOM 6208 C CA . ALA B 1 327 ? 29.453 -3.154 1.348 1 98.62 327 ALA B CA 1
ATOM 6209 C C . ALA B 1 327 ? 30.469 -3.084 0.216 1 98.62 327 ALA B C 1
ATOM 6211 O O . ALA B 1 327 ? 31.438 -2.324 0.292 1 98.62 327 ALA B O 1
ATOM 6212 N N . MET B 1 328 ? 30.203 -3.896 -0.756 1 98.56 328 MET B N 1
ATOM 6213 C CA . MET B 1 328 ? 31.047 -3.918 -1.944 1 98.56 328 MET B CA 1
ATOM 6214 C C . MET B 1 328 ? 31.172 -2.527 -2.559 1 98.56 328 MET B C 1
ATOM 6216 O O . MET B 1 328 ? 32.219 -2.166 -3.1 1 98.56 328 MET B O 1
ATOM 6220 N N . SER B 1 329 ? 30.172 -1.711 -2.479 1 98.19 329 SER B N 1
ATOM 6221 C CA . SER B 1 329 ? 30.125 -0.367 -3.043 1 98.19 329 SER B CA 1
ATOM 6222 C C . SER B 1 329 ? 31.016 0.596 -2.266 1 98.19 329 SER B C 1
ATOM 6224 O O . SER B 1 329 ? 31.297 1.701 -2.732 1 98.19 329 SER B O 1
ATOM 6226 N N . GLY B 1 330 ? 31.406 0.265 -1.066 1 98.38 330 GLY B N 1
ATOM 6227 C CA . GLY B 1 330 ? 32.156 1.148 -0.175 1 98.38 330 GLY B CA 1
ATOM 6228 C C . GLY B 1 330 ? 31.266 1.809 0.869 1 98.38 330 GLY B C 1
ATOM 6229 O O . GLY B 1 330 ? 31.766 2.338 1.864 1 98.38 330 GLY B O 1
ATOM 6230 N N . LYS B 1 331 ? 30.016 1.714 0.745 1 98.25 331 LYS B N 1
ATOM 6231 C CA . LYS B 1 331 ? 29.078 2.305 1.7 1 98.25 331 LYS B CA 1
ATOM 6232 C C . LYS B 1 331 ? 29.078 1.535 3.018 1 98.25 331 LYS B C 1
ATOM 6234 O O . LYS B 1 331 ? 29.078 0.303 3.023 1 98.25 331 LYS B O 1
ATOM 6239 N N . THR B 1 332 ? 29.094 2.27 4.121 1 98.5 332 THR B N 1
ATOM 6240 C CA . THR B 1 332 ? 29.062 1.638 5.434 1 98.5 332 THR B CA 1
ATOM 6241 C C . THR B 1 332 ? 27.625 1.521 5.945 1 98.5 332 THR B C 1
ATOM 6243 O O . THR B 1 332 ? 26.812 2.42 5.727 1 98.5 332 THR B O 1
ATOM 6246 N N . ILE B 1 333 ? 27.359 0.323 6.586 1 98.62 333 ILE B N 1
ATOM 6247 C CA . ILE B 1 333 ? 26 0.014 7.023 1 98.62 333 ILE B CA 1
ATOM 6248 C C . ILE B 1 333 ? 26.016 -0.34 8.508 1 98.62 333 ILE B C 1
ATOM 6250 O O . ILE B 1 333 ? 26.656 -1.312 8.922 1 98.62 333 ILE B O 1
ATOM 6254 N N . GLN B 1 334 ? 25.328 0.423 9.297 1 97.88 334 GLN B N 1
ATOM 6255 C CA . GLN B 1 334 ? 25.047 0.043 10.68 1 97.88 334 GLN B CA 1
ATOM 6256 C C . GLN B 1 334 ? 23.953 -1.009 10.75 1 97.88 334 GLN B C 1
ATOM 6258 O O . GLN B 1 334 ? 22.859 -0.801 10.219 1 97.88 334 GLN B O 1
ATOM 6263 N N . VAL B 1 335 ? 24.25 -2.146 11.406 1 97.12 335 VAL B N 1
ATOM 6264 C CA . VAL B 1 335 ? 23.266 -3.219 11.531 1 97.12 335 VAL B CA 1
ATOM 6265 C C . VAL B 1 335 ? 22.531 -3.088 12.867 1 97.12 335 VAL B C 1
ATOM 6267 O O . VAL B 1 335 ? 23.078 -3.426 13.922 1 97.12 335 VAL B O 1
ATOM 6270 N N . ASP B 1 336 ? 21.266 -2.713 12.773 1 95.44 336 ASP B N 1
ATOM 6271 C CA . ASP B 1 336 ? 20.484 -2.553 13.992 1 95.44 336 ASP B CA 1
ATOM 6272 C C . ASP B 1 336 ? 19.641 -3.799 14.266 1 95.44 336 ASP B C 1
ATOM 6274 O O . ASP B 1 336 ? 19.281 -4.066 15.414 1 95.44 336 ASP B O 1
ATOM 6278 N N . ASN B 1 337 ? 19.266 -4.547 13.281 1 94.88 337 ASN B N 1
ATOM 6279 C CA . ASN B 1 337 ? 18.484 -5.777 13.367 1 94.88 337 ASN B CA 1
ATOM 6280 C C . ASN B 1 337 ? 19.031 -6.848 12.422 1 94.88 337 ASN B C 1
ATOM 6282 O O . ASN B 1 337 ? 18.969 -6.688 11.203 1 94.88 337 ASN B O 1
ATOM 6286 N N . THR B 1 338 ? 19.5 -7.938 12.938 1 94.06 338 THR B N 1
ATOM 6287 C CA . THR B 1 338 ? 20.156 -8.969 12.148 1 94.06 338 THR B CA 1
ATOM 6288 C C . THR B 1 338 ? 19.125 -9.828 11.414 1 94.06 338 THR B C 1
ATOM 6290 O O . THR B 1 338 ? 19.484 -10.648 10.57 1 94.06 338 THR B O 1
ATOM 6293 N N . ASP B 1 339 ? 17.781 -9.609 11.727 1 91.69 339 ASP B N 1
ATOM 6294 C CA . ASP B 1 339 ? 16.703 -10.266 10.992 1 91.69 339 ASP B CA 1
ATOM 6295 C C . ASP B 1 339 ? 16.359 -9.484 9.727 1 91.69 339 ASP B C 1
ATOM 6297 O O . ASP B 1 339 ? 15.562 -9.953 8.906 1 91.69 339 ASP B O 1
ATOM 6301 N N . ALA B 1 340 ? 16.922 -8.336 9.602 1 94.25 340 ALA B N 1
ATOM 6302 C CA . ALA B 1 340 ? 16.844 -7.598 8.344 1 94.25 340 ALA B CA 1
ATOM 6303 C C . ALA B 1 340 ? 18.062 -7.875 7.469 1 94.25 340 ALA B C 1
ATOM 6305 O O . ALA B 1 340 ? 18.703 -6.945 6.98 1 94.25 340 ALA B O 1
ATOM 6306 N N . GLU B 1 341 ? 18.375 -9.117 7.273 1 94.31 341 GLU B N 1
ATOM 6307 C CA . GLU B 1 341 ? 19.578 -9.594 6.621 1 94.31 341 GLU B CA 1
ATOM 6308 C C . GLU B 1 341 ? 19.422 -9.602 5.102 1 94.31 341 GLU B C 1
ATOM 6310 O O . GLU B 1 341 ? 20.406 -9.5 4.367 1 94.31 341 GLU B O 1
ATOM 6315 N N . GLY B 1 342 ? 18.188 -9.812 4.551 1 96.06 342 GLY B N 1
ATOM 6316 C CA . GLY B 1 342 ? 17.953 -9.898 3.115 1 96.06 342 GLY B CA 1
ATOM 6317 C C . GLY B 1 342 ? 18.469 -8.68 2.361 1 96.06 342 GLY B C 1
ATOM 6318 O O . GLY B 1 342 ? 19.094 -8.812 1.314 1 96.06 342 GLY B O 1
ATOM 6319 N N . ARG B 1 343 ? 18.156 -7.5 2.934 1 97.19 343 ARG B N 1
ATOM 6320 C CA . ARG B 1 343 ? 18.578 -6.281 2.25 1 97.19 343 ARG B CA 1
ATOM 6321 C C . ARG B 1 343 ? 20.078 -6.117 2.305 1 97.19 343 ARG B C 1
ATOM 6323 O O . ARG B 1 343 ? 20.688 -5.5 1.42 1 97.19 343 ARG B O 1
ATOM 6330 N N . LEU B 1 344 ? 20.797 -6.711 3.264 1 97.62 344 LEU B N 1
ATOM 6331 C CA . LEU B 1 344 ? 22.25 -6.652 3.334 1 97.62 344 LEU B CA 1
ATOM 6332 C C . LEU B 1 344 ? 22.875 -7.477 2.217 1 97.62 344 LEU B C 1
ATOM 6334 O O . LEU B 1 344 ? 23.766 -6.992 1.515 1 97.62 344 LEU B O 1
ATOM 6338 N N . ILE B 1 345 ? 22.375 -8.688 2.012 1 97.5 345 ILE B N 1
ATOM 6339 C CA . ILE B 1 345 ? 22.984 -9.523 0.973 1 97.5 345 ILE B CA 1
ATOM 6340 C C . ILE B 1 345 ? 22.641 -8.953 -0.403 1 97.5 345 ILE B C 1
ATOM 6342 O O . ILE B 1 345 ? 23.453 -9.031 -1.333 1 97.5 345 ILE B O 1
ATOM 6346 N N . LEU B 1 346 ? 21.484 -8.367 -0.543 1 98.56 346 LEU B N 1
ATOM 6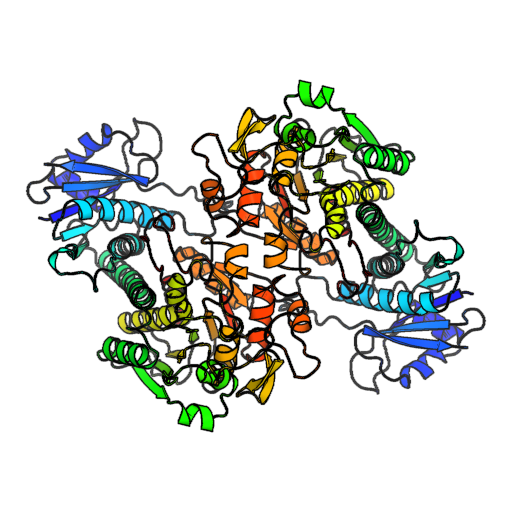347 C CA . LEU B 1 346 ? 21.094 -7.758 -1.807 1 98.56 346 LEU B CA 1
ATOM 6348 C C . LEU B 1 346 ? 21.938 -6.523 -2.102 1 98.56 346 LEU B C 1
ATOM 6350 O O . LEU B 1 346 ? 22.172 -6.188 -3.266 1 98.56 346 LEU B O 1
ATOM 6354 N N . ALA B 1 347 ? 22.422 -5.82 -1.05 1 98.62 347 ALA B N 1
ATOM 6355 C CA . ALA B 1 347 ? 23.25 -4.637 -1.246 1 98.62 347 ALA B CA 1
ATOM 6356 C C . ALA B 1 347 ? 24.469 -4.957 -2.125 1 98.62 347 ALA B C 1
ATOM 6358 O O . ALA B 1 347 ? 24.688 -4.297 -3.139 1 98.62 347 ALA B O 1
ATOM 6359 N N . ASP B 1 348 ? 25.188 -5.965 -1.782 1 98.75 348 ASP B N 1
ATOM 6360 C CA . ASP B 1 348 ? 26.375 -6.348 -2.543 1 98.75 348 ASP B CA 1
ATOM 6361 C C . ASP B 1 348 ? 26 -6.871 -3.926 1 98.75 348 ASP B C 1
ATOM 6363 O O . ASP B 1 348 ? 26.656 -6.547 -4.918 1 98.75 348 ASP B O 1
ATOM 6367 N N . ALA B 1 349 ? 24.938 -7.668 -4 1 98.81 349 ALA B N 1
ATOM 6368 C CA . ALA B 1 349 ? 24.516 -8.25 -5.273 1 98.81 349 ALA B CA 1
ATOM 6369 C C . ALA B 1 349 ? 24.047 -7.168 -6.242 1 98.81 349 ALA B C 1
ATOM 6371 O O . ALA B 1 349 ? 24.344 -7.227 -7.438 1 98.81 349 ALA B O 1
ATOM 6372 N N . LEU B 1 350 ? 23.281 -6.211 -5.742 1 98.88 350 LEU B N 1
ATOM 6373 C CA . LEU B 1 350 ? 22.797 -5.113 -6.57 1 98.88 350 LEU B CA 1
ATOM 6374 C C . LEU B 1 350 ? 23.953 -4.27 -7.098 1 98.88 350 LEU B C 1
ATOM 6376 O O . LEU B 1 350 ? 23.938 -3.85 -8.258 1 98.88 350 LEU B O 1
ATOM 6380 N N . HIS B 1 351 ? 24.859 -3.986 -6.25 1 98.75 351 HIS B N 1
ATOM 6381 C CA . HIS B 1 351 ? 26.031 -3.26 -6.727 1 98.75 351 HIS B CA 1
ATOM 6382 C C . HIS B 1 351 ? 26.797 -4.062 -7.777 1 98.75 351 HIS B C 1
ATOM 6384 O O . HIS B 1 351 ? 27.172 -3.527 -8.82 1 98.75 351 HIS B O 1
ATOM 6390 N N . PHE B 1 352 ? 27.031 -5.336 -7.543 1 98.62 352 PHE B N 1
ATOM 6391 C CA . PHE B 1 352 ? 27.781 -6.234 -8.414 1 98.62 352 PHE B CA 1
ATOM 6392 C C . PHE B 1 352 ? 27.172 -6.262 -9.812 1 98.62 352 PHE B C 1
ATOM 6394 O O . PHE B 1 352 ? 27.906 -6.219 -10.812 1 98.62 352 PHE B O 1
ATOM 6401 N N . VAL B 1 353 ? 25.859 -6.332 -9.93 1 98.5 353 VAL B N 1
ATOM 6402 C CA . VAL B 1 353 ? 25.188 -6.605 -11.195 1 98.5 353 VAL B CA 1
ATOM 6403 C C . VAL B 1 353 ? 25.359 -5.418 -12.141 1 98.5 353 VAL B C 1
ATOM 6405 O O . VAL B 1 353 ? 25.25 -5.566 -13.359 1 98.5 353 VAL B O 1
ATOM 6408 N N . HIS B 1 354 ? 25.672 -4.234 -11.617 1 98.31 354 HIS B N 1
ATOM 6409 C CA . HIS B 1 354 ? 25.844 -3.039 -12.438 1 98.31 354 HIS B CA 1
ATOM 6410 C C . HIS B 1 354 ? 27.016 -3.18 -13.398 1 98.31 354 HIS B C 1
ATOM 6412 O O . HIS B 1 354 ? 27.078 -2.506 -14.422 1 98.31 354 HIS B O 1
ATOM 6418 N N . GLN B 1 355 ? 27.984 -4.082 -13.062 1 97.75 355 GLN B N 1
ATOM 6419 C CA . GLN B 1 355 ? 29.125 -4.297 -13.945 1 97.75 355 GLN B CA 1
ATOM 6420 C C . GLN B 1 355 ? 28.672 -4.801 -15.312 1 97.75 355 GLN B C 1
ATOM 6422 O O . GLN B 1 355 ? 29.391 -4.633 -16.297 1 97.75 355 GLN B O 1
ATOM 6427 N N . PHE B 1 356 ? 27.453 -5.363 -15.422 1 97.75 356 PHE B N 1
ATOM 6428 C CA . PHE B 1 356 ? 26.938 -5.895 -16.688 1 97.75 356 PHE B CA 1
ATOM 6429 C C . PHE B 1 356 ? 26.156 -4.828 -17.438 1 97.75 356 PHE B C 1
ATOM 6431 O O . PHE B 1 356 ? 25.672 -5.074 -18.531 1 97.75 356 PHE B O 1
ATOM 6438 N N . ASN B 1 357 ? 25.922 -3.68 -16.875 1 97.12 357 ASN B N 1
ATOM 6439 C CA . ASN B 1 357 ? 25.219 -2.535 -17.453 1 97.12 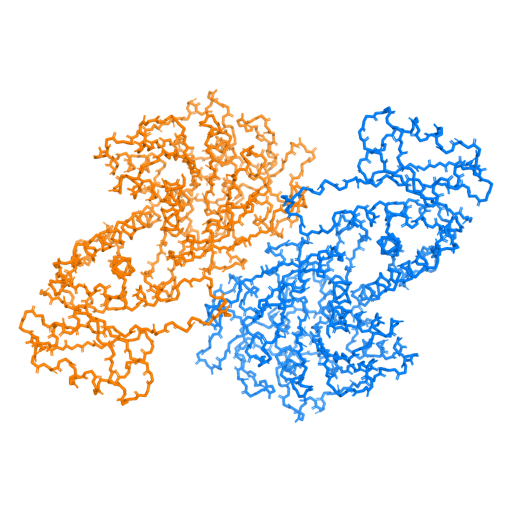357 ASN B CA 1
ATOM 6440 C C . ASN B 1 357 ? 23.875 -2.943 -18.047 1 97.12 357 ASN B C 1
ATOM 6442 O O . ASN B 1 357 ? 23.609 -2.68 -19.219 1 97.12 357 ASN B O 1
ATOM 6446 N N . PRO B 1 358 ? 23.031 -3.604 -17.281 1 98.44 358 PRO B N 1
ATOM 6447 C CA . PRO B 1 358 ? 21.734 -4.016 -17.812 1 98.44 358 PRO B CA 1
ATOM 6448 C C . PRO B 1 358 ? 20.812 -2.83 -18.125 1 98.44 358 PRO B C 1
ATOM 6450 O O . PRO B 1 358 ? 20.891 -1.797 -17.453 1 98.44 358 PRO B O 1
ATOM 6453 N N . GLU B 1 359 ? 19.938 -2.992 -19.078 1 98.31 359 GLU B N 1
ATOM 6454 C CA . GLU B 1 359 ? 18.984 -1.944 -19.438 1 98.31 359 GLU B CA 1
ATOM 6455 C C . GLU B 1 359 ? 17.906 -1.795 -18.359 1 98.31 359 GLU B C 1
ATOM 6457 O O . GLU B 1 359 ? 17.422 -0.689 -18.109 1 98.31 359 GLU B O 1
ATOM 6462 N N . THR B 1 360 ? 17.484 -2.863 -17.844 1 98.75 360 THR B N 1
ATOM 6463 C CA . THR B 1 360 ? 16.5 -2.916 -16.781 1 98.75 360 THR B CA 1
ATOM 6464 C C . THR B 1 360 ? 16.984 -3.781 -15.617 1 98.75 360 THR B C 1
ATOM 6466 O O . THR B 1 360 ? 17.594 -4.836 -15.844 1 98.75 360 THR B O 1
ATOM 6469 N N . LEU B 1 361 ? 16.797 -3.293 -14.398 1 98.88 361 LEU B N 1
ATOM 6470 C CA . LEU B 1 361 ? 17.203 -4.023 -13.211 1 98.88 361 LEU B CA 1
ATOM 6471 C C . LEU B 1 361 ? 16.016 -4.301 -12.297 1 98.88 361 LEU B C 1
ATOM 6473 O O . LEU B 1 361 ? 15.312 -3.373 -11.891 1 98.88 361 LEU B O 1
ATOM 6477 N N . ILE B 1 362 ? 15.766 -5.613 -12 1 98.94 362 ILE B N 1
ATOM 6478 C CA . ILE B 1 362 ? 14.742 -6.031 -11.047 1 98.94 362 ILE B CA 1
ATOM 6479 C C . ILE B 1 362 ? 15.383 -6.816 -9.906 1 98.94 362 ILE B C 1
ATOM 6481 O O . ILE B 1 362 ? 16.172 -7.738 -10.141 1 98.94 362 ILE B O 1
ATOM 6485 N N . ASP B 1 363 ? 15.156 -6.398 -8.734 1 98.88 363 ASP B N 1
ATOM 6486 C CA . ASP B 1 363 ? 15.422 -7.324 -7.637 1 98.88 363 ASP B CA 1
ATOM 6487 C C . ASP B 1 363 ? 14.125 -7.809 -6.992 1 98.88 363 ASP B C 1
ATOM 6489 O O . ASP B 1 363 ? 13.125 -7.094 -6.992 1 98.88 363 ASP B O 1
ATOM 6493 N N . ILE B 1 364 ? 14.141 -9.039 -6.531 1 98.75 364 ILE B N 1
ATOM 6494 C CA . ILE B 1 364 ? 12.961 -9.711 -6 1 98.75 364 ILE B CA 1
ATOM 6495 C C . ILE B 1 364 ? 13.328 -10.461 -4.723 1 98.75 364 ILE B C 1
ATOM 6497 O O . ILE B 1 364 ? 14.391 -11.078 -4.637 1 98.75 364 ILE B O 1
ATOM 6501 N N . ALA B 1 365 ? 12.43 -10.281 -3.678 1 98.19 365 ALA B N 1
ATOM 6502 C CA . ALA B 1 365 ? 12.789 -10.836 -2.373 1 98.19 365 ALA B CA 1
ATOM 6503 C C . ALA B 1 365 ? 11.547 -11.055 -1.514 1 98.19 365 ALA B C 1
ATOM 6505 O O . ALA B 1 365 ? 10.633 -10.234 -1.512 1 98.19 365 ALA B O 1
ATOM 6506 N N . THR B 1 366 ? 11.477 -12.234 -0.864 1 96.56 366 THR B N 1
ATOM 6507 C CA . THR B 1 366 ? 10.688 -12.266 0.363 1 96.56 366 THR B CA 1
ATOM 6508 C C . THR B 1 366 ? 11.344 -11.414 1.447 1 96.56 366 THR B C 1
ATOM 6510 O O . THR B 1 366 ? 12.086 -11.93 2.281 1 96.56 366 THR B O 1
ATOM 6513 N N . LEU B 1 367 ? 11.016 -10.125 1.499 1 96.31 367 LEU B N 1
ATOM 6514 C CA . LEU B 1 367 ? 11.914 -9.219 2.209 1 96.31 367 LEU B CA 1
ATOM 6515 C C . LEU B 1 367 ? 11.297 -8.781 3.535 1 96.31 367 LEU B C 1
ATOM 6517 O O . LEU B 1 367 ? 11.992 -8.734 4.559 1 96.31 367 LEU B O 1
ATOM 6521 N N . THR B 1 368 ? 10.039 -8.422 3.537 1 95.94 368 THR B N 1
ATOM 6522 C CA . THR B 1 368 ? 9.578 -7.781 4.762 1 95.94 368 THR B CA 1
ATOM 6523 C C . THR B 1 368 ? 8.211 -8.32 5.168 1 95.94 368 THR B C 1
ATOM 6525 O O . THR B 1 368 ? 7.32 -8.469 4.328 1 95.94 368 THR B O 1
ATOM 6528 N N . GLY B 1 369 ? 8.062 -8.648 6.484 1 94.44 369 GLY B N 1
ATOM 6529 C CA . GLY B 1 369 ? 6.73 -8.883 7.023 1 94.44 369 GLY B CA 1
ATOM 6530 C C . GLY B 1 369 ? 5.789 -7.711 6.828 1 94.44 369 GLY B C 1
ATOM 6531 O O . GLY B 1 369 ? 4.582 -7.898 6.672 1 94.44 369 GLY B O 1
ATOM 6532 N N . ALA B 1 370 ? 6.336 -6.535 6.742 1 97.31 370 ALA B N 1
ATOM 6533 C CA . ALA B 1 370 ? 5.559 -5.316 6.539 1 97.31 370 ALA B CA 1
ATOM 6534 C C . ALA B 1 370 ? 4.773 -5.375 5.234 1 97.31 370 ALA B C 1
ATOM 6536 O O . ALA B 1 370 ? 3.654 -4.863 5.148 1 97.31 370 ALA B O 1
ATOM 6537 N N . MET B 1 371 ? 5.348 -5.938 4.219 1 97.75 371 MET B N 1
ATOM 6538 C CA . MET B 1 371 ? 4.637 -6.047 2.947 1 97.75 371 MET B CA 1
ATOM 6539 C C . MET B 1 371 ? 3.445 -6.988 3.068 1 97.75 371 MET B C 1
ATOM 6541 O O . MET B 1 371 ? 2.396 -6.754 2.465 1 97.75 371 MET B O 1
ATOM 6545 N N . ALA B 1 372 ? 3.617 -8.109 3.789 1 96.5 372 ALA B N 1
ATOM 6546 C CA . ALA B 1 372 ? 2.492 -9 4.051 1 96.5 372 ALA B CA 1
ATOM 6547 C C . ALA B 1 372 ? 1.363 -8.266 4.77 1 96.5 372 ALA B C 1
ATOM 6549 O O . ALA B 1 372 ? 0.188 -8.453 4.445 1 96.5 372 ALA B O 1
ATOM 6550 N N . VAL B 1 373 ? 1.725 -7.445 5.691 1 97.5 373 VAL B N 1
ATOM 6551 C CA . VAL B 1 373 ? 0.733 -6.668 6.43 1 97.5 373 VAL B CA 1
ATOM 6552 C C . VAL B 1 373 ? 0.015 -5.715 5.48 1 97.5 373 VAL B C 1
ATOM 6554 O O . VAL B 1 373 ? -1.191 -5.492 5.605 1 97.5 373 VAL B O 1
ATOM 6557 N N . ALA B 1 374 ? 0.684 -5.145 4.531 1 98.25 374 ALA B N 1
ATOM 6558 C CA . ALA B 1 374 ? 0.145 -4.109 3.654 1 98.25 374 ALA B CA 1
ATOM 6559 C C . ALA B 1 374 ? -0.873 -4.691 2.68 1 98.25 374 ALA B C 1
ATOM 6561 O O . ALA B 1 374 ? -1.973 -4.156 2.523 1 98.25 374 ALA B O 1
ATOM 6562 N N . THR B 1 375 ? -0.497 -5.852 1.978 1 97.69 375 THR B N 1
ATOM 6563 C CA . THR B 1 375 ? -1.366 -6.27 0.884 1 97.69 375 THR B CA 1
ATOM 6564 C C . THR B 1 375 ? -1.767 -7.734 1.044 1 97.69 375 THR B C 1
ATOM 6566 O O . THR B 1 375 ? -2.59 -8.242 0.28 1 97.69 375 THR B O 1
ATOM 6569 N N . GLY B 1 376 ? -1.192 -8.453 2.027 1 96.44 376 GLY B N 1
ATOM 6570 C CA . GLY B 1 376 ? -1.473 -9.875 2.164 1 96.44 376 GLY B CA 1
ATOM 6571 C C . GLY B 1 376 ? -1.177 -10.664 0.903 1 96.44 376 GLY B C 1
ATOM 6572 O O . GLY B 1 376 ? -0.195 -10.391 0.21 1 96.44 376 GLY B O 1
ATOM 6573 N N . ALA B 1 377 ? -2.006 -11.656 0.646 1 95.94 377 ALA B N 1
ATOM 6574 C CA . ALA B 1 377 ? -1.828 -12.531 -0.512 1 95.94 377 ALA B CA 1
ATOM 6575 C C . ALA B 1 377 ? -2.314 -11.852 -1.789 1 95.94 377 ALA B C 1
ATOM 6577 O O . ALA B 1 377 ? -2.193 -12.414 -2.881 1 95.94 377 ALA B O 1
ATOM 6578 N N . GLY B 1 378 ? -2.787 -10.625 -1.679 1 96.75 378 GLY B N 1
ATOM 6579 C CA . GLY B 1 378 ? -3.467 -9.977 -2.789 1 96.75 378 GLY B CA 1
ATOM 6580 C C . GLY B 1 378 ? -2.523 -9.562 -3.904 1 96.75 378 GLY B C 1
ATOM 6581 O O . GLY B 1 378 ? -2.879 -9.633 -5.082 1 96.75 378 GLY B O 1
ATOM 6582 N N . ALA B 1 379 ? -1.354 -9.117 -3.516 1 98.19 379 ALA B N 1
ATOM 6583 C CA . ALA B 1 379 ? -0.42 -8.617 -4.523 1 98.19 379 ALA B CA 1
ATOM 6584 C C . ALA B 1 379 ? 1.001 -8.562 -3.971 1 98.19 379 ALA B C 1
ATOM 6586 O O . ALA B 1 379 ? 1.201 -8.336 -2.775 1 98.19 379 ALA B O 1
ATOM 6587 N N . ALA B 1 380 ? 1.959 -8.773 -4.828 1 98.5 380 ALA B N 1
ATOM 6588 C CA . ALA B 1 380 ? 3.34 -8.438 -4.496 1 98.5 380 ALA B CA 1
ATOM 6589 C C . ALA B 1 380 ? 3.57 -6.93 -4.562 1 98.5 380 ALA B C 1
ATOM 6591 O O . ALA B 1 380 ? 3.008 -6.25 -5.422 1 98.5 380 ALA B O 1
ATOM 6592 N N . GLY B 1 381 ? 4.379 -6.457 -3.65 1 98.81 381 GLY B N 1
ATOM 6593 C CA . GLY B 1 381 ? 4.68 -5.031 -3.637 1 98.81 381 GLY B CA 1
ATOM 6594 C C . GLY B 1 381 ? 5.781 -4.648 -4.602 1 98.81 381 GLY B C 1
ATOM 6595 O O . GLY B 1 381 ? 6.766 -5.375 -4.75 1 98.81 381 GLY B O 1
ATOM 6596 N N . VAL B 1 382 ? 5.629 -3.447 -5.262 1 98.88 382 VAL B N 1
ATOM 6597 C CA . VAL B 1 382 ? 6.645 -2.965 -6.195 1 98.88 382 VAL B CA 1
ATOM 6598 C C . VAL B 1 382 ? 7.07 -1.551 -5.809 1 98.88 382 VAL B C 1
ATOM 6600 O O . VAL B 1 382 ? 6.227 -0.674 -5.609 1 98.88 382 VAL B O 1
ATOM 6603 N N . PHE B 1 383 ? 8.297 -1.356 -5.652 1 98.88 383 PHE B N 1
ATOM 6604 C CA . PHE B 1 383 ? 8.953 -0.062 -5.492 1 98.88 383 PHE B CA 1
ATOM 6605 C C . PHE B 1 383 ? 9.852 0.238 -6.684 1 98.88 383 PHE B C 1
ATOM 6607 O O . PHE B 1 383 ? 10.695 -0.584 -7.055 1 98.88 383 PHE B O 1
ATOM 6614 N N . THR B 1 384 ? 9.68 1.415 -7.34 1 98.69 384 THR B N 1
ATOM 6615 C CA . THR B 1 384 ? 10.438 1.634 -8.57 1 98.69 384 THR B CA 1
ATOM 6616 C C . THR B 1 384 ? 10.781 3.111 -8.734 1 98.69 384 THR B C 1
ATOM 6618 O O . THR B 1 384 ? 10.078 3.98 -8.211 1 98.69 384 THR B O 1
ATOM 6621 N N . ASN B 1 385 ? 11.891 3.396 -9.383 1 97.25 385 ASN B N 1
ATOM 6622 C CA . ASN B 1 385 ? 12.281 4.758 -9.734 1 97.25 385 ASN B CA 1
ATOM 6623 C C . ASN B 1 385 ? 11.867 5.117 -11.156 1 97.25 385 ASN B C 1
ATOM 6625 O O . ASN B 1 385 ? 12.312 6.137 -11.695 1 97.25 385 ASN B O 1
ATOM 6629 N N . SER B 1 386 ? 11.047 4.234 -11.805 1 97.38 386 SER B N 1
ATOM 6630 C CA . SER B 1 386 ? 10.664 4.438 -13.195 1 97.38 386 SER B CA 1
ATOM 6631 C C . SER B 1 386 ? 9.156 4.25 -13.391 1 97.38 386 SER B C 1
ATOM 6633 O O . SER B 1 386 ? 8.648 3.133 -13.273 1 97.38 386 SER B O 1
ATOM 6635 N N . LYS B 1 387 ? 8.469 5.34 -13.766 1 95.69 387 LYS B N 1
ATOM 6636 C CA . LYS B 1 387 ? 7.031 5.273 -14.016 1 95.69 387 LYS B CA 1
ATOM 6637 C C . LYS B 1 387 ? 6.723 4.352 -15.188 1 95.69 387 LYS B C 1
ATOM 6639 O O . LYS B 1 387 ? 5.738 3.605 -15.156 1 95.69 387 LYS B O 1
ATOM 6644 N N . LYS B 1 388 ? 7.602 4.41 -16.156 1 97.12 388 LYS B N 1
ATOM 6645 C CA . LYS B 1 388 ? 7.414 3.559 -17.328 1 97.12 388 LYS B CA 1
ATOM 6646 C C . LYS B 1 388 ? 7.574 2.084 -16.969 1 97.12 388 LYS B C 1
ATOM 6648 O O . LYS B 1 388 ? 6.789 1.241 -17.406 1 97.12 388 LYS B O 1
ATOM 6653 N N . LEU B 1 389 ? 8.57 1.756 -16.203 1 98.31 389 LEU B N 1
ATOM 6654 C CA . LEU B 1 389 ? 8.789 0.376 -15.773 1 98.31 389 LEU B CA 1
ATOM 6655 C C . LEU B 1 389 ? 7.59 -0.145 -14.984 1 98.31 389 LEU B C 1
ATOM 6657 O O . LEU B 1 389 ? 7.164 -1.287 -15.18 1 98.31 389 LEU B O 1
ATOM 6661 N N . TRP B 1 390 ? 7.012 0.71 -14.141 1 98.19 390 TRP B N 1
ATOM 6662 C CA . TRP B 1 390 ? 5.828 0.306 -13.391 1 98.19 390 TRP B CA 1
ATOM 6663 C C . TRP B 1 390 ? 4.691 -0.073 -14.336 1 98.19 390 TRP B C 1
ATOM 6665 O O . TRP B 1 390 ? 4.055 -1.115 -14.164 1 98.19 390 TRP B O 1
ATOM 6675 N N . GLN B 1 391 ? 4.469 0.744 -15.289 1 98.12 391 GLN B N 1
ATOM 6676 C CA . GLN B 1 391 ? 3.361 0.496 -16.203 1 98.12 391 GLN B CA 1
ATOM 6677 C C . GLN B 1 391 ? 3.551 -0.819 -16.953 1 98.12 391 GLN B C 1
ATOM 6679 O O . GLN B 1 391 ? 2.594 -1.571 -17.156 1 98.12 391 GLN B O 1
ATOM 6684 N N . GLU B 1 392 ? 4.75 -1.079 -17.375 1 98.69 392 GLU B N 1
ATOM 6685 C CA . GLU B 1 392 ? 5.051 -2.316 -18.094 1 98.69 392 GLU B CA 1
ATOM 6686 C C . GLU B 1 392 ? 4.863 -3.533 -17.203 1 98.69 392 GLU B C 1
ATOM 6688 O O . GLU B 1 392 ? 4.266 -4.531 -17.609 1 98.69 392 GLU B O 1
ATOM 6693 N N . LEU B 1 393 ? 5.355 -3.42 -15.961 1 98.81 393 LEU B N 1
ATOM 6694 C CA . LEU B 1 393 ? 5.195 -4.512 -15.008 1 98.81 393 LEU B CA 1
ATOM 6695 C C . LEU B 1 393 ? 3.721 -4.73 -14.672 1 98.81 393 LEU B C 1
ATOM 6697 O O . LEU B 1 393 ? 3.266 -5.871 -14.57 1 98.81 393 LEU B O 1
ATOM 6701 N N . TYR B 1 394 ? 2.99 -3.662 -14.531 1 98.25 394 TYR B N 1
ATOM 6702 C CA . TYR B 1 394 ? 1.565 -3.74 -14.234 1 98.25 394 TYR B CA 1
ATOM 6703 C C . TYR B 1 394 ? 0.815 -4.477 -15.336 1 98.25 394 TYR B C 1
ATOM 6705 O O . TYR B 1 394 ? -0.005 -5.355 -15.062 1 98.25 394 TYR B O 1
ATOM 6713 N N . GLU B 1 395 ? 1.123 -4.141 -16.562 1 98.06 395 GLU B N 1
ATOM 6714 C CA . GLU B 1 395 ? 0.459 -4.781 -17.688 1 98.06 395 GLU B CA 1
ATOM 6715 C C . GLU B 1 395 ? 0.729 -6.285 -17.703 1 98.06 395 GLU B C 1
ATOM 6717 O O . GLU B 1 395 ? -0.174 -7.078 -17.984 1 98.06 395 GLU B O 1
ATOM 6722 N N . CYS B 1 396 ? 1.925 -6.625 -17.438 1 98.56 396 CYS B N 1
ATOM 6723 C CA . CYS B 1 396 ? 2.293 -8.039 -17.406 1 98.56 396 CYS B CA 1
ATOM 6724 C C . CYS B 1 396 ? 1.6 -8.758 -16.25 1 98.56 396 CYS B C 1
ATOM 6726 O O . CYS B 1 396 ? 1.164 -9.898 -16.406 1 98.56 396 CYS B O 1
ATOM 6728 N N . SER B 1 397 ? 1.504 -8.07 -15.117 1 98.38 397 SER B N 1
ATOM 6729 C CA . SER B 1 397 ? 0.841 -8.672 -13.969 1 98.38 397 SER B CA 1
ATOM 6730 C C . SER B 1 397 ? -0.657 -8.828 -14.211 1 98.38 397 SER B C 1
ATOM 6732 O O . SER B 1 397 ? -1.27 -9.797 -13.75 1 98.38 397 SER B O 1
ATOM 6734 N N . TRP B 1 398 ? -1.259 -7.867 -14.961 1 96.75 398 TRP B N 1
ATOM 6735 C CA . TRP B 1 398 ? -2.67 -7.93 -15.32 1 96.75 398 TRP B CA 1
ATOM 6736 C C . TRP B 1 398 ? -2.961 -9.164 -16.172 1 96.75 398 TRP B C 1
ATOM 6738 O O . TRP B 1 398 ? -3.953 -9.859 -15.938 1 96.75 398 TRP B O 1
ATOM 6748 N N . LYS B 1 399 ? -2.07 -9.484 -17.031 1 96.5 399 LYS B N 1
ATOM 6749 C CA . LYS B 1 399 ? -2.248 -10.609 -17.953 1 96.5 399 LYS B CA 1
ATOM 6750 C C . LYS B 1 399 ? -2.002 -11.938 -17.25 1 96.5 399 LYS B C 1
ATOM 6752 O O . LYS B 1 399 ? -2.723 -12.914 -17.484 1 96.5 399 LYS B O 1
ATOM 6757 N N . SER B 1 400 ? -0.999 -11.961 -16.406 1 97.44 400 SER B N 1
ATOM 6758 C CA . SER B 1 400 ? -0.568 -13.219 -15.805 1 97.44 400 SER B CA 1
ATOM 6759 C C . SER B 1 400 ? -1.466 -13.609 -14.633 1 97.44 400 SER B C 1
ATOM 6761 O O . SER B 1 400 ? -1.49 -14.766 -14.219 1 97.44 400 SER B O 1
ATOM 6763 N N . GLY B 1 401 ? -2.143 -12.656 -14.023 1 96.12 401 GLY B N 1
ATOM 6764 C CA . GLY B 1 401 ? -2.98 -12.922 -12.859 1 96.12 401 GLY B CA 1
ATOM 6765 C C . GLY B 1 401 ? -2.219 -12.875 -11.555 1 96.12 401 GLY B C 1
ATOM 6766 O O . GLY B 1 401 ? -2.816 -12.969 -10.477 1 96.12 401 GLY B O 1
ATOM 6767 N N . ASP B 1 402 ? -0.919 -12.766 -11.594 1 97 402 ASP B N 1
ATOM 6768 C CA . ASP B 1 402 ? -0.114 -12.531 -10.398 1 97 402 ASP B CA 1
ATOM 6769 C C . ASP B 1 402 ? 0.089 -11.039 -10.156 1 97 402 ASP B C 1
ATOM 6771 O O . ASP B 1 402 ? 1.12 -10.477 -10.539 1 97 402 ASP B O 1
ATOM 6775 N N . ARG B 1 403 ? -0.776 -10.508 -9.383 1 97.06 403 ARG B N 1
ATOM 6776 C CA . ARG B 1 403 ? -0.957 -9.07 -9.242 1 97.06 403 ARG B CA 1
ATOM 6777 C C . ARG B 1 403 ? 0.253 -8.43 -8.57 1 97.06 403 ARG B C 1
ATOM 6779 O O . ARG B 1 403 ? 0.813 -8.992 -7.625 1 97.06 403 ARG B O 1
ATOM 6786 N N . LEU B 1 404 ? 0.631 -7.301 -9.086 1 98.69 404 LEU B N 1
ATOM 6787 C CA . LEU B 1 404 ? 1.573 -6.383 -8.453 1 98.69 404 LEU B CA 1
ATOM 6788 C C . LEU B 1 404 ? 0.86 -5.133 -7.953 1 98.69 404 LEU B C 1
ATOM 6790 O O . LEU B 1 404 ? -0.185 -4.754 -8.484 1 98.69 404 LEU B O 1
ATOM 6794 N N . TRP B 1 405 ? 1.376 -4.562 -6.945 1 98.69 405 TRP B N 1
ATOM 6795 C CA . TRP B 1 405 ? 0.859 -3.299 -6.43 1 98.69 405 TRP B CA 1
ATOM 6796 C C . TRP B 1 405 ? 1.996 -2.328 -6.125 1 98.69 405 TRP B C 1
ATOM 6798 O O . TRP B 1 405 ? 2.945 -2.678 -5.422 1 98.69 405 TRP B O 1
ATOM 6808 N N . GLN B 1 406 ? 1.894 -1.157 -6.684 1 98.56 406 GLN B N 1
ATOM 6809 C CA . GLN B 1 406 ? 2.939 -0.164 -6.465 1 98.56 406 GLN B CA 1
ATOM 6810 C C . GLN B 1 406 ? 2.863 0.415 -5.055 1 98.56 406 GLN B C 1
ATOM 6812 O O . GLN B 1 406 ? 1.772 0.687 -4.551 1 98.56 406 GLN B O 1
ATOM 6817 N N . MET B 1 407 ? 4.012 0.604 -4.43 1 98.75 407 MET B N 1
ATOM 6818 C CA . MET B 1 407 ? 4.148 1.247 -3.127 1 98.75 407 MET B CA 1
ATOM 6819 C C . MET B 1 407 ? 5.012 2.5 -3.227 1 98.75 407 MET B C 1
ATOM 6821 O O . MET B 1 407 ? 5.77 2.664 -4.184 1 98.75 407 MET B O 1
ATOM 6825 N N . PRO B 1 408 ? 4.906 3.418 -2.27 1 98 408 PRO B N 1
ATOM 6826 C CA . PRO B 1 408 ? 5.633 4.688 -2.381 1 98 408 PRO B CA 1
ATOM 6827 C C . PRO B 1 408 ? 7.121 4.543 -2.064 1 98 408 PRO B C 1
ATOM 6829 O O . PRO B 1 408 ? 7.496 3.768 -1.181 1 98 408 PRO B O 1
ATOM 6832 N N . LEU B 1 409 ? 7.902 5.309 -2.717 1 97.88 409 LEU B N 1
ATOM 6833 C CA . LEU B 1 409 ? 9.344 5.406 -2.531 1 97.88 409 LEU B CA 1
ATOM 6834 C C . LEU B 1 409 ? 9.773 6.855 -2.311 1 97.88 409 LEU B C 1
ATOM 6836 O O . LEU B 1 409 ? 10.648 7.359 -3.008 1 97.88 409 LEU B O 1
ATOM 6840 N N . TYR B 1 410 ? 9.227 7.484 -1.329 1 96.25 410 TYR B N 1
ATOM 6841 C CA . TYR B 1 410 ? 9.469 8.891 -1.032 1 96.25 410 TYR B CA 1
ATOM 6842 C C . TYR B 1 410 ? 10.852 9.094 -0.423 1 96.25 410 TYR B C 1
ATOM 6844 O O . TYR B 1 410 ? 11.398 8.188 0.2 1 96.25 410 TYR B O 1
ATOM 6852 N N . ASP B 1 411 ? 11.375 10.352 -0.514 1 94.81 411 ASP B N 1
ATOM 6853 C CA . ASP B 1 411 ? 12.633 10.742 0.108 1 94.81 411 ASP B CA 1
ATOM 6854 C C . ASP B 1 411 ? 12.57 10.586 1.625 1 94.81 411 ASP B C 1
ATOM 6856 O O . ASP B 1 411 ? 13.594 10.344 2.273 1 94.81 411 ASP B O 1
ATOM 6860 N N . LEU B 1 412 ? 11.414 10.641 2.117 1 95.19 412 LEU B N 1
ATOM 6861 C CA . LEU B 1 412 ? 11.188 10.438 3.543 1 95.19 412 LEU B CA 1
ATOM 6862 C C . LEU B 1 412 ? 11.828 9.141 4.016 1 95.19 412 LEU B C 1
ATOM 6864 O O . LEU B 1 412 ? 12.5 9.117 5.051 1 95.19 412 LEU B O 1
ATOM 6868 N N . TYR B 1 413 ? 11.641 8.109 3.275 1 97.19 413 TYR B N 1
ATOM 6869 C CA . TYR B 1 413 ? 12.102 6.789 3.682 1 97.19 413 TYR B CA 1
ATOM 6870 C C . TYR B 1 413 ? 13.625 6.699 3.625 1 97.19 413 TYR B C 1
ATOM 6872 O O . TYR B 1 413 ? 14.242 6.023 4.449 1 97.19 413 TYR B O 1
ATOM 6880 N N . SER B 1 414 ? 14.227 7.355 2.652 1 96.69 414 SER B N 1
ATOM 6881 C CA . SER B 1 414 ? 15.68 7.43 2.596 1 96.69 414 SER B CA 1
ATOM 6882 C C . SER B 1 414 ? 16.25 8.172 3.805 1 96.69 414 SER B C 1
ATOM 6884 O O . SER B 1 414 ? 17.281 7.781 4.355 1 96.69 414 SER B O 1
ATOM 6886 N N . LYS B 1 415 ? 15.602 9.195 4.223 1 95.19 415 LYS B N 1
ATOM 6887 C CA . LYS B 1 415 ? 16.031 9.953 5.391 1 95.19 415 LYS B CA 1
ATOM 6888 C C . LYS B 1 415 ? 15.945 9.109 6.66 1 95.19 415 LYS B C 1
ATOM 6890 O O . LYS B 1 415 ? 16.766 9.266 7.57 1 95.19 415 LYS B O 1
ATOM 6895 N N . GLN B 1 416 ? 15.039 8.25 6.688 1 96.19 416 GLN B N 1
ATOM 6896 C CA . GLN B 1 416 ? 14.766 7.469 7.891 1 96.19 416 GLN B CA 1
ATOM 6897 C C . GLN B 1 416 ? 15.82 6.383 8.086 1 96.19 416 GLN B C 1
ATOM 6899 O O . GLN B 1 416 ? 15.898 5.777 9.156 1 96.19 416 GLN B O 1
ATOM 6904 N N . ILE B 1 417 ? 16.672 6.129 7.078 1 97.25 417 ILE B N 1
ATOM 6905 C CA . ILE B 1 417 ? 17.672 5.074 7.246 1 97.25 417 ILE B CA 1
ATOM 6906 C C . ILE B 1 417 ? 19.047 5.691 7.402 1 97.25 417 ILE B C 1
ATOM 6908 O O . ILE B 1 417 ? 20.062 4.992 7.32 1 97.25 417 ILE B O 1
ATOM 6912 N N . LYS B 1 418 ? 19.125 6.941 7.566 1 96 418 LYS B N 1
ATOM 6913 C CA . LYS B 1 418 ? 20.406 7.574 7.852 1 96 418 LYS B CA 1
ATOM 6914 C C . LYS B 1 418 ? 20.938 7.152 9.219 1 96 418 LYS B C 1
ATOM 6916 O O . LYS B 1 418 ? 20.156 6.902 10.141 1 96 418 LYS B O 1
ATOM 6921 N N . SER B 1 419 ? 22.266 7.004 9.281 1 95.44 419 SER B N 1
ATOM 6922 C CA . SER B 1 419 ? 22.938 6.57 10.508 1 95.44 419 SER B CA 1
ATOM 6923 C C . SER B 1 419 ? 23.797 7.684 11.086 1 95.44 419 SER B C 1
ATOM 6925 O O . SER B 1 419 ? 24.297 8.539 10.352 1 95.44 419 SER B O 1
ATOM 6927 N N . ASN B 1 420 ? 23.984 7.676 12.375 1 92.69 420 ASN B N 1
ATOM 6928 C CA . ASN B 1 420 ? 24.906 8.609 13.023 1 92.69 420 ASN B CA 1
ATOM 6929 C C . ASN B 1 420 ? 26.312 8.055 13.094 1 92.69 420 ASN B C 1
ATOM 6931 O O . ASN B 1 420 ? 27.266 8.789 13.367 1 92.69 420 ASN B O 1
ATOM 6935 N N . VAL B 1 421 ? 26.469 6.793 12.805 1 95.25 421 VAL B N 1
ATOM 6936 C CA . VAL B 1 421 ? 27.766 6.145 12.977 1 95.25 421 VAL B CA 1
ATOM 6937 C C . VAL B 1 421 ? 28.281 5.652 11.633 1 95.25 421 VAL B C 1
ATOM 6939 O O . VAL B 1 421 ? 29.5 5.605 11.406 1 95.25 421 VAL B O 1
ATOM 6942 N N . ALA B 1 422 ? 27.406 5.219 10.742 1 97.44 422 ALA B N 1
ATOM 6943 C CA . ALA B 1 422 ? 27.703 4.758 9.391 1 97.44 422 ALA B CA 1
ATOM 6944 C C . ALA B 1 422 ? 27 5.621 8.344 1 97.44 422 ALA B C 1
ATOM 6946 O O . ALA B 1 422 ? 26.359 6.621 8.688 1 97.44 422 ALA B O 1
ATOM 6947 N N . ASP B 1 423 ? 27.203 5.289 7.078 1 98 423 ASP B N 1
ATOM 6948 C CA . ASP B 1 423 ? 26.484 6.02 6.043 1 98 423 ASP B CA 1
ATOM 6949 C C . ASP B 1 423 ? 24.969 5.816 6.188 1 98 423 ASP B C 1
ATOM 6951 O O . ASP B 1 423 ? 24.203 6.77 6.082 1 98 423 ASP B O 1
ATOM 6955 N N . ILE B 1 424 ? 24.578 4.582 6.383 1 98.12 424 ILE B N 1
ATOM 6956 C CA . ILE B 1 424 ? 23.156 4.273 6.535 1 98.12 424 ILE B CA 1
ATOM 6957 C C . ILE B 1 424 ? 22.984 3.16 7.566 1 98.12 424 ILE B C 1
ATOM 6959 O O . ILE B 1 424 ? 23.953 2.586 8.047 1 98.12 424 ILE B O 1
ATOM 6963 N N . ARG B 1 425 ? 21.766 2.912 7.988 1 97.31 425 ARG B N 1
ATOM 6964 C CA . ARG B 1 425 ? 21.391 1.774 8.82 1 97.31 425 ARG B CA 1
ATOM 6965 C C . ARG B 1 425 ? 20.453 0.835 8.086 1 97.31 425 ARG B C 1
ATOM 6967 O O . ARG B 1 425 ? 19.766 1.248 7.148 1 97.31 425 ARG B O 1
ATOM 6974 N N . ASN B 1 426 ? 20.422 -0.455 8.531 1 96.5 426 ASN B N 1
ATOM 6975 C CA . ASN B 1 426 ? 19.719 -1.447 7.719 1 96.5 426 ASN B CA 1
ATOM 6976 C C . ASN B 1 426 ? 18.219 -1.479 8.039 1 96.5 426 ASN B C 1
ATOM 6978 O O . ASN B 1 426 ? 17.453 -2.191 7.391 1 96.5 426 ASN B O 1
ATOM 6982 N N . ILE B 1 427 ? 17.734 -0.717 9.039 1 94.88 427 ILE B N 1
ATOM 6983 C CA . ILE B 1 427 ? 16.312 -0.568 9.281 1 94.88 427 ILE B CA 1
ATOM 6984 C C . ILE B 1 427 ? 15.977 0.898 9.562 1 94.88 427 ILE B C 1
ATOM 6986 O O . ILE B 1 427 ? 16.844 1.666 9.977 1 94.88 427 ILE B O 1
ATOM 6990 N N . GLY B 1 428 ? 14.719 1.226 9.336 1 92.25 428 GLY B N 1
ATOM 6991 C CA . GLY B 1 428 ? 14.297 2.594 9.594 1 92.25 428 GLY B CA 1
ATOM 6992 C C . GLY B 1 428 ? 14.281 2.941 11.07 1 92.25 428 GLY B C 1
ATOM 6993 O O . GLY B 1 428 ? 14.047 2.076 11.914 1 92.25 428 GLY B O 1
ATOM 6994 N N . LYS B 1 429 ? 14.414 4.195 11.352 1 87.06 429 LYS B N 1
ATOM 6995 C CA . LYS B 1 429 ? 14.406 4.703 12.727 1 87.06 429 LYS B CA 1
ATOM 6996 C C . LYS B 1 429 ? 13.047 4.48 13.383 1 87.06 429 LYS B C 1
ATOM 6998 O O . LYS B 1 429 ? 12.969 4.312 14.602 1 87.06 429 LYS B O 1
ATOM 7003 N N . ALA B 1 430 ? 12.07 4.453 12.609 1 81.19 430 ALA B N 1
ATOM 7004 C CA . ALA B 1 430 ? 10.711 4.324 13.133 1 81.19 430 ALA B CA 1
ATOM 7005 C C . ALA B 1 430 ? 10.32 2.859 13.305 1 81.19 430 ALA B C 1
ATOM 7007 O O . ALA B 1 430 ? 9.141 2.537 13.453 1 81.19 430 ALA B O 1
ATOM 7008 N N . GLY B 1 431 ? 11.328 1.966 13.242 1 80.25 431 GLY B N 1
ATOM 7009 C CA . GLY B 1 431 ? 11.047 0.55 13.422 1 80.25 431 GLY B CA 1
ATOM 7010 C C . GLY B 1 431 ? 10.266 -0.056 12.273 1 80.25 431 GLY B C 1
ATOM 7011 O O . GLY B 1 431 ? 10.625 0.109 11.109 1 80.25 431 GLY B O 1
ATOM 7012 N N . GLY B 1 432 ? 9.156 -0.742 12.656 1 88.25 432 GLY B N 1
ATOM 7013 C CA . GLY B 1 432 ? 8.359 -1.454 11.672 1 88.25 432 GLY B CA 1
ATOM 7014 C C . GLY B 1 432 ? 7.41 -0.55 10.906 1 88.25 432 GLY B C 1
ATOM 7015 O O . GLY B 1 432 ? 6.828 -0.959 9.898 1 88.25 432 GLY B O 1
ATOM 7016 N N . ILE B 1 433 ? 7.277 0.696 11.242 1 93.94 433 ILE B N 1
ATOM 7017 C CA . ILE B 1 433 ? 6.383 1.649 10.594 1 93.94 433 ILE B CA 1
ATOM 7018 C C . ILE B 1 433 ? 6.945 2.045 9.234 1 93.94 433 ILE B C 1
ATOM 7020 O O . ILE B 1 433 ? 8.086 2.5 9.141 1 93.94 433 ILE B O 1
ATOM 7024 N N . GLY B 1 434 ? 6.156 1.861 8.156 1 97 434 GLY B N 1
ATOM 7025 C CA . GLY B 1 434 ? 6.672 2.055 6.805 1 97 434 GLY B CA 1
ATOM 7026 C C . GLY B 1 434 ? 7.789 1.094 6.449 1 97 434 GLY B C 1
ATOM 7027 O O . GLY B 1 434 ? 8.703 1.447 5.703 1 97 434 GLY B O 1
ATOM 7028 N N . GLY B 1 435 ? 7.73 -0.062 6.988 1 97.62 435 GLY B N 1
ATOM 7029 C CA . GLY B 1 435 ? 8.875 -0.965 6.977 1 97.62 435 GLY B CA 1
ATOM 7030 C C . GLY B 1 435 ? 9.289 -1.383 5.582 1 97.62 435 GLY B C 1
ATOM 7031 O O . GLY B 1 435 ? 10.477 -1.429 5.27 1 97.62 435 GLY B O 1
ATOM 7032 N N . ALA B 1 436 ? 8.344 -1.765 4.742 1 98.5 436 ALA B N 1
ATOM 7033 C CA . ALA B 1 436 ? 8.68 -2.176 3.379 1 98.5 436 ALA B CA 1
ATOM 7034 C C . ALA B 1 436 ? 9.234 -1.006 2.574 1 98.5 436 ALA B C 1
ATOM 7036 O O . ALA B 1 436 ? 10.125 -1.188 1.736 1 98.5 436 ALA B O 1
ATOM 7037 N N . CYS B 1 437 ? 8.719 0.193 2.82 1 98.62 437 CYS B N 1
ATOM 7038 C CA . CYS B 1 437 ? 9.172 1.389 2.123 1 98.62 437 CYS B CA 1
ATOM 7039 C C . CYS B 1 437 ? 10.617 1.71 2.482 1 98.62 437 CYS B C 1
ATOM 7041 O O . CYS B 1 437 ? 11.438 1.998 1.604 1 98.62 437 CYS B O 1
ATOM 7043 N N . THR B 1 438 ? 10.969 1.633 3.744 1 98.19 438 THR B N 1
ATOM 7044 C CA . THR B 1 438 ? 12.344 1.921 4.16 1 98.19 438 THR B CA 1
ATOM 7045 C C . THR B 1 438 ? 13.297 0.848 3.65 1 98.19 438 THR B C 1
ATOM 7047 O O . THR B 1 438 ? 14.453 1.139 3.34 1 98.19 438 THR B O 1
ATOM 7050 N N . ALA B 1 439 ? 12.812 -0.412 3.625 1 98.5 439 ALA B N 1
ATOM 7051 C CA . ALA B 1 439 ? 13.633 -1.477 3.064 1 98.5 439 ALA B CA 1
ATOM 7052 C C . ALA B 1 439 ? 13.969 -1.2 1.6 1 98.5 439 ALA B C 1
ATOM 7054 O O . ALA B 1 439 ? 15.109 -1.379 1.171 1 98.5 439 ALA B O 1
ATOM 7055 N N . ALA B 1 440 ? 12.992 -0.803 0.851 1 98.69 440 ALA B N 1
ATOM 7056 C CA . ALA B 1 440 ? 13.203 -0.465 -0.555 1 98.69 440 ALA B CA 1
ATOM 7057 C C . ALA B 1 440 ? 14.148 0.726 -0.696 1 98.69 440 ALA B C 1
ATOM 7059 O O . ALA B 1 440 ? 14.992 0.756 -1.599 1 98.69 440 ALA B O 1
ATOM 7060 N N . ALA B 1 441 ? 13.969 1.719 0.183 1 98.5 441 ALA B N 1
ATOM 7061 C CA . ALA B 1 441 ? 14.867 2.871 0.174 1 98.5 441 ALA B CA 1
ATOM 7062 C C . ALA B 1 441 ? 16.312 2.441 0.423 1 98.5 441 ALA B C 1
ATOM 7064 O O . ALA B 1 441 ? 17.234 2.979 -0.188 1 98.5 441 ALA B O 1
ATOM 7065 N N . PHE B 1 442 ? 16.5 1.539 1.304 1 98.62 442 PHE B N 1
ATOM 7066 C CA . PHE B 1 442 ? 17.812 0.985 1.567 1 98.62 442 PHE B CA 1
ATOM 7067 C C . PHE B 1 442 ? 18.422 0.381 0.302 1 98.62 442 PHE B C 1
ATOM 7069 O O . PHE B 1 442 ? 19.562 0.662 -0.046 1 98.62 442 PHE B O 1
ATOM 7076 N N . LEU B 1 443 ? 17.625 -0.471 -0.367 1 98.88 443 LEU B N 1
ATOM 7077 C CA . LEU B 1 443 ? 18.109 -1.114 -1.586 1 98.88 443 LEU B CA 1
ATOM 7078 C C . LEU B 1 443 ? 18.469 -0.075 -2.643 1 98.88 443 LEU B C 1
ATOM 7080 O O . LEU B 1 443 ? 19.453 -0.237 -3.371 1 98.88 443 LEU B O 1
ATOM 7084 N N . LYS B 1 444 ? 17.672 0.951 -2.715 1 98.62 444 LYS B N 1
ATOM 7085 C CA . LYS B 1 444 ? 17.875 2.016 -3.691 1 98.62 444 LYS B CA 1
ATOM 7086 C C . LYS B 1 444 ? 19.281 2.629 -3.557 1 98.62 444 LYS B C 1
ATOM 7088 O O . LYS B 1 444 ? 19.859 3.08 -4.543 1 98.62 444 LYS B O 1
ATOM 7093 N N . GLU B 1 445 ? 19.891 2.584 -2.389 1 98.44 445 GLU B N 1
ATOM 7094 C CA . GLU B 1 445 ? 21.203 3.152 -2.121 1 98.44 445 GLU B CA 1
ATOM 7095 C C . GLU B 1 445 ? 22.297 2.416 -2.898 1 98.44 445 GLU B C 1
ATOM 7097 O O . GLU B 1 445 ? 23.391 2.939 -3.082 1 98.44 445 GLU B O 1
ATOM 7102 N N . PHE B 1 446 ? 22 1.273 -3.369 1 98.75 446 PHE B N 1
ATOM 7103 C CA . PHE B 1 446 ? 23 0.46 -4.035 1 98.75 446 PHE B CA 1
ATOM 7104 C C . PHE B 1 446 ? 22.688 0.317 -5.52 1 98.75 446 PHE B C 1
ATOM 7106 O O . PHE B 1 446 ? 23.234 -0.569 -6.188 1 98.75 446 PHE B O 1
ATOM 7113 N N . VAL B 1 447 ? 21.766 1.1 -6.043 1 98.5 447 VAL B N 1
ATOM 7114 C CA . VAL B 1 447 ? 21.297 1.045 -7.426 1 98.5 447 VAL B CA 1
ATOM 7115 C C . VAL B 1 447 ? 21.578 2.379 -8.117 1 98.5 447 VAL B C 1
ATOM 7117 O O . VAL B 1 447 ? 21.234 3.439 -7.59 1 98.5 447 VAL B O 1
ATOM 7120 N N . SER B 1 448 ? 22.219 2.371 -9.219 1 97.88 448 SER B N 1
ATOM 7121 C CA . SER B 1 448 ? 22.406 3.561 -10.047 1 97.88 448 SER B CA 1
ATOM 7122 C C . SER B 1 448 ? 21.609 3.469 -11.336 1 97.88 448 SER B C 1
ATOM 7124 O O . SER B 1 448 ? 21.438 4.465 -12.047 1 97.88 448 SER B O 1
ATOM 7126 N N . ASN B 1 449 ? 21.078 2.271 -11.625 1 97.69 449 ASN B N 1
ATOM 7127 C CA . ASN B 1 449 ? 20.234 2.07 -12.805 1 97.69 449 ASN B CA 1
ATOM 7128 C C . ASN B 1 449 ? 18.969 2.92 -12.75 1 97.69 449 ASN B C 1
ATOM 7130 O O . ASN B 1 449 ? 18.281 2.945 -11.727 1 97.69 449 ASN B O 1
ATOM 7134 N N . SER B 1 450 ? 18.672 3.625 -13.82 1 96.62 450 SER B N 1
ATOM 7135 C CA . SER B 1 450 ? 17.531 4.531 -13.844 1 96.62 450 SER B CA 1
ATOM 7136 C C . SER B 1 450 ? 16.234 3.777 -14.117 1 96.62 450 SER B C 1
ATOM 7138 O O . SER B 1 450 ? 15.148 4.352 -14.023 1 96.62 450 SER B O 1
ATOM 7140 N N . ARG B 1 451 ? 16.359 2.543 -14.516 1 98.19 451 ARG B N 1
ATOM 7141 C CA . ARG B 1 451 ? 15.219 1.668 -14.758 1 98.19 451 ARG B CA 1
ATOM 7142 C C . ARG B 1 451 ? 15.25 0.461 -13.828 1 98.19 451 ARG B C 1
ATOM 7144 O O . ARG B 1 451 ? 15.516 -0.66 -14.266 1 98.19 451 ARG B O 1
ATOM 7151 N N . TRP B 1 452 ? 14.844 0.742 -12.555 1 98.69 452 TRP B N 1
ATOM 7152 C CA . TRP B 1 452 ? 14.953 -0.248 -11.492 1 98.69 452 TRP B CA 1
ATOM 7153 C C . TRP B 1 452 ? 13.609 -0.448 -10.797 1 98.69 452 TRP B C 1
ATOM 7155 O O . TRP B 1 452 ? 12.852 0.506 -10.609 1 98.69 452 TRP B O 1
ATOM 7165 N N . ALA B 1 453 ? 13.32 -1.772 -10.391 1 98.88 453 ALA B N 1
ATOM 7166 C CA . ALA B 1 453 ? 12.18 -2.092 -9.531 1 98.88 453 ALA B CA 1
ATOM 7167 C C . ALA B 1 453 ? 12.547 -3.15 -8.492 1 98.88 453 ALA B C 1
ATOM 7169 O O . ALA B 1 453 ? 13.266 -4.105 -8.805 1 98.88 453 ALA B O 1
ATOM 7170 N N . HIS B 1 454 ? 12.164 -2.906 -7.277 1 98.94 454 HIS B N 1
ATOM 7171 C CA . HIS B 1 454 ? 12.195 -3.912 -6.219 1 98.94 454 HIS B CA 1
ATOM 7172 C C . HIS B 1 454 ? 10.82 -4.555 -6.035 1 98.94 454 HIS B C 1
ATOM 7174 O O . HIS B 1 454 ? 9.82 -3.855 -5.852 1 98.94 454 HIS B O 1
ATOM 7180 N N . LEU B 1 455 ? 10.766 -5.883 -6.152 1 98.88 455 LEU B N 1
ATOM 7181 C CA . LEU B 1 455 ? 9.555 -6.645 -5.863 1 98.88 455 LEU B CA 1
ATOM 7182 C C . LEU B 1 455 ? 9.648 -7.324 -4.504 1 98.88 455 LEU B C 1
ATOM 7184 O O . LEU B 1 455 ? 10.469 -8.227 -4.312 1 98.88 455 LEU B O 1
ATOM 7188 N N . ASP B 1 456 ? 8.883 -6.855 -3.543 1 98.75 456 ASP B N 1
ATOM 7189 C CA . ASP B 1 456 ? 8.727 -7.547 -2.268 1 98.75 456 ASP B CA 1
ATOM 7190 C C . ASP B 1 456 ? 7.59 -8.57 -2.336 1 98.75 456 ASP B C 1
ATOM 7192 O O . ASP B 1 456 ? 6.418 -8.195 -2.418 1 98.75 456 ASP B O 1
ATOM 7196 N N . ILE B 1 457 ? 7.93 -9.875 -2.186 1 98.19 457 ILE B N 1
ATOM 7197 C CA . ILE B 1 457 ? 6.953 -10.914 -2.48 1 98.19 457 ILE B CA 1
ATOM 7198 C C . ILE B 1 457 ? 6.613 -11.688 -1.206 1 98.19 457 ILE B C 1
ATOM 7200 O O . ILE B 1 457 ? 6.113 -12.812 -1.266 1 98.19 457 ILE B O 1
ATOM 7204 N N . ALA B 1 458 ? 6.891 -11.07 -0.053 1 96.38 458 ALA B N 1
ATOM 7205 C CA . ALA B 1 458 ? 6.633 -11.719 1.229 1 96.38 458 ALA B CA 1
ATOM 7206 C C . ALA B 1 458 ? 5.152 -12.047 1.394 1 96.38 458 ALA B C 1
ATOM 7208 O O . ALA B 1 458 ? 4.793 -13.109 1.905 1 96.38 458 ALA B O 1
ATOM 7209 N N . GLY B 1 459 ? 4.324 -11.219 0.934 1 95.5 459 GLY B N 1
ATOM 7210 C CA . GLY B 1 459 ? 2.893 -11.398 1.131 1 95.5 459 GLY B CA 1
ATOM 7211 C C . GLY B 1 459 ? 2.307 -12.508 0.279 1 95.5 459 GLY B C 1
ATOM 7212 O O . GLY B 1 459 ? 1.243 -13.047 0.595 1 95.5 459 GLY B O 1
ATOM 7213 N N . VAL B 1 460 ? 2.975 -12.922 -0.781 1 97 460 VAL B N 1
ATOM 7214 C CA . VAL B 1 460 ? 2.377 -13.867 -1.722 1 97 460 VAL B CA 1
ATOM 7215 C C . VAL B 1 460 ? 3.199 -15.148 -1.755 1 97 460 VAL B C 1
ATOM 7217 O O . VAL B 1 460 ? 3.068 -15.953 -2.682 1 97 460 VAL B O 1
ATOM 7220 N N . MET B 1 461 ? 4.012 -15.367 -0.781 1 94.81 461 MET B N 1
ATOM 7221 C CA . MET B 1 461 ? 4.996 -16.453 -0.835 1 94.81 461 MET B CA 1
ATOM 7222 C C . MET B 1 461 ? 4.34 -17.797 -0.574 1 94.81 461 MET B C 1
ATOM 7224 O O . MET B 1 461 ? 4.855 -18.828 -0.994 1 94.81 461 MET B O 1
ATOM 7228 N N . SER B 1 462 ? 3.172 -17.797 0.072 1 93.75 462 SER B N 1
ATOM 7229 C CA . SER B 1 462 ? 2.533 -19.047 0.439 1 93.75 462 SER B CA 1
ATOM 7230 C C . SER B 1 462 ? 1.02 -18.984 0.27 1 93.75 462 SER B C 1
ATOM 7232 O O . SER B 1 462 ? 0.457 -17.891 0.16 1 93.75 462 SER B O 1
ATOM 7234 N N . SER B 1 463 ? 0.453 -20.156 0.134 1 92.44 463 SER B N 1
ATOM 7235 C CA . SER B 1 463 ? -0.995 -20.297 0.039 1 92.44 463 SER B CA 1
ATOM 7236 C C . SER B 1 463 ? -1.492 -21.438 0.931 1 92.44 463 SER B C 1
ATOM 7238 O O . SER B 1 463 ? -0.82 -22.453 1.077 1 92.44 463 SER B O 1
ATOM 7240 N N . GLU B 1 464 ? -2.686 -21.203 1.497 1 86.88 464 GLU B N 1
ATOM 7241 C CA . GLU B 1 464 ? -3.328 -22.281 2.248 1 86.88 464 GLU B CA 1
ATOM 7242 C C . GLU B 1 464 ? -4.25 -23.094 1.354 1 86.88 464 GLU B C 1
ATOM 7244 O O . GLU B 1 464 ? -5.082 -23.859 1.848 1 86.88 464 GLU B O 1
ATOM 7249 N N . GLY B 1 465 ? -4.125 -22.875 0.157 1 85 465 GLY B N 1
ATOM 7250 C CA . GLY B 1 465 ? -4.922 -23.625 -0.802 1 85 465 GLY B CA 1
ATOM 7251 C C . GLY B 1 465 ? -6.203 -22.922 -1.195 1 85 465 GLY B C 1
ATOM 7252 O O . GLY B 1 465 ? -6.984 -23.438 -2.002 1 85 465 GLY B O 1
ATOM 7253 N N . ASP B 1 466 ? -6.348 -21.703 -0.714 1 81.25 466 ASP B N 1
ATOM 7254 C CA . ASP B 1 466 ? -7.602 -21 -0.958 1 81.25 466 ASP B CA 1
ATOM 7255 C C . ASP B 1 466 ? -7.406 -19.859 -1.958 1 81.25 466 ASP B C 1
ATOM 7257 O O . ASP B 1 466 ? -8.367 -19.406 -2.582 1 81.25 466 ASP B O 1
ATOM 7261 N N . TYR B 1 467 ? -6.191 -19.406 -2.113 1 89.06 467 TYR B N 1
ATOM 7262 C CA . TYR B 1 467 ? -5.926 -18.297 -3.02 1 89.06 467 TYR B CA 1
ATOM 7263 C C . TYR B 1 467 ? -4.465 -18.281 -3.449 1 89.06 467 TYR B C 1
ATOM 7265 O O . TYR B 1 467 ? -3.564 -18.422 -2.617 1 89.06 467 TYR B O 1
ATOM 7273 N N . PRO B 1 468 ? -4.285 -17.984 -4.793 1 92.38 468 PRO B N 1
ATOM 7274 C CA . PRO B 1 468 ? -5.258 -18.156 -5.875 1 92.38 468 PRO B CA 1
ATOM 7275 C C . PRO B 1 468 ? -5.812 -19.578 -5.957 1 92.38 468 PRO B C 1
ATOM 7277 O O . PRO B 1 468 ? -5.16 -20.516 -5.516 1 92.38 468 PRO B O 1
ATOM 7280 N N . ALA B 1 469 ? -6.953 -19.734 -6.629 1 91.06 469 ALA B N 1
ATOM 7281 C CA . ALA B 1 469 ? -7.711 -20.984 -6.598 1 91.06 469 ALA B CA 1
ATOM 7282 C C . ALA B 1 469 ? -6.938 -22.109 -7.277 1 91.06 469 ALA B C 1
ATOM 7284 O O . ALA B 1 469 ? -7.176 -23.281 -7 1 91.06 469 ALA B O 1
ATOM 7285 N N . TYR B 1 470 ? -5.992 -21.766 -8.094 1 94.81 470 TYR B N 1
ATOM 7286 C CA . TYR B 1 470 ? -5.285 -22.781 -8.859 1 94.81 470 TYR B CA 1
ATOM 7287 C C . TYR B 1 470 ? -3.971 -23.156 -8.188 1 94.81 470 TYR B C 1
ATOM 7289 O O . TYR B 1 470 ? -3.178 -23.922 -8.742 1 94.81 470 TYR B O 1
ATOM 7297 N N . LEU B 1 471 ? -3.701 -22.609 -6.984 1 94.31 471 LEU B N 1
ATOM 7298 C CA . LEU B 1 471 ? -2.531 -23 -6.207 1 94.31 471 LEU B CA 1
ATOM 7299 C C . LEU B 1 471 ? -2.936 -23.812 -4.984 1 94.31 471 LEU B C 1
ATOM 7301 O O . LEU B 1 471 ? -3.879 -23.453 -4.277 1 94.31 471 LEU B O 1
ATOM 7305 N N . ARG B 1 472 ? -2.34 -24.922 -4.781 1 88.62 472 ARG B N 1
ATOM 7306 C CA . ARG B 1 472 ? -2.592 -25.75 -3.615 1 88.62 472 ARG B CA 1
ATOM 7307 C C . ARG B 1 472 ? -1.834 -25.234 -2.396 1 88.62 472 ARG B C 1
ATOM 7309 O O . ARG B 1 472 ? -1.146 -24.219 -2.473 1 88.62 472 ARG B O 1
ATOM 7316 N N . ASN B 1 473 ? -2.031 -25.906 -1.304 1 91.19 473 ASN B N 1
ATOM 7317 C CA . ASN B 1 473 ? -1.341 -25.547 -0.068 1 91.19 473 ASN B CA 1
ATOM 7318 C C . ASN B 1 473 ? 0.173 -25.656 -0.22 1 91.19 473 ASN B C 1
ATOM 7320 O O . ASN B 1 473 ? 0.678 -26.625 -0.796 1 91.19 473 ASN B O 1
ATOM 7324 N N . GLY B 1 474 ? 0.883 -24.625 0.24 1 93.31 474 GLY B N 1
ATOM 7325 C CA . GLY B 1 474 ? 2.334 -24.594 0.148 1 93.31 474 GLY B CA 1
ATOM 7326 C C . GLY B 1 474 ? 2.875 -23.312 -0.441 1 93.31 474 GLY B C 1
ATOM 7327 O O . GLY B 1 474 ? 2.229 -22.266 -0.361 1 93.31 474 GLY B O 1
ATOM 7328 N N . MET B 1 475 ? 4.129 -23.391 -0.894 1 95.44 475 MET B N 1
ATOM 7329 C CA . MET B 1 475 ? 4.77 -22.219 -1.49 1 95.44 475 MET B CA 1
ATOM 7330 C C . MET B 1 475 ? 4.203 -21.938 -2.877 1 95.44 475 MET B C 1
ATOM 7332 O O . MET B 1 475 ? 3.723 -22.844 -3.555 1 95.44 475 MET B O 1
ATOM 7336 N N . THR B 1 476 ? 4.223 -20.688 -3.289 1 96.88 476 THR B N 1
ATOM 7337 C CA . THR B 1 476 ? 3.414 -20.297 -4.441 1 96.88 476 THR B CA 1
ATOM 7338 C C . THR B 1 476 ? 4.289 -20.109 -5.676 1 96.88 476 THR B C 1
ATOM 7340 O O . THR B 1 476 ? 3.811 -20.219 -6.805 1 96.88 476 THR B O 1
ATOM 7343 N N . GLY B 1 477 ? 5.57 -19.703 -5.488 1 97.62 477 GLY B N 1
ATOM 7344 C CA . GLY B 1 477 ? 6.418 -19.375 -6.625 1 97.62 477 GLY B CA 1
ATOM 7345 C C . GLY B 1 477 ? 6.012 -18.094 -7.324 1 97.62 477 GLY B C 1
ATOM 7346 O O . GLY B 1 477 ? 6.508 -17.781 -8.406 1 97.62 477 GLY B O 1
ATOM 7347 N N . ARG B 1 478 ? 5.07 -17.312 -6.789 1 97.75 478 ARG B N 1
ATOM 7348 C CA . ARG B 1 478 ? 4.648 -16.031 -7.324 1 97.75 478 ARG B CA 1
ATOM 7349 C C . ARG B 1 478 ? 5.73 -14.977 -7.133 1 97.75 478 ARG B C 1
ATOM 7351 O O . ARG B 1 478 ? 6.484 -15.023 -6.16 1 97.75 478 ARG B O 1
ATOM 7358 N N . PRO B 1 479 ? 5.945 -14.094 -8.188 1 98.56 479 PRO B N 1
ATOM 7359 C CA . PRO B 1 479 ? 5.176 -13.953 -9.43 1 98.56 479 PRO B CA 1
ATOM 7360 C C . PRO B 1 479 ? 5.965 -14.391 -10.656 1 98.56 479 PRO B C 1
ATOM 7362 O O . PRO B 1 479 ? 6.047 -13.648 -11.641 1 98.56 479 PRO B O 1
ATOM 7365 N N . THR B 1 480 ? 6.418 -15.594 -10.742 1 98.81 480 THR B N 1
ATOM 7366 C CA . THR B 1 480 ? 7.266 -16.109 -11.805 1 98.81 480 THR B CA 1
ATOM 7367 C C . THR B 1 480 ? 6.652 -15.82 -13.172 1 98.81 480 THR B C 1
ATOM 7369 O O . THR B 1 480 ? 7.328 -15.312 -14.07 1 98.81 480 THR B O 1
ATOM 7372 N N . ARG B 1 481 ? 5.375 -16.094 -13.383 1 98.75 481 ARG B N 1
ATOM 7373 C CA . ARG B 1 481 ? 4.73 -15.922 -14.688 1 98.75 481 ARG B CA 1
ATOM 7374 C C . ARG B 1 481 ? 4.711 -14.453 -15.102 1 98.75 481 ARG B C 1
ATOM 7376 O O . ARG B 1 481 ? 4.824 -14.141 -16.297 1 98.75 481 ARG B O 1
ATOM 7383 N N . THR B 1 482 ? 4.539 -13.594 -14.133 1 98.81 482 THR B N 1
ATOM 7384 C CA . THR B 1 482 ? 4.578 -12.164 -14.414 1 98.81 482 THR B CA 1
ATOM 7385 C C . THR B 1 482 ? 5.945 -11.758 -14.961 1 98.81 482 THR B C 1
ATOM 7387 O O . THR B 1 482 ? 6.031 -11.008 -15.93 1 98.81 482 THR B O 1
ATOM 7390 N N . LEU B 1 483 ? 7 -12.25 -14.391 1 98.88 483 LEU B N 1
ATOM 7391 C CA . LEU B 1 483 ? 8.336 -11.875 -14.836 1 98.88 483 LEU B CA 1
ATOM 7392 C C . LEU B 1 483 ? 8.648 -12.477 -16.203 1 98.88 483 LEU B C 1
ATOM 7394 O O . LEU B 1 483 ? 9.359 -11.867 -17 1 98.88 483 LEU B O 1
ATOM 7398 N N . VAL B 1 484 ? 8.125 -13.633 -16.5 1 98.69 484 VAL B N 1
ATOM 7399 C CA . VAL B 1 484 ? 8.312 -14.211 -17.828 1 98.69 484 VAL B CA 1
ATOM 7400 C C . VAL B 1 484 ? 7.598 -13.359 -18.875 1 98.69 484 VAL B C 1
ATOM 7402 O O . VAL B 1 484 ? 8.148 -13.086 -19.938 1 98.69 484 VAL B O 1
ATOM 7405 N N . GLU B 1 485 ? 6.32 -12.969 -18.578 1 98.44 485 GLU B N 1
ATOM 7406 C CA . GLU B 1 485 ? 5.605 -12.062 -19.484 1 98.44 485 GLU B CA 1
ATOM 7407 C C . GLU B 1 485 ? 6.391 -10.773 -19.703 1 98.44 485 GLU B C 1
ATOM 7409 O O . GLU B 1 485 ? 6.414 -10.234 -20.812 1 98.44 485 GLU B O 1
ATOM 7414 N N . PHE B 1 486 ? 7.008 -10.297 -18.656 1 98.75 486 PHE B N 1
ATOM 7415 C CA . PHE B 1 486 ? 7.781 -9.07 -18.766 1 98.75 486 PHE B CA 1
ATOM 7416 C C . PHE B 1 486 ? 9.008 -9.273 -19.641 1 98.75 486 PHE B C 1
ATOM 7418 O O . PHE B 1 486 ? 9.328 -8.422 -20.484 1 98.75 486 PHE B O 1
ATOM 7425 N N . ALA B 1 487 ? 9.688 -10.383 -19.453 1 98.62 487 ALA B N 1
ATOM 7426 C CA . ALA B 1 487 ? 10.82 -10.711 -20.328 1 98.62 487 ALA B CA 1
ATOM 7427 C C . ALA B 1 487 ? 10.398 -10.773 -21.781 1 98.62 487 ALA B C 1
ATOM 7429 O O . ALA B 1 487 ? 11.109 -10.289 -22.672 1 98.62 487 ALA B O 1
ATOM 7430 N N . ARG B 1 488 ? 9.305 -11.336 -22 1 97.75 488 ARG B N 1
ATOM 7431 C CA . ARG B 1 488 ? 8.773 -11.422 -23.359 1 97.75 488 ARG B CA 1
ATOM 7432 C C . ARG B 1 488 ? 8.484 -10.031 -23.922 1 97.75 488 ARG B C 1
ATOM 7434 O O . ARG B 1 488 ? 8.758 -9.766 -25.094 1 97.75 488 ARG B O 1
ATOM 7441 N N . LEU B 1 489 ? 7.895 -9.227 -23.094 1 97.62 489 LEU B N 1
ATOM 7442 C CA . LEU B 1 489 ? 7.613 -7.852 -23.5 1 97.62 489 LEU B CA 1
ATOM 7443 C C . LEU B 1 489 ? 8.898 -7.133 -23.906 1 97.62 489 LEU B C 1
ATOM 7445 O O . LEU B 1 489 ? 8.938 -6.441 -24.922 1 97.62 489 LEU B O 1
ATOM 7449 N N . LEU B 1 490 ? 9.938 -7.309 -23.125 1 97.25 490 LEU B N 1
ATOM 7450 C CA . LEU B 1 490 ? 11.219 -6.672 -23.391 1 97.25 490 LEU B CA 1
ATOM 7451 C C . LEU B 1 490 ? 11.82 -7.188 -24.703 1 97.25 490 LEU B C 1
ATOM 7453 O O . LEU B 1 490 ? 12.5 -6.445 -25.406 1 97.25 490 LEU B O 1
ATOM 7457 N N . SER B 1 491 ? 11.578 -8.406 -25.016 1 94.62 491 SER B N 1
ATOM 7458 C CA . SER B 1 491 ? 12.148 -9.031 -26.203 1 94.62 491 SER B CA 1
ATOM 7459 C C . SER B 1 491 ? 11.469 -8.523 -27.469 1 94.62 491 SER B C 1
ATOM 7461 O O . SER B 1 491 ? 12.047 -8.57 -28.562 1 94.62 491 SER B O 1
ATOM 7463 N N . SER B 1 492 ? 10.266 -8.047 -27.344 1 89.12 492 SER B N 1
ATOM 7464 C CA . SER B 1 492 ? 9.5 -7.57 -28.5 1 89.12 492 SER B CA 1
ATOM 7465 C C . SER B 1 492 ? 9.68 -6.07 -28.703 1 89.12 492 SER B C 1
ATOM 7467 O O . SER B 1 492 ? 9.312 -5.535 -29.75 1 89.12 492 SER B O 1
ATOM 7469 N N . SER B 1 493 ? 10.148 -5.305 -27.734 1 77.62 493 SER B N 1
ATOM 7470 C CA . SER B 1 493 ? 10.328 -3.859 -27.828 1 77.62 493 SER B CA 1
ATOM 7471 C C . SER B 1 493 ? 11.695 -3.504 -28.391 1 77.62 493 SER B C 1
ATOM 7473 O O . SER B 1 493 ? 12.68 -4.195 -28.141 1 77.62 493 SER B O 1
#

Solvent-accessible surface area (backbone atoms only — not comparable to full-atom values): 47827 Å² total; per-residue (Å²): 93,40,31,36,36,33,38,31,33,61,75,83,64,81,78,53,79,57,46,60,26,70,38,36,46,48,50,18,58,72,43,72,45,47,55,60,58,49,61,60,70,51,77,64,69,39,85,55,30,57,50,80,44,69,72,72,40,90,76,27,56,36,35,30,38,16,25,31,51,78,58,76,87,47,95,70,66,68,67,66,46,44,52,52,49,47,26,36,15,37,14,36,9,49,38,46,52,57,51,55,73,68,70,33,47,31,37,28,35,41,41,63,98,43,23,28,34,22,26,26,9,34,49,35,35,66,60,76,92,45,84,88,48,55,77,88,65,37,73,83,74,60,44,79,39,75,29,75,64,53,61,88,34,67,68,50,52,49,33,26,50,51,15,38,45,41,22,48,20,21,48,51,10,17,50,59,28,60,40,54,23,88,76,34,33,37,62,49,44,54,50,49,50,52,61,73,48,62,85,47,91,45,55,48,79,46,79,39,46,56,67,55,39,59,74,58,39,26,34,27,37,48,39,46,22,48,18,35,89,61,65,39,28,43,35,38,38,40,36,53,44,30,85,89,50,88,61,22,57,33,29,37,37,13,32,30,37,21,17,79,39,53,32,14,22,66,49,55,56,64,75,77,69,47,80,57,29,28,44,30,19,42,11,32,24,23,45,52,16,28,52,50,36,40,60,76,65,58,42,60,40,20,37,40,36,41,30,53,28,29,33,29,25,59,50,97,60,28,52,49,66,70,40,72,35,44,28,47,83,65,52,34,33,26,31,68,48,42,55,51,41,61,62,35,31,43,37,26,51,48,41,56,53,54,80,61,58,43,65,26,40,36,36,31,21,44,65,34,72,31,41,16,21,39,42,14,69,67,26,27,37,32,37,60,72,24,73,66,58,50,54,52,49,47,54,22,9,21,69,55,58,41,29,65,37,77,50,71,66,40,69,66,34,47,61,36,19,56,38,95,86,32,68,24,28,63,54,34,75,68,48,63,44,14,29,40,30,24,50,50,35,53,49,48,76,35,54,83,67,71,41,32,36,41,36,36,27,40,19,30,39,53,23,86,36,71,52,59,68,26,36,52,64,41,45,50,21,54,50,16,50,20,52,40,45,39,52,50,52,57,47,73,102,90,39,32,36,35,34,39,30,34,60,75,83,64,81,78,54,77,57,47,61,26,71,40,36,46,49,50,18,58,73,44,72,45,48,55,60,58,48,61,61,70,51,79,65,68,40,87,55,29,56,48,80,43,69,72,71,40,89,77,28,57,36,36,31,38,17,26,31,52,79,59,77,86,49,95,71,65,68,66,66,46,44,52,52,49,49,28,36,15,36,13,37,9,50,38,44,51,58,50,54,74,67,67,34,49,31,36,27,35,41,42,61,97,43,22,27,34,20,26,25,10,33,50,36,35,67,60,76,91,45,85,87,48,54,75,86,65,38,73,82,74,61,45,79,39,75,28,76,66,54,58,88,35,65,68,49,50,50,32,26,50,51,16,37,43,42,24,48,18,21,48,50,10,18,50,59,27,60,40,54,21,89,76,34,32,37,62,48,44,55,49,51,52,50,61,72,48,62,85,47,89,46,53,48,78,45,78,38,47,56,67,54,38,58,75,58,40,27,34,28,36,46,41,45,23,49,18,34,88,62,66,38,28,45,36,38,37,39,38,54,43,30,84,89,49,89,60,20,57,32,30,38,38,13,33,30,36,18,18,77,38,52,34,16,20,64,48,54,57,65,76,78,70,48,79,58,28,28,42,29,20,42,11,32,25,23,45,52,16,27,50,50,35,39,60,76,66,58,41,59,39,20,38,39,38,39,28,52,28,27,32,32,26,58,50,97,59,28,53,48,64,70,41,73,36,45,29,47,84,64,53,33,34,27,31,68,48,42,55,50,42,59,62,35,30,43,37,26,49,48,41,57,54,54,80,61,59,43,64,26,42,36,36,30,22,46,64,35,72,31,42,16,20,40,42,13,67,68,27,26,38,32,36,60,72,23,74,66,59,49,52,53,50,45,54,24,8,21,68,56,57,42,29,64,38,76,51,71,66,40,68,66,33,49,60,37,19,56,39,96,85,33,67,24,30,65,53,34,75,68,48,62,44,15,29,40,32,23,48,50,36,54,49,49,76,36,54,84,67,69,41,31,36,42,36,37,28,41,19,29,40,52,23,86,35,71,51,60,69,24,36,53,65,40,46,50,22,54,50,18,48,18,52,41,46,39,51,51,50,58,47,75,102